Protein AF-0000000068181981 (afdb_homodimer)

Solvent-accessible surface area (backbone atoms only — not comparable to full-atom values): 47506 Å² total; per-residue (Å²): 127,70,74,22,50,35,37,34,35,20,56,26,60,13,22,48,30,15,47,58,40,34,58,75,77,47,86,47,50,38,40,30,24,60,78,82,82,25,28,56,45,23,65,38,34,56,49,32,52,45,30,46,34,36,30,14,51,63,57,45,51,44,78,51,27,61,74,39,19,32,43,44,54,87,59,47,46,72,41,55,47,47,34,34,48,44,29,45,53,52,24,50,53,26,20,52,36,46,37,55,73,53,63,75,46,54,85,33,47,41,83,35,62,56,28,39,65,35,60,40,30,36,32,39,84,88,40,78,44,40,23,59,17,35,37,43,14,56,24,52,44,76,41,69,64,72,80,56,58,78,49,52,89,36,47,29,35,58,82,45,52,68,73,42,68,64,75,61,65,28,34,36,31,39,24,36,38,46,66,22,46,31,51,45,52,23,42,26,45,66,69,28,48,38,38,37,32,16,52,47,80,60,43,56,81,46,61,39,66,70,39,34,50,50,43,51,57,58,49,46,75,67,34,50,67,47,62,54,37,60,70,46,78,46,71,40,80,87,74,71,41,38,36,41,38,33,83,92,44,73,48,76,32,66,31,36,37,49,31,63,51,66,43,52,55,56,80,74,32,39,70,66,44,60,74,56,71,54,50,99,83,67,47,61,55,59,41,89,41,43,21,27,35,69,91,50,50,31,24,50,18,24,32,41,63,70,76,51,91,43,63,53,55,12,31,50,31,6,35,45,31,16,46,34,58,73,40,90,69,75,60,70,49,82,77,57,54,51,72,48,73,24,81,36,91,50,16,32,29,41,20,48,48,49,59,70,78,50,64,67,90,53,42,44,68,8,50,34,67,30,62,62,30,40,47,28,49,42,62,74,48,31,42,45,32,39,38,40,34,20,36,49,88,73,34,32,38,50,23,30,44,30,21,17,65,63,25,72,54,54,41,50,43,49,34,48,38,38,69,68,61,30,30,48,55,61,59,47,41,49,64,57,58,70,76,38,64,63,32,49,55,48,47,11,42,50,49,27,49,72,76,36,78,85,72,70,84,78,34,70,38,65,64,72,78,74,81,13,44,60,73,62,129,71,76,22,50,33,38,33,36,19,57,27,58,14,23,47,30,14,47,58,41,33,58,76,75,47,85,46,47,38,41,31,24,59,77,83,82,25,28,57,44,22,64,39,34,55,50,31,52,45,31,47,37,35,31,11,50,63,57,45,52,44,81,51,28,62,74,39,18,31,43,44,54,86,58,47,45,73,40,55,48,48,34,34,49,44,30,43,52,55,24,50,53,27,19,52,36,46,37,55,73,51,65,76,46,55,85,34,46,39,83,34,62,57,28,39,66,34,60,42,31,36,32,40,86,88,41,76,45,40,23,59,16,34,37,42,13,54,25,54,44,75,42,71,65,75,81,55,58,78,50,51,89,36,47,29,35,60,80,44,52,68,72,42,69,63,76,62,66,30,33,35,30,39,24,35,36,45,67,22,46,32,49,44,51,24,42,27,45,64,69,28,48,37,38,36,33,16,49,47,80,60,43,54,81,46,61,39,66,70,41,34,51,51,44,51,56,60,49,46,74,66,32,50,68,47,63,55,37,61,70,45,78,46,71,40,81,89,74,71,41,38,36,42,37,34,83,92,44,73,48,76,31,67,30,36,35,48,29,64,52,65,41,52,55,58,79,75,31,39,70,66,44,59,74,56,71,56,49,96,83,65,46,60,58,59,40,89,41,42,21,28,34,70,91,49,50,32,24,51,17,23,34,40,62,69,77,50,90,43,62,53,55,11,30,49,32,6,37,44,32,17,45,35,58,72,40,90,71,74,58,70,47,81,78,57,54,52,71,48,74,25,84,37,93,50,17,32,30,41,20,47,48,49,60,70,78,49,63,70,89,53,40,42,68,8,50,34,66,29,61,62,30,41,47,28,48,44,62,74,48,32,43,42,32,38,39,40,34,20,35,48,90,73,33,34,38,49,23,31,44,30,20,17,63,64,24,71,54,52,41,50,45,49,34,48,39,38,70,68,61,31,30,48,55,62,58,45,42,49,64,56,58,71,76,39,63,62,31,49,54,48,46,11,43,51,48,27,49,72,74,36,80,85,72,71,81,77,34,70,37,66,65,73,77,75,81,14,43,60,73,62

pLDDT: mean 94.98, std 6.5, range [48.78, 98.94]

Structure (mmCIF, N/CA/C/O backbone):
data_AF-0000000068181981-model_v1
#
loop_
_entity.id
_entity.type
_entity.pdbx_description
1 polymer 'Pyridine nucleotide-disulfide oxidoreductase, class I'
#
loop_
_atom_site.group_PDB
_atom_site.id
_atom_site.type_symbol
_atom_site.label_atom_id
_atom_site.label_alt_id
_atom_site.label_comp_id
_atom_site.label_asym_id
_atom_site.label_entity_id
_atom_site.label_seq_id
_atom_site.pdbx_PDB_ins_code
_atom_site.Cartn_x
_atom_site.Cartn_y
_atom_site.Cartn_z
_atom_site.occupancy
_atom_site.B_iso_or_equiv
_atom_site.auth_seq_id
_atom_site.auth_comp_id
_atom_site.auth_asym_id
_atom_site.auth_atom_id
_atom_site.pdbx_PDB_model_num
ATOM 1 N N . MET A 1 1 ? 22.047 41 29.875 1 50.03 1 MET A N 1
ATOM 2 C CA . MET A 1 1 ? 22.328 39.625 30.312 1 50.03 1 MET A CA 1
ATOM 3 C C . MET A 1 1 ? 21.25 38.688 29.844 1 50.03 1 MET A C 1
ATOM 5 O O . MET A 1 1 ? 20.062 38.969 29.938 1 50.03 1 MET A O 1
ATOM 9 N N . HIS A 1 2 ? 21.469 37.656 29 1 65.5 2 HIS A N 1
ATOM 10 C CA . HIS A 1 2 ? 20.406 36.781 28.516 1 65.5 2 HIS A CA 1
ATOM 11 C C . HIS A 1 2 ? 19.875 35.906 29.641 1 65.5 2 HIS A C 1
ATOM 13 O O . HIS A 1 2 ? 20.641 35.469 30.5 1 65.5 2 HIS A O 1
ATOM 19 N N . LYS A 1 3 ? 18.453 35.906 29.75 1 89.62 3 LYS A N 1
ATOM 20 C CA . LYS A 1 3 ? 17.797 35.125 30.797 1 89.62 3 LYS A CA 1
ATOM 21 C C . LYS A 1 3 ? 17.484 33.719 30.328 1 89.62 3 LYS A C 1
ATOM 23 O O . LYS A 1 3 ? 17.594 32.75 31.094 1 89.62 3 LYS A O 1
ATOM 28 N N . PHE A 1 4 ? 17.375 33.562 29.016 1 97.38 4 PHE A N 1
ATOM 29 C CA . PHE A 1 4 ? 17.078 32.281 28.438 1 97.38 4 PHE A CA 1
ATOM 30 C C . PHE A 1 4 ? 18 31.969 27.25 1 97.38 4 PHE A C 1
ATOM 32 O O . PHE A 1 4 ? 18.453 32.906 26.578 1 97.38 4 PHE A O 1
ATOM 39 N N . ASP A 1 5 ? 18.312 30.766 27.094 1 98.06 5 ASP A N 1
ATOM 40 C CA . ASP A 1 5 ? 19.109 30.375 25.938 1 98.06 5 ASP A CA 1
ATOM 41 C C . ASP A 1 5 ? 18.266 30.391 24.656 1 98.06 5 ASP A C 1
ATOM 43 O O . ASP A 1 5 ? 18.734 30.859 23.609 1 98.06 5 ASP A O 1
ATOM 47 N N . VAL A 1 6 ? 17.078 29.906 24.734 1 98.69 6 VAL A N 1
ATOM 48 C CA . VAL A 1 6 ? 16.219 29.828 23.562 1 98.69 6 VAL A CA 1
ATOM 49 C C . VAL A 1 6 ? 14.773 30.125 23.953 1 98.69 6 VAL A C 1
ATOM 51 O O . VAL A 1 6 ? 14.289 29.641 24.969 1 98.69 6 VAL A O 1
ATOM 54 N N . VAL A 1 7 ? 14.117 30.938 23.203 1 98.69 7 VAL A N 1
ATOM 55 C CA . VAL A 1 7 ? 12.672 31.109 23.266 1 98.69 7 VAL A CA 1
ATOM 56 C C . VAL A 1 7 ? 12.031 30.516 22.016 1 98.69 7 VAL A C 1
ATOM 58 O O . VAL A 1 7 ? 12.391 30.875 20.891 1 98.69 7 VAL A O 1
ATOM 61 N N . ILE A 1 8 ? 11.133 29.578 22.203 1 98.81 8 ILE A N 1
ATOM 62 C CA . ILE A 1 8 ? 10.367 29 21.109 1 98.81 8 ILE A CA 1
ATOM 63 C C . ILE A 1 8 ? 8.945 29.562 21.109 1 98.81 8 ILE A C 1
ATOM 65 O O . ILE A 1 8 ? 8.242 29.484 22.109 1 98.81 8 ILE A O 1
ATOM 69 N N . ILE A 1 9 ? 8.555 30.125 19.969 1 98.69 9 ILE A N 1
ATOM 70 C CA . ILE A 1 9 ? 7.219 30.703 19.859 1 98.69 9 ILE A CA 1
ATOM 71 C C . ILE A 1 9 ? 6.352 29.828 18.953 1 98.69 9 ILE A C 1
ATOM 73 O O . ILE A 1 9 ? 6.5 29.844 17.734 1 98.69 9 ILE A O 1
ATOM 77 N N . GLY A 1 10 ? 5.359 29.156 19.547 1 97.81 10 GLY A N 1
ATOM 78 C CA . GLY A 1 10 ? 4.504 28.203 18.859 1 97.81 10 GLY A CA 1
ATOM 79 C C . GLY A 1 10 ? 4.754 26.766 19.297 1 97.81 10 GLY A C 1
ATOM 80 O O . GLY A 1 10 ? 5.895 26.297 19.266 1 97.81 10 GLY A O 1
ATOM 81 N N . ALA A 1 11 ? 3.703 26.078 19.641 1 96.75 11 ALA A N 1
ATOM 82 C CA . ALA A 1 11 ? 3.814 24.719 20.125 1 96.75 11 ALA A CA 1
ATOM 83 C C . ALA A 1 11 ? 3.145 23.734 19.172 1 96.75 11 ALA A C 1
ATOM 85 O O . ALA A 1 11 ? 2.553 22.734 19.609 1 96.75 11 ALA A O 1
ATOM 86 N N . GLY A 1 12 ? 3.125 24.078 17.875 1 95.5 12 GLY A N 1
ATOM 87 C CA . GLY A 1 12 ? 2.725 23.109 16.859 1 95.5 12 GLY A CA 1
ATOM 88 C C . GLY A 1 12 ? 3.795 22.078 16.578 1 95.5 12 GLY A C 1
ATOM 89 O O . GLY A 1 12 ? 4.734 21.906 17.359 1 95.5 12 GLY A O 1
ATOM 90 N N . SER A 1 13 ? 3.686 21.375 15.477 1 94.62 13 SER A N 1
ATOM 91 C CA . SER A 1 13 ? 4.602 20.297 15.133 1 94.62 13 SER A CA 1
ATOM 92 C C . SER A 1 13 ? 6.035 20.812 15.008 1 94.62 13 SER A C 1
ATOM 94 O O . SER A 1 13 ? 6.969 20.172 15.508 1 94.62 13 SER A O 1
ATOM 96 N N . ALA A 1 14 ? 6.188 21.906 14.328 1 96.5 14 ALA A N 1
ATOM 97 C CA . ALA A 1 14 ? 7.527 22.469 14.18 1 96.5 14 ALA A CA 1
ATOM 98 C C . ALA A 1 14 ? 8.094 22.891 15.523 1 96.5 14 ALA A C 1
ATOM 100 O O . ALA A 1 14 ? 9.266 22.641 15.82 1 96.5 14 ALA A O 1
ATOM 101 N N . GLY A 1 15 ? 7.281 23.547 16.328 1 97 15 GLY A N 1
ATOM 102 C CA . GLY A 1 15 ? 7.727 23.969 17.641 1 97 15 GLY A CA 1
ATOM 103 C C . GLY A 1 15 ? 8.109 22.812 18.547 1 97 15 GLY A C 1
ATOM 104 O O . GLY A 1 15 ? 9.117 22.875 19.25 1 97 15 GLY A O 1
ATOM 105 N N . LEU A 1 16 ? 7.301 21.781 18.5 1 95.31 16 LEU A N 1
ATOM 106 C CA . LEU A 1 16 ? 7.582 20.609 19.344 1 95.31 16 LEU A CA 1
ATOM 107 C C . LEU A 1 16 ? 8.836 19.891 18.859 1 95.31 16 LEU A C 1
ATOM 109 O O . LEU A 1 16 ? 9.586 19.328 19.656 1 95.31 16 LEU A O 1
ATOM 113 N N . SER A 1 17 ? 9.008 19.828 17.562 1 94.94 17 SER A N 1
ATOM 114 C CA . SER A 1 17 ? 10.234 19.266 17.031 1 94.94 17 SER A CA 1
ATOM 115 C C . SER A 1 17 ? 11.453 20.078 17.453 1 94.94 17 SER A C 1
ATOM 117 O O . SER A 1 17 ? 12.492 19.516 17.828 1 94.94 17 SER A O 1
ATOM 119 N N . ALA A 1 18 ? 11.352 21.406 17.406 1 96.75 18 ALA A N 1
ATOM 120 C CA . ALA A 1 18 ? 12.414 22.281 17.875 1 96.75 18 ALA A CA 1
ATOM 121 C C . ALA A 1 18 ? 12.695 22.062 19.359 1 96.75 18 ALA A C 1
ATOM 123 O O . ALA A 1 18 ? 13.852 21.984 19.781 1 96.75 18 ALA A O 1
ATOM 124 N N . LEU A 1 19 ? 11.617 21.984 20.109 1 96.06 19 LEU A N 1
ATOM 125 C CA . LEU A 1 19 ? 11.727 21.781 21.547 1 96.06 19 LEU A CA 1
ATOM 126 C C . LEU A 1 19 ? 12.523 20.516 21.859 1 96.06 19 LEU A C 1
ATOM 128 O O . LEU A 1 19 ? 13.383 20.516 22.734 1 96.06 19 LEU A O 1
ATOM 132 N N . ARG A 1 20 ? 12.203 19.484 21.125 1 92.62 20 ARG A N 1
ATOM 133 C CA . ARG A 1 20 ? 12.891 18.203 21.328 1 92.62 20 ARG A CA 1
ATOM 134 C C . ARG A 1 20 ? 14.398 18.359 21.156 1 92.62 20 ARG A C 1
ATOM 136 O O . ARG A 1 20 ? 15.18 17.812 21.922 1 92.62 20 ARG A O 1
ATOM 143 N N . GLU A 1 21 ? 14.797 19.094 20.156 1 92.81 21 GLU A N 1
ATOM 144 C CA . GLU A 1 21 ? 16.219 19.297 19.891 1 92.81 21 GLU A CA 1
ATOM 145 C C . GLU A 1 21 ? 16.844 20.219 20.938 1 92.81 21 GLU A C 1
ATOM 147 O O . GLU A 1 21 ? 17.938 19.969 21.422 1 92.81 21 GLU A O 1
ATOM 152 N N . VAL A 1 22 ? 16.172 21.281 21.281 1 96.38 22 VAL A N 1
ATOM 153 C CA . VAL A 1 22 ? 16.656 22.266 22.234 1 96.38 22 VAL A CA 1
ATOM 154 C C . VAL A 1 22 ? 16.891 21.609 23.594 1 96.38 22 VAL A C 1
ATOM 156 O O . VAL A 1 22 ? 17.922 21.844 24.234 1 96.38 22 VAL A O 1
ATOM 159 N N . LYS A 1 23 ? 16.016 20.703 23.969 1 94.62 23 LYS A N 1
ATOM 160 C CA . LYS A 1 23 ? 16.062 20.031 25.266 1 94.62 23 LYS A CA 1
ATOM 161 C C . LYS A 1 23 ? 17.328 19.203 25.406 1 94.62 23 LYS A C 1
ATOM 163 O O . LYS A 1 23 ? 17.797 18.953 26.516 1 94.62 23 LYS A O 1
ATOM 168 N N . LYS A 1 24 ? 17.859 18.844 24.344 1 92.12 24 LYS A N 1
ATOM 169 C CA . LYS A 1 24 ? 19.062 18.031 24.375 1 92.12 24 LYS A CA 1
ATOM 170 C C . LYS A 1 24 ? 20.281 18.859 24.75 1 92.12 24 LYS A C 1
ATOM 172 O O . LYS A 1 24 ? 21.312 18.328 25.172 1 92.12 24 LYS A O 1
ATOM 177 N N . HIS A 1 25 ? 20.141 20.188 24.656 1 94.5 25 HIS A N 1
ATOM 178 C CA . HIS A 1 25 ? 21.344 21 24.766 1 94.5 25 HIS A CA 1
ATOM 179 C C . HIS A 1 25 ? 21.234 22 25.922 1 94.5 25 HIS A C 1
ATOM 181 O O . HIS A 1 25 ? 22.25 22.484 26.422 1 94.5 25 HIS A O 1
ATOM 187 N N . THR A 1 26 ? 20.016 22.359 26.297 1 96.25 26 THR A N 1
ATOM 188 C CA . THR A 1 26 ? 19.859 23.328 27.375 1 96.25 26 THR A CA 1
ATOM 189 C C . THR A 1 26 ? 18.531 23.125 28.094 1 96.25 26 THR A C 1
ATOM 191 O O . THR A 1 26 ? 17.547 22.719 27.484 1 96.25 26 THR A O 1
ATOM 194 N N . ASP A 1 27 ? 18.5 23.453 29.359 1 95 27 ASP A N 1
ATOM 195 C CA . ASP A 1 27 ? 17.266 23.469 30.141 1 95 27 ASP A CA 1
ATOM 196 C C . ASP A 1 27 ? 16.75 24.891 30.312 1 95 27 ASP A C 1
ATOM 198 O O . ASP A 1 27 ? 15.664 25.094 30.875 1 95 27 ASP A O 1
ATOM 202 N N . ASN A 1 28 ? 17.5 25.797 29.797 1 97.38 28 ASN A N 1
ATOM 203 C CA . ASN A 1 28 ? 17.156 27.203 29.969 1 97.38 28 ASN A CA 1
ATOM 204 C C . ASN A 1 28 ? 16.422 27.75 28.75 1 97.38 28 ASN A C 1
ATOM 206 O O . ASN A 1 28 ? 16.953 28.594 28.016 1 97.38 28 ASN A O 1
ATOM 210 N N . PHE A 1 29 ? 15.203 27.312 28.562 1 98.06 29 PHE A N 1
ATOM 211 C CA . PHE A 1 29 ? 14.359 27.719 27.438 1 98.06 29 PHE A CA 1
ATOM 212 C C . PHE A 1 29 ? 12.93 27.969 27.906 1 98.06 29 PHE A C 1
ATOM 214 O O . PHE A 1 29 ? 12.562 27.609 29.016 1 98.06 29 PHE A O 1
ATOM 221 N N . ILE A 1 30 ? 12.133 28.641 27.078 1 97.88 30 ILE A N 1
ATOM 222 C CA . ILE A 1 30 ? 10.695 28.75 27.297 1 97.88 30 ILE A CA 1
ATOM 223 C C . ILE A 1 30 ? 9.961 28.469 25.984 1 97.88 30 ILE A C 1
ATOM 225 O O . ILE A 1 30 ? 10.5 28.703 24.891 1 97.88 30 ILE A O 1
ATOM 229 N N . LEU A 1 31 ? 8.812 27.828 26.094 1 98.19 31 LEU A N 1
ATOM 230 C CA . LEU A 1 31 ? 7.883 27.578 25 1 98.19 31 LEU A CA 1
ATOM 231 C C . LEU A 1 31 ? 6.617 28.406 25.141 1 98.19 31 LEU A C 1
ATOM 233 O O . LEU A 1 31 ? 5.918 28.312 26.156 1 98.19 31 LEU A O 1
ATOM 237 N N . ILE A 1 32 ? 6.371 29.266 24.172 1 98.19 32 ILE A N 1
ATOM 238 C CA . ILE A 1 32 ? 5.219 30.156 24.219 1 98.19 32 ILE A CA 1
ATOM 239 C C . ILE A 1 32 ? 4.195 29.734 23.172 1 98.19 32 ILE A C 1
ATOM 241 O O . ILE A 1 32 ? 4.555 29.406 22.031 1 98.19 32 ILE A O 1
ATOM 245 N N . ASN A 1 33 ? 2.965 29.625 23.516 1 97.81 33 ASN A N 1
ATOM 246 C CA . ASN A 1 33 ? 1.914 29.266 22.578 1 97.81 33 ASN A CA 1
ATOM 247 C C . ASN A 1 33 ? 0.66 30.109 22.766 1 97.81 33 ASN A C 1
ATOM 249 O O . ASN A 1 33 ? 0.225 30.328 23.906 1 97.81 33 ASN A O 1
ATOM 253 N N . GLU A 1 34 ? 0.245 30.625 21.594 1 95.81 34 GLU A N 1
ATOM 254 C CA . GLU A 1 34 ? -1.058 31.281 21.609 1 95.81 34 GLU A CA 1
ATOM 255 C C . GLU A 1 34 ? -2.166 30.328 21.188 1 95.81 34 GLU A C 1
ATOM 257 O O . GLU A 1 34 ? -2.027 29.609 20.203 1 95.81 34 GLU A O 1
ATOM 262 N N . GLY A 1 35 ? -3.287 30.328 21.891 1 93.19 35 GLY A N 1
ATOM 263 C CA . GLY A 1 35 ? -4.398 29.469 21.531 1 93.19 35 GLY A CA 1
ATOM 264 C C . GLY A 1 35 ? -4.273 28.062 22.094 1 93.19 35 GLY A C 1
ATOM 265 O O . GLY A 1 35 ? -3.568 27.844 23.078 1 93.19 35 GLY A O 1
ATOM 266 N N . PRO A 1 36 ? -5.008 27.109 21.484 1 93.5 36 PRO A N 1
ATOM 267 C CA . PRO A 1 36 ? -5.027 25.75 22.016 1 93.5 36 PRO A CA 1
ATOM 268 C C . PRO A 1 36 ? -3.701 25.016 21.828 1 93.5 36 PRO A C 1
ATOM 270 O O . PRO A 1 36 ? -3.062 25.156 20.781 1 93.5 36 PRO A O 1
ATOM 273 N N . TRP A 1 37 ? -3.355 24.25 22.828 1 94.69 37 TRP A N 1
ATOM 274 C CA . TRP A 1 37 ? -2.23 23.328 22.719 1 94.69 37 TRP A CA 1
ATOM 275 C C . TRP A 1 37 ? -2.656 22.031 22.062 1 94.69 37 TRP A C 1
ATOM 277 O O . TRP A 1 37 ? -3.852 21.75 21.922 1 94.69 37 TRP A O 1
ATOM 287 N N . GLY A 1 38 ? -1.75 21.203 21.531 1 91.88 38 GLY A N 1
ATOM 288 C CA . GLY A 1 38 ? -2.08 19.938 20.906 1 91.88 38 GLY A CA 1
ATOM 289 C C . GLY A 1 38 ? -1.875 19.938 19.391 1 91.88 38 GLY A C 1
ATOM 290 O O . GLY A 1 38 ? -2.396 19.062 18.688 1 91.88 38 GLY A O 1
ATOM 291 N N . THR A 1 39 ? -1.168 20.734 18.781 1 93.88 39 THR A N 1
ATOM 292 C CA . THR A 1 39 ? -0.729 20.906 17.406 1 93.88 39 THR A CA 1
ATOM 293 C C . THR A 1 39 ? -1.927 21.031 16.469 1 93.88 39 THR A C 1
ATOM 295 O O . THR A 1 39 ? -3.008 20.516 16.766 1 93.88 39 THR A O 1
ATOM 298 N N . THR A 1 40 ? -1.786 21.641 15.391 1 93.69 40 THR A N 1
ATOM 299 C CA . THR A 1 40 ? -2.799 21.734 14.344 1 93.69 40 THR A CA 1
ATOM 300 C C . THR A 1 40 ? -3.113 20.359 13.766 1 93.69 40 THR A C 1
ATOM 302 O O . THR A 1 40 ? -4.281 20 13.602 1 93.69 40 THR A O 1
ATOM 305 N N . CYS A 1 41 ? -2.156 19.562 13.5 1 94.38 41 CYS A N 1
ATOM 306 C CA . CYS A 1 41 ? -2.303 18.25 12.906 1 94.38 41 CYS A CA 1
ATOM 307 C C . CYS A 1 41 ? -3.236 17.375 13.734 1 94.38 41 CYS A C 1
ATOM 309 O O . CYS A 1 41 ? -4.156 16.75 13.195 1 94.38 41 CYS A O 1
ATOM 311 N N . ALA A 1 42 ? -3 17.344 14.992 1 95 42 ALA A N 1
ATOM 312 C CA . ALA A 1 42 ? -3.758 16.453 15.875 1 95 42 ALA A CA 1
ATOM 313 C C . ALA A 1 42 ? -5.168 17 16.109 1 95 42 ALA A C 1
ATOM 315 O O . ALA A 1 42 ? -6.129 16.219 16.172 1 95 42 ALA A O 1
ATOM 316 N N . ARG A 1 43 ? -5.34 18.25 16.156 1 95.88 43 ARG A N 1
ATOM 317 C CA . ARG A 1 43 ? -6.586 18.844 16.609 1 95.88 43 ARG A CA 1
ATOM 318 C C . ARG A 1 43 ? -7.574 19.016 15.461 1 95.88 43 ARG A C 1
ATOM 320 O O . ARG A 1 43 ? -8.75 18.688 15.594 1 95.88 43 ARG A O 1
ATOM 327 N N . VAL A 1 44 ? -6.996 19.578 14.312 1 96.56 44 VAL A N 1
ATOM 328 C CA . VAL A 1 44 ? -7.957 20.047 13.32 1 96.56 44 VAL A CA 1
ATOM 329 C C . VAL A 1 44 ? -7.434 19.75 11.914 1 96.56 44 VAL A C 1
ATOM 331 O O . VAL A 1 44 ? -8.016 20.188 10.922 1 96.56 44 VAL A O 1
ATOM 334 N N . GLY A 1 45 ? -6.379 19.016 11.812 1 95.44 45 GLY A N 1
ATOM 335 C CA . GLY A 1 45 ? -5.723 18.828 10.531 1 95.44 45 GLY A CA 1
ATOM 336 C C . GLY A 1 45 ? -5.703 17.375 10.078 1 95.44 45 GLY A C 1
ATOM 337 O O . GLY A 1 45 ? -6.754 16.766 9.875 1 95.44 45 GLY A O 1
ATOM 338 N N . CYS A 1 46 ? -4.516 16.844 10.055 1 95.81 46 CYS A N 1
ATOM 339 C CA . CYS A 1 46 ? -4.258 15.57 9.391 1 95.81 46 CYS A CA 1
ATOM 340 C C . CYS A 1 46 ? -5.004 14.438 10.086 1 95.81 46 CYS A C 1
ATOM 342 O O . CYS A 1 46 ? -5.574 13.57 9.422 1 95.81 46 CYS A O 1
ATOM 344 N N . MET A 1 47 ? -5.074 14.398 11.352 1 96.94 47 MET A N 1
ATOM 345 C CA . MET A 1 47 ? -5.586 13.227 12.055 1 96.94 47 MET A CA 1
ATOM 346 C C . MET A 1 47 ? -7.105 13.164 11.984 1 96.94 47 MET A C 1
ATOM 348 O O . MET A 1 47 ? -7.672 12.172 11.531 1 96.94 47 MET A O 1
ATOM 352 N N . PRO A 1 48 ? -7.789 14.273 12.352 1 98 48 PRO A N 1
ATOM 353 C CA . PRO A 1 48 ? -9.242 14.156 12.25 1 98 48 PRO A CA 1
ATOM 354 C C . PRO A 1 48 ? -9.719 13.977 10.805 1 98 48 PRO A C 1
ATOM 356 O O . PRO A 1 48 ? -10.727 13.305 10.562 1 98 48 PRO A O 1
ATOM 359 N N . SER A 1 49 ? -9.062 14.609 9.852 1 98.19 49 SER A N 1
ATOM 360 C CA . SER A 1 49 ? -9.461 14.422 8.461 1 98.19 49 SER A CA 1
ATOM 361 C C . SER A 1 49 ? -9.383 12.961 8.055 1 98.19 49 SER A C 1
ATOM 363 O O . SER A 1 49 ? -10.273 12.445 7.379 1 98.19 49 SER A O 1
ATOM 365 N N . LYS A 1 50 ? -8.328 12.25 8.484 1 98.38 50 LYS A N 1
ATOM 366 C CA . LYS A 1 50 ? -8.172 10.852 8.117 1 98.38 50 LYS A CA 1
ATOM 367 C C . LYS A 1 50 ? -9.219 9.984 8.82 1 98.38 50 LYS A C 1
ATOM 369 O O . LYS A 1 50 ? -9.656 8.961 8.281 1 98.38 50 LYS A O 1
ATOM 374 N N . LEU A 1 51 ? -9.562 10.375 10.055 1 98.5 51 LEU A N 1
ATOM 375 C CA . LEU A 1 51 ? -10.633 9.656 10.742 1 98.5 51 LEU A CA 1
ATOM 376 C C . LEU A 1 51 ? -11.938 9.75 9.969 1 98.5 51 LEU A C 1
ATOM 378 O O . LEU A 1 51 ? -12.641 8.742 9.789 1 98.5 51 LEU A O 1
ATOM 382 N N . LEU A 1 52 ? -12.242 10.922 9.453 1 98.75 52 LEU A N 1
ATOM 383 C CA . LEU A 1 52 ? -13.453 11.125 8.664 1 98.75 52 LEU A CA 1
ATOM 384 C C . LEU A 1 52 ? -13.375 10.367 7.34 1 98.75 52 LEU A C 1
ATOM 386 O O . LEU A 1 52 ? -14.344 9.719 6.934 1 98.75 52 LEU A O 1
ATOM 390 N N . ILE A 1 53 ? -12.273 10.414 6.699 1 98.81 53 ILE A N 1
ATOM 391 C CA . ILE A 1 53 ? -12.055 9.781 5.402 1 98.81 53 ILE A CA 1
ATOM 392 C C . ILE A 1 53 ? -12.242 8.273 5.531 1 98.81 53 ILE A C 1
ATOM 394 O O . ILE A 1 53 ? -12.891 7.648 4.691 1 98.81 53 ILE A O 1
ATOM 398 N N . GLU A 1 54 ? -11.688 7.684 6.617 1 98.62 54 GLU A N 1
ATOM 399 C CA . GLU A 1 54 ? -11.766 6.238 6.793 1 98.62 54 GLU A CA 1
ATOM 400 C C . GLU A 1 54 ? -13.211 5.785 7.023 1 98.62 54 GLU A C 1
ATOM 402 O O . GLU A 1 54 ? -13.625 4.738 6.527 1 98.62 54 GLU A O 1
ATOM 407 N N . ALA A 1 55 ? -13.922 6.543 7.758 1 98.62 55 ALA A N 1
ATOM 408 C CA . ALA A 1 55 ? -15.336 6.223 7.934 1 98.62 55 ALA A CA 1
ATOM 409 C C . ALA A 1 55 ? -16.094 6.32 6.613 1 98.62 55 ALA A C 1
ATOM 411 O O . ALA A 1 55 ? -16.891 5.445 6.285 1 98.62 55 ALA A O 1
ATOM 412 N N . ALA A 1 56 ? -15.805 7.387 5.863 1 98.81 56 ALA A N 1
ATOM 413 C CA . ALA A 1 56 ? -16.438 7.605 4.566 1 98.81 56 ALA A CA 1
ATOM 414 C C . ALA A 1 56 ? -16.125 6.469 3.6 1 98.81 56 ALA A C 1
ATOM 416 O O . ALA A 1 56 ? -17.016 5.945 2.928 1 98.81 56 ALA A O 1
ATOM 417 N N . ASN A 1 57 ? -14.914 6.078 3.551 1 98.56 57 ASN A N 1
ATOM 418 C CA . ASN A 1 57 ? -14.484 5 2.668 1 98.56 57 ASN A CA 1
ATOM 419 C C . ASN A 1 57 ? -15.109 3.666 3.064 1 98.56 57 ASN A C 1
ATOM 421 O O . ASN A 1 57 ? -15.484 2.869 2.201 1 98.56 57 ASN A O 1
ATOM 425 N N . ALA A 1 58 ? -15.133 3.426 4.387 1 98.25 58 ALA A N 1
ATOM 426 C CA . ALA A 1 58 ? -15.758 2.193 4.867 1 98.25 58 ALA A CA 1
ATOM 427 C C . ALA A 1 58 ? -17.203 2.096 4.406 1 98.25 58 ALA A C 1
ATOM 429 O O . ALA A 1 58 ? -17.656 1.036 3.955 1 98.25 58 ALA A O 1
ATOM 430 N N . PHE A 1 59 ? -17.953 3.195 4.445 1 98.62 59 PHE A N 1
ATOM 431 C CA . PHE A 1 59 ? -19.344 3.197 4.035 1 98.62 59 PHE A CA 1
ATOM 432 C C . PHE A 1 59 ? -19.469 3.064 2.521 1 98.62 59 PHE A C 1
ATOM 434 O O . PHE A 1 59 ? -20.312 2.316 2.025 1 98.62 59 PHE A O 1
ATOM 441 N N . TYR A 1 60 ? -18.594 3.76 1.806 1 98.19 60 TYR A N 1
ATOM 442 C CA . TYR A 1 60 ? -18.656 3.814 0.349 1 98.19 60 TYR A CA 1
ATOM 443 C C . TYR A 1 60 ? -18.375 2.443 -0.259 1 98.19 60 TYR A C 1
ATOM 445 O O . TYR A 1 60 ? -18.875 2.135 -1.349 1 98.19 60 TYR A O 1
ATOM 453 N N . ARG A 1 61 ? -17.703 1.58 0.414 1 96.62 61 ARG A N 1
ATOM 454 C CA . ARG A 1 61 ? -17.312 0.273 -0.11 1 96.62 61 ARG A CA 1
ATOM 455 C C . ARG A 1 61 ? -18.547 -0.571 -0.43 1 96.62 61 ARG A C 1
ATOM 457 O O . ARG A 1 61 ? -18.469 -1.529 -1.2 1 96.62 61 ARG A O 1
ATOM 464 N N . ARG A 1 62 ? -19.656 -0.206 0.067 1 97.31 62 ARG A N 1
ATOM 465 C CA . ARG A 1 62 ? -20.891 -0.967 -0.137 1 97.31 62 ARG A CA 1
ATOM 466 C C . ARG A 1 62 ? -21.266 -1.011 -1.613 1 97.31 62 ARG A C 1
ATOM 468 O O . ARG A 1 62 ? -21.984 -1.917 -2.051 1 97.31 62 ARG A O 1
ATOM 475 N N . VAL A 1 63 ? -20.75 -0.088 -2.352 1 96.5 63 VAL A N 1
ATOM 476 C CA . VAL A 1 63 ? -21.094 0.013 -3.768 1 96.5 63 VAL A CA 1
ATOM 477 C C . VAL A 1 63 ? -20.562 -1.213 -4.512 1 96.5 63 VAL A C 1
ATOM 479 O O . VAL A 1 63 ? -21.078 -1.563 -5.578 1 96.5 63 VAL A O 1
ATOM 482 N N . SER A 1 64 ? -19.562 -1.896 -3.955 1 96.81 64 SER A N 1
ATOM 483 C CA . SER A 1 64 ? -18.953 -3.049 -4.609 1 96.81 64 SER A CA 1
ATOM 484 C C . SER A 1 64 ? -19.516 -4.359 -4.051 1 96.81 64 SER A C 1
ATOM 486 O O . SER A 1 64 ? -19.156 -5.438 -4.523 1 96.81 64 SER A O 1
ATOM 488 N N . PHE A 1 65 ? -20.391 -4.328 -3.059 1 98.06 65 PHE A N 1
ATOM 489 C CA . PHE A 1 65 ? -20.781 -5.512 -2.309 1 98.06 65 PHE A CA 1
ATOM 490 C C . PHE A 1 65 ? -21.484 -6.52 -3.215 1 98.06 65 PHE A C 1
ATOM 492 O O . PHE A 1 65 ? -21.203 -7.719 -3.146 1 98.06 65 PHE A O 1
ATOM 499 N N . ASN A 1 66 ? -22.234 -5.988 -4.125 1 97.81 66 ASN A N 1
ATOM 500 C CA . ASN A 1 66 ? -22.938 -6.891 -5.031 1 97.81 66 ASN A CA 1
ATOM 501 C C . ASN A 1 66 ? -21.969 -7.695 -5.887 1 97.81 66 ASN A C 1
ATOM 503 O O . ASN A 1 66 ? -22.156 -8.898 -6.094 1 97.81 66 ASN A O 1
ATOM 507 N N . GLU A 1 67 ? -20.938 -7.043 -6.344 1 97.88 67 GLU A N 1
ATOM 508 C CA . GLU A 1 67 ? -19.922 -7.719 -7.164 1 97.88 67 GLU A CA 1
ATOM 509 C C . GLU A 1 67 ? -19.203 -8.805 -6.367 1 97.88 67 GLU A C 1
ATOM 511 O O . GLU A 1 67 ? -18.781 -9.82 -6.934 1 97.88 67 GLU A O 1
ATOM 516 N N . PHE A 1 68 ? -19.141 -8.695 -5.047 1 98.31 68 PHE A N 1
ATOM 517 C CA . PHE A 1 68 ? -18.422 -9.641 -4.191 1 98.31 68 PHE A CA 1
ATOM 518 C C . PHE A 1 68 ? -19.375 -10.719 -3.67 1 98.31 68 PHE A C 1
ATOM 520 O O . PHE A 1 68 ? -18.984 -11.523 -2.818 1 98.31 68 PHE A O 1
ATOM 527 N N . GLY A 1 69 ? -20.562 -10.719 -4.125 1 98.12 69 GLY A N 1
ATOM 528 C CA . GLY A 1 69 ? -21.516 -11.703 -3.666 1 98.12 69 GLY A CA 1
ATOM 529 C C . GLY A 1 69 ? -22.062 -11.406 -2.281 1 98.12 69 GLY A C 1
ATOM 530 O O . GLY A 1 69 ? -22.516 -12.312 -1.58 1 98.12 69 GLY A O 1
ATOM 531 N N . ILE A 1 70 ? -21.969 -10.156 -1.839 1 98.5 70 ILE A N 1
ATOM 532 C CA . ILE A 1 70 ? -22.469 -9.727 -0.537 1 98.5 70 ILE A CA 1
ATOM 533 C C . ILE A 1 70 ? -23.859 -9.109 -0.696 1 98.5 70 ILE A C 1
ATOM 535 O O . ILE A 1 70 ? -24.062 -8.227 -1.538 1 98.5 70 ILE A O 1
ATOM 539 N N . THR A 1 71 ? -24.781 -9.516 0.076 1 98.12 71 THR A N 1
ATOM 540 C CA . THR A 1 71 ? -26.156 -9.047 -0.012 1 98.12 71 THR A CA 1
ATOM 541 C C . THR A 1 71 ? -26.484 -8.094 1.136 1 98.12 71 THR A C 1
ATOM 543 O O . THR A 1 71 ? -25.766 -8.055 2.135 1 98.12 71 THR A O 1
ATOM 546 N N . GLY A 1 72 ? -27.469 -7.262 0.981 1 97.75 72 GLY A N 1
ATOM 547 C CA . GLY A 1 72 ? -27.953 -6.402 2.047 1 97.75 72 GLY A CA 1
ATOM 548 C C . GLY A 1 72 ? -27.312 -5.027 2.053 1 97.75 72 GLY A C 1
ATOM 549 O O . GLY A 1 72 ? -27.453 -4.277 3.02 1 97.75 72 GLY A O 1
ATOM 550 N N . ALA A 1 73 ? -26.656 -4.691 1.001 1 97 73 ALA A N 1
ATOM 551 C CA . ALA A 1 73 ? -25.938 -3.422 0.935 1 97 73 ALA A CA 1
ATOM 552 C C . ALA A 1 73 ? -26.891 -2.242 1.068 1 97 73 ALA A C 1
ATOM 554 O O . ALA A 1 73 ? -26.547 -1.215 1.654 1 97 73 ALA A O 1
ATOM 555 N N . ASP A 1 74 ? -28.062 -2.357 0.566 1 96.31 74 ASP A N 1
ATOM 556 C CA . ASP A 1 74 ? -29.062 -1.285 0.551 1 96.31 74 ASP A CA 1
ATOM 557 C C . ASP A 1 74 ? -29.625 -1.037 1.949 1 96.31 74 ASP A C 1
ATOM 559 O O . ASP A 1 74 ? -30.281 -0.023 2.188 1 96.31 74 ASP A O 1
ATOM 563 N N . GLN A 1 75 ? -29.328 -1.9 2.848 1 96.75 75 GLN A N 1
ATOM 564 C CA . GLN A 1 75 ? -29.828 -1.783 4.211 1 96.75 75 GLN A CA 1
ATOM 565 C C . GLN A 1 75 ? -28.828 -1.074 5.113 1 96.75 75 GLN A C 1
ATOM 567 O O . GLN A 1 75 ? -29.125 -0.805 6.281 1 96.75 75 GLN A O 1
ATOM 572 N N . LEU A 1 76 ? -27.734 -0.775 4.559 1 97.94 76 LEU A N 1
ATOM 573 C CA . LEU A 1 76 ? -26.734 -0.057 5.34 1 97.94 76 LEU A CA 1
ATOM 574 C C . LEU A 1 76 ? -27.062 1.429 5.414 1 97.94 76 LEU A C 1
ATOM 576 O O . LEU A 1 76 ? -27.562 2.006 4.449 1 97.94 76 LEU A O 1
ATOM 580 N N . GLY A 1 77 ? -26.844 1.994 6.531 1 97.75 77 GLY A N 1
ATOM 581 C CA . GLY A 1 77 ? -26.953 3.426 6.754 1 97.75 77 GLY A CA 1
ATOM 582 C C . GLY A 1 77 ? -25.75 4.012 7.461 1 97.75 77 GLY A C 1
ATOM 583 O O . GLY A 1 77 ? -24.875 3.275 7.926 1 97.75 77 GLY A O 1
ATOM 584 N N . VAL A 1 78 ? -25.703 5.32 7.492 1 97.44 78 VAL A N 1
ATOM 585 C CA . VAL A 1 78 ? -24.609 5.992 8.195 1 97.44 78 VAL A CA 1
ATOM 586 C C . VAL A 1 78 ? -25.188 7.035 9.148 1 97.44 78 VAL A C 1
ATOM 588 O O . VAL A 1 78 ? -26.031 7.84 8.766 1 97.44 78 VAL A O 1
ATOM 591 N N . ASP A 1 79 ? -24.766 6.914 10.383 1 97.5 79 ASP A N 1
ATOM 592 C CA . ASP A 1 79 ? -25.125 7.875 11.43 1 97.5 79 ASP A CA 1
ATOM 593 C C . ASP A 1 79 ? -24.047 8.953 11.57 1 97.5 79 ASP A C 1
ATOM 595 O O . ASP A 1 79 ? -23.047 8.758 12.266 1 97.5 79 ASP A O 1
ATOM 599 N N . HIS A 1 80 ? -24.391 10.109 11.055 1 97.25 80 HIS A N 1
ATOM 600 C CA . HIS A 1 80 ? -23.422 11.195 11.023 1 97.25 80 HIS A CA 1
ATOM 601 C C . HIS A 1 80 ? -22.969 11.57 12.43 1 97.25 80 HIS A C 1
ATOM 603 O O . HIS A 1 80 ? -21.797 11.891 12.648 1 97.25 80 HIS A O 1
ATOM 609 N N . LYS A 1 81 ? -23.859 11.547 13.336 1 97.19 81 LYS A N 1
ATOM 610 C CA . LYS A 1 81 ? -23.516 11.906 14.719 1 97.19 81 LYS A CA 1
ATOM 611 C C . LYS A 1 81 ? -22.5 10.938 15.305 1 97.19 81 LYS A C 1
ATOM 613 O O . LYS A 1 81 ? -21.531 11.359 15.953 1 97.19 81 LYS A O 1
ATOM 618 N N . ARG A 1 82 ? -22.703 9.68 15.047 1 97.5 82 ARG A N 1
ATOM 619 C CA . ARG A 1 82 ? -21.781 8.664 15.547 1 97.5 82 ARG A CA 1
ATOM 620 C C . ARG A 1 82 ? -20.422 8.758 14.852 1 97.5 82 ARG A C 1
ATOM 622 O O . ARG A 1 82 ? -19.391 8.555 15.477 1 97.5 82 ARG A O 1
ATOM 629 N N . VAL A 1 83 ? -20.484 9.039 13.547 1 98.38 83 VAL A N 1
ATOM 630 C CA . VAL A 1 83 ? -19.234 9.227 12.797 1 98.38 83 VAL A CA 1
ATOM 631 C C . VAL A 1 83 ? -18.422 10.352 13.438 1 98.38 83 VAL A C 1
ATOM 633 O O . VAL A 1 83 ? -17.234 10.164 13.75 1 98.38 83 VAL A O 1
ATOM 636 N N . LEU A 1 84 ? -19.047 11.477 13.672 1 98.25 84 LEU A N 1
ATOM 637 C CA . LEU A 1 84 ? -18.359 12.656 14.188 1 98.25 84 LEU A CA 1
ATOM 638 C C . LEU A 1 84 ? -17.953 12.453 15.648 1 98.25 84 LEU A C 1
ATOM 640 O O . LEU A 1 84 ? -16.906 12.945 16.078 1 98.25 84 LEU A O 1
ATOM 644 N N . GLN A 1 85 ? -18.703 11.711 16.375 1 98.06 85 GLN A N 1
ATOM 645 C CA . GLN A 1 85 ? -18.344 11.383 17.75 1 98.06 85 GLN A CA 1
ATOM 646 C C . GLN A 1 85 ? -17.062 10.555 17.797 1 98.06 85 GLN A C 1
ATOM 648 O O . GLN A 1 85 ? -16.188 10.789 18.641 1 98.06 85 GLN A O 1
ATOM 653 N N . ARG A 1 86 ? -16.969 9.578 16.922 1 98.12 86 ARG A N 1
ATOM 654 C CA . ARG A 1 86 ? -15.742 8.797 16.859 1 98.12 86 ARG A CA 1
ATOM 655 C C . ARG A 1 86 ? -14.555 9.672 16.469 1 98.12 86 ARG A C 1
ATOM 657 O O . ARG A 1 86 ? -13.469 9.539 17.047 1 98.12 86 ARG A O 1
ATOM 664 N N . VAL A 1 87 ? -14.797 10.539 15.477 1 98.31 87 VAL A N 1
ATOM 665 C CA . VAL A 1 87 ? -13.734 11.445 15.039 1 98.31 87 VAL A CA 1
ATOM 666 C C . VAL A 1 87 ? -13.219 12.25 16.234 1 98.31 87 VAL A C 1
ATOM 668 O O . VAL A 1 87 ? -12.016 12.281 16.484 1 98.31 87 VAL A O 1
ATOM 671 N N . ARG A 1 88 ? -14.086 12.789 17 1 98.12 88 ARG A N 1
ATOM 672 C CA . ARG A 1 88 ? -13.695 13.641 18.109 1 98.12 88 ARG A CA 1
ATOM 673 C C . ARG A 1 88 ? -13.047 12.82 19.219 1 98.12 88 ARG A C 1
ATOM 675 O O . ARG A 1 88 ? -12.07 13.25 19.844 1 98.12 88 ARG A O 1
ATOM 682 N N . ARG A 1 89 ? -13.547 11.641 19.469 1 97.88 89 ARG A N 1
ATOM 683 C CA . ARG A 1 89 ? -12.992 10.781 20.5 1 97.88 89 ARG A CA 1
ATOM 684 C C . ARG A 1 89 ? -11.539 10.414 20.203 1 97.88 89 ARG A C 1
ATOM 686 O O . ARG A 1 89 ? -10.664 10.586 21.047 1 97.88 89 ARG A O 1
ATOM 693 N N . LEU A 1 90 ? -11.312 9.945 19.016 1 97.12 90 LEU A N 1
ATOM 694 C CA . LEU A 1 90 ? -9.961 9.531 18.641 1 97.12 90 LEU A CA 1
ATOM 695 C C . LEU A 1 90 ? -9.047 10.742 18.5 1 97.12 90 LEU A C 1
ATOM 697 O O . LEU A 1 90 ? -7.871 10.688 18.859 1 97.12 90 LEU A O 1
ATOM 701 N N . ARG A 1 91 ? -9.609 11.789 17.891 1 96.5 91 ARG A N 1
ATOM 702 C CA . ARG A 1 91 ? -8.859 13.047 17.844 1 96.5 91 ARG A CA 1
ATOM 703 C C . ARG A 1 91 ? -8.406 13.469 19.234 1 96.5 91 ARG A C 1
ATOM 705 O O . ARG A 1 91 ? -7.238 13.82 19.422 1 96.5 91 ARG A O 1
ATOM 712 N N . ASP A 1 92 ? -9.273 13.406 20.172 1 96.69 92 ASP A N 1
ATOM 713 C CA . ASP A 1 92 ? -8.93 13.805 21.531 1 96.69 92 ASP A CA 1
ATOM 714 C C . ASP A 1 92 ? -7.84 12.914 22.109 1 96.69 92 ASP A C 1
ATOM 716 O O . ASP A 1 92 ? -6.973 13.383 22.859 1 96.69 92 ASP A O 1
ATOM 720 N N . ASP A 1 93 ? -7.867 11.688 21.766 1 94.81 93 ASP A N 1
ATOM 721 C CA . ASP A 1 93 ? -6.793 10.781 22.172 1 94.81 93 ASP A CA 1
ATOM 722 C C . ASP A 1 93 ? -5.461 11.219 21.562 1 94.81 93 ASP A C 1
ATOM 724 O O . ASP A 1 93 ? -4.438 11.227 22.25 1 94.81 93 ASP A O 1
ATOM 728 N N . PHE A 1 94 ? -5.492 11.578 20.312 1 93.88 94 PHE A N 1
ATOM 729 C CA . PHE A 1 94 ? -4.285 12.016 19.625 1 93.88 94 PHE A CA 1
ATOM 730 C C . PHE A 1 94 ? -3.76 13.312 20.219 1 93.88 94 PHE A C 1
ATOM 732 O O . PHE A 1 94 ? -2.551 13.477 20.391 1 93.88 94 PHE A O 1
ATOM 739 N N . VAL A 1 95 ? -4.691 14.188 20.531 1 94.44 95 VAL A N 1
ATOM 740 C CA . VAL A 1 95 ? -4.316 15.477 21.125 1 94.44 95 VAL A CA 1
ATOM 741 C C . VAL A 1 95 ? -3.672 15.258 22.484 1 94.44 95 VAL A C 1
ATOM 743 O O . VAL A 1 95 ? -2.645 15.859 22.797 1 94.44 95 VAL A O 1
ATOM 746 N N . THR A 1 96 ? -4.227 14.398 23.266 1 92.81 96 THR A N 1
ATOM 747 C CA . THR A 1 96 ? -3.709 14.102 24.594 1 92.81 96 THR A CA 1
ATOM 748 C C . THR A 1 96 ? -2.275 13.594 24.516 1 92.81 96 THR A C 1
ATOM 750 O O . THR A 1 96 ? -1.436 13.953 25.344 1 92.81 96 THR A O 1
ATOM 753 N N . SER A 1 97 ? -2.031 12.828 23.547 1 87.38 97 SER A N 1
ATOM 754 C CA . SER A 1 97 ? -0.689 12.281 23.375 1 87.38 97 SER A CA 1
ATOM 755 C C . SER A 1 97 ? 0.326 13.391 23.094 1 87.38 97 SER A C 1
ATOM 757 O O . SER A 1 97 ? 1.469 13.312 23.562 1 87.38 97 SER A O 1
ATOM 759 N N . THR A 1 98 ? -0.074 14.438 22.375 1 88.06 98 THR A N 1
ATOM 760 C CA . THR A 1 98 ? 0.825 15.539 22.047 1 88.06 98 THR A CA 1
ATOM 761 C C . THR A 1 98 ? 1.018 16.453 23.266 1 88.06 98 THR A C 1
ATOM 763 O O . THR A 1 98 ? 2.082 17.047 23.422 1 88.06 98 THR A O 1
ATOM 766 N N . LEU A 1 99 ? -0.01 16.5 24.078 1 90.75 99 LEU A N 1
ATOM 767 C CA . LEU A 1 99 ? 0.039 17.359 25.266 1 90.75 99 LEU A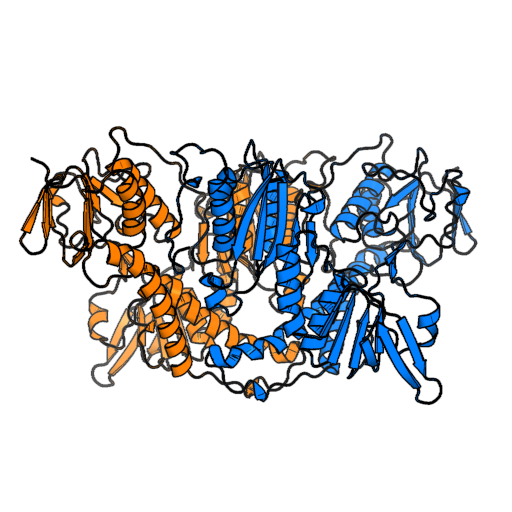 CA 1
ATOM 768 C C . LEU A 1 99 ? 1.026 16.812 26.281 1 90.75 99 LEU A C 1
ATOM 770 O O . LEU A 1 99 ? 1.519 17.562 27.141 1 90.75 99 LEU A O 1
ATOM 774 N N . GLY A 1 100 ? 1.298 15.547 26.172 1 84.56 100 GLY A N 1
ATOM 775 C CA . GLY A 1 100 ? 2.283 14.961 27.062 1 84.56 100 GLY A CA 1
ATOM 776 C C . GLY A 1 100 ? 3.635 15.648 27 1 84.56 100 GLY A C 1
ATOM 777 O O . GLY A 1 100 ? 4.281 15.859 28.031 1 84.56 100 GLY A O 1
ATOM 778 N N . ALA A 1 101 ? 3.992 16.109 25.875 1 81.69 101 ALA A N 1
ATOM 779 C CA . ALA A 1 101 ? 5.293 16.734 25.656 1 81.69 101 ALA A CA 1
ATOM 780 C C . ALA A 1 101 ? 5.359 18.109 26.312 1 81.69 101 ALA A C 1
ATOM 782 O O . ALA A 1 101 ? 6.434 18.547 26.734 1 81.69 101 ALA A O 1
ATOM 783 N N . THR A 1 102 ? 4.199 18.797 26.5 1 88.19 102 THR A N 1
ATOM 784 C CA . THR A 1 102 ? 4.211 20.172 27 1 88.19 102 THR A CA 1
ATOM 785 C C . THR A 1 102 ? 3.818 20.219 28.469 1 88.19 102 THR A C 1
ATOM 787 O O . THR A 1 102 ? 4.195 21.141 29.203 1 88.19 102 THR A O 1
ATOM 790 N N . ARG A 1 103 ? 3.084 19.234 28.859 1 87.31 103 ARG A N 1
ATOM 791 C CA . ARG A 1 103 ? 2.65 19.203 30.25 1 87.31 103 ARG A CA 1
ATOM 792 C C . ARG A 1 103 ? 3.844 19.062 31.188 1 87.31 103 ARG A C 1
ATOM 794 O O . ARG A 1 103 ? 3.846 19.609 32.281 1 87.31 103 ARG A O 1
ATOM 801 N N . GLU A 1 104 ? 4.836 18.5 30.719 1 85.81 104 GLU A N 1
ATOM 802 C CA . GLU A 1 104 ? 6 18.219 31.562 1 85.81 104 GLU A CA 1
ATOM 803 C C . GLU A 1 104 ? 6.902 19.438 31.688 1 85.81 104 GLU A C 1
ATOM 805 O O . GLU A 1 104 ? 7.797 19.469 32.531 1 85.81 104 GLU A O 1
ATOM 810 N N . LEU A 1 105 ? 6.562 20.562 31.047 1 92.88 105 LEU A N 1
ATOM 811 C CA . LEU A 1 105 ? 7.441 21.719 31 1 92.88 105 LEU A CA 1
ATOM 812 C C . LEU A 1 105 ? 7.188 22.641 32.188 1 92.88 105 LEU A C 1
ATOM 814 O O . LEU A 1 105 ? 8.031 23.469 32.531 1 92.88 105 LEU A O 1
ATOM 818 N N . GLY A 1 106 ? 6.035 22.547 32.781 1 91.44 106 GLY A N 1
ATOM 819 C CA . GLY A 1 106 ? 5.703 23.406 33.906 1 91.44 106 GLY A CA 1
ATOM 820 C C . GLY A 1 106 ? 5.691 24.875 33.562 1 91.44 106 GLY A C 1
ATOM 821 O O . GLY A 1 106 ? 5.039 25.281 32.594 1 91.44 106 GLY A O 1
ATOM 822 N N . GLU A 1 107 ? 6.543 25.609 34.281 1 92.31 107 GLU A N 1
ATOM 823 C CA . GLU A 1 107 ? 6.551 27.062 34.125 1 92.31 107 GLU A CA 1
ATOM 824 C C . GLU A 1 107 ? 7.211 27.469 32.812 1 92.31 107 GLU A C 1
ATOM 826 O O . GLU A 1 107 ? 7.078 28.625 32.375 1 92.31 107 GLU A O 1
ATOM 831 N N . ARG A 1 108 ? 7.863 26.562 32.188 1 95.88 108 ARG A N 1
ATOM 832 C CA . ARG A 1 108 ? 8.539 26.891 30.938 1 95.88 108 ARG A CA 1
ATOM 833 C C . ARG A 1 108 ? 7.551 26.969 29.781 1 95.88 108 ARG A C 1
ATOM 835 O O . ARG A 1 108 ? 7.883 27.484 28.703 1 95.88 108 ARG A O 1
ATOM 842 N N . ALA A 1 109 ? 6.387 26.438 29.969 1 96.75 109 ALA A N 1
ATOM 843 C CA . ALA A 1 109 ? 5.312 26.562 28.984 1 96.75 109 ALA A CA 1
ATOM 844 C C . ALA A 1 109 ? 4.41 27.75 29.312 1 96.75 109 ALA A C 1
ATOM 846 O O . ALA A 1 109 ? 3.785 27.797 30.375 1 96.75 109 ALA A O 1
ATOM 847 N N . ILE A 1 110 ? 4.32 28.656 28.438 1 97.38 110 ILE A N 1
ATOM 848 C CA . ILE A 1 110 ? 3.596 29.891 28.703 1 97.38 110 ILE A CA 1
ATOM 849 C C . ILE A 1 110 ? 2.494 30.078 27.656 1 97.38 110 ILE A C 1
ATOM 851 O O . ILE A 1 110 ? 2.766 30.094 26.453 1 97.38 110 ILE A O 1
ATOM 855 N N . SER A 1 111 ? 1.248 30.188 28.047 1 97.25 111 SER A N 1
ATOM 856 C CA . SER A 1 111 ? 0.137 30.531 27.172 1 97.25 111 SER A CA 1
ATOM 857 C C . SER A 1 111 ? 0.043 32.031 26.953 1 97.25 111 SER A C 1
ATOM 859 O O . SER A 1 111 ? -0.051 32.812 27.922 1 97.25 111 SER A O 1
ATOM 861 N N . GLY A 1 112 ? 0.189 32.438 25.766 1 96.62 112 GLY A N 1
ATOM 862 C CA . GLY A 1 112 ? 0.076 33.875 25.453 1 96.62 112 GLY A CA 1
ATOM 863 C C . GLY A 1 112 ? 0.592 34.188 24.062 1 96.62 112 GLY A C 1
ATOM 864 O O . GLY A 1 112 ? 1.199 33.344 23.391 1 96.62 112 GLY A O 1
ATOM 865 N N . ARG A 1 113 ? 0.276 35.344 23.641 1 96.81 113 ARG A N 1
ATOM 866 C CA . ARG A 1 113 ? 0.744 35.875 22.359 1 96.81 113 ARG A CA 1
ATOM 867 C C . ARG A 1 113 ? 2.102 36.531 22.5 1 96.81 113 ARG A C 1
ATOM 869 O O . ARG A 1 113 ? 2.258 37.469 23.281 1 96.81 113 ARG A O 1
ATOM 876 N N . ALA A 1 114 ? 3.039 36.094 21.781 1 97.31 114 ALA A N 1
ATOM 877 C CA . ALA A 1 114 ? 4.383 36.656 21.844 1 97.31 114 ALA A CA 1
ATOM 878 C C . ALA A 1 114 ? 4.516 37.844 20.875 1 97.31 114 ALA A C 1
ATOM 880 O O . ALA A 1 114 ? 3.945 37.812 19.781 1 97.31 114 ALA A O 1
ATOM 881 N N . HIS A 1 115 ? 5.238 38.844 21.344 1 97.69 115 HIS A N 1
ATOM 882 C CA . HIS A 1 115 ? 5.637 40 20.531 1 97.69 115 HIS A CA 1
ATOM 883 C C . HIS A 1 115 ? 7.148 40.188 20.547 1 97.69 115 HIS A C 1
ATOM 885 O O . HIS A 1 115 ? 7.75 40.312 21.609 1 97.69 115 HIS A O 1
ATOM 891 N N . ILE A 1 116 ? 7.707 40.188 19.328 1 98.38 116 ILE A N 1
ATOM 892 C CA . ILE A 1 116 ? 9.156 40.344 19.25 1 98.38 116 ILE A CA 1
ATOM 893 C C . ILE A 1 116 ? 9.508 41.812 19.422 1 98.38 116 ILE A C 1
ATOM 895 O O . ILE A 1 116 ? 8.969 42.688 18.719 1 98.38 116 ILE A O 1
ATOM 899 N N . LEU A 1 117 ? 10.414 42.094 20.328 1 97.81 117 LEU A N 1
ATOM 900 C CA . LEU A 1 117 ? 10.852 43.469 20.578 1 97.81 117 LEU A CA 1
ATOM 901 C C . LEU A 1 117 ? 12.188 43.75 19.906 1 97.81 117 LEU A C 1
ATOM 903 O O . LEU A 1 117 ? 12.484 44.875 19.516 1 97.81 117 LEU A O 1
ATOM 907 N N . SER A 1 118 ? 13.055 42.781 19.844 1 97.31 118 SER A N 1
ATOM 908 C CA . SER A 1 118 ? 14.352 42.75 19.172 1 97.31 118 SER A CA 1
ATOM 909 C C . SER A 1 118 ? 14.797 41.312 18.922 1 97.31 118 SER A C 1
ATOM 911 O O . SER A 1 118 ? 14.141 40.344 19.359 1 97.31 118 SER A O 1
ATOM 913 N N . PRO A 1 119 ? 15.844 41.125 18.25 1 97.69 119 PRO A N 1
ATOM 914 C CA . PRO A 1 119 ? 16.328 39.781 18.016 1 97.69 119 PRO A CA 1
ATOM 915 C C . PRO A 1 119 ? 16.672 39.031 19.297 1 97.69 119 PRO A C 1
ATOM 917 O O . PRO A 1 119 ? 16.938 37.812 19.281 1 97.69 119 PRO A O 1
ATOM 920 N N . HIS A 1 120 ? 16.625 39.781 20.469 1 97.81 120 HIS A N 1
ATOM 921 C CA . HIS A 1 120 ? 17.016 39.125 21.719 1 97.81 120 HIS A CA 1
ATOM 922 C C . HIS A 1 120 ? 15.953 39.344 22.797 1 97.81 120 HIS A C 1
ATOM 924 O O . HIS A 1 120 ? 16.219 39.125 23.984 1 97.81 120 HIS A O 1
ATOM 930 N N . GLN A 1 121 ? 14.844 39.844 22.375 1 97.88 121 GLN A N 1
ATOM 931 C CA . GLN A 1 121 ? 13.836 40.156 23.391 1 97.88 121 GLN A CA 1
ATOM 932 C C . GLN A 1 121 ? 12.43 39.906 22.859 1 97.88 121 GLN A C 1
ATOM 934 O O . GLN A 1 121 ? 12.109 40.281 21.734 1 97.88 121 GLN A O 1
ATOM 939 N N . VAL A 1 122 ? 11.625 39.188 23.703 1 97.94 122 VAL A N 1
ATOM 940 C CA . VAL A 1 122 ? 10.234 38.906 23.391 1 97.94 122 VAL A CA 1
ATOM 941 C C . VAL A 1 122 ? 9.336 39.312 24.547 1 97.94 122 VAL A C 1
ATOM 943 O O . VAL A 1 122 ? 9.727 39.219 25.703 1 97.94 122 VAL A O 1
ATOM 946 N N . MET A 1 123 ? 8.188 39.812 24.25 1 98 123 MET A N 1
ATOM 947 C CA . MET A 1 123 ? 7.188 40.156 25.266 1 98 123 MET A CA 1
ATOM 948 C C . MET A 1 123 ? 5.98 39.25 25.188 1 98 123 MET A C 1
ATOM 950 O O . MET A 1 123 ? 5.469 38.969 24.094 1 98 123 MET A O 1
ATOM 954 N N . VAL A 1 124 ? 5.574 38.688 26.281 1 97 124 VAL A N 1
ATOM 955 C CA . VAL A 1 124 ? 4.363 37.875 26.391 1 97 124 VAL A CA 1
ATOM 956 C C . VAL A 1 124 ? 3.631 38.219 27.688 1 97 124 VAL A C 1
ATOM 958 O O . VAL A 1 124 ? 4.246 38.281 28.75 1 97 124 VAL A O 1
ATOM 961 N N . ASN A 1 125 ? 2.385 38.438 27.578 1 96 125 ASN A N 1
ATOM 962 C CA . ASN A 1 125 ? 1.562 38.781 28.734 1 96 125 ASN A CA 1
ATOM 963 C C . ASN A 1 125 ? 2.139 39.938 29.516 1 96 125 ASN A C 1
ATOM 965 O O . ASN A 1 125 ? 2.193 39.906 30.75 1 96 125 ASN A O 1
ATOM 969 N N . GLY A 1 126 ? 2.678 40.781 28.875 1 95 126 GLY A N 1
ATOM 970 C CA . GLY A 1 126 ? 3.188 42 29.5 1 95 126 GLY A CA 1
ATOM 971 C C . GLY A 1 126 ? 4.574 41.812 30.078 1 95 126 GLY A C 1
ATOM 972 O O . GLY A 1 126 ? 5.16 42.781 30.594 1 95 126 GLY A O 1
ATOM 973 N N . GLU A 1 127 ? 5.105 40.688 30.031 1 96.06 127 GLU A N 1
ATOM 974 C CA . GLU A 1 127 ? 6.434 40.438 30.562 1 96.06 127 GLU A CA 1
ATOM 975 C C . GLU A 1 127 ? 7.465 40.312 29.453 1 96.06 127 GLU A C 1
ATOM 977 O O . GLU A 1 127 ? 7.199 39.719 28.406 1 96.06 127 GLU A O 1
ATOM 982 N N . LYS A 1 128 ? 8.633 40.906 29.703 1 97.19 128 LYS A N 1
ATOM 983 C CA . LYS A 1 128 ? 9.719 40.844 28.734 1 97.19 128 LYS A CA 1
ATOM 984 C C . LYS A 1 128 ? 10.703 39.719 29.062 1 97.19 128 LYS A C 1
ATOM 986 O O . LYS A 1 128 ? 11.109 39.562 30.219 1 97.19 128 LYS A O 1
ATOM 991 N N . PHE A 1 129 ? 11.055 39 28.078 1 97.19 129 PHE A N 1
ATOM 992 C CA . PHE A 1 129 ? 12.023 37.938 28.219 1 97.19 129 PHE A CA 1
ATOM 993 C C . PHE A 1 129 ? 13.234 38.156 27.328 1 97.19 129 PHE A C 1
ATOM 995 O O . PHE A 1 129 ? 13.102 38.375 26.125 1 97.19 129 PHE A O 1
ATOM 1002 N N . HIS A 1 130 ? 14.422 38.188 27.969 1 97.94 130 HIS A N 1
ATOM 1003 C CA . HIS A 1 130 ? 15.672 38.25 27.219 1 97.94 130 HIS A CA 1
ATOM 1004 C C . HIS A 1 130 ? 16.172 36.844 26.875 1 97.94 130 HIS A C 1
ATOM 1006 O O . HIS A 1 130 ? 16.047 35.906 27.672 1 97.94 130 HIS A O 1
ATOM 1012 N N . THR A 1 131 ? 16.688 36.719 25.625 1 98.06 131 THR A N 1
ATOM 1013 C CA . THR A 1 131 ? 17.094 35.406 25.172 1 98.06 131 THR A CA 1
ATOM 1014 C C . THR A 1 131 ? 18.281 35.5 24.203 1 98.06 131 THR A C 1
ATOM 1016 O O . THR A 1 131 ? 18.516 36.562 23.625 1 98.06 131 THR A O 1
ATOM 1019 N N . ARG A 1 132 ? 19.047 34.406 24.078 1 97.81 132 ARG A N 1
ATOM 1020 C CA . ARG A 1 132 ? 20.125 34.375 23.109 1 97.81 132 ARG A CA 1
ATOM 1021 C C . ARG A 1 132 ? 19.594 34.094 21.703 1 97.81 132 ARG A C 1
ATOM 1023 O O . ARG A 1 132 ? 20.109 34.625 20.719 1 97.81 132 ARG A O 1
ATOM 1030 N N . LYS A 1 133 ? 18.625 33.219 21.547 1 98.44 133 LYS A N 1
ATOM 1031 C CA . LYS A 1 133 ? 18.062 32.812 20.266 1 98.44 133 LYS A CA 1
ATOM 1032 C C . LYS A 1 133 ? 16.547 32.75 20.328 1 98.44 133 LYS A C 1
ATOM 1034 O O . LYS A 1 133 ? 15.969 32.5 21.375 1 98.44 133 LYS A O 1
ATOM 1039 N N . ILE A 1 134 ? 15.852 33 19.188 1 98.75 134 ILE A N 1
ATOM 1040 C CA . ILE A 1 134 ? 14.406 32.906 19.062 1 98.75 134 ILE A CA 1
ATOM 1041 C C . ILE A 1 134 ? 14.055 31.938 17.922 1 98.75 134 ILE A C 1
ATOM 1043 O O . ILE A 1 134 ? 14.648 32 16.844 1 98.75 134 ILE A O 1
ATOM 1047 N N . ILE A 1 135 ? 13.172 31.016 18.156 1 98.88 135 ILE A N 1
ATOM 1048 C CA . ILE A 1 135 ? 12.57 30.203 17.109 1 98.88 135 ILE A CA 1
ATOM 1049 C C . ILE A 1 135 ? 11.094 30.562 16.953 1 98.88 135 ILE A C 1
ATOM 1051 O O . ILE A 1 135 ? 10.32 30.453 17.906 1 98.88 135 ILE A O 1
ATOM 1055 N N . ILE A 1 136 ? 10.766 31.016 15.789 1 98.81 136 ILE A N 1
ATOM 1056 C CA . ILE A 1 136 ? 9.391 31.359 15.477 1 98.81 136 ILE A CA 1
ATOM 1057 C C . ILE A 1 136 ? 8.719 30.203 14.734 1 98.81 136 ILE A C 1
ATOM 1059 O O . ILE A 1 136 ? 9.102 29.875 13.609 1 98.81 136 ILE A O 1
ATOM 1063 N N . ALA A 1 137 ? 7.766 29.562 15.305 1 98.38 137 ALA A N 1
ATOM 1064 C CA . ALA A 1 137 ? 7.023 28.422 14.766 1 98.38 137 ALA A CA 1
ATOM 1065 C C . ALA A 1 137 ? 5.523 28.578 15 1 98.38 137 ALA A C 1
ATOM 1067 O O . ALA A 1 137 ? 4.859 27.672 15.5 1 98.38 137 ALA A O 1
ATOM 1068 N N . THR A 1 138 ? 4.98 29.672 14.562 1 97.94 138 THR A N 1
ATOM 1069 C CA . THR A 1 138 ? 3.633 30.094 14.938 1 97.94 138 THR A CA 1
ATOM 1070 C C . THR A 1 138 ? 2.594 29.469 14.008 1 97.94 138 THR A C 1
ATOM 1072 O O . THR A 1 138 ? 1.391 29.625 14.219 1 97.94 138 THR A O 1
ATOM 1075 N N . GLY A 1 139 ? 3.043 28.734 13.023 1 96.75 139 GLY A N 1
ATOM 1076 C CA . GLY A 1 139 ? 2.143 27.969 12.172 1 96.75 139 GLY A CA 1
ATOM 1077 C C . GLY A 1 139 ? 1.328 28.828 11.234 1 96.75 139 GLY A C 1
ATOM 1078 O O . GLY A 1 139 ? 1.812 29.859 10.75 1 96.75 139 GLY A O 1
ATOM 1079 N N . SER A 1 140 ? 0.26 28.297 10.781 1 96.62 140 SER A N 1
ATOM 1080 C CA . SER A 1 140 ? -0.615 28.953 9.812 1 96.62 140 SER A CA 1
ATOM 1081 C C . SER A 1 140 ? -2.084 28.75 10.164 1 96.62 140 SER A C 1
ATOM 1083 O O . SER A 1 140 ? -2.406 27.984 11.07 1 96.62 140 SER A O 1
ATOM 1085 N N . ARG A 1 141 ? -2.939 29.438 9.578 1 96.12 141 ARG A N 1
ATOM 1086 C CA . ARG A 1 141 ? -4.383 29.312 9.742 1 96.12 141 ARG A CA 1
ATOM 1087 C C . ARG A 1 141 ? -5.094 29.297 8.398 1 96.12 141 ARG A C 1
ATOM 1089 O O . ARG A 1 141 ? -4.547 29.781 7.398 1 96.12 141 ARG A O 1
ATOM 1096 N N . PRO A 1 142 ? -6.348 28.812 8.328 1 96.75 142 PRO A N 1
ATOM 1097 C CA . PRO A 1 142 ? -7.074 28.766 7.059 1 96.75 142 PRO A CA 1
ATOM 1098 C C . PRO A 1 142 ? -7.359 30.156 6.5 1 96.75 142 PRO A C 1
ATOM 1100 O O . PRO A 1 142 ? -7.672 31.078 7.258 1 96.75 142 PRO A O 1
ATOM 1103 N N . VAL A 1 143 ? -7.297 30.25 5.191 1 96.56 143 VAL A N 1
ATOM 1104 C CA . VAL A 1 143 ? -7.676 31.484 4.516 1 96.56 143 VAL A CA 1
ATOM 1105 C C . VAL A 1 143 ? -9.195 31.547 4.367 1 96.56 143 VAL A C 1
ATOM 1107 O O . VAL A 1 143 ? -9.812 30.609 3.871 1 96.56 143 VAL A O 1
ATOM 1110 N N . VAL A 1 144 ? -9.812 32.625 4.816 1 95.75 144 VAL A N 1
ATOM 1111 C CA . VAL A 1 144 ? -11.234 32.906 4.656 1 95.75 144 VAL A CA 1
ATOM 1112 C C . VAL A 1 144 ? -11.438 34.312 4.168 1 95.75 144 VAL A C 1
ATOM 1114 O O . VAL A 1 144 ? -11.055 35.281 4.852 1 95.75 144 VAL A O 1
ATOM 1117 N N . PRO A 1 145 ? -12.055 34.438 3.033 1 94.56 145 PRO A N 1
ATOM 1118 C CA . PRO A 1 145 ? -12.359 35.812 2.59 1 94.56 145 PRO A CA 1
ATOM 1119 C C . PRO A 1 145 ? -13.25 36.562 3.57 1 94.56 145 PRO A C 1
ATOM 1121 O O . PRO A 1 145 ? -14.18 35.969 4.141 1 94.56 145 PRO A O 1
ATOM 1124 N N . GLU A 1 146 ? -13.023 37.812 3.703 1 92.75 146 GLU A N 1
ATOM 1125 C CA . GLU A 1 146 ? -13.68 38.656 4.711 1 92.75 146 GLU A CA 1
ATOM 1126 C C . GLU A 1 146 ? -15.195 38.625 4.527 1 92.75 146 GLU A C 1
ATOM 1128 O O . GLU A 1 146 ? -15.945 38.5 5.496 1 92.75 146 GLU A O 1
ATOM 1133 N N . PRO A 1 147 ? -15.688 38.688 3.314 1 90.75 147 PRO A N 1
ATOM 1134 C CA . PRO A 1 147 ? -17.141 38.719 3.129 1 90.75 147 PRO A CA 1
ATOM 1135 C C . PRO A 1 147 ? -17.828 37.438 3.559 1 90.75 147 PRO A C 1
ATOM 1137 O O . PRO A 1 147 ? -19.016 37.438 3.842 1 90.75 147 PRO A O 1
ATOM 1140 N N . TRP A 1 148 ? -17.094 36.344 3.611 1 93.5 148 TRP A N 1
ATOM 1141 C CA . TRP A 1 148 ? -17.688 35.062 3.92 1 93.5 148 TRP A CA 1
ATOM 1142 C C . TRP A 1 148 ? -17.938 34.938 5.414 1 93.5 148 TRP A C 1
ATOM 1144 O O . TRP A 1 148 ? -18.688 34.031 5.844 1 93.5 148 TRP A O 1
ATOM 1154 N N . GLN A 1 149 ? -17.344 35.844 6.215 1 90.31 149 GLN A N 1
ATOM 1155 C CA . GLN A 1 149 ? -17.5 35.781 7.664 1 90.31 149 GLN A CA 1
ATOM 1156 C C . GLN A 1 149 ? -18.969 35.938 8.062 1 90.31 149 GLN A C 1
ATOM 1158 O O . GLN A 1 149 ? -19.391 35.469 9.125 1 90.31 149 GLN A O 1
ATOM 1163 N N . SER A 1 150 ? -19.703 36.531 7.219 1 87.5 150 SER A N 1
ATOM 1164 C CA . SER A 1 150 ? -21.109 36.781 7.504 1 87.5 150 SER A CA 1
ATOM 1165 C C . SER A 1 150 ? -21.891 35.5 7.543 1 87.5 150 SER A C 1
ATOM 1167 O O . SER A 1 150 ? -23.016 35.438 8.07 1 87.5 150 SER A O 1
ATOM 1169 N N . LEU A 1 151 ? -21.328 34.406 7.074 1 91.81 151 LEU A N 1
ATOM 1170 C CA . LEU A 1 151 ? -21.984 33.125 7.055 1 91.81 151 LEU A CA 1
ATOM 1171 C C . LEU A 1 151 ? -22.062 32.531 8.461 1 91.81 151 LEU A C 1
ATOM 1173 O O . LEU A 1 151 ? -22.828 31.594 8.703 1 91.81 151 LEU A O 1
ATOM 1177 N N . GLY A 1 152 ? -21.188 33.031 9.344 1 90.25 152 GLY A N 1
ATOM 1178 C CA . GLY A 1 152 ? -21.188 32.562 10.719 1 90.25 152 GLY A CA 1
ATOM 1179 C C . GLY A 1 152 ? -20.922 31.062 10.852 1 90.25 152 GLY A C 1
ATOM 1180 O O . GLY A 1 152 ? -19.953 30.547 10.297 1 90.25 152 GLY A O 1
ATOM 1181 N N . LYS A 1 153 ? -21.891 30.406 11.438 1 91.81 153 LYS A N 1
ATOM 1182 C CA . LYS A 1 153 ? -21.719 29 11.781 1 91.81 153 LYS A CA 1
ATOM 1183 C C . LYS A 1 153 ? -21.844 28.125 10.539 1 91.81 153 LYS A C 1
ATOM 1185 O O . LYS A 1 153 ? -21.5 26.938 10.57 1 91.81 153 LYS A O 1
ATOM 1190 N N . ARG A 1 154 ? -22.266 28.641 9.43 1 94.5 154 ARG A N 1
ATOM 1191 C CA . ARG A 1 154 ? -22.469 27.875 8.211 1 94.5 154 ARG A CA 1
ATOM 1192 C C . ARG A 1 154 ? -21.203 27.859 7.355 1 94.5 154 ARG A C 1
ATOM 1194 O O . ARG A 1 154 ? -21.141 27.156 6.34 1 94.5 154 ARG A O 1
ATOM 1201 N N . LEU A 1 155 ? -20.25 28.641 7.824 1 95.94 155 LEU A N 1
ATOM 1202 C CA . LEU A 1 155 ? -18.922 28.625 7.207 1 95.94 155 LEU A CA 1
ATOM 1203 C C . LEU A 1 155 ? -17.984 27.688 7.953 1 95.94 155 LEU A C 1
ATOM 1205 O O . LEU A 1 155 ? -17.719 27.875 9.141 1 95.94 155 LEU A O 1
ATOM 1209 N N . PHE A 1 156 ? -17.516 26.703 7.227 1 97.5 156 PHE A N 1
ATOM 1210 C CA . PHE A 1 156 ? -16.594 25.734 7.816 1 97.5 156 PHE A CA 1
ATOM 1211 C C . PHE A 1 156 ? -15.18 25.922 7.281 1 97.5 156 PHE A C 1
ATOM 1213 O O . PHE A 1 156 ? -15 26.391 6.152 1 97.5 156 PHE A O 1
ATOM 1220 N N . THR A 1 157 ? -14.227 25.688 8.086 1 97.31 157 THR A N 1
ATOM 1221 C CA . THR A 1 157 ? -12.836 25.359 7.777 1 97.31 157 THR A CA 1
ATOM 1222 C C . THR A 1 157 ? -12.43 24.047 8.43 1 97.31 157 THR A C 1
ATOM 1224 O O . THR A 1 157 ? -13.25 23.391 9.086 1 97.31 157 THR A O 1
ATOM 1227 N N . THR A 1 158 ? -11.18 23.641 8.211 1 94 158 THR A N 1
ATOM 1228 C CA . THR A 1 158 ? -10.734 22.438 8.914 1 94 158 THR A CA 1
ATOM 1229 C C . THR A 1 158 ? -10.797 22.641 10.422 1 94 158 THR A C 1
ATOM 1231 O O . THR A 1 158 ? -10.93 21.672 11.18 1 94 158 THR A O 1
ATOM 1234 N N . ASP A 1 159 ? -10.852 23.891 10.867 1 95.44 159 ASP A N 1
ATOM 1235 C CA . ASP A 1 159 ? -10.836 24.188 12.297 1 95.44 159 ASP A CA 1
ATOM 1236 C C . ASP A 1 159 ? -12.203 23.906 12.93 1 95.44 159 ASP A C 1
ATOM 1238 O O . ASP A 1 159 ? -12.305 23.719 14.141 1 95.44 159 ASP A O 1
ATOM 1242 N N . THR A 1 160 ? -13.219 23.922 12.078 1 96.5 160 THR A N 1
ATOM 1243 C CA . THR A 1 160 ? -14.547 23.875 12.688 1 96.5 160 THR A CA 1
ATOM 1244 C C . THR A 1 160 ? -15.328 22.672 12.18 1 96.5 160 THR A C 1
ATOM 1246 O O . THR A 1 160 ? -16.297 22.234 12.805 1 96.5 160 THR A O 1
ATOM 1249 N N . LEU A 1 161 ? -14.93 22.125 11.078 1 97.38 161 LEU A N 1
ATOM 1250 C CA . LEU A 1 161 ? -15.688 21.062 10.43 1 97.38 161 LEU A CA 1
ATOM 1251 C C . LEU A 1 161 ? -15.891 19.875 11.367 1 97.38 161 LEU A C 1
ATOM 1253 O O . LEU A 1 161 ? -17 19.359 11.508 1 97.38 161 LEU A O 1
ATOM 1257 N N . PHE A 1 162 ? -14.898 19.453 12.086 1 97.31 162 PHE A N 1
ATOM 1258 C CA . PHE A 1 162 ? -14.906 18.219 12.859 1 97.31 162 PHE A CA 1
ATOM 1259 C C . PHE A 1 162 ? -15.609 18.406 14.195 1 97.31 162 PHE A C 1
ATOM 1261 O O . PHE A 1 162 ? -15.867 17.453 14.914 1 97.31 162 PHE A O 1
ATOM 1268 N N . GLU A 1 163 ? -15.945 19.672 14.461 1 95.69 163 GLU A N 1
ATOM 1269 C CA . GLU A 1 163 ? -16.625 20 15.711 1 95.69 163 GLU A CA 1
ATOM 1270 C C . GLU A 1 163 ? -18.141 20 15.523 1 95.69 163 GLU A C 1
ATOM 1272 O O . GLU A 1 163 ? -18.891 20.125 16.484 1 95.69 163 GLU A O 1
ATOM 1277 N N . GLN A 1 164 ? -18.531 19.828 14.305 1 95.62 164 GLN A N 1
ATOM 1278 C CA . GLN A 1 164 ? -19.969 19.859 14.039 1 95.62 164 GLN A CA 1
ATOM 1279 C C . GLN A 1 164 ? -20.656 18.641 14.641 1 95.62 164 GLN A C 1
ATOM 1281 O O . GLN A 1 164 ? -20.078 17.547 14.711 1 95.62 164 GLN A O 1
ATOM 1286 N N . GLU A 1 165 ? -21.891 18.828 15.008 1 92.75 165 GLU A N 1
ATOM 1287 C CA . GLU A 1 165 ? -22.672 17.734 15.562 1 92.75 165 GLU A CA 1
ATOM 1288 C C . GLU A 1 165 ? -23.328 16.922 14.453 1 92.75 165 GLU A C 1
ATOM 1290 O O . GLU A 1 165 ? -23.594 15.727 14.617 1 92.75 165 GLU A O 1
ATOM 1295 N N . ALA A 1 166 ? -23.641 17.688 13.43 1 92.25 166 ALA A N 1
ATOM 1296 C CA . ALA A 1 166 ? -24.25 17.062 12.266 1 92.25 166 ALA A CA 1
ATOM 1297 C C . ALA A 1 166 ? -23.672 17.641 10.969 1 92.25 166 ALA A C 1
ATOM 1299 O O . ALA A 1 166 ? -23.125 18.75 10.961 1 92.25 166 ALA A O 1
ATOM 1300 N N . LEU A 1 167 ? -23.859 16.859 9.961 1 96.38 167 LEU A N 1
ATOM 1301 C CA . LEU A 1 167 ? -23.438 17.328 8.648 1 96.38 167 LEU A CA 1
ATOM 1302 C C . LEU A 1 167 ? -24.594 17.969 7.895 1 96.38 167 LEU A C 1
ATOM 1304 O O . LEU A 1 167 ? -25.75 17.594 8.086 1 96.38 167 LEU A O 1
ATOM 1308 N N . PRO A 1 168 ? -24.297 18.922 7.09 1 96.25 168 PRO A N 1
ATOM 1309 C CA . PRO A 1 168 ? -25.359 19.531 6.297 1 96.25 168 PRO A CA 1
ATOM 1310 C C . PRO A 1 168 ? -25.859 18.625 5.172 1 96.25 168 PRO A C 1
ATOM 1312 O O . PRO A 1 168 ? -25.203 17.641 4.832 1 96.25 168 PRO A O 1
ATOM 1315 N N . GLU A 1 169 ? -27.047 19.016 4.641 1 96.94 169 GLU A N 1
ATOM 1316 C CA . GLU A 1 169 ? -27.562 18.25 3.498 1 96.94 169 GLU A CA 1
ATOM 1317 C C . GLU A 1 169 ? -26.812 18.625 2.219 1 96.94 169 GLU A C 1
ATOM 1319 O O . GLU A 1 169 ? -26.484 17.75 1.415 1 96.94 169 GLU A O 1
ATOM 1324 N N . ARG A 1 170 ? -26.766 19.984 2.021 1 97.88 170 ARG A N 1
ATOM 1325 C CA . ARG A 1 170 ? -26.078 20.531 0.852 1 97.88 170 ARG A CA 1
ATOM 1326 C C . ARG A 1 170 ? -24.906 21.422 1.265 1 97.88 170 ARG A C 1
ATOM 1328 O O . ARG A 1 170 ? -25.062 22.312 2.102 1 97.88 170 ARG A O 1
ATOM 1335 N N . ILE A 1 171 ? -23.547 21.094 0.662 1 98.44 171 ILE A N 1
ATOM 1336 C CA . ILE A 1 171 ? -22.375 21.875 1.023 1 98.44 171 ILE A CA 1
ATOM 1337 C C . ILE A 1 171 ? -21.578 22.234 -0.234 1 98.44 171 ILE A C 1
ATOM 1339 O O . ILE A 1 171 ? -21.469 21.422 -1.151 1 98.44 171 ILE A O 1
ATOM 1343 N N . ALA A 1 172 ? -21.125 23.453 -0.33 1 98.69 172 ALA A N 1
ATOM 1344 C CA . ALA A 1 172 ? -20.125 23.844 -1.323 1 98.69 172 ALA A CA 1
ATOM 1345 C C . ALA A 1 172 ? -18.719 23.797 -0.736 1 98.69 172 ALA A C 1
ATOM 1347 O O . ALA A 1 172 ? -18.469 24.344 0.344 1 98.69 172 ALA A O 1
ATOM 1348 N N . VAL A 1 173 ? -17.859 23.078 -1.358 1 98.81 173 VAL A N 1
ATOM 1349 C CA . VAL A 1 173 ? -16.453 23.062 -0.994 1 98.81 173 VAL A CA 1
ATOM 1350 C C . VAL A 1 173 ? -15.664 23.953 -1.957 1 98.81 173 VAL A C 1
ATOM 1352 O O . VAL A 1 173 ? -15.555 23.641 -3.146 1 98.81 173 VAL A O 1
ATOM 1355 N N . ILE A 1 174 ? -15.125 25.016 -1.459 1 98.5 174 ILE A N 1
ATOM 1356 C CA . ILE A 1 174 ? -14.438 25.984 -2.307 1 98.5 174 ILE A CA 1
ATOM 1357 C C . ILE A 1 174 ? -12.93 25.859 -2.117 1 98.5 174 ILE A C 1
ATOM 1359 O O . ILE A 1 174 ? -12.406 26.156 -1.043 1 98.5 174 ILE A O 1
ATOM 1363 N N . GLY A 1 175 ? -12.195 25.547 -3.172 1 98.31 175 GLY A N 1
ATOM 1364 C CA . GLY A 1 175 ? -10.789 25.156 -3.18 1 98.31 175 GLY A CA 1
ATOM 1365 C C . GLY A 1 175 ? -10.578 23.672 -3.436 1 98.31 175 GLY A C 1
ATOM 1366 O O . GLY A 1 175 ? -11.117 22.828 -2.719 1 98.31 175 GLY A O 1
ATOM 1367 N N . MET A 1 176 ? -9.805 23.344 -4.465 1 98.56 176 MET A N 1
ATOM 1368 C CA . MET A 1 176 ? -9.617 21.953 -4.863 1 98.56 176 MET A CA 1
ATOM 1369 C C . MET A 1 176 ? -8.148 21.547 -4.781 1 98.56 176 MET A C 1
ATOM 1371 O O . MET A 1 176 ? -7.637 20.859 -5.668 1 98.56 176 MET A O 1
ATOM 1375 N N . GLY A 1 177 ? -7.504 22.062 -3.672 1 97.75 177 GLY A N 1
ATOM 1376 C CA . GLY A 1 177 ? -6.242 21.5 -3.227 1 97.75 177 GLY A CA 1
ATOM 1377 C C . GLY A 1 177 ? -6.414 20.203 -2.441 1 97.75 177 GLY A C 1
ATOM 1378 O O . GLY A 1 177 ? -7.473 19.578 -2.49 1 97.75 177 GLY A O 1
ATOM 1379 N N . PRO A 1 178 ? -5.457 19.797 -1.737 1 97.56 178 PRO A N 1
ATOM 1380 C CA . PRO A 1 178 ? -5.52 18.531 -1.012 1 97.56 178 PRO A CA 1
ATOM 1381 C C . PRO A 1 178 ? -6.691 18.453 -0.038 1 97.56 178 PRO A C 1
ATOM 1383 O O . PRO A 1 178 ? -7.488 17.516 -0.091 1 97.56 178 PRO A O 1
ATOM 1386 N N . VAL A 1 179 ? -6.844 19.484 0.789 1 97.5 179 VAL A N 1
ATOM 1387 C CA . VAL A 1 179 ? -7.871 19.5 1.824 1 97.5 179 VAL A CA 1
ATOM 1388 C C . VAL A 1 179 ? -9.258 19.484 1.179 1 97.5 179 VAL A C 1
ATOM 1390 O O . VAL A 1 179 ? -10.133 18.719 1.602 1 97.5 179 VAL A O 1
ATOM 1393 N N . GLY A 1 180 ? -9.43 20.312 0.193 1 98.56 180 GLY A N 1
ATOM 1394 C CA . GLY A 1 180 ? -10.719 20.391 -0.473 1 98.56 180 GLY A CA 1
ATOM 1395 C C . GLY A 1 180 ? -11.148 19.078 -1.099 1 98.56 180 GLY A C 1
ATOM 1396 O O . GLY A 1 180 ? -12.289 18.656 -0.931 1 98.56 180 GLY A O 1
ATOM 1397 N N . LEU A 1 181 ? -10.273 18.422 -1.765 1 98.81 181 LEU A N 1
ATOM 1398 C CA . LEU A 1 181 ? -10.586 17.156 -2.434 1 98.81 181 LEU A CA 1
ATOM 1399 C C . LEU A 1 181 ? -10.898 16.062 -1.417 1 98.81 181 LEU A C 1
ATOM 1401 O O . LEU A 1 181 ? -11.867 15.32 -1.581 1 98.81 181 LEU A O 1
ATOM 1405 N N . GLU A 1 182 ? -10.047 15.977 -0.401 1 98.75 182 GLU A N 1
ATOM 1406 C CA . GLU A 1 182 ? -10.234 14.953 0.625 1 98.75 182 GLU A CA 1
ATOM 1407 C C . GLU A 1 182 ? -11.586 15.102 1.311 1 98.75 182 GLU A C 1
ATOM 1409 O O . GLU A 1 182 ? -12.336 14.125 1.436 1 98.75 182 GLU A O 1
ATOM 1414 N N . MET A 1 183 ? -11.891 16.344 1.679 1 98.81 183 MET A N 1
ATOM 1415 C CA . MET A 1 183 ? -13.125 16.562 2.422 1 98.81 183 MET A CA 1
ATOM 1416 C C . MET A 1 183 ? -14.344 16.438 1.508 1 98.81 183 MET A C 1
ATOM 1418 O O . MET A 1 183 ? -15.375 15.898 1.913 1 98.81 183 MET A O 1
ATOM 1422 N N . ALA A 1 184 ? -14.195 16.906 0.25 1 98.88 184 ALA A N 1
ATOM 1423 C CA . ALA A 1 184 ? -15.305 16.797 -0.693 1 98.88 184 ALA A CA 1
ATOM 1424 C C . ALA A 1 184 ? -15.68 15.328 -0.902 1 98.88 184 ALA A C 1
ATOM 1426 O O . ALA A 1 184 ? -16.859 14.969 -0.812 1 98.88 184 ALA A O 1
ATOM 1427 N N . GLN A 1 185 ? -14.727 14.484 -1.106 1 98.88 185 GLN A N 1
ATOM 1428 C CA . GLN A 1 185 ? -15.008 13.078 -1.345 1 98.88 185 GLN A CA 1
ATOM 1429 C C . GLN A 1 185 ? -15.562 12.406 -0.089 1 98.88 185 GLN A C 1
ATOM 1431 O O . GLN A 1 185 ? -16.531 11.648 -0.156 1 98.88 185 GLN A O 1
ATOM 1436 N N . ALA 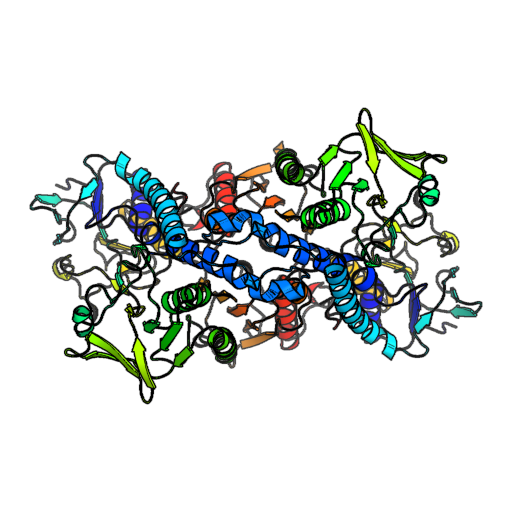A 1 186 ? -14.914 12.68 1.068 1 98.88 186 ALA A N 1
ATOM 1437 C CA . ALA A 1 186 ? -15.359 12.062 2.316 1 98.88 186 ALA A CA 1
ATOM 1438 C C . ALA A 1 186 ? -16.812 12.422 2.619 1 98.88 186 ALA A C 1
ATOM 1440 O O . ALA A 1 186 ? -17.625 11.539 2.922 1 98.88 186 ALA A O 1
ATOM 1441 N N . LEU A 1 187 ? -17.141 13.711 2.469 1 98.88 187 LEU A N 1
ATOM 1442 C CA . LEU A 1 187 ? -18.484 14.172 2.766 1 98.88 187 LEU A CA 1
ATOM 1443 C C . LEU A 1 187 ? -19.484 13.586 1.775 1 98.88 187 LEU A C 1
ATOM 1445 O O . LEU A 1 187 ? -20.578 13.156 2.166 1 98.88 187 LEU A O 1
ATOM 1449 N N . SER A 1 188 ? -19.109 13.531 0.523 1 98.88 188 SER A N 1
ATOM 1450 C CA . SER A 1 188 ? -19.984 12.93 -0.484 1 98.88 188 SER A CA 1
ATOM 1451 C C . SER A 1 188 ? -20.266 11.469 -0.17 1 98.88 188 SER A C 1
ATOM 1453 O O . SER A 1 188 ? -21.406 11.023 -0.253 1 98.88 188 SER A O 1
ATOM 1455 N N . ARG A 1 189 ? -19.297 10.75 0.249 1 98.69 189 ARG A N 1
ATOM 1456 C CA . ARG A 1 189 ? -19.406 9.328 0.541 1 98.69 189 ARG A CA 1
ATOM 1457 C C . ARG A 1 189 ? -20.25 9.086 1.795 1 98.69 189 ARG A C 1
ATOM 1459 O O . ARG A 1 189 ? -20.766 7.992 1.998 1 98.69 189 ARG A O 1
ATOM 1466 N N . LEU A 1 190 ? -20.359 10.086 2.6 1 98.56 190 LEU A N 1
ATOM 1467 C CA . LEU A 1 190 ? -21.172 9.992 3.801 1 98.56 190 LEU A CA 1
ATOM 1468 C C . LEU A 1 190 ? -22.609 10.43 3.514 1 98.56 190 LEU A C 1
ATOM 1470 O O . LEU A 1 190 ? -23.438 10.516 4.43 1 98.56 190 LEU A O 1
ATOM 1474 N N . GLY A 1 191 ? -22.922 10.836 2.256 1 97.88 191 GLY A N 1
ATOM 1475 C CA . GLY A 1 191 ? -24.297 11.102 1.865 1 97.88 191 GLY A CA 1
ATOM 1476 C C . GLY A 1 191 ? -24.609 12.578 1.731 1 97.88 191 GLY A C 1
ATOM 1477 O O . GLY A 1 191 ? -25.734 12.953 1.426 1 97.88 191 GLY A O 1
ATOM 1478 N N . VAL A 1 192 ? -23.625 13.445 1.95 1 98.5 192 VAL A N 1
ATOM 1479 C CA . VAL A 1 192 ? -23.812 14.883 1.778 1 98.5 192 VAL A CA 1
ATOM 1480 C C . VAL A 1 192 ? -23.797 15.227 0.292 1 98.5 192 VAL A C 1
ATOM 1482 O O . VAL A 1 192 ? -23 14.688 -0.474 1 98.5 192 VAL A O 1
ATOM 1485 N N . ARG A 1 193 ? -24.75 16.141 -0.119 1 98.38 193 ARG A N 1
ATOM 1486 C CA . ARG A 1 193 ? -24.719 16.641 -1.485 1 98.38 193 ARG A CA 1
ATOM 1487 C C . ARG A 1 193 ? -23.625 17.719 -1.637 1 98.38 193 ARG A C 1
ATOM 1489 O O . ARG A 1 193 ? -23.859 18.875 -1.327 1 98.38 193 ARG A O 1
ATOM 1496 N N . VAL A 1 194 ? -22.469 17.359 -2.273 1 98.88 194 VAL A N 1
ATOM 1497 C CA . VAL A 1 194 ? -21.281 18.203 -2.324 1 98.88 194 VAL A CA 1
ATOM 1498 C C . VAL A 1 194 ? -21.125 18.797 -3.727 1 98.88 194 VAL A C 1
ATOM 1500 O O . VAL A 1 194 ? -21.281 18.078 -4.723 1 98.88 194 VAL A O 1
ATOM 1503 N N . THR A 1 195 ? -20.875 20.031 -3.797 1 98.81 195 THR A N 1
ATOM 1504 C CA . THR A 1 195 ? -20.406 20.672 -5.016 1 98.81 195 THR A CA 1
ATOM 1505 C C . THR A 1 195 ? -19.047 21.344 -4.781 1 98.81 195 THR A C 1
ATOM 1507 O O . THR A 1 195 ? -18.906 22.203 -3.91 1 98.81 195 THR A O 1
ATOM 1510 N N . GLY A 1 196 ? -18.078 20.875 -5.543 1 98.75 196 GLY A N 1
ATOM 1511 C CA . GLY A 1 196 ? -16.719 21.406 -5.438 1 98.75 196 GLY A CA 1
ATOM 1512 C C . GLY A 1 196 ? -16.438 22.484 -6.465 1 98.75 196 GLY A C 1
ATOM 1513 O O . GLY A 1 196 ? -16.859 22.391 -7.617 1 98.75 196 GLY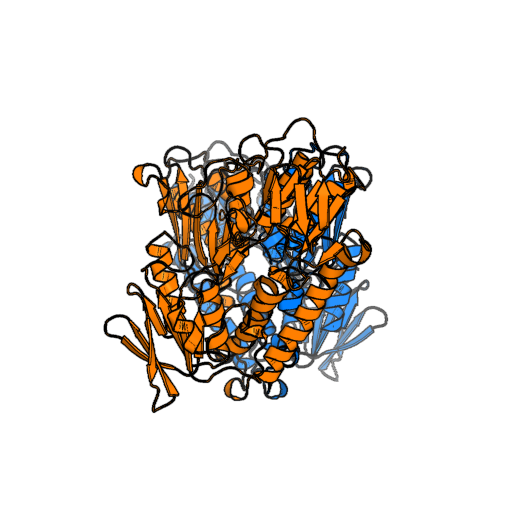 A O 1
ATOM 1514 N N . PHE A 1 197 ? -15.703 23.516 -6.008 1 98.69 197 PHE A N 1
ATOM 1515 C CA . PHE A 1 197 ? -15.32 24.609 -6.887 1 98.69 197 PHE A CA 1
ATOM 1516 C C . PHE A 1 197 ? -13.812 24.859 -6.812 1 98.69 197 PHE A C 1
ATOM 1518 O O . PHE A 1 197 ? -13.242 24.922 -5.723 1 98.69 197 PHE A O 1
ATOM 1525 N N . GLY A 1 198 ? -13.141 24.938 -7.918 1 98.06 198 GLY A N 1
ATOM 1526 C CA . GLY A 1 198 ? -11.742 25.328 -8.023 1 98.06 198 GLY A CA 1
ATOM 1527 C C . GLY A 1 198 ? -11.508 26.469 -8.992 1 98.06 198 GLY A C 1
ATOM 1528 O O . GLY A 1 198 ? -12.055 26.453 -10.102 1 98.06 198 GLY A O 1
ATOM 1529 N N . SER A 1 199 ? -10.695 27.406 -8.57 1 96.81 199 SER A N 1
ATOM 1530 C CA . SER A 1 199 ? -10.43 28.562 -9.43 1 96.81 199 SER A CA 1
ATOM 1531 C C . SER A 1 199 ? -9.57 28.172 -10.625 1 96.81 199 SER A C 1
ATOM 1533 O O . SER A 1 199 ? -9.648 28.797 -11.688 1 96.81 199 SER A O 1
ATOM 1535 N N . GLY A 1 200 ? -8.695 27.219 -10.422 1 95.81 200 GLY A N 1
ATOM 1536 C CA . GLY A 1 200 ? -7.871 26.703 -11.5 1 95.81 200 GLY A CA 1
ATOM 1537 C C . GLY A 1 200 ? -8.383 25.391 -12.07 1 95.81 200 GLY A C 1
ATOM 1538 O O . GLY A 1 200 ? -9.352 24.828 -11.555 1 95.81 200 GLY A O 1
ATOM 1539 N N . ARG A 1 201 ? -7.66 24.891 -13.117 1 96.06 201 ARG A N 1
ATOM 1540 C CA . ARG A 1 201 ? -8.086 23.656 -13.789 1 96.06 201 ARG A CA 1
ATOM 1541 C C . ARG A 1 201 ? -7.398 22.438 -13.18 1 96.06 201 ARG A C 1
ATOM 1543 O O . ARG A 1 201 ? -7.871 21.312 -13.344 1 96.06 201 ARG A O 1
ATOM 1550 N N . MET A 1 202 ? -6.273 22.641 -12.555 1 97.75 202 MET A N 1
ATOM 1551 C CA . MET A 1 202 ? -5.527 21.547 -11.93 1 97.75 202 MET A CA 1
ATOM 1552 C C . MET A 1 202 ? -5.977 21.344 -10.484 1 97.75 202 MET A C 1
ATOM 1554 O O . MET A 1 202 ? -6.273 22.312 -9.773 1 97.75 202 MET A O 1
ATOM 1558 N N . ILE A 1 203 ? -6.027 20.109 -10.102 1 98.5 203 ILE A N 1
ATOM 1559 C CA . ILE A 1 203 ? -6.504 19.828 -8.75 1 98.5 203 ILE A CA 1
ATOM 1560 C C . ILE A 1 203 ? -5.441 19.062 -7.973 1 98.5 203 ILE A C 1
ATOM 1562 O O . ILE A 1 203 ? -4.578 18.406 -8.57 1 98.5 203 ILE A O 1
ATOM 1566 N N . GLY A 1 204 ? -5.469 19.156 -6.668 1 97.75 204 GLY A N 1
ATOM 1567 C CA . GLY A 1 204 ? -4.727 18.297 -5.754 1 97.75 204 GLY A CA 1
ATOM 1568 C C . GLY A 1 204 ? -3.223 18.453 -5.875 1 97.75 204 GLY A C 1
ATOM 1569 O O . GLY A 1 204 ? -2.463 17.594 -5.422 1 97.75 204 GLY A O 1
ATOM 1570 N N . GLY A 1 205 ? -2.738 19.422 -6.562 1 96.81 205 GLY A N 1
ATOM 1571 C CA . GLY A 1 205 ? -1.312 19.656 -6.723 1 96.81 205 GLY A CA 1
ATOM 1572 C C . GLY A 1 205 ? -0.726 18.953 -7.934 1 96.81 205 GLY A C 1
ATOM 1573 O O . GLY A 1 205 ? 0.482 19.016 -8.172 1 96.81 205 GLY A O 1
ATOM 1574 N N . ILE A 1 206 ? -1.587 18.297 -8.727 1 98.56 206 ILE A N 1
ATOM 1575 C CA . ILE A 1 206 ? -1.15 17.625 -9.953 1 98.56 206 ILE A CA 1
ATOM 1576 C C . ILE A 1 206 ? -0.771 18.656 -11 1 98.56 206 ILE A C 1
ATOM 1578 O O . ILE A 1 206 ? -1.45 19.672 -11.148 1 98.56 206 ILE A O 1
ATOM 1582 N N . THR A 1 207 ? 0.294 18.406 -11.711 1 98.56 207 THR A N 1
ATOM 1583 C CA . THR A 1 207 ? 0.708 19.344 -12.758 1 98.56 207 THR A CA 1
ATOM 1584 C C . THR A 1 207 ? 0.73 18.656 -14.117 1 98.56 207 THR A C 1
ATOM 1586 O O . THR A 1 207 ? 0.82 19.312 -15.156 1 98.56 207 THR A O 1
ATOM 1589 N N . ASP A 1 208 ? 0.65 17.312 -14.164 1 98.69 208 ASP A N 1
ATOM 1590 C CA . ASP A 1 208 ? 0.553 16.531 -15.398 1 98.69 208 ASP A CA 1
ATOM 1591 C C . ASP A 1 208 ? -0.882 16.516 -15.922 1 98.69 208 ASP A C 1
ATOM 1593 O O . ASP A 1 208 ? -1.777 15.977 -15.266 1 98.69 208 ASP A O 1
ATOM 1597 N N . PRO A 1 209 ? -1.095 17.031 -17.109 1 98.38 209 PRO A N 1
ATOM 1598 C CA . PRO A 1 209 ? -2.465 17.141 -17.609 1 98.38 209 PRO A CA 1
ATOM 1599 C C . PRO A 1 209 ? -3.154 15.773 -17.719 1 98.38 209 PRO A C 1
ATOM 1601 O O . PRO A 1 209 ? -4.363 15.672 -17.516 1 98.38 209 PRO A O 1
ATOM 1604 N N . LEU A 1 210 ? -2.42 14.758 -18.078 1 98.38 210 LEU A N 1
ATOM 1605 C CA . LEU A 1 210 ? -3.004 13.43 -18.203 1 98.38 210 LEU A CA 1
ATOM 1606 C C . LEU A 1 210 ? -3.475 12.898 -16.859 1 98.38 210 LEU A C 1
ATOM 1608 O O . LEU A 1 210 ? -4.574 12.352 -16.75 1 98.38 210 LEU A O 1
ATOM 1612 N N . ILE A 1 211 ? -2.662 13.086 -15.859 1 98.81 211 ILE A N 1
ATOM 1613 C CA . ILE A 1 211 ? -3.006 12.625 -14.516 1 98.81 211 ILE A CA 1
ATOM 1614 C C . ILE A 1 211 ? -4.168 13.453 -13.969 1 98.81 211 ILE A C 1
ATOM 1616 O O . ILE A 1 211 ? -5.078 12.914 -13.336 1 98.81 211 ILE A O 1
ATOM 1620 N N . ASN A 1 212 ? -4.078 14.75 -14.211 1 98.81 212 ASN A N 1
ATOM 1621 C CA . ASN A 1 212 ? -5.145 15.641 -13.766 1 98.81 212 ASN A CA 1
ATOM 1622 C C . ASN A 1 212 ? -6.488 15.25 -14.375 1 98.81 212 ASN A C 1
ATOM 1624 O O . ASN A 1 212 ? -7.504 15.219 -13.672 1 98.81 212 ASN A O 1
ATOM 1628 N N . GLN A 1 213 ? -6.512 14.984 -15.617 1 98.62 213 GLN A N 1
ATOM 1629 C CA . GLN A 1 213 ? -7.746 14.594 -16.297 1 98.62 213 GLN A CA 1
ATOM 1630 C C . GLN A 1 213 ? -8.32 13.312 -15.695 1 98.62 213 GLN A C 1
ATOM 1632 O O . GLN A 1 213 ? -9.539 13.203 -15.508 1 98.62 213 GLN A O 1
ATOM 1637 N N . ALA A 1 214 ? -7.445 12.367 -15.445 1 98.69 214 ALA A N 1
ATOM 1638 C CA . ALA A 1 214 ? -7.895 11.117 -14.82 1 98.69 214 ALA A CA 1
ATOM 1639 C C . ALA A 1 214 ? -8.516 11.383 -13.453 1 98.69 214 ALA A C 1
ATOM 1641 O O . ALA A 1 214 ? -9.586 10.852 -13.141 1 98.69 214 ALA A O 1
ATOM 1642 N N . ALA A 1 215 ? -7.883 12.203 -12.648 1 98.81 215 ALA A N 1
ATOM 1643 C CA . ALA A 1 215 ? -8.375 12.523 -11.312 1 98.81 215 ALA A CA 1
ATOM 1644 C C . ALA A 1 215 ? -9.719 13.234 -11.375 1 98.81 215 ALA A C 1
ATOM 1646 O O . ALA A 1 215 ? -10.656 12.883 -10.656 1 98.81 215 ALA A O 1
ATOM 1647 N N . VAL A 1 216 ? -9.805 14.211 -12.258 1 98.81 216 VAL A N 1
ATOM 1648 C CA . VAL A 1 216 ? -11.031 14.984 -12.406 1 98.81 216 VAL A CA 1
ATOM 1649 C C . VAL A 1 216 ? -12.172 14.062 -12.836 1 98.81 216 VAL A C 1
ATOM 1651 O O . VAL A 1 216 ? -13.273 14.133 -12.281 1 98.81 216 VAL A O 1
ATOM 1654 N N . THR A 1 217 ? -11.914 13.195 -13.781 1 98.69 217 THR A N 1
ATOM 1655 C CA . THR A 1 217 ? -12.93 12.273 -14.289 1 98.69 217 THR A CA 1
ATOM 1656 C C . THR A 1 217 ? -13.43 11.352 -13.18 1 98.69 217 THR A C 1
ATOM 1658 O O . THR A 1 217 ? -14.633 11.172 -13.008 1 98.69 217 THR A O 1
ATOM 1661 N N . LEU A 1 218 ? -12.531 10.836 -12.453 1 98.62 218 LEU A N 1
ATOM 1662 C CA . LEU A 1 218 ? -12.883 9.867 -11.422 1 98.62 218 LEU A CA 1
ATOM 1663 C C . LEU A 1 218 ? -13.625 10.539 -10.273 1 98.62 218 LEU A C 1
ATOM 1665 O O . LEU A 1 218 ? -14.633 10.023 -9.789 1 98.62 218 LEU A O 1
ATOM 1669 N N . LEU A 1 219 ? -13.18 11.68 -9.812 1 98.75 219 LEU A N 1
ATOM 1670 C CA . LEU A 1 219 ? -13.789 12.359 -8.672 1 98.75 219 LEU A CA 1
ATOM 1671 C C . LEU A 1 219 ? -15.133 12.961 -9.055 1 98.75 219 LEU A C 1
ATOM 1673 O O . LEU A 1 219 ? -16.047 13.039 -8.227 1 98.75 219 LEU A O 1
ATOM 1677 N N . SER A 1 220 ? -15.297 13.359 -10.312 1 98.56 220 SER A N 1
ATOM 1678 C CA . SER A 1 220 ? -16.547 13.938 -10.789 1 98.56 220 SER A CA 1
ATOM 1679 C C . SER A 1 220 ? -17.672 12.906 -10.766 1 98.56 220 SER A C 1
ATOM 1681 O O . SER A 1 220 ? -18.859 13.266 -10.805 1 98.56 220 SER A O 1
ATOM 1683 N N . LYS A 1 221 ? -17.312 11.688 -10.758 1 98.06 221 LYS A N 1
ATOM 1684 C CA . LYS A 1 221 ? -18.312 10.633 -10.656 1 98.06 221 LYS A CA 1
ATOM 1685 C C . LYS A 1 221 ? -18.875 10.555 -9.234 1 98.06 221 LYS A C 1
ATOM 1687 O O . LYS A 1 221 ? -19.953 9.992 -9.023 1 98.06 221 LYS A O 1
ATOM 1692 N N . GLU A 1 222 ? -18.172 11.133 -8.234 1 97.88 222 GLU A N 1
ATOM 1693 C CA . GLU A 1 222 ? -18.578 11 -6.84 1 97.88 222 GLU A CA 1
ATOM 1694 C C . GLU A 1 222 ? -19.266 12.266 -6.336 1 97.88 222 GLU A C 1
ATOM 1696 O O . GLU A 1 222 ? -20.125 12.211 -5.449 1 97.88 222 GLU A O 1
ATOM 1701 N N . PHE A 1 223 ? -18.859 13.43 -6.859 1 98.62 223 PHE A N 1
ATOM 1702 C CA . PHE A 1 223 ? -19.5 14.695 -6.516 1 98.62 223 PHE A CA 1
ATOM 1703 C C . PHE A 1 223 ? -19.359 15.695 -7.656 1 98.62 223 PHE A C 1
ATOM 1705 O O . PHE A 1 223 ? -18.484 15.562 -8.508 1 98.62 223 PHE A O 1
ATOM 1712 N N . SER A 1 224 ? -20.203 16.734 -7.672 1 98.44 224 SER A N 1
ATOM 1713 C CA . SER A 1 224 ? -20.125 17.766 -8.703 1 98.44 224 SER A CA 1
ATOM 1714 C C . SER A 1 224 ? -18.844 18.594 -8.555 1 98.44 224 SER A C 1
ATOM 1716 O O . SER A 1 224 ? -18.516 19.031 -7.449 1 98.44 224 SER A O 1
ATOM 1718 N N . LEU A 1 225 ? -18.172 18.719 -9.648 1 98.5 225 LEU A N 1
ATOM 1719 C CA . LEU A 1 225 ? -16.891 19.406 -9.641 1 98.5 225 LEU A CA 1
ATOM 1720 C C . LEU A 1 225 ? -16.828 20.469 -10.734 1 98.5 225 LEU A C 1
ATOM 1722 O O . LEU A 1 225 ? -16.984 20.141 -11.922 1 98.5 225 LEU A O 1
ATOM 1726 N N . HIS A 1 226 ? -16.703 21.734 -10.336 1 98.25 226 HIS A N 1
ATOM 1727 C CA . HIS A 1 226 ? -16.609 22.859 -11.258 1 98.25 226 HIS A CA 1
ATOM 1728 C C . HIS A 1 226 ? -15.258 23.562 -11.133 1 98.25 226 HIS A C 1
ATOM 1730 O O . HIS A 1 226 ? -14.961 24.172 -10.102 1 98.25 226 HIS A O 1
ATOM 1736 N N . LEU A 1 227 ? -14.516 23.578 -12.25 1 98.12 227 LEU A N 1
ATOM 1737 C CA . LEU A 1 227 ? -13.141 24.078 -12.242 1 98.12 227 LEU A CA 1
ATOM 1738 C C . LEU A 1 227 ? -12.977 25.234 -13.227 1 98.12 227 LEU A C 1
ATOM 1740 O O . LEU A 1 227 ? -13.75 25.359 -14.172 1 98.12 227 LEU A O 1
ATOM 1744 N N . GLY A 1 228 ? -11.938 26.125 -12.93 1 97.31 228 GLY A N 1
ATOM 1745 C CA . GLY A 1 228 ? -11.516 27.125 -13.898 1 97.31 228 GLY A CA 1
ATOM 1746 C C . GLY A 1 228 ? -12.055 28.516 -13.602 1 97.31 228 GLY A C 1
ATOM 1747 O O . GLY A 1 228 ? -11.625 29.5 -14.211 1 97.31 228 GLY A O 1
ATOM 1748 N N . THR A 1 229 ? -13.031 28.594 -12.695 1 96.5 229 THR A N 1
ATOM 1749 C CA . THR A 1 229 ? -13.633 29.875 -12.375 1 96.5 229 THR A CA 1
ATOM 1750 C C . THR A 1 229 ? -13.75 30.062 -10.859 1 96.5 229 THR A C 1
ATOM 1752 O O . THR A 1 229 ? -14.219 29.156 -10.164 1 96.5 229 THR A O 1
ATOM 1755 N N . ARG A 1 230 ? -13.398 31.219 -10.422 1 95.94 230 ARG A N 1
ATOM 1756 C CA . ARG A 1 230 ? -13.5 31.531 -9 1 95.94 230 ARG A CA 1
ATOM 1757 C C . ARG A 1 230 ? -14.945 31.516 -8.531 1 95.94 230 ARG A C 1
ATOM 1759 O O . ARG A 1 230 ? -15.836 31.984 -9.25 1 95.94 230 ARG A O 1
ATOM 1766 N N . ALA A 1 231 ? -15.164 31 -7.41 1 95.62 231 ALA A N 1
ATOM 1767 C CA . ALA A 1 231 ? -16.5 31 -6.809 1 95.62 231 ALA A CA 1
ATOM 1768 C C . ALA A 1 231 ? -16.641 32.125 -5.805 1 95.62 231 ALA A C 1
ATOM 1770 O O . ALA A 1 231 ? -15.688 32.5 -5.117 1 95.62 231 ALA A O 1
ATOM 1771 N N . ASP A 1 232 ? -17.797 32.688 -5.75 1 92.56 232 ASP A N 1
ATOM 1772 C CA . ASP A 1 232 ? -18.172 33.688 -4.754 1 92.56 232 ASP A CA 1
ATOM 1773 C C . ASP A 1 232 ? -19.469 33.312 -4.043 1 92.56 232 ASP A C 1
ATOM 1775 O O . ASP A 1 232 ? -20.234 32.469 -4.535 1 92.56 232 ASP A O 1
ATOM 1779 N N . ILE A 1 233 ? -19.578 33.906 -2.883 1 94.62 233 ILE A N 1
ATOM 1780 C CA . ILE A 1 233 ? -20.703 33.531 -2.045 1 94.62 233 ILE A CA 1
ATOM 1781 C C . ILE A 1 233 ? -21.547 34.781 -1.746 1 94.62 233 ILE A C 1
ATOM 1783 O O . ILE A 1 233 ? -21.016 35.844 -1.49 1 94.62 233 ILE A O 1
ATOM 1787 N N . THR A 1 234 ? -22.844 34.625 -1.846 1 88.56 234 THR A N 1
ATOM 1788 C CA . THR A 1 234 ? -23.797 35.625 -1.401 1 88.56 234 THR A CA 1
ATOM 1789 C C . THR A 1 234 ? -24.844 35.031 -0.475 1 88.56 234 THR A C 1
ATOM 1791 O O . THR A 1 234 ? -25.188 33.875 -0.592 1 88.56 234 THR A O 1
ATOM 1794 N N . VAL A 1 235 ? -25.188 35.781 0.503 1 86.62 235 VAL A N 1
ATOM 1795 C CA . VAL A 1 235 ? -26.266 35.375 1.397 1 86.62 235 VAL A CA 1
ATOM 1796 C C . VAL A 1 235 ? -27.516 36.188 1.128 1 86.62 235 VAL A C 1
ATOM 1798 O O . VAL A 1 235 ? -27.469 37.438 1.133 1 86.62 235 VAL A O 1
ATOM 1801 N N . ASN A 1 236 ? -28.516 35.438 0.758 1 78.5 236 ASN A N 1
ATOM 1802 C CA . ASN A 1 236 ? -29.781 36.125 0.645 1 78.5 236 ASN A CA 1
ATOM 1803 C C . ASN A 1 236 ? -30.375 36.438 2.018 1 78.5 236 ASN A C 1
ATOM 1805 O O . ASN A 1 236 ? -30.766 35.531 2.752 1 78.5 236 ASN A O 1
ATOM 1809 N N . VAL A 1 237 ? -30.469 37.594 2.408 1 73.69 237 VAL A N 1
ATOM 1810 C CA . VAL A 1 237 ? -30.859 38.062 3.734 1 73.69 237 VAL A CA 1
ATOM 1811 C C . VAL A 1 237 ? -32.312 37.688 4.012 1 73.69 237 VAL A C 1
ATOM 1813 O O . VAL A 1 237 ? -32.656 37.312 5.141 1 73.69 237 VAL A O 1
ATOM 1816 N N . ASP A 1 238 ? -33.125 37.594 2.992 1 77.12 238 ASP A N 1
ATOM 1817 C CA . ASP A 1 238 ? -34.562 37.312 3.193 1 77.12 238 ASP A CA 1
ATOM 1818 C C . ASP A 1 238 ? -34.781 35.812 3.389 1 77.12 238 ASP A C 1
ATOM 1820 O O . ASP A 1 238 ? -35.531 35.406 4.281 1 77.12 238 ASP A O 1
ATOM 1824 N N . SER A 1 239 ? -34.156 34.969 2.623 1 75.38 239 SER A N 1
ATOM 1825 C CA . SER A 1 239 ? -34.375 33.531 2.652 1 75.38 239 SER A CA 1
ATOM 1826 C C . SER A 1 239 ? -33.312 32.812 3.477 1 75.38 239 SER A C 1
ATOM 1828 O O . SER A 1 239 ? -33.469 31.641 3.811 1 75.38 239 SER A O 1
ATOM 1830 N N . ASP A 1 240 ? -32.375 33.562 3.906 1 80.38 240 ASP A N 1
ATOM 1831 C CA . ASP A 1 240 ? -31.25 33 4.66 1 80.38 240 ASP A CA 1
ATOM 1832 C C . ASP A 1 240 ? -30.625 31.812 3.938 1 80.38 240 ASP A C 1
ATOM 1834 O O . ASP A 1 240 ? -30.344 30.781 4.555 1 80.38 240 ASP A O 1
ATOM 1838 N N . VAL A 1 241 ? -30.688 31.938 2.615 1 86.75 241 VAL A N 1
ATOM 1839 C CA . VAL A 1 241 ? -30.125 30.891 1.777 1 86.75 241 VAL A CA 1
ATOM 1840 C C . VAL A 1 241 ? -28.75 31.328 1.268 1 86.75 241 VAL A C 1
ATOM 1842 O O . VAL A 1 241 ? -28.562 32.5 0.902 1 86.75 241 VAL A O 1
ATOM 1845 N N . ILE A 1 242 ? -27.719 30.406 1.331 1 94.88 242 ILE A N 1
ATOM 1846 C CA . ILE A 1 242 ? -26.406 30.688 0.787 1 94.88 242 ILE A CA 1
ATOM 1847 C C . ILE A 1 242 ? -26.375 30.375 -0.708 1 94.88 242 ILE A C 1
ATOM 1849 O O . ILE A 1 242 ? -26.688 29.266 -1.122 1 94.88 242 ILE A O 1
ATOM 1853 N N . THR A 1 243 ? -26.062 31.328 -1.482 1 95 243 THR A N 1
ATOM 1854 C CA . THR A 1 243 ? -25.922 31.141 -2.922 1 95 243 THR A CA 1
ATOM 1855 C C . THR A 1 243 ? -24.453 31.203 -3.324 1 95 243 THR A C 1
ATOM 1857 O O . THR A 1 243 ? -23.75 32.156 -2.967 1 95 243 THR A O 1
ATOM 1860 N N . VAL A 1 244 ? -23.984 30.141 -4.047 1 96.31 244 VAL A N 1
ATOM 1861 C CA . VAL A 1 244 ? -22.625 30.109 -4.586 1 96.31 244 VAL A CA 1
ATOM 1862 C C . VAL A 1 244 ? -22.672 30.344 -6.098 1 96.31 244 VAL A C 1
ATOM 1864 O O . VAL A 1 244 ? -23.391 29.656 -6.82 1 96.31 244 VAL A O 1
ATOM 1867 N N . ASN A 1 245 ? -21.891 31.297 -6.469 1 95.44 245 ASN A N 1
ATOM 1868 C CA . ASN A 1 245 ? -21.797 31.641 -7.883 1 95.44 245 ASN A CA 1
ATOM 1869 C C . ASN A 1 245 ? -20.391 31.406 -8.43 1 95.44 245 ASN A C 1
ATOM 1871 O O . ASN A 1 245 ? -19.406 31.797 -7.801 1 95.44 245 ASN A O 1
ATOM 1875 N N . SER A 1 246 ? -20.297 30.75 -9.547 1 96 246 SER A N 1
ATOM 1876 C CA . SER A 1 246 ? -19.047 30.547 -10.273 1 96 246 SER A CA 1
ATOM 1877 C C . SER A 1 246 ? -19.297 30.5 -11.781 1 96 246 SER A C 1
ATOM 1879 O O . SER A 1 246 ? -19.672 29.469 -12.328 1 96 246 SER A O 1
ATOM 1881 N N . GLY A 1 247 ? -18.984 31.609 -12.43 1 93.81 247 GLY A N 1
ATOM 1882 C CA . GLY A 1 247 ? -19.344 31.688 -13.828 1 93.81 247 GLY A CA 1
ATOM 1883 C C . GLY A 1 247 ? -20.844 31.562 -14.07 1 93.81 247 GLY A C 1
ATOM 1884 O O . GLY A 1 247 ? -21.641 32.312 -13.508 1 93.81 247 GLY A O 1
ATOM 1885 N N . ASP A 1 248 ? -21.156 30.422 -14.836 1 93.69 248 ASP A N 1
ATOM 1886 C CA . ASP A 1 248 ? -22.562 30.219 -15.18 1 93.69 248 ASP A CA 1
ATOM 1887 C C . ASP A 1 248 ? -23.25 29.297 -14.172 1 93.69 248 ASP A C 1
ATOM 1889 O O . ASP A 1 248 ? -24.438 29.016 -14.297 1 93.69 248 ASP A O 1
ATOM 1893 N N . ILE A 1 249 ? -22.484 28.922 -13.211 1 95.56 249 ILE A N 1
ATOM 1894 C CA . ILE A 1 249 ? -23.031 28 -12.227 1 95.56 249 ILE A CA 1
ATOM 1895 C C . ILE A 1 249 ? -23.547 28.781 -11.023 1 95.56 249 ILE A C 1
ATOM 1897 O O . ILE A 1 249 ? -22.859 29.641 -10.484 1 95.56 249 ILE A O 1
ATOM 1901 N N . ARG A 1 250 ? -24.766 28.531 -10.68 1 95.94 250 ARG A N 1
ATOM 1902 C CA . ARG A 1 250 ? -25.406 29.094 -9.492 1 95.94 250 ARG A CA 1
ATOM 1903 C C . ARG A 1 250 ? -26.125 28 -8.703 1 95.94 250 ARG A C 1
ATOM 1905 O O . ARG A 1 250 ? -27.047 27.359 -9.219 1 95.94 250 ARG A O 1
ATOM 1912 N N . ILE A 1 251 ? -25.688 27.812 -7.465 1 96.81 251 ILE A N 1
ATOM 1913 C CA . ILE A 1 251 ? -26.344 26.781 -6.668 1 96.81 251 ILE A CA 1
ATOM 1914 C C . ILE A 1 251 ? -26.656 27.312 -5.277 1 96.81 251 ILE A C 1
ATOM 1916 O O . ILE A 1 251 ? -26.062 28.312 -4.836 1 96.81 251 ILE A O 1
ATOM 1920 N N . GLU A 1 252 ? -27.609 26.703 -4.602 1 96 252 GLU A N 1
ATOM 1921 C CA . GLU A 1 252 ? -27.938 26.969 -3.205 1 96 252 GLU A CA 1
ATOM 1922 C C . GLU A 1 252 ? -27.469 25.844 -2.299 1 96 252 GLU A C 1
ATOM 1924 O O . GLU A 1 252 ? -27.609 24.672 -2.645 1 96 252 GLU A O 1
ATOM 1929 N N . VAL A 1 253 ? -26.828 26.25 -1.172 1 96.81 253 VAL A N 1
ATOM 1930 C CA . VAL A 1 253 ? -26.328 25.25 -0.246 1 96.81 253 VAL A CA 1
ATOM 1931 C C . VAL A 1 253 ? -26.656 25.641 1.188 1 96.81 253 VAL A C 1
ATOM 1933 O O . VAL A 1 253 ? -27.125 26.766 1.435 1 96.81 253 VAL A O 1
ATOM 1936 N N . ASP A 1 254 ? -26.438 24.688 2.098 1 95.69 254 ASP A N 1
ATOM 1937 C CA . ASP A 1 254 ? -26.672 24.922 3.516 1 95.69 254 ASP A CA 1
ATOM 1938 C C . ASP A 1 254 ? -25.422 25.422 4.215 1 95.69 254 ASP A C 1
ATOM 1940 O O . ASP A 1 254 ? -25.5 26.141 5.215 1 95.69 254 ASP A O 1
ATOM 1944 N N . SER A 1 255 ? -24.266 25.047 3.748 1 96.69 255 SER A N 1
ATOM 1945 C CA . SER A 1 255 ? -23 25.406 4.348 1 96.69 255 SER A CA 1
ATOM 1946 C C . SER A 1 255 ? -21.891 25.484 3.295 1 96.69 255 SER A C 1
ATOM 1948 O O . SER A 1 255 ? -22.062 25.016 2.172 1 96.69 255 SER A O 1
ATOM 1950 N N . VAL A 1 256 ? -20.844 26.141 3.648 1 98.06 256 VAL A N 1
ATOM 1951 C CA . VAL A 1 256 ? -19.672 26.281 2.791 1 98.06 256 VAL A CA 1
ATOM 1952 C C . VAL A 1 256 ? -18.422 25.844 3.551 1 98.06 256 VAL A C 1
ATOM 1954 O O . VAL A 1 256 ? -18.25 26.203 4.715 1 98.06 256 VAL A O 1
ATOM 1957 N N . LEU A 1 257 ? -17.625 24.969 2.982 1 98.44 257 LEU A N 1
ATOM 1958 C CA . LEU A 1 257 ? -16.281 24.688 3.479 1 98.44 257 LEU A CA 1
ATOM 1959 C C . LEU A 1 257 ? -15.234 25.484 2.713 1 98.44 257 LEU A C 1
ATOM 1961 O O . LEU A 1 257 ? -15.07 25.312 1.504 1 98.44 257 LEU A O 1
ATOM 1965 N N . ALA A 1 258 ? -14.586 26.375 3.379 1 98.12 258 ALA A N 1
ATOM 1966 C CA . ALA A 1 258 ? -13.484 27.141 2.793 1 98.12 258 ALA A CA 1
ATOM 1967 C C . ALA A 1 258 ? -12.188 26.344 2.838 1 98.12 258 ALA A C 1
ATOM 1969 O O . ALA A 1 258 ? -11.586 26.172 3.904 1 98.12 258 ALA A O 1
ATOM 1970 N N . ALA A 1 259 ? -11.734 25.859 1.707 1 97.81 259 ALA A N 1
ATOM 1971 C CA . ALA A 1 259 ? -10.461 25.156 1.552 1 97.81 259 ALA A CA 1
ATOM 1972 C C . ALA A 1 259 ? -9.523 25.906 0.623 1 97.81 259 ALA A C 1
ATOM 1974 O O . ALA A 1 259 ? -9.016 25.344 -0.352 1 97.81 259 ALA A O 1
ATOM 1975 N N . LEU A 1 260 ? -9.195 27.094 0.976 1 97 260 LEU A N 1
ATOM 1976 C CA . LEU A 1 260 ? -8.516 28.031 0.093 1 97 260 LEU A CA 1
ATOM 1977 C C . LEU A 1 260 ? -7.043 28.172 0.48 1 97 260 LEU A C 1
ATOM 1979 O O . LEU A 1 260 ? -6.406 29.172 0.167 1 97 260 LEU A O 1
ATOM 1983 N N . GLY A 1 261 ? -6.559 27.203 1.191 1 94.88 261 GLY A N 1
ATOM 1984 C CA . GLY A 1 261 ? -5.184 27.266 1.649 1 94.88 261 GLY A CA 1
ATOM 1985 C C . GLY A 1 261 ? -5.043 27.859 3.037 1 94.88 261 GLY A C 1
ATOM 1986 O O . GLY A 1 261 ? -6.023 27.953 3.779 1 94.88 261 GLY A O 1
ATOM 1987 N N . ARG A 1 262 ? -3.789 28.094 3.432 1 95.81 262 ARG A N 1
ATOM 1988 C CA . ARG A 1 262 ? -3.48 28.625 4.762 1 95.81 262 ARG A CA 1
ATOM 1989 C C . ARG A 1 262 ? -2.559 29.828 4.676 1 95.81 262 ARG A C 1
ATOM 1991 O O . ARG A 1 262 ? -1.803 29.969 3.711 1 95.81 262 ARG A O 1
ATOM 1998 N N . ARG A 1 263 ? -2.627 30.672 5.559 1 95.25 263 ARG A N 1
ATOM 1999 C CA . ARG A 1 263 ? -1.74 31.828 5.648 1 95.25 263 ARG A CA 1
ATOM 2000 C C . ARG A 1 263 ? -0.917 31.797 6.93 1 95.25 263 ARG A C 1
ATOM 2002 O O . ARG A 1 263 ? -1.419 31.391 7.984 1 95.25 263 ARG A O 1
ATOM 2009 N N . PRO A 1 264 ? 0.329 32.25 6.895 1 96.56 264 PRO A N 1
ATOM 2010 C CA . PRO A 1 264 ? 1.189 32.25 8.078 1 96.56 264 PRO A CA 1
ATOM 2011 C C . PRO A 1 264 ? 0.632 33.094 9.211 1 96.56 264 PRO A C 1
ATOM 2013 O O . PRO A 1 264 ? 0.063 34.188 8.961 1 96.56 264 PRO A O 1
ATOM 2016 N N . ASN A 1 265 ? 0.796 32.656 10.438 1 96.75 265 ASN A N 1
ATOM 2017 C CA . ASN A 1 265 ? 0.425 33.438 11.617 1 96.75 265 ASN A CA 1
ATOM 2018 C C . ASN A 1 265 ? 1.533 34.406 12.023 1 96.75 265 ASN A C 1
ATOM 2020 O O . ASN A 1 265 ? 2.258 34.156 12.992 1 96.75 265 ASN A O 1
ATOM 2024 N N . ILE A 1 266 ? 1.562 35.5 11.336 1 96.06 266 ILE A N 1
ATOM 2025 C CA . ILE A 1 266 ? 2.633 36.469 11.609 1 96.06 266 ILE A CA 1
ATOM 2026 C C . ILE A 1 266 ? 2.035 37.812 12.055 1 96.06 266 ILE A C 1
ATOM 2028 O O . ILE A 1 266 ? 2.768 38.719 12.391 1 96.06 266 ILE A O 1
ATOM 2032 N N . ASP A 1 267 ? 0.661 37.688 12.18 1 89.69 267 ASP A N 1
ATOM 2033 C CA . ASP A 1 267 ? 0.003 38.906 12.602 1 89.69 267 ASP A CA 1
ATOM 2034 C C . ASP A 1 267 ? 0.385 39.281 14.031 1 89.69 267 ASP A C 1
ATOM 2036 O O . ASP A 1 267 ? 0.303 38.469 14.938 1 89.69 267 ASP A O 1
ATOM 2040 N N . ASP A 1 268 ? 0.92 40.406 14.242 1 88.06 268 ASP A N 1
ATOM 2041 C CA . ASP A 1 268 ? 1.125 41 15.555 1 88.06 268 ASP A CA 1
ATOM 2042 C C . ASP A 1 268 ? 2.375 40.438 16.234 1 88.06 268 ASP A C 1
ATOM 2044 O O . ASP A 1 268 ? 2.596 40.656 17.422 1 88.06 268 ASP A O 1
ATOM 2048 N N . ILE A 1 269 ? 3.057 39.469 15.555 1 95.69 269 ILE A N 1
ATOM 2049 C CA . ILE A 1 269 ? 4.285 38.969 16.156 1 95.69 269 ILE A CA 1
ATOM 2050 C C . ILE A 1 269 ? 5.383 40.031 16.062 1 95.69 269 ILE A C 1
ATOM 2052 O O . ILE A 1 269 ? 6.395 39.938 16.766 1 95.69 269 ILE A O 1
ATOM 2056 N N . ASN A 1 270 ? 5.258 41.062 15.289 1 96.69 270 ASN A N 1
ATOM 2057 C CA . ASN A 1 270 ? 6.137 42.219 15.148 1 96.69 270 ASN A CA 1
ATOM 2058 C C . ASN A 1 270 ? 7.488 41.844 14.555 1 96.69 270 ASN A C 1
ATOM 2060 O O . ASN A 1 270 ? 8.531 42.125 15.141 1 96.69 270 ASN A O 1
ATOM 2064 N N . LEU A 1 271 ? 7.391 41.188 13.344 1 97.69 271 LEU A N 1
ATOM 2065 C CA . LEU A 1 271 ? 8.602 40.812 12.633 1 97.69 271 LEU A CA 1
ATOM 2066 C C . LEU A 1 271 ? 9.406 42.031 12.227 1 97.69 271 LEU A C 1
ATOM 2068 O O . LEU A 1 271 ? 10.617 41.938 11.977 1 97.69 271 LEU A O 1
ATOM 2072 N N . GLU A 1 272 ? 8.805 43.219 12.195 1 96.38 272 GLU A N 1
ATOM 2073 C CA . GLU A 1 272 ? 9.469 44.469 11.828 1 96.38 272 GLU A CA 1
ATOM 2074 C C . GLU A 1 272 ? 10.57 44.812 12.82 1 96.38 272 GLU A C 1
ATOM 2076 O O . GLU A 1 272 ? 11.57 45.438 12.461 1 96.38 272 GLU A O 1
ATOM 2081 N N . ALA A 1 273 ? 10.367 44.375 14 1 97.25 273 ALA A N 1
ATOM 2082 C CA . ALA A 1 273 ? 11.305 44.688 15.07 1 97.25 273 ALA A CA 1
ATOM 2083 C C . ALA A 1 273 ? 12.648 44 14.844 1 97.25 273 ALA A C 1
ATOM 2085 O O . ALA A 1 273 ? 13.641 44.344 15.492 1 97.25 273 ALA A O 1
ATOM 2086 N N . LEU A 1 274 ? 12.703 43.094 13.961 1 97.5 274 LEU A N 1
ATOM 2087 C CA . LEU A 1 274 ? 13.945 42.375 13.68 1 97.5 274 LEU A CA 1
ATOM 2088 C C . LEU A 1 274 ? 14.891 43.25 12.852 1 97.5 274 LEU A C 1
ATOM 2090 O O . LEU A 1 274 ? 16.078 42.938 12.758 1 97.5 274 LEU A O 1
ATOM 2094 N N . GLY A 1 275 ? 14.344 44.281 12.172 1 96.81 275 GLY A N 1
ATOM 2095 C CA . GLY A 1 275 ? 15.18 45.219 11.461 1 96.81 275 GLY A CA 1
ATOM 2096 C C . GLY A 1 275 ? 15.625 44.75 10.102 1 96.81 275 GLY A C 1
ATOM 2097 O O . GLY A 1 275 ? 16.609 45.25 9.539 1 96.81 275 GLY A O 1
ATOM 2098 N N . VAL A 1 276 ? 15 43.656 9.625 1 97.06 276 VAL A N 1
ATOM 2099 C CA . VAL A 1 276 ? 15.328 43.156 8.297 1 97.06 276 VAL A CA 1
ATOM 2100 C C . VAL A 1 276 ? 14.156 43.375 7.348 1 97.06 276 VAL A C 1
ATOM 2102 O O . VAL A 1 276 ? 13.016 43.531 7.789 1 97.06 276 VAL A O 1
ATOM 2105 N N . PRO A 1 277 ? 14.453 43.438 6.086 1 96.56 277 PRO A N 1
ATOM 2106 C CA . PRO A 1 277 ? 13.367 43.656 5.125 1 96.56 277 PRO A CA 1
ATOM 2107 C C . PRO A 1 277 ? 12.359 42.531 5.105 1 96.56 277 PRO A C 1
ATOM 2109 O O . PRO A 1 277 ? 12.75 41.344 5.191 1 96.56 277 PRO A O 1
ATOM 2112 N N . LEU A 1 278 ? 11.133 42.875 5.012 1 96.75 278 LEU A N 1
ATOM 2113 C CA . LEU A 1 278 ? 10.055 41.938 4.82 1 96.75 278 LEU A CA 1
ATOM 2114 C C . LEU A 1 278 ? 9.555 41.969 3.383 1 96.75 278 LEU A C 1
ATOM 2116 O O . LEU A 1 278 ? 9.562 43 2.736 1 96.75 278 LEU A O 1
ATOM 2120 N N . ASP A 1 279 ? 9.148 40.844 2.877 1 95.56 279 ASP A N 1
ATOM 2121 C CA . ASP A 1 279 ? 8.641 40.812 1.511 1 95.56 279 ASP A CA 1
ATOM 2122 C C . ASP A 1 279 ? 7.176 41.25 1.454 1 95.56 279 ASP A C 1
ATOM 2124 O O . ASP A 1 279 ? 6.641 41.75 2.434 1 95.56 279 ASP A O 1
ATOM 2128 N N . GLU A 1 280 ? 6.551 41.094 0.305 1 93.25 280 GLU A N 1
ATOM 2129 C CA . GLU A 1 280 ? 5.188 41.531 0.082 1 93.25 280 GLU A CA 1
ATOM 2130 C C . GLU A 1 280 ? 4.191 40.781 0.949 1 93.25 280 GLU A C 1
ATOM 2132 O O . GLU A 1 280 ? 3.098 41.281 1.23 1 93.25 280 GLU A O 1
ATOM 2137 N N . ARG A 1 281 ? 4.664 39.688 1.391 1 90.5 281 ARG A N 1
ATOM 2138 C CA . ARG A 1 281 ? 3.785 38.875 2.219 1 90.5 281 ARG A CA 1
ATOM 2139 C C . ARG A 1 281 ? 4.078 39.062 3.701 1 90.5 281 ARG A C 1
ATOM 2141 O O . ARG A 1 281 ? 3.465 38.438 4.555 1 90.5 281 ARG A O 1
ATOM 2148 N N . GLY A 1 282 ? 4.996 39.812 3.965 1 94.81 282 GLY A N 1
ATOM 2149 C CA . GLY A 1 282 ? 5.34 40.156 5.34 1 94.81 282 GLY A CA 1
ATOM 2150 C C . GLY A 1 282 ? 6.336 39.156 5.945 1 94.81 282 GLY A C 1
ATOM 2151 O O . GLY A 1 282 ? 6.484 39.094 7.168 1 94.81 282 GLY A O 1
ATOM 2152 N N . LEU A 1 283 ? 6.988 38.406 5.145 1 96.81 283 LEU A N 1
ATOM 2153 C CA . LEU A 1 283 ? 7.926 37.406 5.645 1 96.81 283 LEU A CA 1
ATOM 2154 C C . LEU A 1 283 ? 9.367 37.875 5.488 1 96.81 283 LEU A C 1
ATOM 2156 O O . LEU A 1 283 ? 9.703 38.531 4.496 1 96.81 283 LEU A O 1
ATOM 2160 N N . PRO A 1 284 ? 10.18 37.656 6.43 1 97.38 284 PRO A N 1
ATOM 2161 C CA . PRO A 1 284 ? 11.602 38 6.348 1 97.38 284 PRO A CA 1
ATOM 2162 C C . PRO A 1 284 ? 12.383 37 5.477 1 97.38 284 PRO A C 1
ATOM 2164 O O . PRO A 1 284 ? 11.852 35.969 5.086 1 97.38 284 PRO A O 1
ATOM 2167 N N . PRO A 1 285 ? 13.562 37.406 5.066 1 96.94 285 PRO A N 1
ATOM 2168 C CA . PRO A 1 285 ? 14.398 36.438 4.363 1 96.94 285 PRO A CA 1
ATOM 2169 C C . PRO A 1 285 ? 14.828 35.281 5.258 1 96.94 285 PRO A C 1
ATOM 2171 O O . PRO A 1 285 ? 15.383 35.5 6.336 1 96.94 285 PRO A O 1
ATOM 2174 N N . VAL A 1 286 ? 14.5 34.062 4.871 1 97.31 286 VAL A N 1
ATOM 2175 C CA . VAL A 1 286 ? 14.82 32.875 5.641 1 97.31 286 VAL A CA 1
ATOM 2176 C C . VAL A 1 286 ? 15.695 31.953 4.809 1 97.31 286 VAL A C 1
ATOM 2178 O O . VAL A 1 286 ? 15.375 31.641 3.656 1 97.31 286 VAL A O 1
ATOM 2181 N N . ASN A 1 287 ? 16.891 31.516 5.34 1 95.69 287 ASN A N 1
ATOM 2182 C CA . ASN A 1 287 ? 17.703 30.5 4.695 1 95.69 287 ASN A CA 1
ATOM 2183 C C . ASN A 1 287 ? 17.047 29.125 4.773 1 95.69 287 ASN A C 1
ATOM 2185 O O . ASN A 1 287 ? 16.812 28.609 5.867 1 95.69 287 ASN A O 1
ATOM 2189 N N . PRO A 1 288 ? 16.75 28.5 3.684 1 92.19 288 PRO A N 1
ATOM 2190 C CA . PRO A 1 288 ? 16 27.25 3.707 1 92.19 288 PRO A CA 1
ATOM 2191 C C . PRO A 1 288 ? 16.797 26.094 4.312 1 92.19 288 PRO A C 1
ATOM 2193 O O . PRO A 1 288 ? 16.219 25.109 4.762 1 92.19 288 PRO A O 1
ATOM 2196 N N . ASP A 1 289 ? 18.109 26.25 4.402 1 91.56 289 ASP A N 1
ATOM 2197 C CA . ASP A 1 289 ? 18.938 25.125 4.844 1 91.56 289 ASP A CA 1
ATOM 2198 C C . ASP A 1 289 ? 19.281 25.25 6.328 1 91.56 289 ASP A C 1
ATOM 2200 O O . ASP A 1 289 ? 19.734 24.297 6.949 1 91.56 289 ASP A O 1
ATOM 2204 N N . THR A 1 290 ? 19.109 26.453 6.891 1 95.94 290 THR A N 1
ATOM 2205 C CA . THR A 1 290 ? 19.422 26.656 8.297 1 95.94 290 THR A CA 1
ATOM 2206 C C . THR A 1 290 ? 18.203 27.188 9.055 1 95.94 290 THR A C 1
ATOM 2208 O O . THR A 1 290 ? 18.188 27.172 10.289 1 95.94 290 THR A O 1
ATOM 2211 N N . LEU A 1 291 ? 17.266 27.75 8.383 1 97.62 291 LEU A N 1
ATOM 2212 C CA . LEU A 1 291 ? 16.016 28.328 8.867 1 97.62 291 LEU A CA 1
ATOM 2213 C C . LEU A 1 291 ? 16.266 29.656 9.57 1 97.62 291 LEU A C 1
ATOM 2215 O O . LEU A 1 291 ? 15.367 30.203 10.211 1 97.62 291 LEU A O 1
ATOM 2219 N N . GLN A 1 292 ? 17.5 30.172 9.422 1 98.19 292 GLN A N 1
ATOM 2220 C CA . GLN A 1 292 ? 17.875 31.438 10.047 1 98.19 292 GLN A CA 1
ATOM 2221 C C . GLN A 1 292 ? 17.297 32.625 9.281 1 98.19 292 GLN A C 1
ATOM 2223 O O . GLN A 1 292 ? 17.312 32.625 8.047 1 98.19 292 GLN A O 1
ATOM 2228 N N . ILE A 1 293 ? 16.766 33.625 10.023 1 98.38 293 ILE A N 1
ATOM 2229 C CA . ILE A 1 293 ? 16.344 34.875 9.43 1 98.38 293 ILE A CA 1
ATOM 2230 C C . ILE A 1 293 ? 17.547 35.781 9.234 1 98.38 293 ILE A C 1
ATOM 2232 O O . ILE A 1 293 ? 18.109 36.281 10.211 1 98.38 293 ILE A O 1
ATOM 2236 N N . ALA A 1 294 ? 17.875 35.938 7.992 1 97.06 294 ALA A N 1
ATOM 2237 C CA . ALA A 1 294 ? 19.047 36.75 7.691 1 97.06 294 ALA A CA 1
ATOM 2238 C C . ALA A 1 294 ? 20.266 36.25 8.469 1 97.06 294 ALA A C 1
ATOM 2240 O O . ALA A 1 294 ? 20.609 35.094 8.43 1 97.06 294 ALA A O 1
ATOM 2241 N N . ASP A 1 295 ? 20.953 37.188 9.219 1 96.19 295 ASP A N 1
ATOM 2242 C CA . ASP A 1 295 ? 22.094 36.812 10.055 1 96.19 295 ASP A CA 1
ATOM 2243 C C . ASP A 1 295 ? 21.766 37 11.539 1 96.19 295 ASP A C 1
ATOM 2245 O O . ASP A 1 295 ? 22.672 37.125 12.359 1 96.19 295 ASP A O 1
ATOM 2249 N N . LEU A 1 296 ? 20.516 37 11.797 1 98.19 296 LEU A N 1
ATOM 2250 C CA . LEU A 1 296 ? 20.062 37.219 13.164 1 98.19 296 LEU A CA 1
ATOM 2251 C C . LEU A 1 296 ? 20 35.938 13.945 1 98.19 296 LEU A C 1
ATOM 2253 O O . LEU A 1 296 ? 19.969 34.844 13.359 1 98.19 296 LEU A O 1
ATOM 2257 N N . PRO A 1 297 ? 20.047 36 15.234 1 98 297 PRO A N 1
ATOM 2258 C CA . PRO A 1 297 ? 19.859 34.812 16.047 1 98 297 PRO A CA 1
ATOM 2259 C C . PRO A 1 297 ? 18.391 34.406 16.172 1 98 297 PRO A C 1
ATOM 2261 O O . PRO A 1 297 ? 17.922 34.062 17.266 1 98 297 PRO A O 1
ATOM 2264 N N . VAL A 1 298 ? 17.641 34.469 15.055 1 98.75 298 VAL A N 1
ATOM 2265 C CA . VAL A 1 298 ? 16.219 34.188 14.969 1 98.75 298 VAL A CA 1
ATOM 2266 C C . VAL A 1 298 ? 15.961 33.188 13.828 1 98.75 298 VAL A C 1
ATOM 2268 O O . VAL A 1 298 ? 16.531 33.344 12.742 1 98.75 298 VAL A O 1
ATOM 2271 N N . PHE A 1 299 ? 15.148 32.188 14.078 1 98.75 299 PHE A N 1
ATOM 2272 C CA . PHE A 1 299 ? 14.82 31.125 13.125 1 98.75 299 PHE A CA 1
ATOM 2273 C C . PHE A 1 299 ? 13.32 31.078 12.867 1 98.75 299 PHE A C 1
ATOM 2275 O O . PHE A 1 299 ? 12.523 31.359 13.758 1 98.75 299 PHE A O 1
ATOM 2282 N N . LEU A 1 300 ? 12.953 30.734 11.656 1 98.62 300 LEU A N 1
ATOM 2283 C CA . LEU A 1 300 ? 11.562 30.609 11.234 1 98.62 300 LEU A CA 1
ATOM 2284 C C . LEU A 1 300 ? 11.273 29.188 10.742 1 98.62 300 LEU A C 1
ATOM 2286 O O . LEU A 1 300 ? 11.812 28.766 9.719 1 98.62 300 LEU A O 1
ATOM 2290 N N . ALA A 1 301 ? 10.375 28.484 11.461 1 97.94 301 ALA A N 1
ATOM 2291 C CA . ALA A 1 301 ? 10.219 27.047 11.203 1 97.94 301 ALA A CA 1
ATOM 2292 C C . ALA A 1 301 ? 8.742 26.672 11.055 1 97.94 301 ALA A C 1
ATOM 2294 O O . ALA A 1 301 ? 7.898 27.141 11.82 1 97.94 301 ALA A O 1
ATOM 2295 N N . GLY A 1 302 ? 8.453 25.797 10.062 1 97.25 302 GLY A N 1
ATOM 2296 C CA . GLY A 1 302 ? 7.117 25.25 9.883 1 97.25 302 GLY A CA 1
ATOM 2297 C C . GLY A 1 302 ? 6.266 26.047 8.914 1 97.25 302 GLY A C 1
ATOM 2298 O O . GLY A 1 302 ? 6.793 26.766 8.062 1 97.25 302 GLY A O 1
ATOM 2299 N N . ASP A 1 303 ? 5 25.922 9.086 1 96.94 303 ASP A N 1
ATOM 2300 C CA . ASP A 1 303 ? 4.059 26.484 8.125 1 96.94 303 ASP A CA 1
ATOM 2301 C C . ASP A 1 303 ? 4.215 28 8.047 1 96.94 303 ASP A C 1
ATOM 2303 O O . ASP A 1 303 ? 3.85 28.625 7.039 1 96.94 303 ASP A O 1
ATOM 2307 N N . VAL A 1 304 ? 4.75 28.578 9.07 1 97.5 304 VAL A N 1
ATOM 2308 C CA . VAL A 1 304 ? 4.848 30.047 9.117 1 97.5 304 VAL A CA 1
ATOM 2309 C C . VAL A 1 304 ? 5.781 30.531 8.016 1 97.5 304 VAL A C 1
ATOM 2311 O O . VAL A 1 304 ? 5.66 31.672 7.559 1 97.5 304 VAL A O 1
ATOM 2314 N N . ASN A 1 305 ? 6.699 29.672 7.582 1 95.69 305 ASN A N 1
ATOM 2315 C CA . ASN A 1 305 ? 7.641 30.125 6.562 1 95.69 305 ASN A CA 1
ATOM 2316 C C . ASN A 1 305 ? 7.055 30 5.16 1 95.69 305 ASN A C 1
ATOM 2318 O O . ASN A 1 305 ? 7.676 30.422 4.184 1 95.69 305 ASN A O 1
ATOM 2322 N N . GLN A 1 306 ? 5.871 29.344 5.02 1 91.62 306 GLN A N 1
ATOM 2323 C CA . GLN A 1 306 ? 5.055 29.281 3.812 1 91.62 306 GLN A CA 1
ATOM 2324 C C . GLN A 1 306 ? 5.754 28.469 2.723 1 91.62 306 GLN A C 1
ATOM 2326 O O . GLN A 1 306 ? 5.562 28.719 1.532 1 91.62 306 GLN A O 1
ATOM 2331 N N . ARG A 1 307 ? 6.602 27.547 3.123 1 89.25 307 ARG A N 1
ATOM 2332 C CA . ARG A 1 307 ? 7.309 26.75 2.127 1 89.25 307 ARG A CA 1
ATOM 2333 C C . ARG A 1 307 ? 6.543 25.469 1.808 1 89.25 307 ARG A C 1
ATOM 2335 O O . ARG A 1 307 ? 6.309 25.156 0.638 1 89.25 307 ARG A O 1
ATOM 2342 N N . SER A 1 308 ? 6.145 24.703 2.762 1 88.81 308 SER A N 1
ATOM 2343 C CA . SER A 1 308 ? 5.426 23.453 2.562 1 88.81 308 SER A CA 1
ATOM 2344 C C . SER A 1 308 ? 4.559 23.109 3.77 1 88.81 308 SER A C 1
ATOM 2346 O O . SER A 1 308 ? 5.074 22.828 4.852 1 88.81 308 SER A O 1
ATOM 2348 N N . PRO A 1 309 ? 3.367 23.172 3.545 1 90.56 309 PRO A N 1
ATOM 2349 C CA . PRO A 1 309 ? 2.492 22.859 4.684 1 90.56 309 PRO A CA 1
ATOM 2350 C C . PRO A 1 309 ? 2.266 21.359 4.871 1 90.56 309 PRO A C 1
ATOM 2352 O O . PRO A 1 309 ? 1.121 20.906 4.867 1 90.56 309 PRO A O 1
ATOM 2355 N N . VAL A 1 310 ? 3.344 20.578 5.09 1 93.81 310 VAL A N 1
ATOM 2356 C CA . VAL A 1 310 ? 3.357 19.141 5.324 1 93.81 310 VAL A CA 1
ATOM 2357 C C . VAL A 1 310 ? 4.023 18.844 6.664 1 93.81 310 VAL A C 1
ATOM 2359 O O . VAL A 1 310 ? 5.016 19.469 7.027 1 93.81 310 VAL A O 1
ATOM 2362 N N . LEU A 1 311 ? 3.512 17.891 7.371 1 94.25 311 LEU A N 1
ATOM 2363 C CA . LEU A 1 311 ? 3.934 17.688 8.75 1 94.25 311 LEU A CA 1
ATOM 2364 C C . LEU A 1 311 ? 5.41 17.297 8.812 1 94.25 311 LEU A C 1
ATOM 2366 O O . LEU A 1 311 ? 6.156 17.828 9.641 1 94.25 311 LEU A O 1
ATOM 2370 N N . HIS A 1 312 ? 5.844 16.359 7.93 1 93 312 HIS A N 1
ATOM 2371 C CA . HIS A 1 312 ? 7.23 15.93 8.062 1 93 312 HIS A CA 1
ATOM 2372 C C . HIS A 1 312 ? 8.195 17.062 7.699 1 93 312 HIS A C 1
ATOM 2374 O O . HIS A 1 312 ? 9.305 17.125 8.234 1 93 312 HIS A O 1
ATOM 2380 N N . GLU A 1 313 ? 7.777 18 6.848 1 94 313 GLU A N 1
ATOM 2381 C CA . GLU A 1 313 ? 8.578 19.188 6.566 1 94 313 GLU A CA 1
ATOM 2382 C C . GLU A 1 313 ? 8.641 20.109 7.777 1 94 313 GLU A C 1
ATOM 2384 O O . GLU A 1 313 ? 9.695 20.672 8.078 1 94 313 GLU A O 1
ATOM 2389 N N . ALA A 1 314 ? 7.492 20.25 8.383 1 95.19 314 ALA A N 1
ATOM 2390 C CA . ALA A 1 314 ? 7.453 21.062 9.602 1 95.19 314 ALA A CA 1
ATOM 2391 C C . ALA A 1 314 ? 8.344 20.469 10.688 1 95.19 314 ALA A C 1
ATOM 2393 O O . ALA A 1 314 ? 9.047 21.203 11.391 1 95.19 314 ALA A O 1
ATOM 2394 N N . ALA A 1 315 ? 8.273 19.188 10.812 1 94.25 315 ALA A N 1
ATOM 2395 C CA . ALA A 1 315 ? 9.117 18.5 11.789 1 94.25 315 ALA A CA 1
ATOM 2396 C C . ALA A 1 315 ? 10.594 18.688 11.469 1 94.25 315 ALA A C 1
ATOM 2398 O O . ALA A 1 315 ? 11.406 18.938 12.367 1 94.25 315 ALA A O 1
ATOM 2399 N N . ASP A 1 316 ? 10.969 18.547 10.211 1 94.44 316 ASP A N 1
ATOM 2400 C CA . ASP A 1 316 ? 12.344 18.781 9.781 1 94.44 316 ASP A CA 1
ATOM 2401 C C . ASP A 1 316 ? 12.773 20.219 10.078 1 94.44 316 ASP A C 1
ATOM 2403 O O . ASP A 1 316 ? 13.875 20.453 10.578 1 94.44 316 ASP A O 1
ATOM 2407 N N . ASP A 1 317 ? 11.891 21.172 9.766 1 96.25 317 ASP A N 1
ATOM 2408 C CA . ASP A 1 317 ? 12.18 22.562 10.055 1 96.25 317 ASP A CA 1
ATOM 2409 C C . ASP A 1 317 ? 12.461 22.766 11.547 1 96.25 317 ASP A C 1
ATOM 2411 O O . ASP A 1 317 ? 13.422 23.453 11.914 1 96.25 317 ASP A O 1
ATOM 2415 N N . GLY A 1 318 ? 11.578 22.188 12.336 1 96.69 318 GLY A N 1
ATOM 2416 C CA . GLY A 1 318 ? 11.766 22.297 13.773 1 96.69 318 GLY A CA 1
ATOM 2417 C C . GLY A 1 318 ? 13.086 21.719 14.242 1 96.69 318 GLY A C 1
ATOM 2418 O O . GLY A 1 318 ? 13.781 22.328 15.055 1 96.69 318 GLY A O 1
ATOM 2419 N N . HIS A 1 319 ? 13.398 20.578 13.742 1 94.69 319 HIS A N 1
ATOM 2420 C CA . HIS A 1 319 ? 14.664 19.938 14.078 1 94.69 319 HIS A CA 1
ATOM 2421 C C . HIS A 1 319 ? 15.852 20.812 13.703 1 94.69 319 HIS A C 1
ATOM 2423 O O . HIS A 1 319 ? 16.75 21.031 14.523 1 94.69 319 HIS A O 1
ATOM 2429 N N . ILE A 1 320 ? 15.852 21.312 12.5 1 95.69 320 ILE A N 1
ATOM 2430 C CA . ILE A 1 320 ? 16.938 22.141 11.984 1 95.69 320 ILE A CA 1
ATOM 2431 C C . ILE A 1 320 ? 17.062 23.406 12.812 1 95.69 320 ILE A C 1
ATOM 2433 O O . ILE A 1 320 ? 18.156 23.766 13.266 1 95.69 320 ILE A O 1
ATOM 2437 N N . ALA A 1 321 ? 15.93 24.078 13.078 1 97.69 321 ALA A N 1
ATOM 2438 C CA . ALA A 1 321 ? 15.922 25.328 13.852 1 97.69 321 ALA A CA 1
ATOM 2439 C C . ALA A 1 321 ? 16.406 25.078 15.281 1 97.69 321 ALA A C 1
ATOM 2441 O O . ALA A 1 321 ? 17.172 25.859 15.828 1 97.69 321 ALA A O 1
ATOM 2442 N N . GLY A 1 322 ? 15.922 24 15.875 1 97.12 322 GLY A N 1
ATOM 2443 C CA . GLY A 1 322 ? 16.344 23.656 17.234 1 97.12 322 GLY A CA 1
ATOM 2444 C C . GLY A 1 322 ? 17.828 23.406 17.344 1 97.12 322 GLY A C 1
ATOM 2445 O O . GLY A 1 322 ? 18.469 23.891 18.281 1 97.12 322 GLY A O 1
ATOM 2446 N N . LEU A 1 323 ? 18.312 22.641 16.422 1 94.75 323 LEU A N 1
ATOM 2447 C CA . LEU A 1 323 ? 19.734 22.344 16.406 1 94.75 323 LEU A CA 1
ATOM 2448 C C . LEU A 1 323 ? 20.562 23.609 16.203 1 94.75 323 LEU A C 1
ATOM 2450 O O . LEU A 1 323 ? 21.5 23.875 16.969 1 94.75 323 LEU A O 1
ATOM 2454 N N . ASN A 1 324 ? 20.219 24.391 15.25 1 96.88 324 ASN A N 1
ATOM 2455 C CA . ASN A 1 324 ? 20.984 25.578 14.914 1 96.88 324 ASN A CA 1
ATOM 2456 C C . ASN A 1 324 ? 20.859 26.656 15.992 1 96.88 324 ASN A C 1
ATOM 2458 O O . ASN A 1 324 ? 21.781 27.438 16.203 1 96.88 324 ASN A O 1
ATOM 2462 N N . ALA A 1 325 ? 19.734 26.688 16.703 1 97.81 325 ALA A N 1
ATOM 2463 C CA . ALA A 1 325 ? 19.531 27.641 17.797 1 97.81 325 ALA A CA 1
ATOM 2464 C C . ALA A 1 325 ? 20.422 27.312 18.984 1 97.81 325 ALA A C 1
ATOM 2466 O O . ALA A 1 325 ? 20.625 28.141 19.875 1 97.81 325 ALA A O 1
ATOM 2467 N N . THR A 1 326 ? 20.938 26.141 19.031 1 96.19 326 THR A N 1
ATOM 2468 C CA . THR A 1 326 ? 21.688 25.719 20.203 1 96.19 326 THR A CA 1
ATOM 2469 C C . THR A 1 326 ? 23.156 25.5 19.859 1 96.19 326 THR A C 1
ATOM 2471 O O . THR A 1 326 ? 23.938 25 20.672 1 96.19 326 THR A O 1
ATOM 2474 N N . ARG A 1 327 ? 23.5 25.891 18.656 1 92.38 327 ARG A N 1
ATOM 2475 C CA . ARG A 1 327 ? 24.875 25.719 18.203 1 92.38 327 ARG A CA 1
ATOM 2476 C C . ARG A 1 327 ? 25.531 27.047 17.891 1 92.38 327 ARG A C 1
ATOM 2478 O O . ARG A 1 327 ? 24.844 28.047 17.641 1 92.38 327 ARG A O 1
ATOM 2485 N N . GLU A 1 328 ? 26.812 27 17.984 1 91.44 328 GLU A N 1
ATOM 2486 C CA . GLU A 1 328 ? 27.562 28.188 17.625 1 91.44 328 GLU A CA 1
ATOM 2487 C C . GLU A 1 328 ? 27.703 28.312 16.109 1 91.44 328 GLU A C 1
ATOM 2489 O O . GLU A 1 328 ? 27.469 29.391 15.547 1 91.44 328 GLU A O 1
ATOM 2494 N N . LYS A 1 329 ? 28.078 27.219 15.523 1 92.62 329 LYS A N 1
ATOM 2495 C CA . LYS A 1 329 ? 28.188 27.172 14.07 1 92.62 329 LYS A CA 1
ATOM 2496 C C . LYS A 1 329 ? 26.969 26.516 13.453 1 92.62 329 LYS A C 1
ATOM 2498 O O . LYS A 1 329 ? 26.625 25.375 13.805 1 92.62 329 LYS A O 1
ATOM 2503 N N . LEU A 1 330 ? 26.359 27.234 12.539 1 94.31 330 LEU A N 1
ATOM 2504 C CA . LEU A 1 330 ? 25.141 26.719 11.906 1 94.31 330 LEU A CA 1
ATOM 2505 C C . LEU A 1 330 ? 25.438 25.516 11.023 1 94.31 330 LEU A C 1
ATOM 2507 O O . LEU A 1 330 ? 26.5 25.453 10.406 1 94.31 330 LEU A O 1
ATOM 2511 N N . VAL A 1 331 ? 24.531 24.625 10.984 1 91.81 331 VAL A N 1
ATOM 2512 C CA . VAL A 1 331 ? 24.609 23.438 10.125 1 91.81 331 VAL A CA 1
ATOM 2513 C C . VAL A 1 331 ? 23.562 23.531 9.016 1 91.81 331 VAL A C 1
ATOM 2515 O O . VAL A 1 331 ? 22.422 23.891 9.266 1 91.81 331 VAL A O 1
ATOM 2518 N N . CYS A 1 332 ? 23.984 23.203 7.797 1 91.81 332 CYS A N 1
ATOM 2519 C CA . CYS A 1 332 ? 23.094 23.156 6.645 1 91.81 332 CYS A CA 1
ATOM 2520 C C . CYS A 1 332 ? 22.578 21.75 6.398 1 91.81 332 CYS A C 1
ATOM 2522 O O . CYS A 1 332 ? 23.359 20.781 6.418 1 91.81 332 CYS A O 1
ATOM 2524 N N . PHE A 1 333 ? 21.281 21.625 6.215 1 90.38 333 PHE A N 1
ATOM 2525 C CA . PHE A 1 333 ? 20.688 20.312 5.973 1 90.38 333 PHE A CA 1
ATOM 2526 C C . PHE A 1 333 ? 20.141 20.219 4.555 1 90.38 333 PHE A C 1
ATOM 2528 O O . PHE A 1 333 ? 19.469 21.141 4.078 1 90.38 333 PHE A O 1
ATOM 2535 N N . LYS A 1 334 ? 20.438 19.062 3.951 1 87.69 334 LYS A N 1
ATOM 2536 C CA . LYS A 1 334 ? 19.781 18.734 2.686 1 87.69 334 LYS A CA 1
ATOM 2537 C C . LYS A 1 334 ? 18.344 18.297 2.91 1 87.69 334 LYS A C 1
ATOM 2539 O O . LYS A 1 334 ? 18.078 17.438 3.758 1 87.69 334 LYS A O 1
ATOM 2544 N N . ARG A 1 335 ? 17.484 18.875 2.162 1 91.75 335 ARG A N 1
ATOM 2545 C CA . ARG A 1 335 ? 16.078 18.531 2.318 1 91.75 335 ARG A CA 1
ATOM 2546 C C . ARG A 1 335 ? 15.758 17.188 1.681 1 91.75 335 ARG A C 1
ATOM 2548 O O . ARG A 1 335 ? 16.469 16.734 0.787 1 91.75 335 ARG A O 1
ATOM 2555 N N . ARG A 1 336 ? 14.742 16.578 2.16 1 94.38 336 ARG A N 1
ATOM 2556 C CA . ARG A 1 336 ? 14.281 15.297 1.631 1 94.38 336 ARG A CA 1
ATOM 2557 C C . ARG A 1 336 ? 13.656 15.469 0.251 1 94.38 336 ARG A C 1
ATOM 2559 O O . ARG A 1 336 ? 13.352 16.578 -0.167 1 94.38 336 ARG A O 1
ATOM 2566 N N . VAL A 1 337 ? 13.445 14.305 -0.464 1 96.5 337 VAL A N 1
ATOM 2567 C CA . VAL A 1 337 ? 12.742 14.32 -1.739 1 96.5 337 VAL A CA 1
ATOM 2568 C C . VAL A 1 337 ? 11.32 14.852 -1.539 1 96.5 337 VAL A C 1
ATOM 2570 O O . VAL A 1 337 ? 10.609 14.414 -0.636 1 96.5 337 VAL A O 1
ATOM 2573 N N . PRO A 1 338 ? 10.945 15.891 -2.348 1 96.75 338 PRO A N 1
ATOM 2574 C CA . PRO A 1 338 ? 9.586 16.406 -2.207 1 96.75 338 PRO A CA 1
ATOM 2575 C C . PRO A 1 338 ? 8.523 15.336 -2.436 1 96.75 338 PRO A C 1
ATOM 2577 O O . PRO A 1 338 ? 8.602 14.578 -3.404 1 96.75 338 PRO A O 1
ATOM 2580 N N . LEU A 1 339 ? 7.621 15.219 -1.561 1 97.56 339 LEU A N 1
ATOM 2581 C CA . LEU A 1 339 ? 6.555 14.227 -1.596 1 97.56 339 LEU A CA 1
ATOM 2582 C C . LEU A 1 339 ? 5.25 14.812 -1.07 1 97.56 339 LEU A C 1
ATOM 2584 O O . LEU A 1 339 ? 5.195 15.305 0.058 1 97.56 339 LEU A O 1
ATOM 2588 N N . THR A 1 340 ? 4.219 14.812 -1.89 1 97.5 340 THR A N 1
ATOM 2589 C CA . THR A 1 340 ? 2.887 15.242 -1.488 1 97.5 340 THR A CA 1
ATOM 2590 C C . THR A 1 340 ? 1.85 14.172 -1.805 1 97.5 340 THR A C 1
ATOM 2592 O O . THR A 1 340 ? 1.859 13.594 -2.895 1 97.5 340 THR A O 1
ATOM 2595 N N . ILE A 1 341 ? 1.004 13.93 -0.841 1 98.44 341 ILE A N 1
ATOM 2596 C CA . ILE A 1 341 ? -0.031 12.914 -1.012 1 98.44 341 ILE A CA 1
ATOM 2597 C C . ILE A 1 341 ? -1.395 13.508 -0.662 1 98.44 341 ILE A C 1
ATOM 2599 O O . ILE A 1 341 ? -1.539 14.195 0.353 1 98.44 341 ILE A O 1
ATOM 2603 N N . VAL A 1 342 ? -2.361 13.359 -1.549 1 98.69 342 VAL A N 1
ATOM 2604 C CA . VAL A 1 342 ? -3.771 13.625 -1.279 1 98.69 342 VAL A CA 1
ATOM 2605 C C . VAL A 1 342 ? -4.5 12.305 -1.026 1 98.69 342 VAL A C 1
ATOM 2607 O O . VAL A 1 342 ? -4.484 11.406 -1.869 1 98.69 342 VAL A O 1
ATOM 2610 N N . PHE A 1 343 ? -5.168 12.211 0.097 1 98.62 343 PHE A N 1
ATOM 2611 C CA . PHE A 1 343 ? -5.762 10.945 0.522 1 98.62 343 PHE A CA 1
ATOM 2612 C C . PHE A 1 343 ? -7.172 10.797 -0.035 1 98.62 343 PHE A C 1
ATOM 2614 O O . PHE A 1 343 ? -8.086 10.383 0.679 1 98.62 343 PHE A O 1
ATOM 2621 N N . SER A 1 344 ? -7.297 11.195 -1.277 1 98.56 344 SER A N 1
ATOM 2622 C CA . SER A 1 344 ? -8.469 10.789 -2.053 1 98.56 344 SER A CA 1
ATOM 2623 C C . SER A 1 344 ? -8.398 9.32 -2.43 1 98.56 344 SER A C 1
ATOM 2625 O O . SER A 1 344 ? -7.387 8.656 -2.188 1 98.56 344 SER A O 1
ATOM 2627 N N . ASP A 1 345 ? -9.477 8.805 -2.926 1 98.12 345 ASP A N 1
ATOM 2628 C CA . ASP A 1 345 ? -9.516 7.457 -3.484 1 98.12 345 ASP A CA 1
ATOM 2629 C C . ASP A 1 345 ? -9.969 7.48 -4.945 1 98.12 345 ASP A C 1
ATOM 2631 O O . ASP A 1 345 ? -11.141 7.703 -5.234 1 98.12 345 ASP A O 1
ATOM 2635 N N . PRO A 1 346 ? -9.008 7.234 -5.883 1 98.25 346 PRO A N 1
ATOM 2636 C CA . PRO A 1 346 ? -7.629 6.805 -5.648 1 98.25 346 PRO A CA 1
ATOM 2637 C C . PRO A 1 346 ? -6.742 7.93 -5.121 1 98.25 346 PRO A C 1
ATOM 2639 O O . PRO A 1 346 ? -7.098 9.109 -5.242 1 98.25 346 PRO A O 1
ATOM 2642 N N . ASN A 1 347 ? -5.586 7.539 -4.531 1 98.69 347 ASN A N 1
ATOM 2643 C CA . ASN A 1 347 ? -4.648 8.539 -4.023 1 98.69 347 ASN A CA 1
ATOM 2644 C C . ASN A 1 347 ? -4.094 9.406 -5.148 1 98.69 347 ASN A C 1
ATOM 2646 O O . ASN A 1 347 ? -3.867 8.922 -6.262 1 98.69 347 ASN A O 1
ATOM 2650 N N . ILE A 1 348 ? -3.959 10.602 -4.816 1 98.81 348 ILE A N 1
ATOM 2651 C CA . ILE A 1 348 ? -3.15 11.484 -5.656 1 98.81 348 ILE A CA 1
AT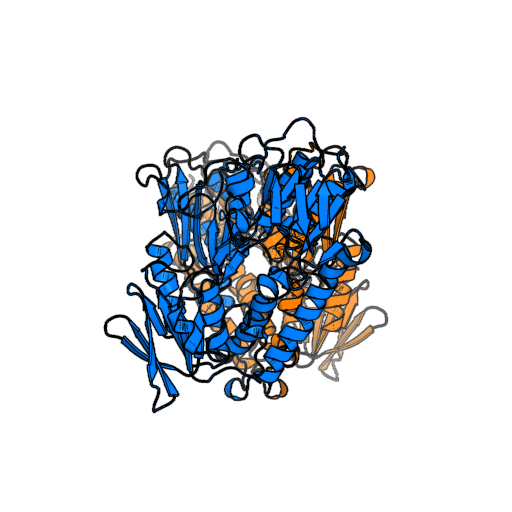OM 2652 C C . ILE A 1 348 ? -1.785 11.703 -5.004 1 98.81 348 ILE A C 1
ATOM 2654 O O . ILE A 1 348 ? -1.692 11.883 -3.789 1 98.81 348 ILE A O 1
ATOM 2658 N N . ALA A 1 349 ? -0.741 11.625 -5.809 1 98.81 349 ALA A N 1
ATOM 2659 C CA . ALA A 1 349 ? 0.582 11.867 -5.238 1 98.81 349 ALA A CA 1
ATOM 2660 C C . ALA A 1 349 ? 1.515 12.5 -6.266 1 98.81 349 ALA A C 1
ATOM 2662 O O . ALA A 1 349 ? 1.405 12.227 -7.465 1 98.81 349 ALA A O 1
ATOM 2663 N N . VAL A 1 350 ? 2.336 13.352 -5.832 1 98.56 350 VAL A N 1
ATOM 2664 C CA . VAL A 1 350 ? 3.434 13.945 -6.586 1 98.56 350 VAL A CA 1
ATOM 2665 C C . VAL A 1 350 ? 4.754 13.703 -5.855 1 98.56 350 VAL A C 1
ATOM 2667 O O . VAL A 1 350 ? 4.891 14.047 -4.68 1 98.56 350 VAL A O 1
ATOM 2670 N N . VAL A 1 351 ? 5.68 13.07 -6.523 1 98.56 351 VAL A N 1
ATOM 2671 C CA . VAL A 1 351 ? 6.953 12.734 -5.891 1 98.56 351 VAL A CA 1
ATOM 2672 C C . VAL A 1 351 ? 8.102 13.211 -6.773 1 98.56 351 VAL A C 1
ATOM 2674 O O . VAL A 1 351 ? 8.055 13.078 -7.996 1 98.56 351 VAL A O 1
ATOM 2677 N N . GLY A 1 352 ? 9.141 13.805 -6.168 1 98.38 352 GLY A N 1
ATOM 2678 C CA . GLY A 1 352 ? 10.258 14.336 -6.93 1 98.38 352 GLY A CA 1
ATOM 2679 C C . GLY A 1 352 ? 9.914 15.602 -7.691 1 98.38 352 GLY A C 1
ATOM 2680 O O . GLY A 1 352 ? 9.18 16.453 -7.188 1 98.38 352 GLY A O 1
ATOM 2681 N N . LYS A 1 353 ? 10.477 15.75 -8.852 1 98.19 353 LYS A N 1
ATOM 2682 C CA . LYS A 1 353 ? 10.18 16.922 -9.68 1 98.19 353 LYS A CA 1
ATOM 2683 C C . LYS A 1 353 ? 8.805 16.797 -10.328 1 98.19 353 LYS A C 1
ATOM 2685 O O . LYS A 1 353 ? 8.453 15.734 -10.852 1 98.19 353 LYS A O 1
ATOM 2690 N N . SER A 1 354 ? 8.047 17.828 -10.266 1 97.94 354 SER A N 1
ATOM 2691 C CA . SER A 1 354 ? 6.73 17.859 -10.898 1 97.94 354 SER A CA 1
ATOM 2692 C C . SER A 1 354 ? 6.852 17.938 -12.414 1 97.94 354 SER A C 1
ATOM 2694 O O . SER A 1 354 ? 7.875 18.391 -12.938 1 97.94 354 SER A O 1
ATOM 2696 N N . PHE A 1 355 ? 5.812 17.469 -13.016 1 98.38 355 PHE A N 1
ATOM 2697 C CA . PHE A 1 355 ? 5.773 17.5 -14.469 1 98.38 355 PHE A CA 1
ATOM 2698 C C . PHE A 1 355 ? 6.023 18.922 -14.984 1 98.38 355 PHE A C 1
ATOM 2700 O O . PH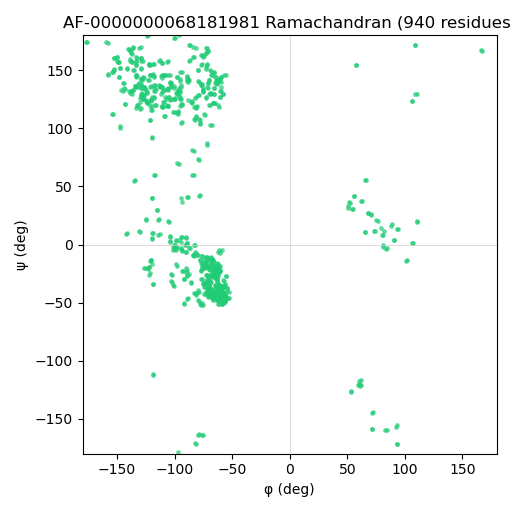E A 1 355 ? 6.797 19.109 -15.922 1 98.38 355 PHE A O 1
ATOM 2707 N N . ARG A 1 356 ? 5.504 19.891 -14.383 1 97.19 356 ARG A N 1
ATOM 2708 C CA . ARG A 1 356 ? 5.594 21.281 -14.828 1 97.19 356 ARG A CA 1
ATOM 2709 C C . ARG A 1 356 ? 7.016 21.797 -14.695 1 97.19 356 ARG A C 1
ATOM 2711 O O . ARG A 1 356 ? 7.449 22.641 -15.484 1 97.19 356 ARG A O 1
ATOM 2718 N N . SER A 1 357 ? 7.738 21.312 -13.711 1 97.12 357 SER A N 1
ATOM 2719 C CA . SER A 1 357 ? 9.07 21.844 -13.438 1 97.12 357 SER A CA 1
ATOM 2720 C C . SER A 1 357 ? 10.117 21.203 -14.344 1 97.12 357 SER A C 1
ATOM 2722 O O . SER A 1 357 ? 11.266 21.641 -14.375 1 97.12 357 SER A O 1
ATOM 2724 N N . LEU A 1 358 ? 9.727 20.172 -15.062 1 97.62 358 LEU A N 1
ATOM 2725 C CA . LEU A 1 358 ? 10.672 19.422 -15.875 1 97.62 358 LEU A CA 1
ATOM 2726 C C . LEU A 1 358 ? 10.789 20.016 -17.266 1 97.62 358 LEU A C 1
ATOM 2728 O O . LEU A 1 358 ? 9.812 20.547 -17.812 1 97.62 358 LEU A O 1
ATOM 2732 N N . GLU A 1 359 ? 12.008 19.969 -17.844 1 96.88 359 GLU A N 1
ATOM 2733 C CA . GLU A 1 359 ? 12.195 20.281 -19.266 1 96.88 359 GLU A CA 1
ATOM 2734 C C . GLU A 1 359 ? 11.789 19.094 -20.141 1 96.88 359 GLU A C 1
ATOM 2736 O O . GLU A 1 359 ? 12.57 18.172 -20.344 1 96.88 359 GLU A O 1
ATOM 2741 N N . HIS A 1 360 ? 10.742 19.172 -20.797 1 94.88 360 HIS A N 1
ATOM 2742 C CA . HIS A 1 360 ? 10.055 18.031 -21.406 1 94.88 360 HIS A CA 1
ATOM 2743 C C . HIS A 1 360 ? 10.867 17.438 -22.547 1 94.88 360 HIS A C 1
ATOM 2745 O O . HIS A 1 360 ? 10.742 16.25 -22.859 1 94.88 360 HIS A O 1
ATOM 2751 N N . GLU A 1 361 ? 11.688 18.234 -23.156 1 95.44 361 GLU A N 1
ATOM 2752 C CA . GLU A 1 361 ? 12.531 17.719 -24.234 1 95.44 361 GLU A CA 1
ATOM 2753 C C . GLU A 1 361 ? 13.633 16.812 -23.688 1 95.44 361 GLU A C 1
ATOM 2755 O O . GLU A 1 361 ? 14.172 15.977 -24.422 1 95.44 361 GLU A O 1
ATOM 2760 N N . ASP A 1 362 ? 13.883 16.938 -22.438 1 96.69 362 ASP A N 1
ATOM 2761 C CA . ASP A 1 362 ? 15.008 16.219 -21.844 1 96.69 362 ASP A CA 1
ATOM 2762 C C . ASP A 1 362 ? 14.539 15.023 -21.031 1 96.69 362 ASP A C 1
ATOM 2764 O O . ASP A 1 362 ? 15.328 14.406 -20.312 1 96.69 362 ASP A O 1
ATOM 2768 N N . ILE A 1 363 ? 13.258 14.727 -21.094 1 98.12 363 ILE A N 1
ATOM 2769 C CA . ILE A 1 363 ? 12.773 13.609 -20.281 1 98.12 363 ILE A CA 1
ATOM 2770 C C . ILE A 1 363 ? 11.961 12.656 -21.156 1 98.12 363 ILE A C 1
ATOM 2772 O O . ILE A 1 363 ? 11.562 13 -22.266 1 98.12 363 ILE A O 1
ATOM 2776 N N . ARG A 1 364 ? 11.812 11.438 -20.672 1 98.25 364 ARG A N 1
ATOM 2777 C CA . ARG A 1 364 ? 10.828 10.469 -21.141 1 98.25 364 ARG A CA 1
ATOM 2778 C C . ARG A 1 364 ? 9.867 10.07 -20.031 1 98.25 364 ARG A C 1
ATOM 2780 O O . ARG A 1 364 ? 10.258 10.031 -18.859 1 98.25 364 ARG A O 1
ATOM 2787 N N . ALA A 1 365 ? 8.672 9.812 -20.422 1 98.56 365 ALA A N 1
ATOM 2788 C CA . ALA A 1 365 ? 7.652 9.422 -19.438 1 98.56 365 ALA A CA 1
ATOM 2789 C C . ALA A 1 365 ? 7.145 8.016 -19.719 1 98.56 365 ALA A C 1
ATOM 2791 O O . ALA A 1 365 ? 7.016 7.605 -20.875 1 98.56 365 ALA A O 1
ATOM 2792 N N . GLY A 1 366 ? 6.988 7.223 -18.672 1 98.5 366 GLY A N 1
ATOM 2793 C CA . GLY A 1 366 ? 6.289 5.953 -18.719 1 98.5 366 GLY A CA 1
ATOM 2794 C C . GLY A 1 366 ? 4.969 5.965 -17.984 1 98.5 366 GLY A C 1
ATOM 2795 O O . GLY A 1 366 ? 4.852 6.598 -16.922 1 98.5 366 GLY A O 1
ATOM 2796 N N . GLU A 1 367 ? 4.004 5.238 -18.484 1 98.19 367 GLU A N 1
ATOM 2797 C CA . GLU A 1 367 ? 2.652 5.355 -17.938 1 98.19 367 GLU A CA 1
ATOM 2798 C C . GLU A 1 367 ? 2.004 3.984 -17.781 1 98.19 367 GLU A C 1
ATOM 2800 O O . GLU A 1 367 ? 2.426 3.014 -18.406 1 98.19 367 GLU A O 1
ATOM 2805 N N . VAL A 1 368 ? 1.022 3.924 -16.891 1 97.94 368 VAL A N 1
ATOM 2806 C CA . VAL A 1 368 ? 0.169 2.748 -16.75 1 97.94 368 VAL A CA 1
ATOM 2807 C C . VAL A 1 368 ? -1.254 3.18 -16.406 1 97.94 368 VAL A C 1
ATOM 2809 O O . VAL A 1 368 ? -1.456 4.18 -15.703 1 97.94 368 VAL A O 1
ATOM 2812 N N . ASP A 1 369 ? -2.182 2.566 -16.984 1 97.88 369 ASP A N 1
ATOM 2813 C CA . ASP A 1 369 ? -3.588 2.611 -16.609 1 97.88 369 ASP A CA 1
ATOM 2814 C C . ASP A 1 369 ? -3.969 1.395 -15.758 1 97.88 369 ASP A C 1
ATOM 2816 O O . ASP A 1 369 ? -3.689 0.257 -16.141 1 97.88 369 ASP A O 1
ATOM 2820 N N . PHE A 1 370 ? -4.598 1.595 -14.625 1 97.81 370 PHE A N 1
ATOM 2821 C CA . PHE A 1 370 ? -4.832 0.509 -13.68 1 97.81 370 PHE A CA 1
ATOM 2822 C C . PHE A 1 370 ? -6.145 -0.2 -13.984 1 97.81 370 PHE A C 1
ATOM 2824 O O . PHE A 1 370 ? -6.5 -1.175 -13.32 1 97.81 370 PHE A O 1
ATOM 2831 N N . SER A 1 371 ? -6.863 0.191 -15.016 1 96.5 371 SER A N 1
ATOM 2832 C CA . SER A 1 371 ? -8.188 -0.343 -15.297 1 96.5 371 SER A CA 1
ATOM 2833 C C . SER A 1 371 ? -8.141 -1.843 -15.57 1 96.5 371 SER A C 1
ATOM 2835 O O . SER A 1 371 ? -9.094 -2.564 -15.281 1 96.5 371 SER A O 1
ATOM 2837 N N . ARG A 1 372 ? -6.949 -2.338 -16.047 1 92.81 372 ARG A N 1
ATOM 2838 C CA . ARG A 1 372 ? -6.871 -3.75 -16.406 1 92.81 372 ARG A CA 1
ATOM 2839 C C . ARG A 1 372 ? -5.84 -4.477 -15.547 1 92.81 372 ARG A C 1
ATOM 2841 O O . ARG A 1 372 ? -5.461 -5.609 -15.844 1 92.81 372 ARG A O 1
ATOM 2848 N N . GLN A 1 373 ? -5.391 -3.82 -14.578 1 94.62 373 GLN A N 1
ATOM 2849 C CA . GLN A 1 373 ? -4.391 -4.43 -13.703 1 94.62 373 GLN A CA 1
ATOM 2850 C C . GLN A 1 373 ? -5.012 -5.5 -12.812 1 94.62 373 GLN A C 1
ATOM 2852 O O . GLN A 1 373 ? -5.996 -5.238 -12.117 1 94.62 373 GLN A O 1
ATOM 2857 N N . GLY A 1 374 ? -4.461 -6.711 -12.828 1 94.75 374 GLY A N 1
ATOM 2858 C CA . GLY A 1 374 ? -5.086 -7.902 -12.273 1 94.75 374 GLY A CA 1
ATOM 2859 C C . GLY A 1 374 ? -5.406 -7.781 -10.797 1 94.75 374 GLY A C 1
ATOM 2860 O O . GLY A 1 374 ? -6.535 -8.047 -10.383 1 94.75 374 GLY A O 1
ATOM 2861 N N . ARG A 1 375 ? -4.43 -7.375 -9.961 1 97.12 375 ARG A N 1
ATOM 2862 C CA . ARG A 1 375 ? -4.652 -7.258 -8.523 1 97.12 375 ARG A CA 1
ATOM 2863 C C . ARG A 1 375 ? -5.695 -6.188 -8.219 1 97.12 375 ARG A C 1
ATOM 2865 O O . ARG A 1 375 ? -6.516 -6.355 -7.316 1 97.12 375 ARG A O 1
ATOM 2872 N N . ALA A 1 376 ? -5.641 -5.059 -8.953 1 97.56 376 ALA A N 1
ATOM 2873 C CA . ALA A 1 376 ? -6.617 -3.986 -8.781 1 97.56 376 ALA A CA 1
ATOM 2874 C C . ALA A 1 376 ? -8.023 -4.465 -9.125 1 97.56 376 ALA A C 1
ATOM 2876 O O . ALA A 1 376 ? -8.984 -4.156 -8.414 1 97.56 376 ALA A O 1
ATOM 2877 N N . ARG A 1 377 ? -8.141 -5.23 -10.18 1 96.56 377 ARG A N 1
ATOM 2878 C CA . ARG A 1 377 ? -9.43 -5.773 -10.594 1 96.56 377 ARG A CA 1
ATOM 2879 C C . ARG A 1 377 ? -10 -6.703 -9.531 1 96.56 377 ARG A C 1
ATOM 2881 O O . ARG A 1 377 ? -11.203 -6.684 -9.266 1 96.56 377 ARG A O 1
ATOM 2888 N N . SER A 1 378 ? -9.078 -7.516 -8.969 1 97.31 378 SER A N 1
ATOM 2889 C CA . SER A 1 378 ? -9.523 -8.453 -7.945 1 97.31 378 SER A CA 1
ATOM 2890 C C . SER A 1 378 ? -10.18 -7.723 -6.777 1 97.31 378 SER A C 1
ATOM 2892 O O . SER A 1 378 ? -11.133 -8.234 -6.18 1 97.31 378 SER A O 1
ATOM 2894 N N . ALA A 1 379 ? -9.766 -6.523 -6.492 1 97.56 379 ALA A N 1
ATOM 2895 C CA . ALA A 1 379 ? -10.211 -5.785 -5.312 1 97.56 379 ALA A CA 1
ATOM 2896 C C . ALA A 1 379 ? -11.281 -4.762 -5.68 1 97.56 379 ALA A C 1
ATOM 2898 O O . ALA A 1 379 ? -11.766 -4.02 -4.816 1 97.56 379 ALA A O 1
ATOM 2899 N N . GLN A 1 380 ? -11.68 -4.629 -6.93 1 97.25 380 GLN A N 1
ATOM 2900 C CA . GLN A 1 380 ? -12.609 -3.615 -7.414 1 97.25 380 GLN A CA 1
ATOM 2901 C C . GLN A 1 380 ? -12.047 -2.211 -7.211 1 97.25 380 GLN A C 1
ATOM 2903 O O . GLN A 1 380 ? -12.773 -1.3 -6.805 1 97.25 380 GLN A O 1
ATOM 2908 N N . SER A 1 381 ? -10.742 -2.094 -7.398 1 97.38 381 SER A N 1
ATOM 2909 C CA . SER A 1 381 ? -10.078 -0.804 -7.258 1 97.38 381 SER A CA 1
ATOM 2910 C C . SER A 1 381 ? -9.297 -0.444 -8.516 1 97.38 381 SER A C 1
ATOM 2912 O O . SER A 1 381 ? -8.336 0.329 -8.453 1 97.38 381 SER A O 1
ATOM 2914 N N . ASN A 1 382 ? -9.656 -1.037 -9.625 1 96.94 382 ASN A N 1
ATOM 2915 C CA . ASN A 1 382 ? -8.93 -0.912 -10.883 1 96.94 382 ASN A CA 1
ATOM 2916 C C . ASN A 1 382 ? -9.266 0.394 -11.594 1 96.94 382 ASN A C 1
ATOM 2918 O O . ASN A 1 382 ? -9.891 0.383 -12.656 1 96.94 382 ASN A O 1
ATOM 2922 N N . ARG A 1 383 ? -8.742 1.472 -11.047 1 97.69 383 ARG A N 1
ATOM 2923 C CA . ARG A 1 383 ? -8.898 2.82 -11.578 1 97.69 383 ARG A CA 1
ATOM 2924 C C . ARG A 1 383 ? -7.668 3.672 -11.297 1 97.69 383 ARG A C 1
ATOM 2926 O O . ARG A 1 383 ? -6.992 3.477 -10.281 1 97.69 383 ARG A O 1
ATOM 2933 N N . GLY A 1 384 ? -7.465 4.633 -12.188 1 98.31 384 GLY A N 1
ATOM 2934 C CA . GLY A 1 384 ? -6.375 5.578 -12.008 1 98.31 384 GLY A CA 1
ATOM 2935 C C . GLY A 1 384 ? -5.238 5.371 -12.984 1 98.31 384 GLY A C 1
ATOM 2936 O O . GLY A 1 384 ? -5.258 4.434 -13.781 1 98.31 384 GLY A O 1
ATOM 2937 N N . VAL A 1 385 ? -4.32 6.305 -12.961 1 98.75 385 VAL A N 1
ATOM 2938 C CA . VAL A 1 385 ? -3.168 6.324 -13.859 1 98.75 385 VAL A CA 1
ATOM 2939 C C . VAL A 1 385 ? -1.935 6.805 -13.094 1 98.75 385 VAL A C 1
ATOM 2941 O O . VAL A 1 385 ? -2.053 7.5 -12.086 1 98.75 385 VAL A O 1
ATOM 2944 N N . LEU A 1 386 ? -0.838 6.352 -13.531 1 98.69 386 LEU A N 1
ATOM 2945 C CA . LEU A 1 386 ? 0.454 6.727 -12.969 1 98.69 386 LEU A CA 1
ATOM 2946 C C . LEU A 1 386 ? 1.467 7.012 -14.078 1 98.69 386 LEU A C 1
ATOM 2948 O O . LEU A 1 386 ? 1.536 6.277 -15.062 1 98.69 386 LEU A O 1
ATOM 2952 N N . ARG A 1 387 ? 2.18 8.094 -13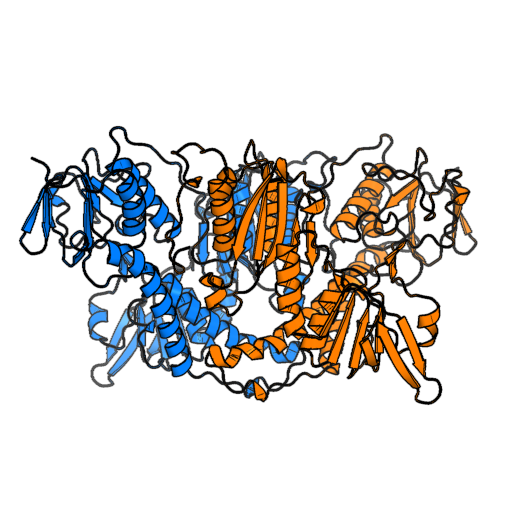.992 1 98.81 387 ARG A N 1
ATOM 2953 C CA . ARG A 1 387 ? 3.275 8.391 -14.906 1 98.81 387 ARG A CA 1
ATOM 2954 C C . ARG A 1 387 ? 4.57 8.656 -14.148 1 98.81 387 ARG A C 1
ATOM 2956 O O . ARG A 1 387 ? 4.578 9.383 -13.148 1 98.81 387 ARG A O 1
ATOM 2963 N N . VAL A 1 388 ? 5.617 8.055 -14.586 1 98.81 388 VAL A N 1
ATOM 2964 C CA . VAL A 1 388 ? 6.961 8.258 -14.062 1 98.81 388 VAL A CA 1
ATOM 2965 C C . VAL A 1 388 ? 7.82 8.977 -15.094 1 98.81 388 VAL A C 1
ATOM 2967 O O . VAL A 1 388 ? 7.68 8.75 -16.297 1 98.81 388 VAL A O 1
ATOM 2970 N N . TYR A 1 389 ? 8.703 9.875 -14.672 1 98.81 389 TYR A N 1
ATOM 2971 C CA . TYR A 1 389 ? 9.555 10.688 -15.531 1 98.81 389 TYR A CA 1
ATOM 2972 C C . TYR A 1 389 ? 11.023 10.359 -15.305 1 98.81 389 TYR A C 1
ATOM 2974 O O . TYR A 1 389 ? 11.469 10.234 -14.164 1 98.81 389 TYR A O 1
ATOM 2982 N N . ALA A 1 390 ? 11.797 10.18 -16.359 1 98.38 390 ALA A N 1
ATOM 2983 C CA . ALA A 1 390 ? 13.234 9.93 -16.25 1 98.38 390 ALA A CA 1
ATOM 2984 C C . ALA A 1 390 ? 14.008 10.805 -17.234 1 98.38 390 ALA A C 1
ATOM 2986 O O . ALA A 1 390 ? 13.461 11.25 -18.25 1 98.38 390 ALA A O 1
ATOM 2987 N N . ALA A 1 391 ? 15.289 11.086 -16.906 1 97.88 391 ALA A N 1
ATOM 2988 C CA . ALA A 1 391 ? 16.188 11.766 -17.844 1 97.88 391 ALA A CA 1
ATOM 2989 C C . ALA A 1 391 ? 16.359 10.961 -19.125 1 97.88 391 ALA A C 1
ATOM 2991 O O . ALA A 1 391 ? 16.688 9.773 -19.078 1 97.88 391 ALA A O 1
ATOM 2992 N N . ALA A 1 392 ? 16.234 11.594 -20.25 1 96.56 392 ALA A N 1
ATOM 2993 C CA . ALA A 1 392 ? 16.234 10.914 -21.547 1 96.56 392 ALA A CA 1
ATOM 2994 C C . ALA A 1 392 ? 17.609 10.297 -21.828 1 96.56 392 ALA A C 1
ATOM 2996 O O . ALA A 1 392 ? 17.688 9.258 -22.5 1 96.56 392 ALA A O 1
ATOM 2997 N N . ASN A 1 393 ? 18.625 10.836 -21.297 1 94.06 393 ASN A N 1
ATOM 2998 C CA . ASN A 1 393 ? 19.984 10.406 -21.656 1 94.06 393 ASN A CA 1
ATOM 2999 C C . ASN A 1 393 ? 20.453 9.266 -20.75 1 94.06 393 ASN A C 1
ATOM 3001 O O . ASN A 1 393 ? 21.281 8.461 -21.156 1 94.06 393 ASN A O 1
ATOM 3005 N N . SER A 1 394 ? 19.922 9.156 -19.5 1 94.38 394 SER A N 1
ATOM 3006 C CA . SER A 1 394 ? 20.516 8.227 -18.547 1 94.38 394 SER A CA 1
ATOM 3007 C C . SER A 1 394 ? 19.453 7.273 -17.984 1 94.38 394 SER A C 1
ATOM 3009 O O . SER A 1 394 ? 19.797 6.242 -17.391 1 94.38 394 SER A O 1
ATOM 3011 N N . GLY A 1 395 ? 18.219 7.625 -18.062 1 96.44 395 GLY A N 1
ATOM 3012 C CA . GLY A 1 395 ? 17.172 6.828 -17.453 1 96.44 395 GLY A CA 1
ATOM 3013 C C . GLY A 1 395 ? 17.016 7.074 -15.961 1 96.44 395 GLY A C 1
ATOM 3014 O O . GLY A 1 395 ? 16.234 6.398 -15.289 1 96.44 395 GLY A O 1
ATOM 3015 N N . ARG A 1 396 ? 17.734 8.094 -15.461 1 97.88 396 ARG A N 1
ATOM 3016 C CA . ARG A 1 396 ? 17.641 8.43 -14.047 1 97.88 396 ARG A CA 1
ATOM 3017 C C . ARG A 1 396 ? 16.234 8.93 -13.711 1 97.88 396 ARG A C 1
ATOM 3019 O O . ARG A 1 396 ? 15.719 9.836 -14.367 1 97.88 396 ARG A O 1
ATOM 3026 N N . LEU A 1 397 ? 15.641 8.367 -12.68 1 98.56 397 LEU A N 1
ATOM 3027 C CA . LEU A 1 397 ? 14.289 8.75 -12.281 1 98.56 397 LEU A CA 1
ATOM 3028 C C . LEU A 1 397 ? 14.281 10.148 -11.664 1 98.56 397 LEU A C 1
ATOM 3030 O O . LEU A 1 397 ? 15.102 10.453 -10.797 1 98.56 397 LEU A O 1
ATOM 3034 N N . LEU A 1 398 ? 13.289 11 -12.086 1 98.81 398 LEU A N 1
ATOM 3035 C CA . LEU A 1 398 ? 13.281 12.398 -11.664 1 98.81 398 LEU A CA 1
ATOM 3036 C C . LEU A 1 398 ? 12.023 12.719 -10.875 1 98.81 398 LEU A C 1
ATOM 3038 O O . LEU A 1 398 ? 12.031 13.602 -10.016 1 98.81 398 LEU A O 1
ATOM 3042 N N . GLY A 1 399 ? 10.906 12.109 -11.195 1 98.81 399 GLY A N 1
ATOM 3043 C CA . GLY A 1 399 ? 9.633 12.391 -10.547 1 98.81 399 GLY A CA 1
ATOM 3044 C C . GLY A 1 399 ? 8.508 11.5 -11.039 1 98.81 399 GLY A C 1
ATOM 3045 O O . GLY A 1 399 ? 8.719 10.625 -11.883 1 98.81 399 GLY A O 1
ATOM 3046 N N . ALA A 1 400 ? 7.426 11.641 -10.43 1 98.94 400 ALA A N 1
ATOM 3047 C CA . ALA A 1 400 ? 6.211 10.93 -10.828 1 98.94 400 ALA A CA 1
ATOM 3048 C C . ALA A 1 400 ? 4.969 11.648 -10.312 1 98.94 400 ALA A C 1
ATOM 3050 O O . ALA A 1 400 ? 5.008 12.305 -9.266 1 98.94 400 ALA A O 1
ATOM 3051 N N . GLU A 1 401 ? 3.918 11.617 -11.016 1 98.94 401 GLU A N 1
ATOM 3052 C CA . GLU A 1 401 ? 2.584 12.031 -10.586 1 98.94 401 GLU A CA 1
ATOM 3053 C C . GLU A 1 401 ? 1.558 10.93 -10.844 1 98.94 401 GLU A C 1
ATOM 3055 O O . GLU A 1 401 ? 1.674 10.18 -11.82 1 98.94 401 GLU A O 1
ATOM 3060 N N . MET A 1 402 ? 0.609 10.828 -9.93 1 98.94 402 MET A N 1
ATOM 3061 C CA . MET A 1 402 ? -0.3 9.695 -10.062 1 98.94 402 MET A CA 1
ATOM 3062 C C . MET A 1 402 ? -1.648 10 -9.422 1 98.94 402 MET A C 1
ATOM 3064 O O . MET A 1 402 ? -1.74 10.844 -8.531 1 98.94 402 MET A O 1
ATOM 3068 N N . CYS A 1 403 ? -2.623 9.516 -9.875 1 98.81 403 CYS A N 1
ATOM 3069 C CA . CYS A 1 403 ? -3.928 9.172 -9.32 1 98.81 403 CYS A CA 1
ATOM 3070 C C . CYS A 1 403 ? -4.199 7.68 -9.445 1 98.81 403 CYS A C 1
ATOM 3072 O O . CYS A 1 403 ? -4.672 7.215 -10.484 1 98.81 403 CYS A O 1
ATOM 3074 N N . ALA A 1 404 ? -3.826 6.934 -8.375 1 98.5 404 ALA A N 1
ATOM 3075 C CA . ALA A 1 404 ? -3.721 5.488 -8.531 1 98.5 404 ALA A CA 1
ATOM 3076 C C . ALA A 1 404 ? -4.031 4.77 -7.223 1 98.5 404 ALA A C 1
ATOM 3078 O O . ALA A 1 404 ? -3.91 5.352 -6.141 1 98.5 404 ALA A O 1
ATOM 3079 N N . PRO A 1 405 ? -4.422 3.484 -7.383 1 97.75 405 PRO A N 1
ATOM 3080 C CA . PRO A 1 405 ? -4.539 2.697 -6.156 1 97.75 405 PRO A CA 1
ATOM 3081 C C . PRO A 1 405 ? -3.197 2.475 -5.465 1 97.75 405 PRO A C 1
ATOM 3083 O O . PRO A 1 405 ? -2.18 2.271 -6.133 1 97.75 405 PRO A O 1
ATOM 3086 N N . ALA A 1 406 ? -3.061 2.629 -4.191 1 96.94 406 ALA A N 1
ATOM 3087 C CA . ALA A 1 406 ? -1.867 2.461 -3.365 1 96.94 406 ALA A CA 1
ATOM 3088 C C . ALA A 1 406 ? -0.854 3.568 -3.637 1 96.94 406 ALA A C 1
ATOM 3090 O O . ALA A 1 406 ? 0.352 3.371 -3.469 1 96.94 406 ALA A O 1
ATOM 3091 N N . GLY A 1 407 ? -1.381 4.746 -4.105 1 98.44 407 GLY A N 1
ATOM 3092 C CA . GLY A 1 407 ? -0.5 5.848 -4.465 1 98.44 407 GLY A CA 1
ATOM 3093 C C . GLY A 1 407 ? 0.443 6.246 -3.348 1 98.44 407 GLY A C 1
ATOM 3094 O O . GLY A 1 407 ? 1.604 6.578 -3.598 1 98.44 407 GLY A O 1
ATOM 3095 N N . GLU A 1 408 ? -0.022 6.215 -2.086 1 98.31 408 GLU A N 1
ATOM 3096 C CA . GLU A 1 408 ? 0.805 6.621 -0.953 1 98.31 408 GLU A CA 1
ATOM 3097 C C . GLU A 1 408 ? 2.014 5.703 -0.795 1 98.31 408 GLU A C 1
ATOM 3099 O O . GLU A 1 408 ? 3.098 6.156 -0.421 1 98.31 408 GLU A O 1
ATOM 3104 N N . HIS A 1 409 ? 1.911 4.406 -1.175 1 98.69 409 HIS A N 1
ATOM 3105 C CA . HIS A 1 409 ? 3.002 3.443 -1.064 1 98.69 409 HIS A CA 1
ATOM 3106 C C . HIS A 1 409 ? 3.957 3.555 -2.25 1 98.69 409 HIS A C 1
ATOM 3108 O O . HIS A 1 409 ? 5.176 3.529 -2.074 1 98.69 409 HIS A O 1
ATOM 3114 N N . PHE A 1 410 ? 3.336 3.727 -3.494 1 98.75 410 PHE A N 1
ATOM 3115 C CA . PHE A 1 410 ? 4.16 3.939 -4.676 1 98.75 410 PHE A CA 1
ATOM 3116 C C . PHE A 1 410 ? 5.043 5.168 -4.508 1 98.75 410 PHE A C 1
ATOM 3118 O O . PHE A 1 410 ? 6.223 5.148 -4.871 1 98.75 410 PHE A O 1
ATOM 3125 N N . ALA A 1 411 ? 4.434 6.188 -3.938 1 98.75 411 ALA A N 1
ATOM 3126 C CA . ALA A 1 411 ? 5.141 7.453 -3.77 1 98.75 411 ALA A CA 1
ATOM 3127 C C . ALA A 1 411 ? 6.375 7.281 -2.887 1 98.75 411 ALA A C 1
ATOM 3129 O O . ALA A 1 411 ? 7.43 7.852 -3.164 1 98.75 411 ALA A O 1
ATOM 3130 N N . HIS A 1 412 ? 6.289 6.473 -1.827 1 98.75 412 HIS A N 1
ATOM 3131 C CA . HIS A 1 412 ? 7.418 6.258 -0.928 1 98.75 412 HIS A CA 1
ATOM 3132 C C . HIS A 1 412 ? 8.516 5.438 -1.604 1 98.75 412 HIS A C 1
ATOM 3134 O O . HIS A 1 412 ? 9.703 5.73 -1.443 1 98.75 412 HIS A O 1
ATOM 3140 N N . LEU A 1 413 ? 8.086 4.398 -2.367 1 98.81 413 LEU A N 1
ATOM 3141 C CA . LEU A 1 413 ? 9.039 3.592 -3.115 1 98.81 413 LEU A CA 1
ATOM 3142 C C . LEU A 1 413 ? 9.797 4.449 -4.125 1 98.81 413 LEU A C 1
ATOM 3144 O O . LEU A 1 413 ? 11.023 4.363 -4.223 1 98.81 413 LEU A O 1
ATOM 3148 N N . LEU A 1 414 ? 9.086 5.312 -4.816 1 98.88 414 LEU A N 1
ATOM 3149 C CA . LEU A 1 414 ? 9.68 6.176 -5.832 1 98.88 414 LEU A CA 1
ATOM 3150 C C . LEU A 1 414 ? 10.531 7.258 -5.191 1 98.88 414 LEU A C 1
ATOM 3152 O O . LEU A 1 414 ? 11.562 7.656 -5.75 1 98.88 414 LEU A O 1
ATOM 3156 N N . ALA A 1 415 ? 10.086 7.773 -4.02 1 98.75 415 ALA A N 1
ATOM 3157 C CA . ALA A 1 415 ? 10.898 8.758 -3.307 1 98.75 415 ALA A CA 1
ATOM 3158 C C . ALA A 1 415 ? 12.273 8.195 -2.965 1 98.75 415 ALA A C 1
ATOM 3160 O O . ALA A 1 415 ? 13.289 8.883 -3.105 1 98.75 415 ALA A O 1
ATOM 3161 N N . LEU A 1 416 ? 12.297 6.93 -2.525 1 98.44 416 LEU A N 1
ATOM 3162 C CA . LEU A 1 416 ? 13.578 6.293 -2.221 1 98.44 416 LEU A CA 1
ATOM 3163 C C . LEU A 1 416 ? 14.438 6.172 -3.477 1 98.44 416 LEU A C 1
ATOM 3165 O O . LEU A 1 416 ? 15.633 6.473 -3.445 1 98.44 416 LEU A O 1
ATOM 3169 N N . ALA A 1 417 ? 13.82 5.715 -4.562 1 98.56 417 ALA A N 1
ATOM 3170 C CA . ALA A 1 417 ? 14.547 5.543 -5.816 1 98.56 417 ALA A CA 1
ATOM 3171 C C . ALA A 1 417 ? 15.156 6.863 -6.281 1 98.56 417 ALA A C 1
ATOM 3173 O O . ALA A 1 417 ? 16.312 6.906 -6.691 1 98.56 417 ALA A O 1
ATOM 3174 N N . ILE A 1 418 ? 14.391 7.922 -6.176 1 98.5 418 ILE A N 1
ATOM 3175 C CA . ILE A 1 418 ? 14.82 9.242 -6.621 1 98.5 418 ILE A CA 1
ATOM 3176 C C . ILE A 1 418 ? 15.93 9.758 -5.707 1 98.5 418 ILE A C 1
ATOM 3178 O O . ILE A 1 418 ? 16.922 10.312 -6.176 1 98.5 418 ILE A O 1
ATOM 3182 N N . ASP A 1 419 ? 15.711 9.57 -4.387 1 96.75 419 ASP A N 1
ATOM 3183 C CA . ASP A 1 419 ? 16.719 10.008 -3.42 1 96.75 419 ASP A CA 1
ATOM 3184 C C . ASP A 1 419 ? 18.062 9.344 -3.691 1 96.75 419 ASP A C 1
ATOM 3186 O O . ASP A 1 419 ? 19.109 9.984 -3.561 1 96.75 419 ASP A O 1
ATOM 3190 N N . GLN A 1 420 ? 18.047 8.062 -4.129 1 96.69 420 GLN A N 1
ATOM 3191 C CA . GLN A 1 420 ? 19.266 7.281 -4.371 1 96.69 420 GLN A CA 1
ATOM 3192 C C . GLN A 1 420 ? 19.734 7.445 -5.812 1 96.69 420 GLN A C 1
ATOM 3194 O O . GLN A 1 420 ? 20.641 6.734 -6.258 1 96.69 420 GLN A O 1
ATOM 3199 N N . SER A 1 421 ? 19.141 8.312 -6.613 1 97.5 421 SER A N 1
ATOM 3200 C CA . SER A 1 421 ? 19.484 8.602 -8 1 97.5 421 SER A CA 1
ATOM 3201 C C . SER A 1 421 ? 19.469 7.34 -8.852 1 97.5 421 SER A C 1
ATOM 3203 O O . SER A 1 421 ? 20.391 7.117 -9.656 1 97.5 421 SER A O 1
ATOM 3205 N N . LEU A 1 422 ? 18.484 6.492 -8.641 1 97.38 422 LEU A N 1
ATOM 3206 C CA . LEU A 1 422 ? 18.391 5.234 -9.375 1 97.38 422 LEU A CA 1
ATOM 3207 C C . LEU A 1 422 ? 17.812 5.461 -10.773 1 97.38 422 LEU A C 1
ATOM 3209 O O . LEU A 1 422 ? 17.031 6.391 -10.984 1 97.38 422 LEU A O 1
ATOM 3213 N N . SER A 1 423 ? 18.219 4.625 -11.719 1 95.94 423 SER A N 1
ATOM 3214 C CA . SER A 1 423 ? 17.641 4.621 -13.055 1 95.94 423 SER A CA 1
ATOM 3215 C C . SER A 1 423 ? 16.406 3.723 -13.117 1 95.94 423 SER A C 1
ATOM 3217 O O . SER A 1 423 ? 16.141 2.977 -12.18 1 95.94 423 SER A O 1
ATOM 3219 N N . VAL A 1 424 ? 15.727 3.805 -14.258 1 96.12 424 VAL A N 1
ATOM 3220 C CA . VAL A 1 424 ? 14.555 2.967 -14.5 1 96.12 424 VAL A CA 1
ATOM 3221 C C . VAL A 1 424 ? 14.945 1.494 -14.43 1 96.12 424 VAL A C 1
ATOM 3223 O O . VAL A 1 424 ? 14.211 0.675 -13.875 1 96.12 424 VAL A O 1
ATOM 3226 N N . TRP A 1 425 ? 16.109 1.09 -14.875 1 93.81 425 TRP A N 1
ATOM 3227 C CA . TRP A 1 425 ? 16.562 -0.298 -14.906 1 93.81 425 TRP A CA 1
ATOM 3228 C C . TRP A 1 425 ? 16.922 -0.785 -13.5 1 93.81 425 TRP A C 1
ATOM 3230 O O . TRP A 1 425 ? 16.703 -1.952 -13.172 1 93.81 425 TRP A O 1
ATOM 3240 N N . ASP A 1 426 ? 17.453 0.156 -12.648 1 93.94 426 ASP A N 1
ATOM 3241 C CA . ASP A 1 426 ? 17.688 -0.192 -11.25 1 93.94 426 ASP A CA 1
ATOM 3242 C C . ASP A 1 426 ? 16.406 -0.603 -10.555 1 93.94 426 ASP A C 1
ATOM 3244 O O . ASP A 1 426 ? 16.375 -1.585 -9.805 1 93.94 426 ASP A O 1
ATOM 3248 N N . LEU A 1 427 ? 15.367 0.124 -10.828 1 96.31 427 LEU A N 1
ATOM 3249 C CA . LEU A 1 427 ? 14.102 -0.157 -10.172 1 96.31 427 LEU A CA 1
ATOM 3250 C C . LEU A 1 427 ? 13.453 -1.413 -10.742 1 96.31 427 LEU A C 1
ATOM 3252 O O . LEU A 1 427 ? 12.766 -2.145 -10.023 1 96.31 427 LEU A O 1
ATOM 3256 N N . LEU A 1 428 ? 13.648 -1.662 -12.031 1 94.88 428 LEU A N 1
ATOM 3257 C CA . LEU A 1 428 ? 13.055 -2.828 -12.68 1 94.88 428 LEU A CA 1
ATOM 3258 C C . LEU A 1 428 ? 13.695 -4.113 -12.172 1 94.88 428 LEU A C 1
ATOM 3260 O O . LEU A 1 428 ? 13.164 -5.207 -12.391 1 94.88 428 LEU A O 1
ATOM 3264 N N . ARG A 1 429 ? 14.82 -4.023 -11.422 1 93.31 429 ARG A N 1
ATOM 3265 C CA . ARG A 1 429 ? 15.453 -5.191 -10.828 1 93.31 429 ARG A CA 1
ATOM 3266 C C . ARG A 1 429 ? 14.734 -5.613 -9.547 1 93.31 429 ARG A C 1
ATOM 3268 O O . ARG A 1 429 ? 14.992 -6.695 -9.016 1 93.31 429 ARG A O 1
ATOM 3275 N N . LEU A 1 430 ? 13.836 -4.785 -9.117 1 94.88 430 LEU A N 1
ATOM 3276 C CA . LEU A 1 430 ? 13.062 -5.102 -7.922 1 94.88 430 LEU A CA 1
ATOM 3277 C C . LEU A 1 430 ? 12.242 -6.367 -8.117 1 94.88 430 LEU A C 1
ATOM 3279 O O . LEU A 1 430 ? 11.711 -6.609 -9.203 1 94.88 430 LEU A O 1
ATOM 3283 N N . PRO A 1 431 ? 12.172 -7.199 -7.047 1 95.81 431 PRO A N 1
ATOM 3284 C CA . PRO A 1 431 ? 11.242 -8.328 -7.113 1 95.81 431 PRO A CA 1
ATOM 3285 C C . PRO A 1 431 ? 9.781 -7.898 -7.004 1 95.81 431 PRO A C 1
ATOM 3287 O O . PRO A 1 431 ? 9.211 -7.91 -5.91 1 95.81 431 PRO A O 1
ATOM 3290 N N . PHE A 1 432 ? 9.18 -7.527 -8.094 1 96.44 432 PHE A N 1
ATOM 3291 C CA . PHE A 1 432 ? 7.746 -7.258 -8.078 1 96.44 432 PHE A CA 1
ATOM 3292 C C . PHE A 1 432 ? 6.957 -8.539 -7.844 1 96.44 432 PHE A C 1
ATOM 3294 O O . PHE A 1 432 ? 6.754 -9.328 -8.766 1 96.44 432 PHE A O 1
ATOM 3301 N N . TYR A 1 433 ? 6.484 -8.688 -6.629 1 97 433 TYR A N 1
ATOM 3302 C CA . TYR A 1 433 ? 5.758 -9.891 -6.246 1 97 433 TYR A CA 1
ATOM 3303 C C . TYR A 1 433 ? 4.445 -10 -7.008 1 97 433 TYR A C 1
ATOM 3305 O O . TYR A 1 433 ? 3.871 -8.992 -7.422 1 97 433 TYR A O 1
ATOM 3313 N N . HIS A 1 434 ? 3.969 -11.258 -7.301 1 95.88 434 HIS A N 1
ATOM 3314 C CA . HIS A 1 434 ? 2.707 -11.453 -8 1 95.88 434 HIS A CA 1
ATOM 3315 C C . HIS A 1 434 ? 1.673 -12.125 -7.105 1 95.88 434 HIS A C 1
ATOM 3317 O O . HIS A 1 434 ? 1.983 -13.102 -6.414 1 95.88 434 HIS A O 1
ATOM 3323 N N . PRO A 1 435 ? 0.491 -11.648 -7.152 1 96.56 435 PRO A N 1
ATOM 3324 C CA . PRO A 1 435 ? 0.036 -10.422 -7.801 1 96.56 435 PRO A CA 1
ATOM 3325 C C . PRO A 1 435 ? -0.074 -9.242 -6.828 1 96.56 435 PRO A C 1
ATOM 3327 O O . PRO A 1 435 ? -0.625 -9.398 -5.734 1 96.56 435 PRO A O 1
ATOM 3330 N N . VAL A 1 436 ? 0.461 -8.125 -7.188 1 97.81 436 VAL A N 1
ATOM 3331 C CA . VAL A 1 436 ? 0.408 -6.934 -6.348 1 97.81 436 VAL A CA 1
ATOM 3332 C C . VAL A 1 436 ? 0.181 -5.695 -7.215 1 97.81 436 VAL A C 1
ATOM 3334 O O . VAL A 1 436 ? 0.308 -5.758 -8.438 1 97.81 436 VAL A O 1
ATOM 3337 N N . LEU A 1 437 ? -0.122 -4.59 -6.594 1 97.94 437 LEU A N 1
ATOM 3338 C CA . LEU A 1 437 ? -0.356 -3.336 -7.301 1 97.94 437 LEU A CA 1
ATOM 3339 C C . LEU A 1 437 ? 0.949 -2.768 -7.848 1 97.94 437 LEU A C 1
ATOM 3341 O O . LEU A 1 437 ? 0.95 -2.072 -8.867 1 97.94 437 LEU A O 1
ATOM 3345 N N . GLU A 1 438 ? 2.076 -3.092 -7.238 1 98 438 GLU A N 1
ATOM 3346 C CA . GLU A 1 438 ? 3.389 -2.625 -7.672 1 98 438 GLU A CA 1
ATOM 3347 C C . GLU A 1 438 ? 3.697 -3.09 -9.094 1 98 438 GLU A C 1
ATOM 3349 O O . GLU A 1 438 ? 4.547 -2.508 -9.773 1 98 438 GLU A O 1
ATOM 3354 N N . GLU A 1 439 ? 3.023 -4.172 -9.539 1 96.69 439 GLU A N 1
ATOM 3355 C CA . GLU A 1 439 ? 3.186 -4.613 -10.914 1 96.69 439 GLU A CA 1
ATOM 3356 C C . GLU A 1 439 ? 2.676 -3.559 -11.898 1 96.69 439 GLU A C 1
ATOM 3358 O O . GLU A 1 439 ? 3.17 -3.457 -13.023 1 96.69 439 GLU A O 1
ATOM 3363 N N . GLY A 1 440 ? 1.655 -2.705 -11.445 1 96.88 440 GLY A N 1
ATOM 3364 C CA . GLY A 1 440 ? 1.299 -1.54 -12.242 1 96.88 440 GLY A CA 1
ATOM 3365 C C . GLY A 1 440 ? 2.451 -0.569 -12.422 1 96.88 440 GLY A C 1
ATOM 3366 O O . GLY A 1 440 ? 2.693 -0.092 -13.531 1 96.88 440 GLY A O 1
ATOM 3367 N N . LEU A 1 441 ? 3.133 -0.292 -11.328 1 97.69 441 LEU A N 1
ATOM 3368 C CA . LEU A 1 441 ? 4.328 0.539 -11.414 1 97.69 441 LEU A CA 1
ATOM 3369 C C . LEU A 1 441 ? 5.359 -0.083 -12.352 1 97.69 441 LEU A C 1
ATOM 3371 O O . LEU A 1 441 ? 5.98 0.619 -13.148 1 97.69 441 LEU A O 1
ATOM 3375 N N . ARG A 1 442 ? 5.566 -1.404 -12.289 1 96.69 442 ARG A N 1
ATOM 3376 C CA . ARG A 1 442 ? 6.477 -2.104 -13.188 1 96.69 442 ARG A CA 1
ATOM 3377 C C . ARG A 1 442 ? 6.109 -1.849 -14.648 1 96.69 442 ARG A C 1
ATOM 3379 O O . ARG A 1 442 ? 6.984 -1.634 -15.484 1 96.69 442 ARG A O 1
ATOM 3386 N N . THR A 1 443 ? 4.793 -1.929 -14.922 1 96.38 443 THR A N 1
ATOM 3387 C CA . THR A 1 443 ? 4.316 -1.683 -16.281 1 96.38 443 THR A CA 1
ATOM 3388 C C . THR A 1 443 ? 4.707 -0.281 -16.734 1 96.38 443 THR A C 1
ATOM 3390 O O . THR A 1 443 ? 5.18 -0.104 -17.859 1 96.38 443 THR A O 1
ATOM 3393 N N . ALA A 1 444 ? 4.547 0.745 -15.883 1 97.75 444 ALA A N 1
ATOM 3394 C CA . ALA A 1 444 ? 4.941 2.113 -16.219 1 97.75 444 ALA A CA 1
ATOM 3395 C C . ALA A 1 444 ? 6.445 2.209 -16.453 1 97.75 444 ALA A C 1
ATOM 3397 O O . ALA A 1 444 ? 6.891 2.896 -17.375 1 97.75 444 ALA A O 1
ATOM 3398 N N . LEU A 1 445 ? 7.195 1.53 -15.641 1 97.31 445 LEU A N 1
ATOM 3399 C CA . LEU A 1 445 ? 8.648 1.547 -15.766 1 97.31 445 LEU A CA 1
ATOM 3400 C C . LEU A 1 445 ? 9.094 0.871 -17.062 1 97.31 445 LEU A C 1
ATOM 3402 O O . LEU A 1 445 ? 10.008 1.35 -17.734 1 97.31 445 LEU A O 1
ATOM 3406 N N . ARG A 1 446 ? 8.477 -0.279 -17.406 1 95.06 446 ARG A N 1
ATOM 3407 C CA . ARG A 1 446 ? 8.789 -0.945 -18.656 1 95.06 446 ARG A CA 1
ATOM 3408 C C . ARG A 1 446 ? 8.461 -0.047 -19.859 1 95.06 446 ARG A C 1
ATOM 3410 O O . ARG A 1 446 ? 9.227 0.014 -20.812 1 95.06 446 ARG A O 1
ATOM 3417 N N . ASN A 1 447 ? 7.262 0.592 -19.734 1 96.31 447 ASN A N 1
ATOM 3418 C CA . ASN A 1 447 ? 6.898 1.56 -20.766 1 96.31 447 ASN A CA 1
ATOM 3419 C C . ASN A 1 447 ? 7.953 2.65 -20.906 1 96.31 447 ASN A C 1
ATOM 3421 O O . ASN A 1 447 ? 8.344 2.998 -22.031 1 96.31 447 ASN A O 1
ATOM 3425 N N . LEU A 1 448 ? 8.469 3.123 -19.828 1 97 448 LEU A N 1
ATOM 3426 C CA . LEU A 1 448 ? 9.508 4.148 -19.812 1 97 448 LEU A CA 1
ATOM 3427 C C . LEU A 1 448 ? 10.812 3.617 -20.391 1 97 448 LEU A C 1
ATOM 3429 O O . LEU A 1 448 ? 11.43 4.27 -21.234 1 97 448 LEU A O 1
ATOM 3433 N N . ALA A 1 449 ? 11.195 2.455 -19.969 1 94.62 449 ALA A N 1
ATOM 3434 C CA . ALA A 1 449 ? 12.445 1.848 -20.422 1 94.62 449 ALA A CA 1
ATOM 3435 C C . ALA A 1 449 ? 12.453 1.655 -21.938 1 94.62 449 ALA A C 1
ATOM 3437 O O . ALA A 1 449 ? 13.5 1.792 -22.578 1 94.62 449 ALA A O 1
ATOM 3438 N N . SER A 1 450 ? 11.328 1.343 -22.516 1 93.56 450 SER A N 1
ATOM 3439 C CA . SER A 1 450 ? 11.219 1.092 -23.938 1 93.56 450 SER A CA 1
ATOM 3440 C C . SER A 1 450 ? 11.477 2.361 -24.75 1 93.56 450 SER A C 1
ATOM 3442 O O . SER A 1 450 ? 11.711 2.301 -25.953 1 93.56 450 SER A O 1
ATOM 3444 N N . LYS A 1 451 ? 11.477 3.5 -24.078 1 95.25 451 LYS A N 1
ATOM 3445 C CA . LYS A 1 451 ? 11.648 4.793 -24.734 1 95.25 451 LYS A CA 1
ATOM 3446 C C . LYS A 1 451 ? 13.062 5.336 -24.516 1 95.25 451 LYS A C 1
ATOM 3448 O O . LYS A 1 451 ? 13.352 6.48 -24.875 1 95.25 451 LYS A O 1
ATOM 3453 N N . LEU A 1 452 ? 13.844 4.488 -23.828 1 93 452 LEU A N 1
ATOM 3454 C CA . LEU A 1 452 ? 15.211 4.879 -23.5 1 93 452 LEU A CA 1
ATOM 3455 C C . LEU A 1 452 ? 16.219 3.998 -24.234 1 93 452 LEU A C 1
ATOM 3457 O O . LEU A 1 452 ? 15.859 2.926 -24.734 1 93 452 LEU A O 1
ATOM 3461 N N . PRO A 1 453 ? 17.469 4.523 -24.391 1 84.25 453 PRO A N 1
ATOM 3462 C CA . PRO A 1 453 ? 18.469 3.65 -24.984 1 84.25 453 PRO A CA 1
ATOM 3463 C C . PRO A 1 453 ? 18.641 2.332 -24.234 1 84.25 453 PRO A C 1
ATOM 3465 O O . PRO A 1 453 ? 18.484 2.289 -23.016 1 84.25 453 PRO A O 1
ATOM 3468 N N . ALA A 1 454 ? 18.922 1.285 -24.969 1 73.38 454 ALA A N 1
ATOM 3469 C CA . ALA A 1 454 ? 18.922 -0.074 -24.438 1 73.38 454 ALA A CA 1
ATOM 3470 C C . ALA A 1 454 ? 20 -0.239 -23.359 1 73.38 454 ALA A C 1
ATOM 3472 O O . ALA A 1 454 ? 21.047 0.408 -23.422 1 73.38 454 ALA A O 1
ATOM 3473 N N . CYS A 1 455 ? 19.578 -0.987 -22.312 1 70.5 455 CYS A N 1
ATOM 3474 C CA . CYS A 1 455 ? 20.516 -1.373 -21.266 1 70.5 455 CYS A CA 1
ATOM 3475 C C . CYS A 1 455 ? 21.078 -2.77 -21.516 1 70.5 455 CYS A C 1
ATOM 3477 O O . CYS A 1 455 ? 20.719 -3.412 -22.5 1 70.5 455 CYS A O 1
ATOM 3479 N N . SER A 1 456 ? 21.953 -3.195 -20.594 1 71 456 SER A N 1
ATOM 3480 C CA . SER A 1 456 ? 22.609 -4.5 -20.703 1 71 456 SER A CA 1
ATOM 3481 C C . SER A 1 456 ? 21.578 -5.625 -20.719 1 71 456 SER A C 1
ATOM 3483 O O . SER A 1 456 ? 20.609 -5.59 -19.953 1 71 456 SER A O 1
ATOM 3485 N N . GLU A 1 457 ? 21.812 -6.609 -21.547 1 69.06 457 GLU A N 1
ATOM 3486 C CA . GLU A 1 457 ? 20.922 -7.758 -21.688 1 69.06 457 GLU A CA 1
ATOM 3487 C C . GLU A 1 457 ? 21.031 -8.703 -20.5 1 69.06 457 GLU A C 1
ATOM 3489 O O . GLU A 1 457 ? 20.141 -9.516 -20.25 1 69.06 457 GLU A O 1
ATOM 3494 N N . SER A 1 458 ? 22.109 -8.586 -19.75 1 63.59 458 SER A N 1
ATOM 3495 C CA . SER A 1 458 ? 22.312 -9.5 -18.625 1 63.59 458 SER A CA 1
ATOM 3496 C C . SER A 1 458 ? 21.766 -8.914 -17.328 1 63.59 458 SER A C 1
ATOM 3498 O O . SER A 1 458 ? 22.344 -9.125 -16.266 1 63.59 458 SER A O 1
ATOM 3500 N N . ASP A 1 459 ? 20.703 -8.25 -17.547 1 73.75 459 ASP A N 1
ATOM 3501 C CA . ASP A 1 459 ? 20.047 -7.621 -16.406 1 73.75 459 ASP A CA 1
ATOM 3502 C C . ASP A 1 459 ? 18.578 -8.008 -16.344 1 73.75 459 ASP A C 1
ATOM 3504 O O . ASP A 1 459 ? 17.875 -8 -17.359 1 73.75 459 ASP A O 1
ATOM 3508 N N . LEU A 1 460 ? 18.172 -8.531 -15.203 1 82.12 460 LEU A N 1
ATOM 3509 C CA . LEU A 1 460 ? 16.781 -8.938 -15.031 1 82.12 460 LEU A CA 1
ATOM 3510 C C . LEU A 1 460 ? 15.844 -7.734 -15.164 1 82.12 460 LEU A C 1
ATOM 3512 O O . LEU A 1 460 ? 14.625 -7.895 -15.25 1 82.12 460 LEU A O 1
ATOM 3516 N N . ALA A 1 461 ? 16.391 -6.582 -15.266 1 80.69 461 ALA A N 1
ATOM 3517 C CA . ALA A 1 461 ? 15.602 -5.379 -15.539 1 80.69 461 ALA A CA 1
ATOM 3518 C C . ALA A 1 461 ? 14.984 -5.434 -16.922 1 80.69 461 ALA A C 1
ATOM 3520 O O . ALA A 1 461 ? 14.031 -4.707 -17.219 1 80.69 461 ALA A O 1
ATOM 3521 N N . VAL A 1 462 ? 15.492 -6.324 -17.734 1 77.62 462 VAL A N 1
ATOM 3522 C CA . VAL A 1 462 ? 15.078 -6.328 -19.141 1 77.62 462 VAL A CA 1
ATOM 3523 C C . VAL A 1 462 ? 14 -7.387 -19.359 1 77.62 462 VAL A C 1
ATOM 3525 O O . VAL A 1 462 ? 13.5 -7.555 -20.469 1 77.62 462 VAL A O 1
ATOM 3528 N N . CYS A 1 463 ? 13.641 -8.008 -18.234 1 77.12 463 CYS A N 1
ATOM 3529 C CA . CYS A 1 463 ? 12.547 -8.961 -18.344 1 77.12 463 CYS A CA 1
ATOM 3530 C C . CYS A 1 463 ? 11.266 -8.266 -18.797 1 77.12 463 CYS A C 1
ATOM 3532 O O . CYS A 1 463 ? 10.773 -7.363 -18.109 1 77.12 463 CYS A O 1
ATOM 3534 N N . GLY A 1 464 ? 10.719 -8.672 -19.938 1 70.88 464 GLY A N 1
ATOM 3535 C CA . GLY A 1 464 ? 9.562 -8.031 -20.531 1 70.88 464 GLY A CA 1
ATOM 3536 C C . GLY A 1 464 ? 8.242 -8.523 -19.953 1 70.88 464 GLY A C 1
ATOM 3537 O O . GLY A 1 464 ? 8.227 -9.469 -19.172 1 70.88 464 GLY A O 1
ATOM 3538 N N . PRO A 1 465 ? 7.199 -7.812 -20.328 1 72.94 465 PRO A N 1
ATOM 3539 C CA . PRO A 1 465 ? 5.871 -8.234 -19.875 1 72.94 465 PRO A CA 1
ATOM 3540 C C . PRO A 1 465 ? 5.379 -9.5 -20.578 1 72.94 465 PRO A C 1
ATOM 3542 O O . PRO A 1 465 ? 5.805 -9.797 -21.688 1 72.94 465 PRO A O 1
ATOM 3545 N N . PHE A 1 466 ? 4.484 -10.258 -19.812 1 70.25 466 PHE A N 1
ATOM 3546 C CA . PHE A 1 466 ? 3.816 -11.398 -20.438 1 70.25 466 PHE A CA 1
ATOM 3547 C C . PHE A 1 466 ? 2.77 -10.922 -21.438 1 70.25 466 PHE A C 1
ATOM 3549 O O . PHE A 1 466 ? 2.326 -11.703 -22.281 1 70.25 466 PHE A O 1
ATOM 3556 N N . ASN A 1 467 ? 2.453 -9.617 -21.375 1 68.69 467 ASN A N 1
ATOM 3557 C CA . ASN A 1 467 ? 1.329 -9.047 -22.109 1 68.69 467 ASN A CA 1
ATOM 3558 C C . ASN A 1 467 ? 0.026 -9.773 -21.797 1 68.69 467 ASN A C 1
ATOM 3560 O O . ASN A 1 467 ? -0.756 -10.078 -22.703 1 68.69 467 ASN A O 1
ATOM 3564 N N . ALA A 1 468 ? -0.079 -10.297 -20.562 1 77.88 468 ALA A N 1
ATOM 3565 C CA . ALA A 1 468 ? -1.258 -10.953 -20 1 77.88 468 ALA A CA 1
ATOM 3566 C C . ALA A 1 468 ? -1.635 -10.344 -18.656 1 77.88 468 ALA A C 1
ATOM 3568 O O . ALA A 1 468 ? -0.822 -10.328 -17.719 1 77.88 468 ALA A O 1
ATOM 3569 N N . GLU A 1 469 ? -2.855 -9.922 -18.562 1 71 469 GLU A N 1
ATOM 3570 C CA . GLU A 1 469 ? -3.34 -9.227 -17.375 1 71 469 GLU A CA 1
ATOM 3571 C C . GLU A 1 469 ? -3.113 -10.055 -16.109 1 71 469 GLU A C 1
ATOM 3573 O O . GLU A 1 469 ? -2.854 -9.508 -15.039 1 71 469 GLU A O 1
ATOM 3578 N N . ALA A 1 470 ? -3.09 -11.344 -16.344 1 73.56 470 ALA A N 1
ATOM 3579 C CA . ALA A 1 470 ? -2.955 -12.25 -15.203 1 73.56 470 ALA A CA 1
ATOM 3580 C C . ALA A 1 470 ? -1.521 -12.266 -14.68 1 73.56 470 ALA A C 1
ATOM 3582 O O . ALA A 1 470 ? -1.274 -12.648 -13.531 1 73.56 470 ALA A O 1
ATOM 3583 N N . LEU A 1 471 ? -0.669 -11.828 -15.578 1 78 471 LEU A N 1
ATOM 3584 C CA . LEU A 1 471 ? 0.734 -12.07 -15.258 1 78 471 LEU A CA 1
ATOM 3585 C C . LEU A 1 471 ? 1.511 -10.766 -15.195 1 78 471 LEU A C 1
ATOM 3587 O O . LEU A 1 471 ? 2.678 -10.742 -14.805 1 78 471 LEU A O 1
ATOM 3591 N N . ASP A 1 472 ? 0.875 -9.688 -15.734 1 72 472 ASP A N 1
ATOM 3592 C CA . ASP A 1 472 ? 1.543 -8.391 -15.75 1 72 472 ASP A CA 1
ATOM 3593 C C . ASP A 1 472 ? 0.879 -7.418 -14.773 1 72 472 ASP A C 1
ATOM 3595 O O . ASP A 1 472 ? -0.337 -7.465 -14.578 1 72 472 ASP A O 1
ATOM 3599 N N . MET B 1 1 ? 20.625 -34.469 -37.656 1 48.78 1 MET B N 1
ATOM 3600 C CA . MET B 1 1 ? 20.297 -33.125 -38.125 1 48.78 1 MET B CA 1
ATOM 3601 C C . MET B 1 1 ? 19.234 -32.5 -37.219 1 48.78 1 MET B C 1
ATOM 3603 O O . MET B 1 1 ? 18.234 -33.125 -36.875 1 48.78 1 MET B O 1
ATOM 3607 N N . HIS B 1 2 ? 19.438 -31.422 -36.469 1 64.31 2 HIS B N 1
ATOM 3608 C CA . HIS B 1 2 ? 18.438 -30.875 -35.562 1 64.31 2 HIS B CA 1
ATOM 3609 C C . HIS B 1 2 ? 17.281 -30.234 -36.344 1 64.31 2 HIS B C 1
ATOM 3611 O O . HIS B 1 2 ? 17.5 -29.625 -37.406 1 64.31 2 HIS B O 1
ATOM 3617 N N . LYS B 1 3 ? 15.992 -30.688 -35.906 1 88.94 3 LYS B N 1
ATOM 3618 C CA . LYS B 1 3 ? 14.797 -30.188 -36.562 1 88.94 3 LYS B CA 1
ATOM 3619 C C . LYS B 1 3 ? 14.297 -28.891 -35.938 1 88.94 3 LYS B C 1
ATOM 3621 O O . LYS B 1 3 ? 13.828 -27.984 -36.625 1 88.94 3 LYS B O 1
ATOM 3626 N N . PHE B 1 4 ? 14.656 -28.734 -34.656 1 97.25 4 PHE B N 1
ATOM 3627 C CA . PHE B 1 4 ? 14.219 -27.531 -33.938 1 97.25 4 PHE B CA 1
ATOM 3628 C C . PHE B 1 4 ? 15.375 -26.906 -33.156 1 97.25 4 PHE B C 1
ATOM 3630 O O . PHE B 1 4 ? 16.297 -27.609 -32.75 1 97.25 4 PHE B O 1
ATOM 3637 N N . ASP B 1 5 ? 15.383 -25.641 -33.062 1 98.06 5 ASP B N 1
ATOM 3638 C CA . ASP B 1 5 ? 16.391 -24.969 -32.25 1 98.06 5 ASP B CA 1
ATOM 3639 C C . ASP B 1 5 ? 16.125 -25.156 -30.766 1 98.06 5 ASP B C 1
ATOM 3641 O O . ASP B 1 5 ? 17.062 -25.406 -29.984 1 98.06 5 ASP B O 1
ATOM 3645 N N . VAL B 1 6 ? 14.914 -25.078 -30.375 1 98.69 6 VAL B N 1
ATOM 3646 C CA . VAL B 1 6 ? 14.562 -25.172 -28.953 1 98.69 6 VAL B CA 1
ATOM 3647 C C . VAL B 1 6 ? 13.242 -25.922 -28.812 1 98.69 6 VAL B C 1
ATOM 3649 O O . VAL B 1 6 ? 12.289 -25.672 -29.547 1 98.69 6 VAL B O 1
ATOM 3652 N N . VAL B 1 7 ? 13.172 -26.828 -27.906 1 98.69 7 VAL B N 1
ATOM 3653 C CA . VAL B 1 7 ? 11.93 -27.422 -27.438 1 98.69 7 VAL B CA 1
ATOM 3654 C C . VAL B 1 7 ? 11.648 -26.969 -26.016 1 98.69 7 VAL B C 1
ATOM 3656 O O . VAL B 1 7 ? 12.484 -27.141 -25.125 1 98.69 7 VAL B O 1
ATOM 3659 N N . ILE B 1 8 ? 10.516 -26.359 -25.812 1 98.75 8 ILE B N 1
ATOM 3660 C CA . ILE B 1 8 ? 10.07 -25.969 -24.469 1 98.75 8 ILE B CA 1
ATOM 3661 C C . ILE B 1 8 ? 8.992 -26.922 -23.984 1 98.75 8 ILE B C 1
ATOM 3663 O O . ILE B 1 8 ? 7.98 -27.125 -24.656 1 98.75 8 ILE B O 1
ATOM 3667 N N . ILE B 1 9 ? 9.227 -27.5 -22.828 1 98.69 9 ILE B N 1
ATOM 3668 C CA . ILE B 1 9 ? 8.273 -28.453 -22.25 1 98.69 9 ILE B CA 1
ATOM 3669 C C . ILE B 1 9 ? 7.578 -27.812 -21.047 1 98.69 9 ILE B C 1
ATOM 3671 O O . ILE B 1 9 ? 8.172 -27.703 -19.969 1 98.69 9 ILE B O 1
ATOM 3675 N N . GLY B 1 10 ? 6.281 -27.516 -21.188 1 97.81 10 GLY B N 1
ATOM 3676 C CA . GLY B 1 10 ? 5.492 -26.812 -20.188 1 97.81 10 GLY B CA 1
ATOM 3677 C C . GLY B 1 10 ? 5.129 -25.406 -20.594 1 97.81 10 GLY B C 1
ATOM 3678 O O . GLY B 1 10 ? 6 -24.609 -20.953 1 97.81 10 GLY B O 1
ATOM 3679 N N . ALA B 1 11 ? 3.871 -25.094 -20.484 1 96.69 11 ALA B N 1
ATOM 3680 C CA . ALA B 1 11 ? 3.379 -23.781 -20.906 1 96.69 11 ALA B CA 1
ATOM 3681 C C . ALA B 1 11 ? 2.846 -22.984 -19.719 1 96.69 11 ALA B C 1
ATOM 3683 O O . ALA B 1 11 ? 1.863 -22.25 -19.844 1 96.69 11 ALA B O 1
ATOM 3684 N N . GLY B 1 12 ? 3.418 -23.234 -18.531 1 95.5 12 GLY B N 1
ATOM 3685 C CA . GLY B 1 12 ? 3.152 -22.375 -17.391 1 95.5 12 GLY B CA 1
ATOM 3686 C C . GLY B 1 12 ? 3.889 -21.047 -17.453 1 95.5 12 GLY B C 1
ATOM 3687 O O . GLY B 1 12 ? 4.383 -20.672 -18.516 1 95.5 12 GLY B O 1
ATOM 3688 N N . SER B 1 13 ? 3.988 -20.344 -16.375 1 94.56 13 SER B N 1
ATOM 3689 C CA . SER B 1 13 ? 4.602 -19.016 -16.328 1 94.56 13 SER B CA 1
ATOM 3690 C C . SER B 1 13 ? 6.059 -19.078 -16.766 1 94.56 13 SER B C 1
ATOM 3692 O O . SER B 1 13 ? 6.512 -18.234 -17.547 1 94.56 13 SER B O 1
ATOM 3694 N N . ALA B 1 14 ? 6.77 -20.031 -16.25 1 96.5 14 ALA B N 1
ATOM 3695 C CA . ALA B 1 14 ? 8.172 -20.156 -16.641 1 96.5 14 ALA B CA 1
ATOM 3696 C C . ALA B 1 14 ? 8.305 -20.469 -18.125 1 96.5 14 ALA B C 1
ATOM 3698 O O . ALA B 1 14 ? 9.148 -19.906 -18.828 1 96.5 14 ALA B O 1
ATOM 3699 N N . GLY B 1 15 ? 7.488 -21.391 -18.594 1 97 15 GLY B N 1
ATOM 3700 C CA . GLY B 1 15 ? 7.52 -21.75 -20 1 97 15 GLY B CA 1
ATOM 3701 C C . GLY B 1 15 ? 7.176 -20.594 -20.922 1 97 15 GLY B C 1
ATOM 3702 O O . GLY B 1 15 ? 7.828 -20.391 -21.953 1 97 15 GLY B O 1
ATOM 3703 N N . LEU B 1 16 ? 6.172 -19.828 -20.516 1 95.19 16 LEU B N 1
ATOM 3704 C CA . LEU B 1 16 ? 5.766 -18.703 -21.328 1 95.19 16 LEU B CA 1
ATOM 3705 C C . LEU B 1 16 ? 6.832 -17.609 -21.312 1 95.19 16 LEU B C 1
ATOM 3707 O O . LEU B 1 16 ? 7.031 -16.906 -22.312 1 95.19 16 LEU B O 1
ATOM 3711 N N . SER B 1 17 ? 7.441 -17.422 -20.188 1 94.81 17 SER B N 1
ATOM 3712 C CA . SER B 1 17 ? 8.555 -16.484 -20.109 1 94.81 17 SER B CA 1
ATOM 3713 C C . SER B 1 17 ? 9.711 -16.922 -21 1 94.81 17 SER B C 1
ATOM 3715 O O . SER B 1 17 ? 10.312 -16.109 -21.703 1 94.81 17 SER B O 1
ATOM 3717 N N . ALA B 1 18 ? 10.031 -18.219 -21 1 96.75 18 ALA B N 1
ATOM 3718 C CA . ALA B 1 18 ? 11.062 -18.75 -21.875 1 96.75 18 ALA B CA 1
ATOM 3719 C C . ALA B 1 18 ? 10.695 -18.562 -23.344 1 96.75 18 ALA B C 1
ATOM 3721 O O . ALA B 1 18 ? 11.531 -18.156 -24.156 1 96.75 18 ALA B O 1
ATOM 3722 N N . LEU B 1 19 ? 9.445 -18.859 -23.625 1 96 19 LEU B N 1
ATOM 3723 C CA . LEU B 1 19 ? 8.953 -18.703 -24.984 1 96 19 LEU B CA 1
ATOM 3724 C C . LEU B 1 19 ? 9.164 -17.281 -25.5 1 96 19 LEU B C 1
ATOM 3726 O O . LEU B 1 19 ? 9.594 -17.078 -26.625 1 96 19 LEU B O 1
ATOM 3730 N N . ARG B 1 20 ? 8.852 -16.344 -24.641 1 92.5 20 ARG B N 1
ATOM 3731 C CA . ARG B 1 20 ? 9 -14.945 -25.016 1 92.5 20 ARG B CA 1
ATOM 3732 C C . ARG B 1 20 ? 10.438 -14.633 -25.406 1 92.5 20 ARG B C 1
ATOM 3734 O O . ARG B 1 20 ? 10.672 -13.914 -26.391 1 92.5 20 ARG B O 1
ATOM 3741 N N . GLU B 1 21 ? 11.359 -15.156 -24.688 1 92.69 21 GLU B N 1
ATOM 37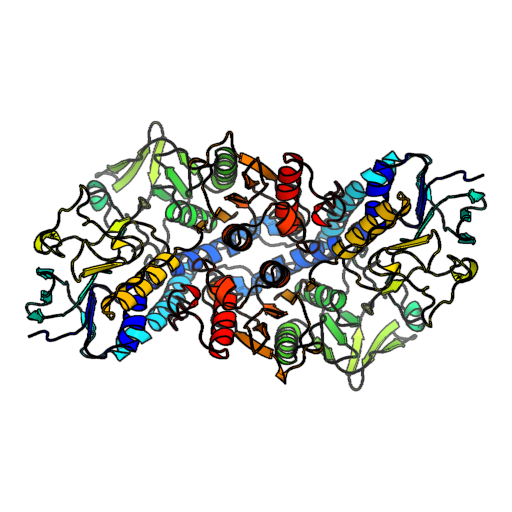42 C CA . GLU B 1 21 ? 12.773 -14.914 -24.984 1 92.69 21 GLU B CA 1
ATOM 3743 C C . GLU B 1 21 ? 13.211 -15.68 -26.219 1 92.69 21 GLU B C 1
ATOM 3745 O O . GLU B 1 21 ? 13.914 -15.125 -27.078 1 92.69 21 GLU B O 1
ATOM 3750 N N . VAL B 1 22 ? 12.812 -16.891 -26.344 1 96.38 22 VAL B N 1
ATOM 3751 C CA . VAL B 1 22 ? 13.188 -17.75 -27.469 1 96.38 22 VAL B CA 1
ATOM 3752 C C . VAL B 1 22 ? 12.703 -17.125 -28.766 1 96.38 22 VAL B C 1
ATOM 3754 O O . VAL B 1 22 ? 13.438 -17.078 -29.766 1 96.38 22 VAL B O 1
ATOM 3757 N N . LYS B 1 23 ? 11.516 -16.562 -28.75 1 94.44 23 LYS B N 1
ATOM 3758 C CA . LYS B 1 23 ? 10.883 -15.992 -29.938 1 94.44 23 LYS B CA 1
ATOM 3759 C C . LYS B 1 23 ? 11.688 -14.828 -30.484 1 94.44 23 LYS B C 1
ATOM 3761 O O . LYS B 1 23 ? 11.625 -14.523 -31.672 1 94.44 23 LYS B O 1
ATOM 3766 N N . LYS B 1 24 ? 12.438 -14.25 -29.656 1 91.81 24 LYS B N 1
ATOM 3767 C CA . LYS B 1 24 ? 13.258 -13.117 -30.094 1 91.81 24 LYS B CA 1
ATOM 3768 C C . LYS B 1 24 ? 14.43 -13.578 -30.938 1 91.81 24 LYS B C 1
ATOM 3770 O O . LYS B 1 24 ? 15.016 -12.789 -31.688 1 91.81 24 LYS B O 1
ATOM 3775 N N . HIS B 1 25 ? 14.734 -14.867 -30.891 1 94.38 25 HIS B N 1
ATOM 3776 C CA . HIS B 1 25 ? 15.992 -15.297 -31.469 1 94.38 25 HIS B CA 1
ATOM 3777 C C . HIS B 1 25 ? 15.773 -16.344 -32.562 1 94.38 25 HIS B C 1
ATOM 3779 O O . HIS B 1 25 ? 16.625 -16.531 -33.438 1 94.38 25 HIS B O 1
ATOM 3785 N N . THR B 1 26 ? 14.672 -17.078 -32.469 1 96.19 26 THR B N 1
ATOM 3786 C CA . THR B 1 26 ? 14.422 -18.109 -33.469 1 96.19 26 THR B CA 1
ATOM 3787 C C . THR B 1 26 ? 12.922 -18.359 -33.625 1 96.19 26 THR B C 1
ATOM 3789 O O . THR B 1 26 ? 12.164 -18.234 -32.656 1 96.19 26 THR B O 1
ATOM 3792 N N . ASP B 1 27 ? 12.539 -18.766 -34.812 1 94.94 27 ASP B N 1
ATOM 3793 C CA . ASP B 1 27 ? 11.164 -19.203 -35.094 1 94.94 27 ASP B CA 1
ATOM 3794 C C . ASP B 1 27 ? 11.07 -20.719 -35.125 1 94.94 27 ASP B C 1
ATOM 3796 O O . ASP B 1 27 ? 9.977 -21.281 -35.281 1 94.94 27 ASP B O 1
ATOM 3800 N N . ASN B 1 28 ? 12.195 -21.328 -35 1 97.31 28 ASN B N 1
ATOM 3801 C CA . ASN B 1 28 ? 12.25 -22.781 -35.094 1 97.31 28 ASN B CA 1
ATOM 3802 C C . ASN B 1 28 ? 12.219 -23.453 -33.719 1 97.31 28 ASN B C 1
ATOM 3804 O O . ASN B 1 28 ? 13.211 -24.047 -33.281 1 97.31 28 ASN B O 1
ATOM 3808 N N . PHE B 1 29 ? 11.078 -23.375 -33.062 1 98.06 29 PHE B N 1
ATOM 3809 C CA . PHE B 1 29 ? 10.867 -23.938 -31.75 1 98.06 29 PHE B CA 1
ATOM 3810 C C . PHE B 1 29 ? 9.516 -24.641 -31.672 1 98.06 29 PHE B C 1
ATOM 3812 O O . PHE B 1 29 ? 8.664 -24.469 -32.531 1 98.06 29 PHE B O 1
ATOM 3819 N N . ILE B 1 30 ? 9.312 -25.469 -30.656 1 97.81 30 ILE B N 1
ATOM 3820 C CA . ILE B 1 30 ? 8 -26.016 -30.312 1 97.81 30 ILE B CA 1
ATOM 3821 C C . ILE B 1 30 ? 7.758 -25.875 -28.812 1 97.81 30 ILE B C 1
ATOM 3823 O O . ILE B 1 30 ? 8.703 -25.875 -28.016 1 97.81 30 ILE B O 1
ATOM 3827 N N . LEU B 1 31 ? 6.527 -25.625 -28.453 1 98.12 31 LEU B N 1
ATOM 3828 C CA . LEU B 1 31 ? 6.035 -25.594 -27.078 1 98.12 31 LEU B CA 1
ATOM 3829 C C . LEU B 1 31 ? 5.109 -26.766 -26.812 1 98.12 31 LEU B C 1
ATOM 3831 O O . LEU B 1 31 ? 4.09 -26.938 -27.484 1 98.12 31 LEU B O 1
ATOM 3835 N N . ILE B 1 32 ? 5.508 -27.594 -25.875 1 98.19 32 ILE B N 1
ATOM 3836 C CA . ILE B 1 32 ? 4.742 -28.797 -25.531 1 98.19 32 ILE B CA 1
ATOM 3837 C C . ILE B 1 32 ? 4.102 -28.625 -24.156 1 98.19 32 ILE B C 1
ATOM 3839 O O . ILE B 1 32 ? 4.742 -28.141 -23.219 1 98.19 32 ILE B O 1
ATOM 3843 N N . ASN B 1 33 ? 2.863 -28.922 -24 1 97.75 33 ASN B N 1
ATOM 3844 C CA . ASN B 1 33 ? 2.178 -28.828 -22.719 1 97.75 33 ASN B CA 1
ATOM 3845 C C . ASN B 1 33 ? 1.247 -30.016 -22.5 1 97.75 33 ASN B C 1
ATOM 3847 O O . ASN B 1 33 ? 0.507 -30.422 -23.391 1 97.75 33 ASN B O 1
ATOM 3851 N N . GLU B 1 34 ? 1.455 -30.547 -21.297 1 95.88 34 GLU B N 1
ATOM 3852 C CA . GLU B 1 34 ? 0.499 -31.562 -20.859 1 95.88 34 GLU B CA 1
ATOM 3853 C C . GLU B 1 34 ? -0.605 -30.953 -20.016 1 95.88 34 GLU B C 1
ATOM 3855 O O . GLU B 1 34 ? -0.33 -30.156 -19.109 1 95.88 34 GLU B O 1
ATOM 3860 N N . GLY B 1 35 ? -1.837 -31.344 -20.234 1 93.12 35 GLY B N 1
ATOM 3861 C CA . GLY B 1 35 ? -2.938 -30.828 -19.438 1 93.12 35 GLY B CA 1
ATOM 3862 C C . GLY B 1 35 ? -3.449 -29.484 -19.922 1 93.12 35 GLY B C 1
ATOM 3863 O O . GLY B 1 35 ? -3.268 -29.125 -21.078 1 93.12 35 GLY B O 1
ATOM 3864 N N . PRO B 1 36 ? -4.148 -28.75 -19.016 1 93.44 36 PRO B N 1
ATOM 3865 C CA . PRO B 1 36 ? -4.762 -27.484 -19.422 1 93.44 36 PRO B CA 1
ATOM 3866 C C . PRO B 1 36 ? -3.734 -26.391 -19.703 1 93.44 36 PRO B C 1
ATOM 3868 O O . PRO B 1 36 ? -2.734 -26.281 -18.984 1 93.44 36 PRO B O 1
ATOM 3871 N N . TRP B 1 37 ? -4.039 -25.625 -20.719 1 94.56 37 TRP B N 1
ATOM 3872 C CA . TRP B 1 37 ? -3.283 -24.406 -20.984 1 94.56 37 TRP B CA 1
ATOM 3873 C C . TRP B 1 37 ? -3.801 -23.25 -20.141 1 94.56 37 TRP B C 1
ATOM 3875 O O . TRP B 1 37 ? -4.895 -23.328 -19.578 1 94.56 37 TRP B O 1
ATOM 3885 N N . GLY B 1 38 ? -3.045 -22.156 -19.938 1 91.88 38 GLY B N 1
ATOM 3886 C CA . GLY B 1 38 ? -3.482 -21.016 -19.172 1 91.88 38 GLY B CA 1
ATOM 3887 C C . GLY B 1 38 ? -2.752 -20.859 -17.844 1 91.88 38 GLY B C 1
ATOM 3888 O O . GLY B 1 38 ? -3.207 -20.125 -16.953 1 91.88 38 GLY B O 1
ATOM 3889 N N . THR B 1 39 ? -1.678 -21.375 -17.594 1 93.81 39 THR B N 1
ATOM 3890 C CA . THR B 1 39 ? -0.729 -21.328 -16.484 1 93.81 39 THR B CA 1
ATOM 3891 C C . THR B 1 39 ? -1.399 -21.75 -15.18 1 93.81 39 THR B C 1
ATOM 3893 O O . THR B 1 39 ? -2.613 -21.594 -15.016 1 93.81 39 THR B O 1
ATOM 3896 N N . THR B 1 40 ? -0.697 -22.219 -14.266 1 93.75 40 THR B N 1
ATOM 3897 C CA . THR B 1 40 ? -1.173 -22.547 -12.93 1 93.75 40 THR B CA 1
ATOM 3898 C C . THR B 1 40 ? -1.647 -21.281 -12.203 1 93.75 40 THR B C 1
ATOM 3900 O O . THR B 1 40 ? -2.725 -21.281 -11.602 1 93.75 40 THR B O 1
ATOM 3903 N N . CYS B 1 41 ? -0.94 -20.234 -12.266 1 94.38 41 CYS B N 1
ATOM 3904 C CA . CYS B 1 41 ? -1.243 -18.984 -11.586 1 94.38 41 CYS B CA 1
ATOM 3905 C C . CYS B 1 41 ? -2.633 -18.484 -11.961 1 94.38 41 CYS B C 1
ATOM 3907 O O . CYS B 1 41 ? -3.428 -18.125 -11.086 1 94.38 41 CYS B O 1
ATOM 3909 N N . ALA B 1 42 ? -2.904 -18.438 -13.219 1 94.94 42 ALA B N 1
ATOM 3910 C CA . ALA B 1 42 ? -4.16 -17.875 -13.703 1 94.94 42 ALA B CA 1
ATOM 3911 C C . ALA B 1 42 ? -5.328 -18.812 -13.438 1 94.94 42 ALA B C 1
ATOM 3913 O O . ALA B 1 42 ? -6.426 -18.375 -13.086 1 94.94 42 ALA B O 1
ATOM 3914 N N . ARG B 1 43 ? -5.113 -20.062 -13.477 1 95.81 43 ARG B N 1
ATOM 3915 C CA . ARG B 1 43 ? -6.207 -21.031 -13.477 1 95.81 43 ARG B CA 1
ATOM 3916 C C . ARG B 1 43 ? -6.598 -21.422 -12.062 1 95.81 43 ARG B C 1
ATOM 3918 O O . ARG B 1 43 ? -7.785 -21.469 -11.727 1 95.81 43 ARG B O 1
ATOM 3925 N N . VAL B 1 44 ? -5.496 -21.734 -11.242 1 96.5 44 VAL B N 1
ATOM 3926 C CA . VAL B 1 44 ? -5.84 -22.406 -10 1 96.5 44 VAL B CA 1
ATOM 3927 C C . VAL B 1 44 ? -4.949 -21.891 -8.867 1 96.5 44 VAL B C 1
ATOM 3929 O O . VAL B 1 44 ? -4.961 -22.422 -7.762 1 96.5 44 VAL B O 1
ATOM 3932 N N . GLY B 1 45 ? -4.203 -20.859 -9.109 1 95.38 45 GLY B N 1
ATOM 3933 C CA . GLY B 1 45 ? -3.213 -20.406 -8.141 1 95.38 45 GLY B CA 1
ATOM 3934 C C . GLY B 1 45 ? -3.457 -19 -7.645 1 95.38 45 GLY B C 1
ATOM 3935 O O . GLY B 1 45 ? -4.492 -18.719 -7.035 1 95.38 45 GLY B O 1
ATOM 3936 N N . CYS B 1 46 ? -2.57 -18.141 -8.047 1 95.69 46 CYS B N 1
ATOM 3937 C CA . CYS B 1 46 ? -2.479 -16.812 -7.449 1 95.69 46 CYS B CA 1
ATOM 3938 C C . CYS B 1 46 ? -3.725 -15.992 -7.754 1 95.69 46 CYS B C 1
ATOM 3940 O O . CYS B 1 46 ? -4.242 -15.297 -6.883 1 95.69 46 CYS B O 1
ATOM 3942 N N . MET B 1 47 ? -4.254 -16.062 -8.906 1 96.75 47 MET B N 1
ATOM 3943 C CA . MET B 1 47 ? -5.305 -15.125 -9.305 1 96.75 47 MET B CA 1
ATOM 3944 C C . MET B 1 47 ? -6.641 -15.516 -8.68 1 96.75 47 MET B C 1
ATOM 3946 O O . MET B 1 47 ? -7.266 -14.703 -7.992 1 96.75 47 MET B O 1
ATOM 3950 N N . PRO B 1 48 ? -7.059 -16.781 -8.828 1 98 48 PRO B N 1
ATOM 3951 C CA . PRO B 1 48 ? -8.336 -17.094 -8.188 1 98 48 PRO B CA 1
ATOM 3952 C C . PRO B 1 48 ? -8.281 -16.984 -6.664 1 98 48 PRO B C 1
ATOM 3954 O O . PRO B 1 48 ? -9.273 -16.625 -6.031 1 98 48 PRO B O 1
ATOM 3957 N N . SER B 1 49 ? -7.16 -17.328 -6.055 1 98.12 49 SER B N 1
ATOM 3958 C CA . SER B 1 49 ? -7.051 -17.188 -4.609 1 98.12 49 SER B CA 1
ATOM 3959 C C . SER B 1 49 ? -7.266 -15.734 -4.18 1 98.12 49 SER B C 1
ATOM 3961 O O . SER B 1 49 ? -7.961 -15.469 -3.197 1 98.12 49 SER B O 1
ATOM 3963 N N . LYS B 1 50 ? -6.699 -14.789 -4.93 1 98.31 50 LYS B N 1
ATOM 3964 C CA . LYS B 1 50 ? -6.848 -13.383 -4.566 1 98.31 50 LYS B CA 1
ATOM 3965 C C . LYS B 1 50 ? -8.281 -12.906 -4.785 1 98.31 50 LYS B C 1
ATOM 3967 O O . LYS B 1 50 ? -8.773 -12.047 -4.055 1 98.31 50 LYS B O 1
ATOM 3972 N N . LEU B 1 51 ? -8.938 -13.445 -5.828 1 98.5 51 LEU B N 1
ATOM 3973 C CA . LEU B 1 51 ? -10.344 -13.125 -6.035 1 98.5 51 LEU B CA 1
ATOM 3974 C C . LEU B 1 51 ? -11.18 -13.547 -4.832 1 98.5 51 LEU B C 1
ATOM 3976 O O . LEU B 1 51 ? -12.031 -12.789 -4.363 1 98.5 51 LEU B O 1
ATOM 3980 N N . LEU B 1 52 ? -10.898 -14.734 -4.305 1 98.75 52 LEU B N 1
ATOM 3981 C CA . LEU B 1 52 ? -11.625 -15.234 -3.141 1 98.75 52 LEU B CA 1
ATOM 3982 C C . LEU B 1 52 ? -11.289 -14.414 -1.9 1 98.75 52 LEU B C 1
ATOM 3984 O O . LEU B 1 52 ? -12.18 -14.047 -1.137 1 98.75 52 LEU B O 1
ATOM 3988 N N . ILE B 1 53 ? -10.062 -14.094 -1.712 1 98.88 53 ILE B N 1
ATOM 3989 C CA . ILE B 1 53 ? -9.578 -13.352 -0.554 1 98.88 53 ILE B CA 1
ATOM 3990 C C . ILE B 1 53 ? -10.234 -11.969 -0.519 1 98.88 53 ILE B C 1
ATOM 3992 O O . ILE B 1 53 ? -10.688 -11.516 0.536 1 98.88 53 ILE B O 1
ATOM 3996 N N . GLU B 1 54 ? -10.328 -11.312 -1.7 1 98.62 54 GLU B N 1
ATOM 3997 C CA . GLU B 1 54 ? -10.891 -9.961 -1.751 1 98.62 54 GLU B CA 1
ATOM 3998 C C . GLU B 1 54 ? -12.375 -9.969 -1.408 1 98.62 54 GLU B C 1
ATOM 4000 O O . GLU B 1 54 ? -12.867 -9.062 -0.732 1 98.62 54 GLU B O 1
ATOM 4005 N N . ALA B 1 55 ? -13.055 -10.945 -1.867 1 98.62 55 ALA B N 1
ATOM 4006 C CA . ALA B 1 55 ? -14.461 -11.07 -1.491 1 98.62 55 ALA B CA 1
ATOM 4007 C C . ALA B 1 55 ? -14.609 -11.305 0.01 1 98.62 55 ALA B C 1
ATOM 4009 O O . ALA B 1 55 ? -15.453 -10.688 0.662 1 98.62 55 ALA B O 1
ATOM 4010 N N . ALA B 1 56 ? -13.766 -12.195 0.542 1 98.81 56 ALA B N 1
ATOM 4011 C CA . ALA B 1 56 ? -13.781 -12.516 1.967 1 98.81 56 ALA B CA 1
ATOM 4012 C C . ALA B 1 56 ? -13.477 -11.281 2.809 1 98.81 56 ALA B C 1
ATOM 4014 O O . ALA B 1 56 ? -14.172 -11.008 3.793 1 98.81 56 ALA B O 1
ATOM 4015 N N . ASN B 1 57 ? -12.516 -10.555 2.418 1 98.56 57 ASN B N 1
ATOM 4016 C CA . ASN B 1 57 ? -12.125 -9.344 3.137 1 98.56 57 ASN B CA 1
ATOM 4017 C C . ASN B 1 57 ? -13.219 -8.281 3.084 1 98.56 57 ASN B C 1
ATOM 4019 O O . ASN B 1 57 ? -13.469 -7.59 4.07 1 98.56 57 ASN B O 1
ATOM 4023 N N . ALA B 1 58 ? -13.797 -8.133 1.89 1 98.19 58 ALA B N 1
ATOM 4024 C CA . ALA B 1 58 ? -14.891 -7.168 1.748 1 98.19 58 ALA B CA 1
ATOM 4025 C C . ALA B 1 58 ? -16.031 -7.477 2.721 1 98.19 58 ALA B C 1
ATOM 4027 O O . ALA B 1 58 ? -16.562 -6.574 3.361 1 98.19 58 ALA B O 1
ATOM 4028 N N . PHE B 1 59 ? -16.375 -8.75 2.885 1 98.62 59 PHE B N 1
ATOM 4029 C CA . PHE B 1 59 ? -17.453 -9.141 3.781 1 98.62 59 PHE B CA 1
ATOM 4030 C C . PHE B 1 59 ? -17.031 -8.969 5.238 1 98.62 59 PHE B C 1
ATOM 4032 O O . PHE B 1 59 ? -17.812 -8.469 6.055 1 98.62 59 PHE B O 1
ATOM 4039 N N . TYR B 1 60 ? -15.797 -9.32 5.551 1 98.19 60 TYR B N 1
ATOM 4040 C CA . TYR B 1 60 ? -15.297 -9.305 6.918 1 98.19 60 TYR B CA 1
ATOM 4041 C C . TYR B 1 60 ? -15.242 -7.887 7.465 1 98.19 60 TYR B C 1
ATOM 4043 O O . TYR B 1 60 ? -15.352 -7.672 8.672 1 98.19 60 TYR B O 1
ATOM 4051 N N . ARG B 1 61 ? -15.141 -6.918 6.625 1 96.69 61 ARG B N 1
ATOM 4052 C CA . ARG B 1 61 ? -15 -5.527 7.043 1 96.69 61 ARG B CA 1
ATOM 4053 C C . ARG B 1 61 ? -16.219 -5.066 7.84 1 96.69 61 ARG B C 1
ATOM 4055 O O . ARG B 1 61 ? -16.141 -4.082 8.578 1 96.69 61 ARG B O 1
ATOM 4062 N N . ARG B 1 62 ? -17.281 -5.742 7.77 1 97.31 62 ARG B N 1
ATOM 4063 C CA . ARG B 1 62 ? -18.516 -5.375 8.453 1 97.31 62 ARG B CA 1
ATOM 4064 C C . ARG B 1 62 ? -18.312 -5.359 9.969 1 97.31 62 ARG B C 1
ATOM 4066 O O . ARG B 1 62 ? -19.047 -4.68 10.688 1 97.31 62 ARG B O 1
ATOM 4073 N N . VAL B 1 63 ? -17.297 -6.059 10.414 1 96.5 63 VAL B N 1
ATOM 4074 C CA . VAL B 1 63 ? -17.047 -6.172 11.844 1 96.5 63 VAL B CA 1
ATOM 4075 C C . VAL B 1 63 ? -16.672 -4.801 12.406 1 96.5 63 VAL B C 1
ATOM 4077 O O . VAL B 1 63 ? -16.828 -4.555 13.609 1 96.5 63 VAL B O 1
ATOM 4080 N N . SER B 1 64 ? -16.203 -3.885 11.562 1 96.88 64 SER B N 1
ATOM 4081 C CA . SER B 1 64 ? -15.766 -2.566 12.008 1 96.88 64 SER B CA 1
ATOM 4082 C C . SER B 1 64 ? -16.844 -1.516 11.766 1 96.88 64 SER B C 1
ATOM 4084 O O . SER B 1 64 ? -16.672 -0.351 12.133 1 96.88 64 SER B O 1
ATOM 4086 N N . PHE B 1 65 ? -17.969 -1.867 11.172 1 98.06 65 PHE B N 1
ATOM 4087 C CA . PHE B 1 65 ? -18.953 -0.902 10.688 1 98.06 65 PHE B CA 1
ATOM 4088 C C . PHE B 1 65 ? -19.531 -0.097 11.844 1 98.06 65 PHE B C 1
ATOM 4090 O O . PHE B 1 65 ? -19.688 1.124 11.75 1 98.06 65 PHE B O 1
ATOM 4097 N N . ASN B 1 66 ? -19.703 -0.769 12.938 1 97.81 66 ASN B N 1
ATOM 4098 C CA . ASN B 1 66 ? -20.266 -0.064 14.086 1 97.81 66 ASN B CA 1
ATOM 4099 C C . ASN B 1 66 ? -19.328 1.042 14.57 1 97.81 66 ASN B C 1
ATOM 4101 O O . ASN B 1 66 ? -19.781 2.141 14.906 1 97.81 66 ASN B O 1
ATOM 4105 N N . GLU B 1 67 ? -18.062 0.755 14.586 1 97.88 67 GLU B N 1
ATOM 4106 C CA . GLU B 1 67 ? -17.078 1.743 15.016 1 97.88 67 GLU B CA 1
ATOM 4107 C C . GLU B 1 67 ? -17.047 2.945 14.07 1 97.88 67 GLU B C 1
ATOM 4109 O O . GLU B 1 67 ? -16.781 4.066 14.5 1 97.88 67 GLU B O 1
ATOM 4114 N N . PHE B 1 68 ? -17.453 2.768 12.812 1 98.31 68 PHE B N 1
ATOM 4115 C CA . PHE B 1 68 ? -17.422 3.822 11.812 1 98.31 68 PHE B CA 1
ATOM 4116 C C . PHE B 1 68 ? -18.75 4.547 11.734 1 98.31 68 PHE B C 1
ATOM 4118 O O . PHE B 1 68 ? -18.969 5.379 10.852 1 98.31 68 PHE B O 1
ATOM 4125 N N . GLY B 1 69 ? -19.625 4.238 12.602 1 98.19 69 GLY B N 1
ATOM 4126 C CA . GLY B 1 69 ? -20.938 4.867 12.594 1 98.19 69 GLY B CA 1
ATOM 4127 C C . GLY B 1 69 ? -21.844 4.34 11.492 1 98.19 69 GLY B C 1
ATOM 4128 O O . GLY B 1 69 ? -22.781 5.027 11.07 1 98.19 69 GLY B O 1
ATOM 4129 N N . ILE B 1 70 ? -21.547 3.148 10.977 1 98.5 70 ILE B N 1
ATOM 4130 C CA . ILE B 1 70 ? -22.344 2.518 9.93 1 98.5 70 ILE B CA 1
ATOM 4131 C C . ILE B 1 70 ? -23.328 1.524 10.555 1 98.5 70 ILE B C 1
ATOM 4133 O O . ILE B 1 70 ? -22.922 0.683 11.367 1 98.5 70 ILE B O 1
ATOM 4137 N N . THR B 1 71 ? -24.547 1.583 10.203 1 98.12 71 THR B N 1
ATOM 4138 C CA . THR B 1 71 ? -25.578 0.731 10.766 1 98.12 71 THR B CA 1
ATOM 4139 C C . THR B 1 71 ? -26.016 -0.339 9.766 1 98.12 71 THR B C 1
ATOM 4141 O O . THR B 1 71 ? -25.734 -0.222 8.57 1 98.12 71 THR B O 1
ATOM 4144 N N . GLY B 1 72 ? -26.562 -1.414 10.219 1 97.75 72 GLY B N 1
ATOM 4145 C CA . GLY B 1 72 ? -27.125 -2.441 9.359 1 97.75 72 GLY B CA 1
ATOM 4146 C C . GLY B 1 72 ? -26.156 -3.557 9.039 1 97.75 72 GLY B C 1
ATOM 4147 O O . GLY B 1 72 ? -26.406 -4.375 8.148 1 97.75 72 GLY B O 1
ATOM 4148 N N . ALA B 1 73 ? -25.078 -3.619 9.75 1 97 73 ALA B N 1
ATOM 4149 C CA . ALA B 1 73 ? -24.047 -4.613 9.469 1 97 73 ALA B CA 1
ATOM 4150 C C . ALA B 1 73 ? -24.594 -6.031 9.633 1 97 73 ALA B C 1
ATOM 4152 O O . ALA B 1 73 ? -24.188 -6.941 8.906 1 97 73 ALA B O 1
ATOM 4153 N N . ASP B 1 74 ? -25.484 -6.234 10.547 1 96.31 74 ASP B N 1
ATOM 4154 C CA . ASP B 1 74 ? -26.031 -7.551 10.859 1 96.31 74 ASP B CA 1
ATOM 4155 C C . ASP B 1 74 ? -26.969 -8.031 9.758 1 96.31 74 ASP B C 1
ATOM 4157 O O . ASP B 1 74 ? -27.344 -9.211 9.727 1 96.31 74 ASP B O 1
ATOM 4161 N N . GLN B 1 75 ? -27.297 -7.176 8.875 1 96.81 75 GLN B N 1
ATOM 4162 C CA . GLN B 1 75 ? -28.219 -7.516 7.797 1 96.81 75 GLN B CA 1
ATOM 4163 C C . GLN B 1 75 ? -27.453 -7.945 6.543 1 96.81 75 GLN B C 1
ATOM 4165 O O . GLN B 1 75 ? -28.062 -8.352 5.551 1 96.81 75 GLN B O 1
ATOM 4170 N N . LEU B 1 76 ? -26.188 -7.863 6.621 1 97.94 76 LEU B N 1
ATOM 4171 C CA . LEU B 1 76 ? -25.391 -8.297 5.484 1 97.94 76 LEU B CA 1
ATOM 4172 C C . LEU B 1 76 ? -25.266 -9.812 5.449 1 97.94 76 LEU B C 1
ATOM 4174 O O . LEU B 1 76 ? -25.172 -10.461 6.5 1 97.94 76 LEU B O 1
ATOM 4178 N N . GLY B 1 77 ? -25.344 -10.359 4.312 1 97.75 77 GLY B N 1
ATOM 4179 C CA . GLY B 1 77 ? -25.094 -11.766 4.059 1 97.75 77 GLY B CA 1
ATOM 4180 C C . GLY B 1 77 ? -24.109 -12.008 2.924 1 97.75 77 GLY B C 1
ATOM 4181 O O . GLY B 1 77 ? -23.734 -11.078 2.213 1 97.75 77 GLY B O 1
ATOM 4182 N N . VAL B 1 78 ? -23.703 -13.258 2.801 1 97.44 78 VAL B N 1
ATOM 4183 C CA . VAL B 1 78 ? -22.797 -13.617 1.709 1 97.44 78 VAL B CA 1
ATOM 4184 C C . VAL B 1 78 ? -23.344 -14.836 0.974 1 97.44 78 VAL B C 1
ATOM 4186 O O . VAL B 1 78 ? -23.703 -15.836 1.6 1 97.44 78 VAL B O 1
ATOM 4189 N N . ASP B 1 79 ? -23.469 -14.656 -0.317 1 97.5 79 ASP B N 1
ATOM 4190 C CA . ASP B 1 79 ? -23.891 -15.742 -1.201 1 97.5 79 ASP B CA 1
ATOM 4191 C C . ASP B 1 79 ? -22.672 -16.469 -1.794 1 97.5 79 ASP B C 1
ATOM 4193 O O . ASP B 1 79 ? -22.109 -16.016 -2.791 1 97.5 79 ASP B O 1
ATOM 4197 N N . HIS B 1 80 ? -22.453 -17.641 -1.25 1 97.19 80 HIS B N 1
ATOM 4198 C CA . HIS B 1 80 ? -21.25 -18.391 -1.645 1 97.19 80 HIS B CA 1
ATOM 4199 C C . HIS B 1 80 ? -21.266 -18.688 -3.139 1 97.19 80 HIS B C 1
ATOM 4201 O O . HIS B 1 80 ? -20.219 -18.656 -3.793 1 97.19 80 HIS B O 1
ATOM 4207 N N . LYS B 1 81 ? -22.391 -19 -3.643 1 97.19 81 LYS B N 1
ATOM 4208 C CA . LYS B 1 81 ? -22.5 -19.312 -5.062 1 97.19 81 LYS B CA 1
ATOM 4209 C C . LYS B 1 81 ? -22.094 -18.125 -5.93 1 97.19 81 LYS B C 1
ATOM 4211 O O . LYS B 1 81 ? -21.359 -18.281 -6.91 1 97.19 81 LYS B O 1
ATOM 4216 N N . ARG B 1 82 ? -22.562 -16.969 -5.551 1 97.5 82 ARG B N 1
ATOM 4217 C CA . ARG B 1 82 ? -22.234 -15.766 -6.301 1 97.5 82 ARG B CA 1
ATOM 4218 C C . ARG B 1 82 ? -20.75 -15.414 -6.164 1 97.5 82 ARG B C 1
ATOM 4220 O O . ARG B 1 82 ? -20.125 -14.953 -7.121 1 97.5 82 ARG B O 1
ATOM 4227 N N . VAL B 1 83 ? -20.234 -15.617 -4.957 1 98.38 83 VAL B N 1
ATOM 4228 C CA . VAL B 1 83 ? -18.812 -15.383 -4.734 1 98.38 83 VAL B CA 1
ATOM 4229 C C . VAL B 1 83 ? -17.984 -16.25 -5.688 1 98.38 83 VAL B C 1
ATOM 4231 O O . VAL B 1 83 ? -17.125 -15.742 -6.406 1 98.38 83 VAL B O 1
ATOM 4234 N N . LEU B 1 84 ? -18.297 -17.531 -5.734 1 98.25 84 LEU B N 1
ATOM 4235 C CA . LEU B 1 84 ? -17.531 -18.469 -6.531 1 98.25 84 LEU B CA 1
ATOM 4236 C C . LEU B 1 84 ? -17.766 -18.25 -8.023 1 98.25 84 LEU B C 1
ATOM 4238 O O . LEU B 1 84 ? -16.859 -18.438 -8.836 1 98.25 84 LEU B O 1
ATOM 4242 N N . GLN B 1 85 ? -18.922 -17.828 -8.383 1 98.06 85 GLN B N 1
ATOM 4243 C CA . GLN B 1 85 ? -19.203 -17.484 -9.773 1 98.06 85 GLN B CA 1
ATOM 4244 C C . GLN B 1 85 ? -18.344 -16.312 -10.242 1 98.06 85 GLN B C 1
ATOM 4246 O O . GLN B 1 85 ? -17.812 -16.344 -11.359 1 98.06 85 GLN B O 1
ATOM 4251 N N . ARG B 1 86 ? -18.234 -15.305 -9.422 1 98.12 86 ARG B N 1
ATOM 4252 C CA . ARG B 1 86 ? -17.359 -14.188 -9.766 1 98.12 86 ARG B CA 1
ATOM 4253 C C . ARG B 1 86 ? -15.914 -14.641 -9.891 1 98.12 86 ARG B C 1
ATOM 4255 O O . ARG B 1 86 ? -15.211 -14.234 -10.812 1 98.12 86 ARG B O 1
ATOM 4262 N N . VAL B 1 87 ? -15.5 -15.484 -8.938 1 98.25 87 VAL B N 1
ATOM 4263 C CA . VAL B 1 87 ? -14.133 -16 -8.969 1 98.25 87 VAL B CA 1
ATOM 4264 C C . VAL B 1 87 ? -13.875 -16.688 -10.312 1 98.25 87 VAL B C 1
ATOM 4266 O O . VAL B 1 87 ? -12.898 -16.391 -11 1 98.25 87 VAL B O 1
ATOM 4269 N N . ARG B 1 88 ? -14.758 -17.516 -10.711 1 98.12 88 ARG B N 1
ATOM 4270 C CA . ARG B 1 88 ? -14.57 -18.281 -11.945 1 98.12 88 ARG B CA 1
ATOM 4271 C C . ARG B 1 88 ? -14.656 -17.375 -13.164 1 98.12 88 ARG B C 1
ATOM 4273 O O . ARG B 1 88 ? -13.891 -17.531 -14.117 1 98.12 88 ARG B O 1
ATOM 4280 N N . ARG B 1 89 ? -15.531 -16.406 -13.148 1 97.88 89 ARG B N 1
ATOM 4281 C CA . ARG B 1 89 ? -15.688 -15.492 -14.273 1 97.88 89 ARG B CA 1
ATOM 4282 C C . ARG B 1 89 ? -14.406 -14.695 -14.508 1 97.88 89 ARG B C 1
ATOM 4284 O O . ARG B 1 89 ? -13.891 -14.656 -15.625 1 97.88 89 ARG B O 1
ATOM 4291 N N . LEU B 1 90 ? -13.914 -14.102 -13.461 1 97.12 90 LEU B N 1
ATOM 4292 C CA . LEU B 1 90 ? -12.711 -13.289 -13.594 1 97.12 90 LEU B CA 1
ATOM 4293 C C . LEU B 1 90 ? -11.492 -14.164 -13.867 1 97.12 90 LEU B C 1
ATOM 4295 O O . LEU B 1 90 ? -10.609 -13.781 -14.641 1 97.12 90 LEU B O 1
ATOM 4299 N N . ARG B 1 91 ? -11.453 -15.289 -13.156 1 96.5 91 ARG B N 1
ATOM 4300 C CA . ARG B 1 91 ? -10.398 -16.25 -13.445 1 96.5 91 ARG B CA 1
ATOM 4301 C C . ARG B 1 91 ? -10.383 -16.609 -14.93 1 96.5 91 ARG B C 1
ATOM 4303 O O . ARG B 1 91 ? -9.32 -16.609 -15.562 1 96.5 91 ARG B O 1
ATOM 4310 N N . ASP B 1 92 ? -11.508 -16.875 -15.477 1 96.75 92 ASP B N 1
ATOM 4311 C CA . ASP B 1 92 ? -11.594 -17.25 -16.891 1 96.75 92 ASP B CA 1
ATOM 4312 C C . ASP B 1 92 ? -11.109 -16.109 -17.781 1 96.75 92 ASP B C 1
ATOM 4314 O O . ASP B 1 92 ? -10.469 -16.344 -18.812 1 96.75 92 ASP B O 1
ATOM 4318 N N . ASP B 1 93 ? -11.383 -14.922 -17.391 1 94.81 93 ASP B N 1
ATOM 4319 C CA . ASP B 1 93 ? -10.852 -13.766 -18.109 1 94.81 93 ASP B CA 1
ATOM 4320 C C . ASP B 1 93 ? -9.328 -13.742 -18.062 1 94.81 93 ASP B C 1
ATOM 4322 O O . ASP B 1 93 ? -8.68 -13.5 -19.094 1 94.81 93 ASP B O 1
ATOM 4326 N N . PHE B 1 94 ? -8.781 -14.023 -16.906 1 93.75 94 PHE B N 1
ATOM 4327 C CA . PHE B 1 94 ? -7.332 -14.031 -16.734 1 93.75 94 PHE B CA 1
ATOM 4328 C C . PHE B 1 94 ? -6.699 -15.156 -17.547 1 93.75 94 PHE B C 1
ATOM 4330 O O . PHE B 1 94 ? -5.66 -14.961 -18.188 1 93.75 94 PHE B O 1
ATOM 4337 N N . VAL B 1 95 ? -7.375 -16.281 -17.547 1 94.38 95 VAL B N 1
ATOM 4338 C CA . VAL B 1 95 ? -6.875 -17.438 -18.297 1 94.38 95 VAL B CA 1
ATOM 4339 C C . VAL B 1 95 ? -6.879 -17.109 -19.797 1 94.38 95 VAL B C 1
ATOM 4341 O O . VAL B 1 95 ? -5.906 -17.391 -20.5 1 94.38 95 VAL B O 1
ATOM 4344 N N . THR B 1 96 ? -7.918 -16.531 -20.25 1 92.88 96 THR B N 1
ATOM 4345 C CA . THR B 1 96 ? -8.047 -16.188 -21.672 1 92.88 96 THR B CA 1
ATOM 4346 C C . THR B 1 96 ? -6.91 -15.258 -22.094 1 92.88 96 THR B C 1
ATOM 4348 O O . THR B 1 96 ? -6.367 -15.398 -23.188 1 92.88 96 THR B O 1
ATOM 4351 N N . SER B 1 97 ? -6.555 -14.398 -21.25 1 87.56 97 SER B N 1
ATOM 4352 C CA . SER B 1 97 ? -5.473 -13.461 -21.547 1 87.56 97 SER B CA 1
ATOM 4353 C C . SER B 1 97 ? -4.148 -14.195 -21.734 1 87.56 97 SER B C 1
ATOM 4355 O O . SER B 1 97 ? -3.336 -13.805 -22.578 1 87.56 97 SER B O 1
ATOM 4357 N N . THR B 1 98 ? -3.922 -15.258 -20.984 1 88.25 98 THR B N 1
ATOM 4358 C CA . THR B 1 98 ? -2.678 -16.016 -21.078 1 88.25 98 THR B CA 1
ATOM 4359 C C . THR B 1 98 ? -2.676 -16.891 -22.328 1 88.25 98 THR B C 1
ATOM 4361 O O . THR B 1 98 ? -1.62 -17.141 -22.906 1 88.25 98 THR B O 1
ATOM 4364 N N . LEU B 1 99 ? -3.865 -17.297 -22.719 1 90.75 99 LEU B N 1
ATOM 4365 C CA . LEU B 1 99 ? -3.994 -18.172 -23.875 1 90.75 99 LEU B CA 1
ATOM 4366 C C . LEU B 1 99 ? -3.664 -17.422 -25.156 1 90.75 99 LEU B C 1
ATOM 4368 O O . LEU B 1 99 ? -3.326 -18.047 -26.172 1 90.75 99 LEU B O 1
ATOM 4372 N N . GLY B 1 100 ? -3.75 -16.141 -25.094 1 84.25 100 GLY B N 1
ATOM 4373 C CA . GLY B 1 100 ? -3.383 -15.336 -26.25 1 84.25 100 GLY B CA 1
ATOM 4374 C C . GLY B 1 100 ? -1.968 -15.594 -26.719 1 84.25 100 GLY B C 1
ATOM 4375 O O . GLY B 1 100 ? -1.72 -15.672 -27.938 1 84.25 100 GLY B O 1
ATOM 4376 N N . ALA B 1 101 ? -1.099 -15.852 -25.844 1 81.62 101 ALA B N 1
ATOM 4377 C CA . ALA B 1 101 ? 0.312 -16.062 -26.156 1 81.62 101 ALA B CA 1
ATOM 4378 C C . ALA B 1 101 ? 0.526 -17.391 -26.875 1 81.62 101 ALA B C 1
ATOM 4380 O O . ALA B 1 101 ? 1.442 -17.531 -27.688 1 81.62 101 ALA B O 1
ATOM 4381 N N . THR B 1 102 ? -0.354 -18.406 -26.641 1 87.94 102 THR B N 1
ATOM 4382 C CA . THR B 1 102 ? -0.125 -19.734 -27.188 1 87.94 102 THR B CA 1
ATOM 4383 C C . THR B 1 102 ? -1.009 -19.984 -28.406 1 87.94 102 THR B C 1
ATOM 4385 O O . THR B 1 102 ? -0.672 -20.797 -29.266 1 87.94 102 THR B O 1
ATOM 4388 N N . ARG B 1 103 ? -2.094 -19.297 -28.422 1 87.25 103 ARG B N 1
ATOM 4389 C CA . ARG B 1 103 ? -3.004 -19.469 -29.547 1 87.25 103 ARG B CA 1
ATOM 4390 C C . ARG B 1 103 ? -2.346 -19.047 -30.859 1 87.25 103 ARG B C 1
ATOM 4392 O O . ARG B 1 103 ? -2.582 -19.641 -31.906 1 87.25 103 ARG B O 1
ATOM 4399 N N . GLU B 1 104 ? -1.45 -18.188 -30.766 1 85.62 104 GLU B N 1
ATOM 4400 C CA . GLU B 1 104 ? -0.824 -17.625 -31.953 1 85.62 104 GLU B CA 1
ATOM 4401 C C . GLU B 1 104 ? 0.288 -18.531 -32.469 1 85.62 104 GLU B C 1
ATOM 4403 O O . GLU B 1 104 ? 0.775 -18.344 -33.594 1 85.62 104 GLU B O 1
ATOM 4408 N N . LEU B 1 105 ? 0.557 -19.656 -31.828 1 92.69 105 LEU B N 1
ATOM 4409 C CA . LEU B 1 105 ? 1.694 -20.5 -32.188 1 92.69 105 LEU B CA 1
ATOM 4410 C C . LEU B 1 105 ? 1.304 -21.531 -33.219 1 92.69 105 LEU B C 1
ATOM 4412 O O . LEU B 1 105 ? 2.17 -22.094 -33.906 1 92.69 105 LEU B O 1
ATOM 4416 N N . GLY B 1 106 ? 0.04 -21.812 -33.344 1 91.25 106 GLY B N 1
ATOM 4417 C CA . GLY B 1 106 ? -0.407 -22.797 -34.312 1 91.25 106 GLY B CA 1
ATOM 4418 C C . GLY B 1 106 ? 0.154 -24.188 -34.062 1 91.25 106 GLY B C 1
ATOM 4419 O O . GLY B 1 106 ? 0.052 -24.703 -32.938 1 91.25 106 GLY B O 1
ATOM 4420 N N . GLU B 1 107 ? 0.844 -24.672 -35.062 1 92.12 107 GLU B N 1
ATOM 4421 C CA . GLU B 1 107 ? 1.334 -26.047 -35.031 1 92.12 107 GLU B CA 1
ATOM 4422 C C . GLU B 1 107 ? 2.523 -26.172 -34.062 1 92.12 107 GLU B C 1
ATOM 4424 O O . GLU B 1 107 ? 2.904 -27.281 -33.688 1 92.12 107 GLU B O 1
ATOM 4429 N N . ARG B 1 108 ? 3.059 -25.078 -33.688 1 95.81 108 ARG B N 1
ATOM 4430 C CA . ARG B 1 108 ? 4.215 -25.109 -32.781 1 95.81 108 ARG B CA 1
ATOM 4431 C C . ARG B 1 108 ? 3.791 -25.406 -31.344 1 95.81 108 ARG B C 1
ATOM 4433 O O . ARG B 1 108 ? 4.629 -25.719 -30.5 1 95.81 108 ARG B O 1
ATOM 4440 N N . ALA B 1 109 ? 2.541 -25.25 -31.078 1 96.69 109 ALA B N 1
ATOM 4441 C CA . ALA B 1 109 ? 1.999 -25.625 -29.781 1 96.69 109 ALA B CA 1
ATOM 4442 C C . ALA B 1 109 ? 1.436 -27.047 -29.812 1 96.69 109 ALA B C 1
ATOM 4444 O O . ALA B 1 109 ? 0.503 -27.328 -30.578 1 96.69 109 ALA B O 1
ATOM 4445 N N . ILE B 1 110 ? 1.946 -27.875 -29 1 97.31 110 ILE B N 1
ATOM 4446 C CA . ILE B 1 110 ? 1.579 -29.281 -29.047 1 97.31 110 ILE B CA 1
ATOM 4447 C C . ILE B 1 110 ? 1.05 -29.719 -27.688 1 97.31 110 ILE B C 1
ATOM 4449 O O . ILE B 1 110 ? 1.737 -29.594 -26.672 1 97.31 110 ILE B O 1
ATOM 4453 N N . SER B 1 111 ? -0.158 -30.234 -27.609 1 97.19 111 SER B N 1
ATOM 4454 C CA . SER B 1 111 ? -0.709 -30.828 -26.406 1 97.19 111 SER B CA 1
ATOM 4455 C C . SER B 1 111 ? -0.264 -32.281 -26.25 1 97.19 111 SER B C 1
ATOM 4457 O O . SER B 1 111 ? -0.469 -33.094 -27.156 1 97.19 111 SER B O 1
ATOM 4459 N N . GLY B 1 112 ? 0.423 -32.562 -25.219 1 96.62 112 GLY B N 1
ATOM 4460 C CA . GLY B 1 112 ? 0.867 -33.906 -24.953 1 96.62 112 GLY B CA 1
ATOM 4461 C C . GLY B 1 112 ? 1.932 -34 -23.875 1 96.62 112 GLY B C 1
ATOM 4462 O O . GLY B 1 112 ? 2.461 -32.969 -23.438 1 96.62 112 GLY B O 1
ATOM 4463 N N . ARG B 1 113 ? 2.148 -35.188 -23.453 1 96.75 113 ARG B N 1
ATOM 4464 C CA . ARG B 1 113 ? 3.188 -35.438 -22.453 1 96.75 113 ARG B CA 1
ATOM 4465 C C . ARG B 1 113 ? 4.535 -35.688 -23.125 1 96.75 113 ARG B C 1
ATOM 4467 O O . ARG B 1 113 ? 4.652 -36.562 -23.969 1 96.75 113 ARG B O 1
ATOM 4474 N N . ALA B 1 114 ? 5.484 -34.969 -22.781 1 97.31 114 ALA B N 1
ATOM 4475 C CA . ALA B 1 114 ? 6.82 -35.094 -23.359 1 97.31 114 ALA B CA 1
ATOM 4476 C C . ALA B 1 114 ? 7.645 -36.125 -22.578 1 97.31 114 ALA B C 1
ATOM 4478 O O . ALA B 1 114 ? 7.535 -36.219 -21.344 1 97.31 114 ALA B O 1
ATOM 4479 N N . HIS B 1 115 ? 8.414 -36.875 -23.328 1 97.69 115 HIS B N 1
ATOM 4480 C CA . HIS B 1 115 ? 9.406 -37.812 -22.797 1 97.69 115 HIS B CA 1
ATOM 4481 C C . HIS B 1 115 ? 10.789 -37.531 -23.375 1 97.69 115 HIS B C 1
ATOM 4483 O O . HIS B 1 115 ? 10.969 -37.562 -24.594 1 97.69 115 HIS B O 1
ATOM 4489 N N . ILE B 1 116 ? 11.727 -37.312 -22.438 1 98.44 116 ILE B N 1
ATOM 4490 C CA . ILE B 1 116 ? 13.078 -37.031 -22.906 1 98.44 116 ILE B CA 1
ATOM 4491 C C . ILE B 1 116 ? 13.766 -38.344 -23.281 1 98.44 116 ILE B C 1
ATOM 4493 O O . ILE B 1 116 ? 13.812 -39.281 -22.484 1 98.44 116 ILE B O 1
ATOM 4497 N N . LEU B 1 117 ? 14.312 -38.375 -24.484 1 97.88 117 LEU B N 1
ATOM 4498 C CA . LEU B 1 117 ? 15.016 -39.562 -24.953 1 97.88 117 LEU B CA 1
ATOM 4499 C C . LEU B 1 117 ? 16.531 -39.375 -24.828 1 97.88 117 LEU B C 1
ATOM 4501 O O . LEU B 1 117 ? 17.266 -40.375 -24.656 1 97.88 117 LEU B O 1
ATOM 4505 N N . SER B 1 118 ? 17.016 -38.219 -25.047 1 97.31 118 SER B N 1
ATOM 4506 C CA . SER B 1 118 ? 18.391 -37.75 -24.906 1 97.31 118 SER B CA 1
ATOM 4507 C C . SER B 1 118 ? 18.453 -36.219 -24.75 1 97.31 118 SER B C 1
ATOM 4509 O O . SER B 1 118 ? 17.422 -35.562 -24.859 1 97.31 118 SER B O 1
ATOM 4511 N N . PRO B 1 119 ? 19.578 -35.719 -24.5 1 97.75 119 PRO B N 1
ATOM 4512 C CA . PRO B 1 119 ? 19.672 -34.25 -24.391 1 97.75 119 PRO B CA 1
ATOM 4513 C C . PRO B 1 119 ? 19.297 -33.531 -25.672 1 97.75 119 PRO B C 1
ATOM 4515 O O . PRO B 1 119 ? 19.172 -32.312 -25.688 1 97.75 119 PRO B O 1
ATOM 4518 N N . HIS B 1 120 ? 19.031 -34.312 -26.766 1 97.81 120 HIS B N 1
ATOM 4519 C CA . HIS B 1 120 ? 18.719 -33.688 -28.031 1 97.81 120 HIS B CA 1
ATOM 4520 C C . HIS B 1 120 ? 17.469 -34.281 -28.656 1 97.81 120 HIS B C 1
ATOM 4522 O O . HIS B 1 120 ? 17.188 -34.062 -29.844 1 97.81 120 HIS B O 1
ATOM 4528 N N . GLN B 1 121 ? 16.781 -35.031 -27.891 1 97.81 121 GLN B N 1
ATOM 4529 C CA . GLN B 1 121 ? 15.617 -35.688 -28.469 1 97.81 121 GLN B CA 1
ATOM 4530 C C . GLN B 1 121 ? 14.5 -35.844 -27.453 1 97.81 121 GLN B C 1
ATOM 4532 O O . GLN B 1 121 ? 14.742 -36.25 -26.312 1 97.81 121 GLN B O 1
ATOM 4537 N N . VAL B 1 122 ? 13.266 -35.469 -27.906 1 97.94 122 VAL B N 1
ATOM 4538 C CA . VAL B 1 122 ? 12.07 -35.594 -27.078 1 97.94 122 VAL B CA 1
ATOM 4539 C C . VAL B 1 122 ? 10.977 -36.312 -27.844 1 97.94 122 VAL B C 1
ATOM 4541 O O . VAL B 1 122 ? 10.859 -36.188 -29.062 1 97.94 122 VAL B O 1
ATOM 4544 N N . MET B 1 123 ? 10.227 -37.125 -27.172 1 97.94 123 MET B N 1
ATOM 4545 C CA . MET B 1 123 ? 9.078 -37.812 -27.766 1 97.94 123 MET B CA 1
ATOM 4546 C C . MET B 1 123 ? 7.77 -37.281 -27.188 1 97.94 123 MET B C 1
ATOM 4548 O O . MET B 1 123 ? 7.641 -37.125 -25.984 1 97.94 123 MET B O 1
ATOM 4552 N N . VAL B 1 124 ? 6.848 -36.969 -28.031 1 96.94 124 VAL B N 1
ATOM 4553 C CA . VAL B 1 124 ? 5.504 -36.562 -27.641 1 96.94 124 VAL B CA 1
ATOM 4554 C C . VAL B 1 124 ? 4.48 -37.188 -28.594 1 96.94 124 VAL B C 1
ATOM 4556 O O . VAL B 1 124 ? 4.645 -37.125 -29.812 1 96.94 124 VAL B O 1
ATOM 4559 N N . ASN B 1 125 ? 3.484 -37.75 -28.031 1 95.88 125 ASN B N 1
ATOM 4560 C CA . ASN B 1 125 ? 2.424 -38.375 -28.812 1 95.88 125 ASN B CA 1
ATOM 4561 C C . ASN B 1 125 ? 2.988 -39.344 -29.828 1 95.88 125 ASN B C 1
ATOM 4563 O O . ASN B 1 125 ? 2.57 -39.375 -30.984 1 95.88 125 ASN B O 1
ATOM 4567 N N . GLY B 1 126 ? 3.963 -39.969 -29.453 1 94.81 126 GLY B N 1
ATOM 4568 C CA . GLY B 1 126 ? 4.539 -41 -30.297 1 94.81 126 GLY B CA 1
ATOM 4569 C C . GLY B 1 126 ? 5.496 -40.469 -31.344 1 94.81 126 GLY B C 1
ATOM 4570 O O . GLY B 1 126 ? 6.102 -41.25 -32.094 1 94.81 126 GLY B O 1
ATOM 4571 N N . GLU B 1 127 ? 5.637 -39.219 -31.438 1 96 127 GLU B N 1
ATOM 4572 C CA . GLU B 1 127 ? 6.531 -38.625 -32.406 1 96 127 GLU B CA 1
ATOM 4573 C C . GLU B 1 127 ? 7.816 -38.125 -31.75 1 96 127 GLU B C 1
ATOM 4575 O O . GLU B 1 127 ? 7.785 -37.562 -30.656 1 96 127 GLU B O 1
ATOM 4580 N N . LYS B 1 128 ? 8.922 -38.344 -32.438 1 97.19 128 LYS B N 1
ATOM 4581 C CA . LYS B 1 128 ? 10.227 -37.938 -31.953 1 97.19 128 LYS B CA 1
ATOM 4582 C C . LYS B 1 128 ? 10.633 -36.594 -32.562 1 97.19 128 LYS B C 1
ATOM 4584 O O . LYS B 1 128 ? 10.508 -36.406 -33.781 1 97.19 128 LYS B O 1
ATOM 4589 N N . PHE B 1 129 ? 11.086 -35.75 -31.75 1 97.12 129 PHE B N 1
ATOM 4590 C CA . PHE B 1 129 ? 11.562 -34.438 -32.188 1 97.12 129 PHE B CA 1
ATOM 4591 C C . PHE B 1 129 ? 13.031 -34.25 -31.812 1 97.12 129 PHE B C 1
ATOM 4593 O O . PHE B 1 129 ? 13.414 -34.406 -30.656 1 97.12 129 PHE B O 1
ATOM 4600 N N . HIS B 1 130 ? 13.852 -33.938 -32.844 1 97.88 130 HIS B N 1
ATOM 4601 C CA . HIS B 1 130 ? 15.242 -33.562 -32.594 1 97.88 130 HIS B CA 1
ATOM 4602 C C . HIS B 1 130 ? 15.391 -32.062 -32.375 1 97.88 130 HIS B C 1
ATOM 4604 O O . HIS B 1 130 ? 14.703 -31.281 -33.031 1 97.88 130 HIS B O 1
ATOM 4610 N N . THR B 1 131 ? 16.266 -31.734 -31.422 1 98 131 THR B N 1
ATOM 4611 C CA . THR B 1 131 ? 16.406 -30.312 -31.078 1 98 131 THR B CA 1
ATOM 4612 C C . THR B 1 131 ? 17.828 -30 -30.625 1 98 131 THR B C 1
ATOM 4614 O O . THR B 1 131 ? 18.578 -30.906 -30.234 1 98 131 THR B O 1
ATOM 4617 N N . ARG B 1 132 ? 18.219 -28.734 -30.734 1 97.75 132 ARG B N 1
ATOM 4618 C CA . ARG B 1 132 ? 19.531 -28.297 -30.219 1 97.75 132 ARG B CA 1
ATOM 4619 C C . ARG B 1 132 ? 19.484 -28.109 -28.719 1 97.75 132 ARG B C 1
ATOM 4621 O O . ARG B 1 132 ? 20.469 -28.406 -28.016 1 97.75 132 ARG B O 1
ATOM 4628 N N . LYS B 1 133 ? 18.438 -27.547 -28.172 1 98.44 133 LYS B N 1
ATOM 4629 C CA . LYS B 1 133 ? 18.297 -27.25 -26.75 1 98.44 133 LYS B CA 1
ATOM 4630 C C . LYS B 1 133 ? 16.922 -27.656 -26.234 1 98.44 133 LYS B C 1
ATOM 4632 O O . LYS B 1 133 ? 15.938 -27.625 -26.984 1 98.44 133 LYS B O 1
ATOM 4637 N N . ILE B 1 134 ? 16.797 -28.031 -24.953 1 98.75 134 ILE B N 1
ATOM 4638 C CA . ILE B 1 134 ? 15.539 -28.359 -24.281 1 98.75 134 ILE B CA 1
ATOM 4639 C C . ILE B 1 134 ? 15.359 -27.484 -23.047 1 98.75 134 ILE B C 1
ATOM 4641 O O . ILE B 1 134 ? 16.312 -27.281 -22.281 1 98.75 134 ILE B O 1
ATOM 4645 N N . ILE B 1 135 ? 14.227 -26.875 -22.891 1 98.88 135 ILE B N 1
ATOM 4646 C CA . ILE B 1 135 ? 13.836 -26.203 -21.641 1 98.88 135 ILE B CA 1
ATOM 4647 C C . ILE B 1 135 ? 12.703 -26.984 -20.984 1 98.88 135 ILE B C 1
ATOM 4649 O O . ILE B 1 135 ? 11.641 -27.172 -21.562 1 98.88 135 ILE B O 1
ATOM 4653 N N . ILE B 1 136 ? 12.984 -27.438 -19.812 1 98.81 136 ILE B N 1
ATOM 4654 C CA . ILE B 1 136 ? 11.992 -28.156 -19.016 1 98.81 136 ILE B CA 1
ATOM 4655 C C . ILE B 1 136 ? 11.328 -27.203 -18.031 1 98.81 136 ILE B C 1
ATOM 4657 O O . ILE B 1 136 ? 11.984 -26.703 -17.109 1 98.81 136 ILE B O 1
ATOM 4661 N N . ALA B 1 137 ? 10.086 -26.906 -18.172 1 98.31 137 ALA B N 1
ATOM 4662 C CA . ALA B 1 137 ? 9.289 -26.016 -17.328 1 98.31 137 ALA B CA 1
ATOM 4663 C C . ALA B 1 137 ? 7.93 -26.641 -17 1 98.31 137 ALA B C 1
ATOM 4665 O O . ALA B 1 137 ? 6.891 -26 -17.172 1 98.31 137 ALA B O 1
ATOM 4666 N N . THR B 1 138 ? 7.945 -27.797 -16.453 1 97.94 138 THR B N 1
ATOM 4667 C CA . THR B 1 138 ? 6.746 -28.625 -16.328 1 97.94 138 THR B CA 1
ATOM 4668 C C . THR B 1 138 ? 5.988 -28.281 -15.047 1 97.94 138 THR B C 1
ATOM 4670 O O . THR B 1 138 ? 4.902 -28.812 -14.797 1 97.94 138 THR B O 1
ATOM 4673 N N . GLY B 1 139 ? 6.535 -27.391 -14.258 1 96.75 139 GLY B N 1
ATOM 4674 C CA . GLY B 1 139 ? 5.832 -26.875 -13.094 1 96.75 139 GLY B CA 1
ATOM 4675 C C . GLY B 1 139 ? 5.715 -27.891 -11.969 1 96.75 139 GLY B C 1
ATOM 4676 O O . GLY B 1 139 ? 6.617 -28.703 -11.758 1 96.75 139 GLY B O 1
ATOM 4677 N N . SER B 1 140 ? 4.781 -27.672 -11.125 1 96.69 140 SER B N 1
ATOM 4678 C CA . SER B 1 140 ? 4.562 -28.5 -9.938 1 96.69 140 SER B CA 1
ATOM 4679 C C . SER B 1 140 ? 3.076 -28.75 -9.719 1 96.69 140 SER B C 1
ATOM 4681 O O . SER B 1 140 ? 2.23 -28.172 -10.398 1 96.69 140 SER B O 1
ATOM 4683 N N . ARG B 1 141 ? 2.748 -29.641 -8.906 1 96.12 141 ARG B N 1
ATOM 4684 C CA . ARG B 1 141 ? 1.376 -29.953 -8.523 1 96.12 141 ARG B CA 1
ATOM 4685 C C . ARG B 1 141 ? 1.241 -30.078 -7.008 1 96.12 141 ARG B C 1
ATOM 4687 O O . ARG B 1 141 ? 2.229 -30.297 -6.309 1 96.12 141 ARG B O 1
ATOM 4694 N N . PRO B 1 142 ? 0.024 -29.969 -6.449 1 96.75 142 PRO B N 1
ATOM 4695 C CA . PRO B 1 142 ? -0.161 -30.062 -5 1 96.75 142 PRO B CA 1
ATOM 4696 C C . PRO B 1 142 ? 0.206 -31.438 -4.453 1 96.75 142 PRO B C 1
ATOM 4698 O O . PRO B 1 142 ? -0.06 -32.469 -5.098 1 96.75 142 PRO B O 1
ATOM 4701 N N . VAL B 1 143 ? 0.758 -31.422 -3.271 1 96.56 143 VAL B N 1
ATOM 4702 C CA . VAL B 1 143 ? 1.046 -32.688 -2.574 1 96.56 143 VAL B CA 1
ATOM 4703 C C . VAL B 1 143 ? -0.215 -33.188 -1.875 1 96.56 143 VAL B C 1
ATOM 4705 O O . VAL B 1 143 ? -0.859 -32.438 -1.131 1 96.56 143 VAL B O 1
ATOM 4708 N N . VAL B 1 144 ? -0.602 -34.406 -2.131 1 95.75 144 VAL B N 1
ATOM 4709 C CA . VAL B 1 144 ? -1.715 -35.094 -1.467 1 95.75 144 VAL B CA 1
ATOM 4710 C C . VAL B 1 144 ? -1.287 -36.469 -1.026 1 95.75 144 VAL B C 1
ATOM 4712 O O . VAL B 1 144 ? -0.921 -37.312 -1.858 1 95.75 144 VAL B O 1
ATOM 4715 N N . PRO B 1 145 ? -1.36 -36.719 0.257 1 94.5 145 PRO B N 1
ATOM 4716 C CA . PRO B 1 145 ? -1.06 -38.094 0.699 1 94.5 145 PRO B CA 1
ATOM 4717 C C . PRO B 1 145 ? -1.99 -39.125 0.078 1 94.5 145 PRO B C 1
ATOM 4719 O O . PRO B 1 145 ? -3.188 -38.875 -0.073 1 94.5 145 PRO B O 1
ATOM 4722 N N . GLU B 1 146 ? -1.472 -40.25 -0.212 1 92.69 146 GLU B N 1
ATOM 4723 C CA . GLU B 1 146 ? -2.178 -41.281 -0.951 1 92.69 146 GLU B CA 1
ATOM 4724 C C . GLU B 1 146 ? -3.445 -41.719 -0.219 1 92.69 146 GLU B C 1
ATOM 4726 O O . GLU B 1 146 ? -4.508 -41.875 -0.832 1 92.69 146 GLU B O 1
ATOM 4731 N N . PRO B 1 147 ? -3.406 -41.844 1.081 1 90.62 147 PRO B N 1
ATOM 4732 C CA . PRO B 1 147 ? -4.605 -42.312 1.789 1 90.62 147 PRO B CA 1
ATOM 4733 C C . PRO B 1 147 ? -5.75 -41.312 1.717 1 90.62 147 PRO B C 1
ATOM 4735 O O . PRO B 1 147 ? -6.914 -41.688 1.898 1 90.62 147 PRO B O 1
ATOM 4738 N N . TRP B 1 148 ? -5.449 -40.062 1.462 1 93.38 148 TRP B N 1
ATOM 4739 C CA . TRP B 1 148 ? -6.469 -39.031 1.467 1 93.38 148 TRP B CA 1
ATOM 4740 C C . TRP B 1 148 ? -7.293 -39.062 0.186 1 93.38 148 TRP B C 1
ATOM 4742 O O . TRP B 1 148 ? -8.367 -38.469 0.115 1 93.38 148 TRP B O 1
ATOM 4752 N N . GLN B 1 149 ? -6.793 -39.812 -0.834 1 90.31 149 GLN B N 1
ATOM 4753 C CA . GLN B 1 149 ? -7.488 -39.875 -2.115 1 90.31 149 GLN B CA 1
ATOM 4754 C C . GLN B 1 149 ? -8.875 -40.5 -1.951 1 90.31 149 GLN B C 1
ATOM 4756 O O . GLN B 1 149 ? -9.773 -40.25 -2.76 1 90.31 149 GLN B O 1
ATOM 4761 N N . SER B 1 150 ? -9.023 -41.219 -0.922 1 87.5 150 SER B N 1
ATOM 4762 C CA . SER B 1 150 ? -10.297 -41.906 -0.676 1 87.5 150 SER B CA 1
ATOM 4763 C C . SER B 1 150 ? -11.398 -40.875 -0.347 1 87.5 150 SER B C 1
ATOM 4765 O O . SER B 1 150 ? -12.586 -41.219 -0.406 1 87.5 150 SER B O 1
ATOM 4767 N N . LEU B 1 151 ? -11.031 -39.656 -0.073 1 91.75 151 LEU B N 1
ATOM 4768 C CA . LEU B 1 151 ? -11.992 -38.625 0.262 1 91.75 151 LEU B CA 1
ATOM 4769 C C . LEU B 1 151 ? -12.75 -38.156 -0.979 1 91.75 151 LEU B C 1
ATOM 4771 O O . LEU B 1 151 ? -13.797 -37.531 -0.869 1 91.75 151 LEU B O 1
ATOM 4775 N N . GLY B 1 152 ? -12.164 -38.438 -2.154 1 90.38 152 GLY B N 1
ATOM 4776 C CA . GLY B 1 152 ? -12.812 -38.062 -3.404 1 90.38 152 GLY B CA 1
ATOM 4777 C C . GLY B 1 152 ? -13.07 -36.562 -3.537 1 90.38 152 GLY B C 1
ATOM 4778 O O . GLY B 1 152 ? -12.156 -35.75 -3.357 1 90.38 152 GLY B O 1
ATOM 4779 N N . LYS B 1 153 ? -14.32 -36.281 -3.697 1 91.81 153 LYS B N 1
ATOM 4780 C CA . LYS B 1 153 ? -14.711 -34.906 -3.996 1 91.81 153 LYS B CA 1
ATOM 4781 C C . LYS B 1 153 ? -14.641 -34.031 -2.746 1 91.81 153 LYS B C 1
ATOM 4783 O O . LYS B 1 153 ? -14.719 -32.812 -2.838 1 91.81 153 LYS B O 1
ATOM 4788 N N . ARG B 1 154 ? -14.453 -34.594 -1.593 1 94.44 154 ARG B N 1
ATOM 4789 C CA . ARG B 1 154 ? -14.414 -33.844 -0.343 1 94.44 154 ARG B CA 1
ATOM 4790 C C . ARG B 1 154 ? -12.992 -33.406 -0.018 1 94.44 154 ARG B C 1
ATOM 4792 O O . ARG B 1 154 ? -12.766 -32.656 0.95 1 94.44 154 ARG B O 1
ATOM 4799 N N . LEU B 1 155 ? -12.086 -33.906 -0.841 1 95.94 155 LEU B N 1
ATOM 4800 C CA . LEU B 1 155 ? -10.703 -33.438 -0.752 1 95.94 155 LEU B CA 1
ATOM 4801 C C . LEU B 1 155 ? -10.43 -32.312 -1.738 1 95.94 155 LEU B C 1
ATOM 4803 O O . LEU B 1 155 ? -10.578 -32.5 -2.949 1 95.94 155 LEU B O 1
ATOM 4807 N N . PHE B 1 156 ? -10.039 -31.203 -1.188 1 97.5 156 PHE B N 1
ATOM 4808 C CA . PHE B 1 156 ? -9.734 -30.047 -2.021 1 97.5 156 PHE B CA 1
ATOM 4809 C C . PHE B 1 156 ? -8.234 -29.781 -2.053 1 97.5 156 PHE B C 1
ATOM 4811 O O . PHE B 1 156 ? -7.523 -30.094 -1.096 1 97.5 156 PHE B O 1
ATOM 4818 N N . THR B 1 157 ? -7.758 -29.328 -3.139 1 97.31 157 THR B N 1
ATOM 4819 C CA . THR B 1 157 ? -6.52 -28.578 -3.346 1 97.31 157 THR B CA 1
ATOM 4820 C C . THR B 1 157 ? -6.801 -27.234 -4.027 1 97.31 157 THR B C 1
ATOM 4822 O O . THR B 1 157 ? -7.953 -26.906 -4.305 1 97.31 157 THR B O 1
ATOM 4825 N N . THR B 1 158 ? -5.742 -26.469 -4.262 1 94.12 158 THR B N 1
ATOM 4826 C CA . THR B 1 158 ? -5.965 -25.234 -5.004 1 94.12 158 THR B CA 1
ATOM 4827 C C . THR B 1 158 ? -6.516 -25.531 -6.395 1 94.12 158 THR B C 1
ATOM 4829 O O . THR B 1 158 ? -7.199 -24.703 -6.992 1 94.12 158 THR B O 1
ATOM 4832 N N . ASP B 1 159 ? -6.355 -26.75 -6.863 1 95.5 159 ASP B N 1
ATOM 4833 C CA . ASP B 1 159 ? -6.777 -27.109 -8.219 1 95.5 159 ASP B CA 1
ATOM 4834 C C . ASP B 1 159 ? -8.289 -27.297 -8.281 1 95.5 159 ASP B C 1
ATOM 4836 O O . ASP B 1 159 ? -8.883 -27.219 -9.367 1 95.5 159 ASP B O 1
ATOM 4840 N N . THR B 1 160 ? -8.875 -27.562 -7.121 1 96.5 160 THR B N 1
ATOM 4841 C CA . THR B 1 160 ? -10.281 -27.953 -7.199 1 96.5 160 THR B CA 1
ATOM 4842 C C . THR B 1 160 ? -11.141 -27 -6.363 1 96.5 160 THR B C 1
ATOM 4844 O O . THR B 1 160 ? -12.359 -26.922 -6.562 1 96.5 160 THR B O 1
ATOM 4847 N N . LEU B 1 161 ? -10.547 -26.297 -5.457 1 97.38 161 LEU B N 1
ATOM 4848 C CA . LEU B 1 161 ? -11.289 -25.484 -4.512 1 97.38 161 LEU B CA 1
ATOM 4849 C C . LEU B 1 161 ? -12.156 -24.469 -5.242 1 97.38 161 LEU B C 1
ATOM 4851 O O . LEU B 1 161 ? -13.344 -24.328 -4.938 1 97.38 161 LEU B O 1
ATOM 4855 N N . PHE B 1 162 ? -11.68 -23.812 -6.25 1 97.31 162 PHE B N 1
ATOM 4856 C CA . PHE B 1 162 ? -12.336 -22.672 -6.887 1 97.31 162 PHE B CA 1
ATOM 4857 C C . PHE B 1 162 ? -13.391 -23.156 -7.879 1 97.31 162 PHE B C 1
ATOM 4859 O O . PHE B 1 162 ? -14.164 -22.344 -8.406 1 97.31 162 PHE B O 1
ATOM 4866 N N . GLU B 1 163 ? -13.414 -24.484 -8.07 1 95.75 163 GLU B N 1
ATOM 4867 C CA . GLU B 1 163 ? -14.383 -25.062 -8.992 1 95.75 163 GLU B CA 1
ATOM 4868 C C . GLU B 1 163 ? -15.648 -25.5 -8.258 1 95.75 163 GLU B C 1
ATOM 4870 O O . GLU B 1 163 ? -16.625 -25.906 -8.891 1 95.75 163 GLU B O 1
ATOM 4875 N N . GLN B 1 164 ? -15.586 -25.375 -6.988 1 95.62 164 GLN B N 1
ATOM 4876 C CA . GLN B 1 164 ? -16.734 -25.797 -6.207 1 95.62 164 GLN B CA 1
ATOM 4877 C C . GLN B 1 164 ? -17.938 -24.875 -6.445 1 95.62 164 GLN B C 1
ATOM 4879 O O . GLN B 1 164 ? -17.766 -23.672 -6.664 1 95.62 164 GLN B O 1
ATOM 4884 N N . GLU B 1 165 ? -19.109 -25.438 -6.348 1 92.81 165 GLU B N 1
ATOM 4885 C CA . GLU B 1 165 ? -20.328 -24.641 -6.504 1 92.81 165 GLU B CA 1
ATOM 4886 C C . GLU B 1 165 ? -20.734 -24 -5.184 1 92.81 165 GLU B C 1
ATOM 4888 O O . GLU B 1 165 ? -21.375 -22.953 -5.176 1 92.81 165 GLU B O 1
ATOM 4893 N N . ALA B 1 166 ? -20.391 -24.781 -4.172 1 92.31 166 ALA B N 1
ATOM 4894 C CA . ALA B 1 166 ? -20.688 -24.312 -2.824 1 92.31 166 ALA B CA 1
ATOM 4895 C C . ALA B 1 166 ? -19.547 -24.609 -1.868 1 92.31 166 ALA B C 1
ATOM 4897 O O . ALA B 1 166 ? -18.734 -25.5 -2.125 1 92.31 166 ALA B O 1
ATOM 4898 N N . LEU B 1 167 ? -19.547 -23.859 -0.822 1 96.38 167 LEU B N 1
ATOM 4899 C CA . LEU B 1 167 ? -18.562 -24.094 0.214 1 96.38 167 LEU B CA 1
ATOM 4900 C C . LEU B 1 167 ? -19.109 -25.016 1.302 1 96.38 167 LEU B C 1
ATOM 4902 O O . LEU B 1 167 ? -20.312 -25 1.57 1 96.38 167 LEU B O 1
ATOM 4906 N N . PRO B 1 168 ? -18.266 -25.781 1.88 1 96.19 168 PRO B N 1
ATOM 4907 C CA . PRO B 1 168 ? -18.734 -26.641 2.973 1 96.19 168 PRO B CA 1
ATOM 4908 C C . PRO B 1 168 ? -19.031 -25.859 4.25 1 96.19 168 PRO B C 1
ATOM 4910 O O . PRO B 1 168 ? -18.625 -24.703 4.379 1 96.19 168 PRO B O 1
ATOM 4913 N N . GLU B 1 169 ? -19.766 -26.547 5.164 1 96.88 169 GLU B N 1
ATOM 4914 C CA . GLU B 1 169 ? -20.016 -25.922 6.457 1 96.88 169 GLU B CA 1
ATOM 4915 C C . GLU B 1 169 ? -18.781 -25.969 7.344 1 96.88 169 GLU B C 1
ATOM 4917 O O . GLU B 1 169 ? -18.453 -24.984 8.008 1 96.88 169 GLU B O 1
ATOM 4922 N N . ARG B 1 170 ? -18.266 -27.25 7.438 1 97.88 170 ARG B N 1
ATOM 4923 C CA . ARG B 1 170 ? -17.078 -27.484 8.234 1 97.88 170 ARG B CA 1
ATOM 4924 C C . ARG B 1 170 ? -15.93 -28 7.367 1 97.88 170 ARG B C 1
ATOM 4926 O O . ARG B 1 170 ? -16.109 -28.953 6.594 1 97.88 170 ARG B O 1
ATOM 4933 N N . ILE B 1 171 ? -14.602 -27.25 7.445 1 98.38 171 ILE B N 1
ATOM 4934 C CA . ILE B 1 171 ? -13.461 -27.672 6.633 1 98.38 171 ILE B CA 1
ATOM 4935 C C . ILE B 1 171 ? -12.195 -27.703 7.484 1 98.38 171 ILE B C 1
ATOM 4937 O O . ILE B 1 171 ? -12 -26.828 8.336 1 98.38 171 ILE B O 1
ATOM 4941 N N . ALA B 1 172 ? -11.398 -28.734 7.332 1 98.69 172 ALA B N 1
ATOM 4942 C CA . ALA B 1 172 ? -10.039 -28.75 7.859 1 98.69 172 ALA B CA 1
ATOM 4943 C C . ALA B 1 172 ? -9.031 -28.312 6.793 1 98.69 172 ALA B C 1
ATOM 4945 O O . ALA B 1 172 ? -9.055 -28.812 5.668 1 98.69 172 ALA B O 1
ATOM 4946 N N . VAL B 1 173 ? -8.258 -27.344 7.105 1 98.81 173 VAL B N 1
ATOM 4947 C CA . VAL B 1 173 ? -7.152 -26.922 6.246 1 98.81 173 VAL B CA 1
ATOM 4948 C C . VAL B 1 173 ? -5.84 -27.484 6.797 1 98.81 173 VAL B C 1
ATOM 4950 O O . VAL B 1 173 ? -5.398 -27.078 7.879 1 98.81 173 VAL B O 1
ATOM 4953 N N . ILE B 1 174 ? -5.234 -28.359 6.078 1 98.5 174 ILE B N 1
ATOM 4954 C CA . ILE B 1 174 ? -4.031 -29.031 6.559 1 98.5 174 ILE B CA 1
ATOM 4955 C C . ILE B 1 174 ? -2.809 -28.484 5.832 1 98.5 174 ILE B C 1
ATOM 4957 O O . ILE B 1 174 ? -2.654 -28.688 4.625 1 98.5 174 ILE B O 1
ATOM 4961 N N . GLY B 1 175 ? -1.86 -27.906 6.559 1 98.31 175 GLY B N 1
ATOM 4962 C CA . GLY B 1 175 ? -0.734 -27.125 6.07 1 98.31 175 GLY B CA 1
ATOM 4963 C C . GLY B 1 175 ? -0.89 -25.625 6.312 1 98.31 175 GLY B C 1
ATOM 4964 O O . GLY B 1 175 ? -1.877 -25.031 5.887 1 98.31 175 GLY B O 1
ATOM 4965 N N . MET B 1 176 ? 0.068 -25.031 7.004 1 98.56 176 MET B N 1
ATOM 4966 C CA . MET B 1 176 ? -0.038 -23.625 7.387 1 98.56 176 MET B CA 1
ATOM 4967 C C . MET B 1 176 ? 1.109 -22.812 6.793 1 98.56 176 MET B C 1
ATOM 4969 O O . MET B 1 176 ? 1.682 -21.953 7.469 1 98.56 176 MET B O 1
ATOM 4973 N N . GLY B 1 177 ? 1.421 -23.172 5.496 1 97.75 177 GLY B N 1
ATOM 4974 C CA . GLY B 1 177 ? 2.197 -22.281 4.652 1 97.75 177 GLY B CA 1
ATOM 4975 C C . GLY B 1 177 ? 1.374 -21.156 4.055 1 97.75 177 GLY B C 1
ATOM 4976 O O . GLY B 1 177 ? 0.264 -20.875 4.516 1 97.75 177 GLY B O 1
ATOM 4977 N N . PRO B 1 178 ? 1.843 -20.516 3.084 1 97.56 178 PRO B N 1
ATOM 4978 C CA . PRO B 1 178 ? 1.144 -19.359 2.504 1 97.56 178 PRO B CA 1
ATOM 4979 C C . PRO B 1 178 ? -0.269 -19.703 2.037 1 97.56 178 PRO B C 1
ATOM 4981 O O . PRO B 1 178 ? -1.232 -19.047 2.436 1 97.56 178 PRO B O 1
ATOM 4984 N N . VAL B 1 179 ? -0.409 -20.781 1.261 1 97.5 179 VAL B N 1
ATOM 4985 C CA . VAL B 1 179 ? -1.693 -21.156 0.678 1 97.5 179 VAL B CA 1
ATOM 4986 C C . VAL B 1 179 ? -2.68 -21.516 1.787 1 97.5 179 VAL B C 1
ATOM 4988 O O . VAL B 1 179 ? -3.834 -21.078 1.764 1 97.5 179 VAL B O 1
ATOM 4991 N N . GLY B 1 180 ? -2.221 -22.297 2.721 1 98.56 180 GLY B N 1
ATOM 4992 C CA . GLY B 1 180 ? -3.09 -22.719 3.809 1 98.56 180 GLY B CA 1
ATOM 4993 C C . GLY B 1 180 ? -3.627 -21.562 4.621 1 98.56 180 GLY B C 1
ATOM 4994 O O . GLY B 1 180 ? -4.824 -21.5 4.914 1 98.56 180 GLY B O 1
ATOM 4995 N N . LEU B 1 181 ? -2.809 -20.625 4.949 1 98.81 181 LEU B N 1
ATOM 4996 C CA . LEU B 1 181 ? -3.207 -19.469 5.754 1 98.81 181 LEU B CA 1
ATOM 4997 C C . LEU B 1 181 ? -4.184 -18.594 4.988 1 98.81 181 LEU B C 1
ATOM 4999 O O . LEU B 1 181 ? -5.203 -18.156 5.539 1 98.81 181 LEU B O 1
ATOM 5003 N N . GLU B 1 182 ? -3.832 -18.312 3.736 1 98.75 182 GLU B N 1
ATOM 5004 C CA . GLU B 1 182 ? -4.676 -17.453 2.912 1 98.75 182 GLU B CA 1
ATOM 5005 C C . GLU B 1 182 ? -6.082 -18.031 2.77 1 98.75 182 GLU B C 1
ATOM 5007 O O . GLU B 1 182 ? -7.074 -17.344 2.986 1 98.75 182 GLU B O 1
ATOM 5012 N N . MET B 1 183 ? -6.125 -19.328 2.479 1 98.81 183 MET B N 1
ATOM 5013 C CA . MET B 1 183 ? -7.418 -19.953 2.234 1 98.81 183 MET B CA 1
ATOM 5014 C C . MET B 1 183 ? -8.188 -20.141 3.535 1 98.81 183 MET B C 1
ATOM 5016 O O . MET B 1 183 ? -9.406 -19.953 3.572 1 98.81 183 MET B O 1
ATOM 5020 N N . ALA B 1 184 ? -7.449 -20.469 4.613 1 98.88 184 ALA B N 1
ATOM 5021 C CA . ALA B 1 184 ? -8.117 -20.625 5.902 1 98.88 184 ALA B CA 1
ATOM 5022 C C . ALA B 1 184 ? -8.805 -19.328 6.32 1 98.88 184 ALA B C 1
ATOM 5024 O O . ALA B 1 184 ? -9.984 -19.344 6.688 1 98.88 184 ALA B O 1
ATOM 5025 N N . GLN B 1 185 ? -8.141 -18.234 6.207 1 98.88 185 GLN B N 1
ATOM 5026 C CA . GLN B 1 185 ? -8.719 -16.969 6.613 1 98.88 185 GLN B CA 1
ATOM 5027 C C . GLN B 1 185 ? -9.867 -16.562 5.688 1 98.88 185 GLN B C 1
ATOM 5029 O O . GLN B 1 185 ? -10.922 -16.125 6.152 1 98.88 185 GLN B O 1
ATOM 5034 N N . ALA B 1 186 ? -9.648 -16.703 4.355 1 98.88 186 ALA B N 1
ATOM 5035 C CA . ALA B 1 186 ? -10.68 -16.328 3.393 1 98.88 186 ALA B CA 1
ATOM 5036 C C . ALA B 1 186 ? -11.969 -17.109 3.627 1 98.88 186 ALA B C 1
ATOM 5038 O O . ALA B 1 186 ? -13.055 -16.531 3.693 1 98.88 186 ALA B O 1
ATOM 5039 N N . LEU B 1 187 ? -11.812 -18.422 3.822 1 98.88 187 LEU B N 1
ATOM 5040 C CA . LEU B 1 187 ? -12.977 -19.281 4.02 1 98.88 187 LEU B CA 1
ATOM 5041 C C . LEU B 1 187 ? -13.664 -18.953 5.34 1 98.88 187 LEU B C 1
ATOM 5043 O O . LEU B 1 187 ? -14.898 -18.891 5.402 1 98.88 187 LEU B O 1
ATOM 5047 N N . SER B 1 188 ? -12.883 -18.719 6.359 1 98.88 188 SER B N 1
ATOM 5048 C CA . SER B 1 188 ? -13.453 -18.344 7.648 1 98.88 188 SER B CA 1
ATOM 5049 C C . SER B 1 188 ? -14.258 -17.062 7.543 1 98.88 188 SER B C 1
ATOM 5051 O O . SER B 1 188 ? -15.367 -16.969 8.062 1 98.88 188 SER B O 1
ATOM 5053 N N . ARG B 1 189 ? -13.773 -16.109 6.844 1 98.69 189 ARG B N 1
ATOM 5054 C CA . ARG B 1 189 ? -14.406 -14.797 6.695 1 98.69 189 ARG B CA 1
ATOM 5055 C C . ARG B 1 189 ? -15.672 -14.891 5.852 1 98.69 189 ARG B C 1
ATOM 5057 O O . ARG B 1 189 ? -16.531 -14.008 5.914 1 98.69 189 ARG B O 1
ATOM 5064 N N . LEU B 1 190 ? -15.773 -15.938 5.086 1 98.56 190 LEU B N 1
ATOM 5065 C CA . LEU B 1 190 ? -16.969 -16.156 4.281 1 98.56 190 LEU B CA 1
ATOM 5066 C C . LEU B 1 190 ? -18 -16.984 5.051 1 98.56 190 LEU B C 1
ATOM 5068 O O . LEU B 1 190 ? -19.031 -17.359 4.5 1 98.56 190 LEU B O 1
ATOM 5072 N N . GLY B 1 191 ? -17.672 -17.391 6.305 1 97.88 191 GLY B N 1
ATOM 5073 C CA . GLY B 1 191 ? -18.672 -18.016 7.16 1 97.88 191 GLY B CA 1
ATOM 5074 C C . GLY B 1 191 ? -18.453 -19.516 7.312 1 97.88 191 GLY B C 1
ATOM 5075 O O . GLY B 1 191 ? -19.234 -20.188 7.988 1 97.88 191 GLY B O 1
ATOM 5076 N N . VAL B 1 192 ? -17.422 -20.062 6.707 1 98.44 192 VAL B N 1
ATOM 5077 C CA . VAL B 1 192 ? -17.094 -21.484 6.852 1 98.44 192 VAL B CA 1
ATOM 5078 C C . VAL B 1 192 ? -16.438 -21.719 8.211 1 98.44 192 VAL B C 1
ATOM 5080 O O . VAL B 1 192 ? -15.594 -20.922 8.656 1 98.44 192 VAL B O 1
ATOM 5083 N N . ARG B 1 193 ? -16.844 -22.844 8.898 1 98.31 193 ARG B N 1
ATOM 5084 C CA . ARG B 1 193 ? -16.156 -23.234 10.117 1 98.31 193 ARG B CA 1
ATOM 5085 C C . ARG B 1 193 ? -14.828 -23.922 9.797 1 98.31 193 ARG B C 1
ATOM 5087 O O . ARG B 1 193 ? -14.797 -25.125 9.508 1 98.31 193 ARG B O 1
ATOM 5094 N N . VAL B 1 194 ? -13.672 -23.188 9.977 1 98.88 194 VAL B N 1
ATOM 5095 C CA . VAL B 1 194 ? -12.359 -23.641 9.539 1 98.88 194 VAL B CA 1
ATOM 5096 C C . VAL B 1 194 ? -11.531 -24.078 10.75 1 98.88 194 VAL B C 1
ATOM 5098 O O . VAL B 1 194 ? -11.508 -23.391 11.773 1 98.88 194 VAL B O 1
ATOM 5101 N N . THR B 1 195 ? -10.922 -25.188 10.648 1 98.81 195 THR B N 1
ATOM 5102 C CA . THR B 1 195 ? -9.859 -25.594 11.562 1 98.81 195 THR B CA 1
ATOM 5103 C C . THR B 1 195 ? -8.555 -25.828 10.812 1 98.81 195 THR B C 1
ATOM 5105 O O . THR B 1 195 ? -8.508 -26.656 9.898 1 98.81 195 THR B O 1
ATOM 5108 N N . GLY B 1 196 ? -7.555 -25.047 11.18 1 98.75 196 GLY B N 1
ATOM 5109 C CA . GLY B 1 196 ? -6.246 -25.188 10.555 1 98.75 196 GLY B CA 1
ATOM 5110 C C . GLY B 1 196 ? -5.297 -26.062 11.344 1 98.75 196 GLY B C 1
ATOM 5111 O O . GLY B 1 196 ? -5.273 -26.016 12.578 1 98.75 196 GLY B O 1
ATOM 5112 N N . PHE B 1 197 ? -4.516 -26.828 10.586 1 98.62 197 PHE B N 1
ATOM 5113 C CA . PHE B 1 197 ? -3.529 -27.719 11.203 1 98.62 197 PHE B CA 1
ATOM 5114 C C . PHE B 1 197 ? -2.156 -27.516 10.57 1 98.62 197 PHE B C 1
ATOM 5116 O O . PHE B 1 197 ? -2.033 -27.484 9.344 1 98.62 197 PHE B O 1
ATOM 5123 N N . GLY B 1 198 ? -1.126 -27.328 11.344 1 98.06 198 GLY B N 1
ATOM 5124 C CA . GLY B 1 198 ? 0.26 -27.281 10.906 1 98.06 198 GLY B CA 1
ATOM 5125 C C . GLY B 1 198 ? 1.157 -28.234 11.656 1 98.06 198 GLY B C 1
ATOM 5126 O O . GLY B 1 198 ? 1.089 -28.328 12.883 1 98.06 198 GLY B O 1
ATOM 5127 N N . SER B 1 199 ? 1.99 -28.922 10.914 1 96.75 199 SER B N 1
ATOM 5128 C CA . SER B 1 199 ? 2.879 -29.875 11.555 1 96.75 199 SER B CA 1
ATOM 5129 C C . SER B 1 199 ? 3.967 -29.188 12.359 1 96.75 199 SER B C 1
ATOM 5131 O O . SER B 1 199 ? 4.477 -29.734 13.336 1 96.75 199 SER B O 1
ATOM 5133 N N . GLY B 1 200 ? 4.387 -28.031 11.891 1 95.81 200 GLY B N 1
ATOM 5134 C CA . GLY B 1 200 ? 5.359 -27.234 12.617 1 95.81 200 GLY B CA 1
ATOM 5135 C C . GLY B 1 200 ? 4.73 -26.109 13.406 1 95.81 200 GLY B C 1
ATOM 5136 O O . GLY B 1 200 ? 3.521 -25.875 13.328 1 95.81 200 GLY B O 1
ATOM 5137 N N . ARG B 1 201 ? 5.602 -25.344 14.148 1 96 201 ARG B N 1
ATOM 5138 C CA . ARG B 1 201 ? 5.109 -24.266 14.992 1 96 201 ARG B CA 1
ATOM 5139 C C . ARG B 1 201 ? 5.129 -22.938 14.242 1 96 201 ARG B C 1
ATOM 5141 O O . ARG B 1 201 ? 4.434 -21.984 14.633 1 96 201 ARG B O 1
ATOM 5148 N N . MET B 1 202 ? 5.953 -22.828 13.234 1 97.75 202 MET B N 1
ATOM 5149 C CA . MET B 1 202 ? 6.055 -21.609 12.445 1 97.75 202 MET B CA 1
ATOM 5150 C C . MET B 1 202 ? 5.062 -21.625 11.289 1 97.75 202 MET B C 1
ATOM 5152 O O . MET B 1 202 ? 4.828 -22.672 10.68 1 97.75 202 MET B O 1
ATOM 5156 N N . ILE B 1 203 ? 4.504 -20.5 11.008 1 98.5 203 ILE B N 1
ATOM 5157 C CA . ILE B 1 203 ? 3.5 -20.453 9.945 1 98.5 203 ILE B CA 1
ATOM 5158 C C . ILE B 1 203 ? 3.924 -19.453 8.875 1 98.5 203 ILE B C 1
ATOM 5160 O O . ILE B 1 203 ? 4.711 -18.531 9.148 1 98.5 203 ILE B O 1
ATOM 5164 N N . GLY B 1 204 ? 3.449 -19.625 7.668 1 97.75 204 GLY B N 1
ATOM 5165 C CA . GLY B 1 204 ? 3.512 -18.641 6.594 1 97.75 204 GLY B CA 1
ATOM 5166 C C . GLY B 1 204 ? 4.93 -18.344 6.141 1 97.75 204 GLY B C 1
ATOM 5167 O O . GLY B 1 204 ? 5.176 -17.328 5.48 1 97.75 204 GLY B O 1
ATOM 5168 N N . GLY B 1 205 ? 5.891 -19.078 6.547 1 96.81 205 GLY B N 1
ATOM 5169 C CA . GLY B 1 205 ? 7.273 -18.875 6.156 1 96.81 205 GLY B CA 1
ATOM 5170 C C . GLY B 1 205 ? 8.031 -17.953 7.102 1 96.81 205 GLY B C 1
ATOM 5171 O O . GLY B 1 205 ? 9.195 -17.641 6.867 1 96.81 205 GLY B O 1
ATOM 5172 N N . ILE B 1 206 ? 7.371 -17.531 8.195 1 98.56 206 ILE B N 1
ATOM 5173 C CA . ILE B 1 206 ? 8.008 -16.688 9.203 1 98.56 206 ILE B CA 1
ATOM 5174 C C . ILE B 1 206 ? 9.039 -17.5 9.977 1 98.56 206 ILE B C 1
ATOM 5176 O O . ILE B 1 206 ? 8.805 -18.672 10.305 1 98.56 206 ILE B O 1
ATOM 5180 N N . THR B 1 207 ? 10.164 -16.906 10.258 1 98.56 207 THR B N 1
ATOM 5181 C CA . THR B 1 207 ? 11.195 -17.609 11.016 1 98.56 207 THR B CA 1
ATOM 5182 C C . THR B 1 207 ? 11.516 -16.859 12.312 1 98.56 207 THR B C 1
ATOM 5184 O O . THR B 1 207 ? 12.172 -17.406 13.195 1 98.56 207 THR B O 1
ATOM 5187 N N . ASP B 1 208 ? 11.062 -15.602 12.453 1 98.69 208 ASP B N 1
ATOM 5188 C CA . ASP B 1 208 ? 11.203 -14.82 13.68 1 98.69 208 ASP B CA 1
ATOM 5189 C C . ASP B 1 208 ? 10.125 -15.195 14.695 1 98.69 208 ASP B C 1
ATOM 5191 O O . ASP B 1 208 ? 8.938 -15 14.445 1 98.69 208 ASP B O 1
ATOM 5195 N N . PRO B 1 209 ? 10.531 -15.688 15.836 1 98.38 209 PRO B N 1
ATOM 5196 C CA . PRO B 1 209 ? 9.539 -16.156 16.812 1 98.38 209 PRO B CA 1
ATOM 5197 C C . PRO B 1 209 ? 8.578 -15.062 17.25 1 98.38 209 PRO B C 1
ATOM 5199 O O . PRO B 1 209 ? 7.398 -15.336 17.5 1 98.38 209 PRO B O 1
ATOM 5202 N N . LEU B 1 210 ? 9.047 -13.852 17.359 1 98.38 210 LEU B N 1
ATOM 5203 C CA . LEU B 1 210 ? 8.188 -12.75 17.781 1 98.38 210 LEU B CA 1
ATOM 5204 C C . LEU B 1 210 ? 7.117 -12.469 16.719 1 98.38 210 LEU B C 1
ATOM 5206 O O . LEU B 1 210 ? 5.949 -12.281 17.062 1 98.38 210 LEU B O 1
ATOM 5210 N N . ILE B 1 211 ? 7.523 -12.461 15.492 1 98.81 211 ILE B N 1
ATOM 5211 C CA . ILE B 1 211 ? 6.59 -12.203 14.398 1 98.81 211 ILE B CA 1
ATOM 5212 C C . ILE B 1 211 ? 5.609 -13.367 14.281 1 98.81 211 ILE B C 1
ATOM 5214 O O . ILE B 1 211 ? 4.414 -13.156 14.062 1 98.81 211 ILE B O 1
ATOM 5218 N N . ASN B 1 212 ? 6.16 -14.57 14.398 1 98.81 212 ASN B N 1
ATOM 5219 C CA . ASN B 1 212 ? 5.32 -15.758 14.336 1 98.81 212 ASN B CA 1
ATOM 5220 C C . ASN B 1 212 ? 4.242 -15.75 15.414 1 98.81 212 ASN B C 1
ATOM 5222 O O . ASN B 1 212 ? 3.082 -16.062 15.148 1 98.81 212 ASN B O 1
ATOM 5226 N N . GLN B 1 213 ? 4.613 -15.43 16.594 1 98.62 213 GLN B N 1
ATOM 5227 C CA . GLN B 1 213 ? 3.664 -15.383 17.703 1 98.62 213 GLN B CA 1
ATOM 5228 C C . GLN B 1 213 ? 2.555 -14.367 17.438 1 98.62 213 GLN B C 1
ATOM 5230 O O . GLN B 1 213 ? 1.383 -14.633 17.719 1 98.62 213 GLN B O 1
ATOM 5235 N N . ALA B 1 214 ? 2.941 -13.219 16.922 1 98.69 214 ALA B N 1
ATOM 5236 C CA . ALA B 1 214 ? 1.947 -12.203 16.594 1 98.69 214 ALA B CA 1
ATOM 5237 C C . ALA B 1 214 ? 0.969 -12.719 15.539 1 98.69 214 ALA B C 1
ATOM 5239 O O . ALA B 1 214 ? -0.245 -12.547 15.68 1 98.69 214 ALA B O 1
ATOM 5240 N N . ALA B 1 215 ? 1.479 -13.359 14.508 1 98.81 215 ALA B N 1
ATOM 5241 C CA . ALA B 1 215 ? 0.643 -13.883 13.43 1 98.81 215 ALA B CA 1
ATOM 5242 C C . ALA B 1 215 ? -0.305 -14.961 13.945 1 98.81 215 ALA B C 1
ATOM 5244 O O . ALA B 1 215 ? -1.501 -14.938 13.648 1 98.81 215 ALA B O 1
ATOM 5245 N N . VAL B 1 216 ? 0.228 -15.859 14.734 1 98.81 216 VAL B N 1
ATOM 5246 C CA . VAL B 1 216 ? -0.565 -16.953 15.281 1 98.81 216 VAL B CA 1
ATOM 5247 C C . VAL B 1 216 ? -1.684 -16.391 16.156 1 98.81 216 VAL B C 1
ATOM 5249 O O . VAL B 1 216 ? -2.836 -16.812 16.047 1 98.81 216 VAL B O 1
ATOM 5252 N N . THR B 1 217 ? -1.351 -15.43 17 1 98.69 217 THR B N 1
ATOM 5253 C CA . THR B 1 217 ? -2.326 -14.82 17.891 1 98.69 217 THR B CA 1
ATOM 5254 C C . THR B 1 217 ? -3.449 -14.156 17.109 1 98.69 217 THR B C 1
ATOM 5256 O O . THR B 1 217 ? -4.629 -14.352 17.406 1 98.69 217 THR B O 1
ATOM 5259 N N . LEU B 1 218 ? -3.092 -13.445 16.125 1 98.62 218 LEU B N 1
ATOM 5260 C CA . LEU B 1 218 ? -4.074 -12.688 15.359 1 98.62 218 LEU B CA 1
ATOM 5261 C C . LEU B 1 218 ? -4.953 -13.625 14.531 1 98.62 218 LEU B C 1
ATOM 5263 O O . LEU B 1 218 ? -6.176 -13.453 14.484 1 98.62 218 LEU B O 1
ATOM 5267 N N . LEU B 1 219 ? -4.391 -14.594 13.867 1 98.75 219 LEU B N 1
ATOM 5268 C CA . LEU B 1 219 ? -5.141 -15.492 13 1 98.75 219 LEU B CA 1
ATOM 5269 C C . LEU B 1 219 ? -6.012 -16.438 13.82 1 98.75 219 LEU B C 1
ATOM 5271 O O . LEU B 1 219 ? -7.098 -16.828 13.383 1 98.75 219 LEU B O 1
ATOM 5275 N N . SER B 1 220 ? -5.57 -16.797 15.016 1 98.56 220 SER B N 1
ATOM 5276 C CA . SER B 1 220 ? -6.328 -17.703 15.883 1 98.56 220 SER B CA 1
ATOM 5277 C C . SER B 1 220 ? -7.633 -17.047 16.344 1 98.56 220 SER B C 1
ATOM 5279 O O . SER B 1 220 ? -8.547 -17.734 16.797 1 98.56 220 SER B O 1
ATOM 5281 N N . LYS B 1 221 ? -7.676 -15.773 16.281 1 98.06 221 LYS B N 1
ATOM 5282 C CA . LYS B 1 221 ? -8.914 -15.078 16.609 1 98.06 221 LYS B CA 1
ATOM 5283 C C . LYS B 1 221 ? -9.961 -15.25 15.516 1 98.06 221 LYS B C 1
ATOM 5285 O O . LYS B 1 221 ? -11.148 -15.047 15.75 1 98.06 221 LYS B O 1
ATOM 5290 N N . GLU B 1 222 ? -9.539 -15.656 14.281 1 97.88 222 GLU B N 1
ATOM 5291 C CA . GLU B 1 222 ? -10.453 -15.727 13.148 1 97.88 222 GLU B CA 1
ATOM 5292 C C . GLU B 1 222 ? -10.867 -17.172 12.859 1 97.88 222 GLU B C 1
ATOM 5294 O O . GLU B 1 222 ? -11.969 -17.422 12.367 1 97.88 222 GLU B O 1
ATOM 5299 N N . PHE B 1 223 ? -9.977 -18.109 13.133 1 98.62 223 PHE B N 1
ATOM 5300 C CA . PHE B 1 223 ? -10.289 -19.531 12.977 1 98.62 223 PHE B CA 1
ATOM 5301 C C . PHE B 1 223 ? -9.445 -20.375 13.922 1 98.62 223 PHE B C 1
ATOM 5303 O O . PHE B 1 223 ? -8.406 -19.938 14.406 1 98.62 223 PHE B O 1
ATOM 5310 N N . SER B 1 224 ? -9.883 -21.625 14.18 1 98.44 224 SER B N 1
ATOM 5311 C CA . SER B 1 224 ? -9.125 -22.531 15.047 1 98.44 224 SER B CA 1
ATOM 5312 C C . SER B 1 224 ? -7.812 -22.953 14.391 1 98.44 224 SER B C 1
ATOM 5314 O O . SER B 1 224 ? -7.789 -23.312 13.211 1 98.44 224 SER B O 1
ATOM 5316 N N . LEU B 1 225 ? -6.777 -22.797 15.156 1 98.5 225 LEU B N 1
ATOM 5317 C CA . LEU B 1 225 ? -5.441 -23.078 14.633 1 98.5 225 LEU B CA 1
ATOM 5318 C C . LEU B 1 225 ? -4.676 -24 15.57 1 98.5 225 LEU B C 1
ATOM 5320 O O . LEU B 1 225 ? -4.465 -23.672 16.75 1 98.5 225 LEU B O 1
ATOM 5324 N N . HIS B 1 226 ? -4.332 -25.188 15.078 1 98.25 226 HIS B N 1
ATOM 5325 C CA . HIS B 1 226 ? -3.574 -26.172 15.836 1 98.25 226 HIS B CA 1
ATOM 5326 C C . HIS B 1 226 ? -2.225 -26.453 15.188 1 98.25 226 HIS B C 1
ATOM 5328 O O . HIS B 1 226 ? -2.166 -27 14.078 1 98.25 226 HIS B O 1
ATOM 5334 N N . LEU B 1 227 ? -1.14 -26.188 15.938 1 98.12 227 LEU B N 1
ATOM 5335 C CA . LEU B 1 227 ? 0.21 -26.25 15.391 1 98.12 227 LEU B CA 1
ATOM 5336 C C . LEU B 1 227 ? 1.062 -27.25 16.172 1 98.12 227 LEU B C 1
ATOM 5338 O O . LEU B 1 227 ? 0.766 -27.547 17.344 1 98.12 227 LEU B O 1
ATOM 5342 N N . GLY B 1 228 ? 2.133 -27.812 15.477 1 97.31 228 GLY B N 1
ATOM 5343 C CA . GLY B 1 228 ? 3.158 -28.578 16.156 1 97.31 228 GLY B CA 1
ATOM 5344 C C . GLY B 1 228 ? 2.98 -30.078 16 1 97.31 228 GLY B C 1
ATOM 5345 O O . GLY B 1 228 ? 3.875 -30.844 16.359 1 97.31 228 GLY B O 1
ATOM 5346 N N . THR B 1 229 ? 1.799 -30.5 15.531 1 96.38 229 THR B N 1
ATOM 5347 C CA . THR B 1 229 ? 1.533 -31.922 15.383 1 96.38 229 THR B CA 1
ATOM 5348 C C . THR B 1 229 ? 0.926 -32.219 14.008 1 96.38 229 THR B C 1
ATOM 5350 O O . THR B 1 229 ? -0.013 -31.547 13.586 1 96.38 229 THR B O 1
ATOM 5353 N N . ARG B 1 230 ? 1.434 -33.25 13.406 1 95.81 230 ARG B N 1
ATOM 5354 C CA . ARG B 1 230 ? 0.917 -33.656 12.102 1 95.81 230 ARG B CA 1
ATOM 5355 C C . ARG B 1 230 ? -0.534 -34.094 12.203 1 95.81 230 ARG B C 1
ATOM 5357 O O . ARG B 1 230 ? -0.913 -34.781 13.172 1 95.81 230 ARG B O 1
ATOM 5364 N N . ALA B 1 231 ? -1.309 -33.75 11.266 1 95.5 231 ALA B N 1
ATOM 5365 C CA . ALA B 1 231 ? -2.703 -34.156 11.195 1 95.5 231 ALA B CA 1
ATOM 5366 C C . ALA B 1 231 ? -2.867 -35.375 10.258 1 95.5 231 ALA B C 1
ATOM 5368 O O . ALA B 1 231 ? -2.166 -35.469 9.25 1 95.5 231 ALA B O 1
ATOM 5369 N N . ASP B 1 232 ? -3.744 -36.219 10.602 1 92.44 232 ASP B N 1
ATOM 5370 C CA . ASP B 1 232 ? -4.133 -37.344 9.758 1 92.44 232 ASP B CA 1
ATOM 5371 C C . ASP B 1 232 ? -5.648 -37.406 9.602 1 92.44 232 ASP B C 1
ATOM 5373 O O . ASP B 1 232 ? -6.387 -36.812 10.383 1 92.44 232 ASP B O 1
ATOM 5377 N N . ILE B 1 233 ? -5.992 -38.062 8.531 1 94.56 233 ILE B N 1
ATOM 5378 C CA . ILE B 1 233 ? -7.41 -38.094 8.195 1 94.56 233 ILE B CA 1
ATOM 5379 C C . ILE B 1 233 ? -7.898 -39.562 8.156 1 94.56 233 ILE B C 1
ATOM 5381 O O . ILE B 1 233 ? -7.199 -40.438 7.66 1 94.56 233 ILE B O 1
ATOM 5385 N N . THR B 1 234 ? -9.062 -39.781 8.742 1 88.44 234 THR B N 1
ATOM 5386 C CA . THR B 1 234 ? -9.75 -41.062 8.617 1 88.44 234 THR B CA 1
ATOM 5387 C C . THR B 1 234 ? -11.195 -40.844 8.18 1 88.44 234 THR B C 1
ATOM 5389 O O . THR B 1 234 ? -11.805 -39.812 8.477 1 88.44 234 THR B O 1
ATOM 5392 N N . VAL B 1 235 ? -11.648 -41.719 7.348 1 86.56 235 VAL B N 1
ATOM 5393 C CA . VAL B 1 235 ? -13.047 -41.656 6.941 1 86.56 235 VAL B CA 1
ATOM 5394 C C . VAL B 1 235 ? -13.812 -42.812 7.621 1 86.56 235 VAL B C 1
ATOM 5396 O O . VAL B 1 235 ? -13.414 -43.969 7.551 1 86.56 235 VAL B O 1
ATOM 5399 N N . ASN B 1 236 ? -14.773 -42.312 8.383 1 78.25 236 ASN B N 1
ATOM 5400 C CA . ASN B 1 236 ? -15.656 -43.344 8.938 1 78.25 236 ASN B CA 1
ATOM 5401 C C . ASN B 1 236 ? -16.594 -43.906 7.871 1 78.25 236 ASN B C 1
ATOM 5403 O O . ASN B 1 236 ? -17.469 -43.188 7.367 1 78.25 236 ASN B O 1
ATOM 5407 N N . VAL B 1 237 ? -16.469 -45.062 7.484 1 73.5 237 VAL B N 1
ATOM 5408 C CA . VAL B 1 237 ? -17.172 -45.719 6.383 1 73.5 237 VAL B CA 1
ATOM 5409 C C . VAL B 1 237 ? -18.672 -45.781 6.688 1 73.5 237 VAL B C 1
ATOM 5411 O O . VAL B 1 237 ? -19.5 -45.625 5.785 1 73.5 237 VAL B O 1
ATOM 5414 N N . ASP B 1 238 ? -19.047 -45.875 7.957 1 76.69 238 ASP B N 1
ATOM 5415 C CA . ASP B 1 238 ? -20.469 -46 8.312 1 76.69 238 ASP B CA 1
ATOM 5416 C C . ASP B 1 238 ? -21.172 -44.656 8.289 1 76.69 238 ASP B C 1
ATOM 5418 O O . ASP B 1 238 ? -22.281 -44.562 7.75 1 76.69 238 ASP B O 1
ATOM 5422 N N . SER B 1 239 ? -20.562 -43.625 8.781 1 74.75 239 SER B N 1
ATOM 5423 C CA . SER B 1 239 ? -21.203 -42.312 8.906 1 74.75 239 SER B CA 1
ATOM 5424 C C . SER B 1 239 ? -20.781 -41.375 7.781 1 74.75 239 SER B C 1
ATOM 5426 O O . SER B 1 239 ? -21.391 -40.312 7.582 1 74.75 239 SER B O 1
ATOM 5428 N N . ASP B 1 240 ? -19.906 -41.844 6.988 1 79.94 240 ASP B N 1
ATOM 5429 C CA . ASP B 1 240 ? -19.359 -41.031 5.891 1 79.94 240 ASP B CA 1
ATOM 5430 C C . ASP B 1 240 ? -18.875 -39.688 6.387 1 79.94 240 ASP B C 1
ATOM 5432 O O . ASP B 1 240 ? -19.141 -38.656 5.75 1 79.94 240 ASP B O 1
ATOM 5436 N N . VAL B 1 241 ? -18.422 -39.719 7.629 1 86.5 241 VAL B N 1
ATOM 5437 C CA . VAL B 1 241 ? -17.906 -38.5 8.234 1 86.5 241 VAL B CA 1
ATOM 5438 C C . VAL B 1 241 ? -16.375 -38.5 8.188 1 86.5 241 VAL B C 1
ATOM 5440 O O . VAL B 1 241 ? -15.75 -39.531 8.406 1 86.5 241 VAL B O 1
ATOM 5443 N N . ILE B 1 242 ? -15.758 -37.344 7.816 1 94.81 242 ILE B N 1
ATOM 5444 C CA . ILE B 1 242 ? -14.305 -37.219 7.82 1 94.81 242 ILE B CA 1
ATOM 5445 C C . ILE B 1 242 ? -13.828 -36.844 9.219 1 94.81 242 ILE B C 1
ATOM 5447 O O . ILE B 1 242 ? -14.273 -35.812 9.781 1 94.81 242 ILE B O 1
ATOM 5451 N N . THR B 1 243 ? -13 -37.594 9.766 1 94.94 243 THR B N 1
ATOM 5452 C CA . THR B 1 243 ? -12.391 -37.312 11.062 1 94.94 243 THR B CA 1
ATOM 5453 C C . THR B 1 243 ? -10.93 -36.906 10.891 1 94.94 243 THR B C 1
ATOM 5455 O O . THR B 1 243 ? -10.164 -37.625 10.234 1 94.94 243 THR B O 1
ATOM 5458 N N . VAL B 1 244 ? -10.562 -35.719 11.438 1 96.25 244 VAL B N 1
ATOM 5459 C CA . VAL B 1 244 ? -9.18 -35.25 11.445 1 96.25 244 VAL B CA 1
ATOM 5460 C C . VAL B 1 244 ? -8.586 -35.406 12.844 1 96.25 244 VAL B C 1
ATOM 5462 O O . VAL B 1 244 ? -9.164 -34.938 13.82 1 96.25 244 VAL B O 1
ATOM 5465 N N . ASN B 1 245 ? -7.48 -36.062 12.852 1 95.31 245 ASN B N 1
ATOM 5466 C CA . ASN B 1 245 ? -6.781 -36.281 14.117 1 95.31 245 ASN B CA 1
ATOM 5467 C C . ASN B 1 245 ? -5.41 -35.625 14.117 1 95.31 245 ASN B C 1
ATOM 5469 O O . ASN B 1 245 ? -4.66 -35.719 13.141 1 95.31 245 ASN B O 1
ATOM 5473 N N . SER B 1 246 ? -5.098 -34.906 15.164 1 95.94 246 SER B N 1
ATOM 5474 C CA . SER B 1 246 ? -3.791 -34.281 15.391 1 95.94 246 SER B CA 1
ATOM 5475 C C . SER B 1 246 ? -3.459 -34.219 16.875 1 95.94 246 SER B C 1
ATOM 5477 O O . SER B 1 246 ? -3.904 -33.312 17.578 1 95.94 246 SER B O 1
ATOM 5479 N N . GLY B 1 247 ? -2.635 -35.156 17.312 1 93.81 247 GLY B N 1
ATOM 5480 C CA . GLY B 1 247 ? -2.412 -35.25 18.75 1 93.81 247 GLY B CA 1
ATOM 5481 C C . GLY B 1 247 ? -3.678 -35.562 19.531 1 93.81 247 GLY B C 1
ATOM 5482 O O . GLY B 1 247 ? -4.355 -36.562 19.25 1 93.81 247 GLY B O 1
ATOM 5483 N N . ASP B 1 248 ? -4.016 -34.5 20.406 1 93.62 248 ASP B N 1
ATOM 5484 C CA . ASP B 1 248 ? -5.184 -34.719 21.266 1 93.62 248 ASP B CA 1
ATOM 5485 C C . ASP B 1 248 ? -6.434 -34.094 20.625 1 93.62 248 ASP B C 1
ATOM 5487 O O . ASP B 1 248 ? -7.523 -34.156 21.203 1 93.62 248 ASP B O 1
ATOM 5491 N N . ILE B 1 249 ? -6.219 -33.594 19.469 1 95.5 249 ILE B N 1
ATOM 5492 C CA . ILE B 1 249 ? -7.34 -32.938 18.812 1 95.5 249 ILE B CA 1
ATOM 5493 C C . ILE B 1 249 ? -8.016 -33.906 17.844 1 95.5 249 ILE B C 1
ATOM 5495 O O . ILE B 1 249 ? -7.344 -34.562 17.047 1 95.5 249 ILE B O 1
ATOM 5499 N N . ARG B 1 250 ? -9.289 -34.031 17.984 1 95.75 250 ARG B N 1
ATOM 5500 C CA . ARG B 1 250 ? -10.117 -34.844 17.094 1 95.75 250 ARG B CA 1
ATOM 5501 C C . ARG B 1 250 ? -11.375 -34.062 16.688 1 95.75 250 ARG B C 1
ATOM 5503 O O . ARG B 1 250 ? -12.18 -33.688 17.547 1 95.75 250 ARG B O 1
ATOM 5510 N N . ILE B 1 251 ? -11.5 -33.812 15.391 1 96.62 251 ILE B N 1
ATOM 5511 C CA . ILE B 1 251 ? -12.672 -33.062 14.953 1 96.62 251 ILE B CA 1
ATOM 5512 C C . ILE B 1 251 ? -13.305 -33.75 13.742 1 96.62 251 ILE B C 1
ATOM 5514 O O . ILE B 1 251 ? -12.648 -34.531 13.055 1 96.62 251 ILE B O 1
ATOM 5518 N N . GLU B 1 252 ? -14.57 -33.5 13.508 1 95.88 252 GLU B N 1
ATOM 5519 C CA . GLU B 1 252 ? -15.297 -33.938 12.32 1 95.88 252 GLU B CA 1
ATOM 5520 C C . GLU B 1 252 ? -15.547 -32.75 11.367 1 95.88 252 GLU B C 1
ATOM 5522 O O . GLU B 1 252 ? -15.891 -31.656 11.805 1 95.88 252 GLU B O 1
ATOM 5527 N N . VAL B 1 253 ? -15.273 -33.031 10.07 1 96.81 253 VAL B N 1
ATOM 5528 C CA . VAL B 1 253 ? -15.469 -31.984 9.078 1 96.81 253 VAL B CA 1
ATOM 5529 C C . VAL B 1 253 ? -16.172 -32.562 7.848 1 96.81 253 VAL B C 1
ATOM 5531 O O . VAL B 1 253 ? -16.359 -33.75 7.734 1 96.81 253 VAL B O 1
ATOM 5534 N N . ASP B 1 254 ? -16.594 -31.609 6.965 1 95.62 254 ASP B N 1
ATOM 5535 C CA . ASP B 1 254 ? -17.266 -32 5.727 1 95.62 254 ASP B CA 1
ATOM 5536 C C . ASP B 1 254 ? -16.266 -32.156 4.586 1 95.62 254 ASP B C 1
ATOM 5538 O O . ASP B 1 254 ? -16.5 -32.906 3.648 1 95.62 254 ASP B O 1
ATOM 5542 N N . SER B 1 255 ? -15.203 -31.422 4.617 1 96.62 255 SER B N 1
ATOM 5543 C CA . SER B 1 255 ? -14.188 -31.422 3.568 1 96.62 255 SER B CA 1
ATOM 5544 C C . SER B 1 255 ? -12.805 -31.094 4.133 1 96.62 255 SER B C 1
ATOM 5546 O O . SER B 1 255 ? -12.688 -30.625 5.266 1 96.62 255 SER B O 1
ATOM 5548 N N . VAL B 1 256 ? -11.828 -31.438 3.385 1 98 256 VAL B N 1
ATOM 5549 C CA . VAL B 1 256 ? -10.438 -31.172 3.74 1 98 256 VAL B CA 1
ATOM 5550 C C . VAL B 1 256 ? -9.75 -30.438 2.6 1 98 256 VAL B C 1
ATOM 5552 O O . VAL B 1 256 ? -9.898 -30.797 1.432 1 98 256 VAL B O 1
ATOM 5555 N N . LEU B 1 257 ? -9.094 -29.328 2.887 1 98.44 257 LEU B N 1
ATOM 5556 C CA . LEU B 1 257 ? -8.18 -28.688 1.948 1 98.44 257 LEU B CA 1
ATOM 5557 C C . LEU B 1 257 ? -6.738 -29.094 2.229 1 98.44 257 LEU B C 1
ATOM 5559 O O . LEU B 1 257 ? -6.203 -28.797 3.299 1 98.44 257 LEU B O 1
ATOM 5563 N N . ALA B 1 258 ? -6.148 -29.781 1.324 1 98.12 258 ALA B N 1
ATOM 5564 C CA . ALA B 1 258 ? -4.738 -30.156 1.418 1 98.12 258 ALA B CA 1
ATOM 5565 C C . ALA B 1 258 ? -3.844 -29.016 0.94 1 98.12 258 ALA B C 1
ATOM 5567 O O . ALA B 1 258 ? -3.764 -28.734 -0.26 1 98.12 258 ALA B O 1
ATOM 5568 N N . ALA B 1 259 ? -3.16 -28.359 1.848 1 97.81 259 ALA B N 1
ATOM 5569 C CA . ALA B 1 259 ? -2.197 -27.297 1.562 1 97.81 259 ALA B CA 1
ATOM 5570 C C . ALA B 1 259 ? -0.798 -27.688 2.033 1 97.81 259 ALA B C 1
ATOM 5572 O O . ALA B 1 259 ? -0.159 -26.938 2.781 1 97.81 259 ALA B O 1
ATOM 5573 N N . LEU B 1 260 ? -0.297 -28.734 1.515 1 97 260 LEU B N 1
ATOM 5574 C CA . LEU B 1 260 ? 0.914 -29.375 2.023 1 97 260 LEU B CA 1
ATOM 5575 C C . LEU B 1 260 ? 2.104 -29.078 1.114 1 97 260 LEU B C 1
ATOM 5577 O O . LEU B 1 260 ? 3.08 -29.844 1.106 1 97 260 LEU B O 1
ATOM 5581 N N . GLY B 1 261 ? 1.98 -28.062 0.341 1 94.88 261 GLY B N 1
ATOM 5582 C CA . GLY B 1 261 ? 3.043 -27.734 -0.598 1 94.88 261 GLY B CA 1
ATOM 5583 C C . GLY B 1 261 ? 2.834 -28.359 -1.97 1 94.88 261 GLY B C 1
ATOM 5584 O O . GLY B 1 261 ? 1.725 -28.781 -2.303 1 94.88 261 GLY B O 1
ATOM 5585 N N . ARG B 1 262 ? 3.852 -28.234 -2.812 1 95.75 262 ARG B N 1
ATOM 5586 C CA . ARG B 1 262 ? 3.791 -28.719 -4.188 1 95.75 262 ARG B CA 1
ATOM 5587 C C . ARG B 1 262 ? 4.996 -29.594 -4.516 1 95.75 262 ARG B C 1
ATOM 5589 O O . ARG B 1 262 ? 6.059 -29.438 -3.908 1 95.75 262 ARG B O 1
ATOM 5596 N N . ARG B 1 263 ? 4.875 -30.469 -5.352 1 95.25 263 ARG B N 1
ATOM 5597 C CA . ARG B 1 263 ? 5.969 -31.312 -5.824 1 95.25 263 ARG B CA 1
ATOM 5598 C C . ARG B 1 263 ? 6.215 -31.109 -7.316 1 95.25 263 ARG B C 1
ATOM 5600 O O . ARG B 1 263 ? 5.266 -30.938 -8.086 1 95.25 263 ARG B O 1
ATOM 5607 N N . PRO B 1 264 ? 7.465 -31.172 -7.754 1 96.56 264 PRO B N 1
ATOM 5608 C CA . PRO B 1 264 ? 7.789 -30.984 -9.172 1 96.56 264 PRO B CA 1
ATOM 5609 C C . PRO B 1 264 ? 7.137 -32.031 -10.062 1 96.56 264 PRO B C 1
ATOM 5611 O O . PRO B 1 264 ? 7.043 -33.219 -9.68 1 96.56 264 PRO B O 1
ATOM 5614 N N . ASN B 1 265 ? 6.68 -31.641 -11.242 1 96.69 265 ASN B N 1
ATOM 5615 C CA . ASN B 1 265 ? 6.148 -32.562 -12.242 1 96.69 265 ASN B CA 1
ATOM 5616 C C . ASN B 1 265 ? 7.266 -33.188 -13.078 1 96.69 265 ASN B C 1
ATOM 5618 O O . ASN B 1 265 ? 7.484 -32.781 -14.227 1 96.69 265 ASN B O 1
ATOM 5622 N N . ILE B 1 266 ? 7.879 -34.188 -12.5 1 96.06 266 ILE B N 1
ATOM 5623 C CA . ILE B 1 266 ? 9.008 -34.812 -13.203 1 96.06 266 ILE B CA 1
ATOM 5624 C C . ILE B 1 266 ? 8.711 -36.281 -13.469 1 96.06 266 ILE B C 1
ATOM 5626 O O . ILE B 1 266 ? 9.508 -36.969 -14.102 1 96.06 266 ILE B O 1
ATOM 5630 N N . ASP B 1 267 ? 7.418 -36.594 -13.086 1 89.88 267 ASP B N 1
ATOM 5631 C CA . ASP B 1 267 ? 7.047 -37.969 -13.305 1 89.88 267 ASP B CA 1
ATOM 5632 C C . ASP B 1 267 ? 6.973 -38.312 -14.789 1 89.88 267 ASP B C 1
ATOM 5634 O O . ASP B 1 267 ? 6.32 -37.594 -15.555 1 89.88 267 ASP B O 1
ATOM 5638 N N . ASP B 1 268 ? 7.684 -39.219 -15.25 1 88.25 268 ASP B N 1
ATOM 5639 C CA . ASP B 1 268 ? 7.566 -39.812 -16.578 1 88.25 268 ASP B CA 1
ATOM 5640 C C . ASP B 1 268 ? 8.25 -38.938 -17.625 1 88.25 268 ASP B C 1
ATOM 5642 O O . ASP B 1 268 ? 8.062 -39.156 -18.828 1 88.25 268 ASP B O 1
ATOM 5646 N N . ILE B 1 269 ? 8.82 -37.812 -17.203 1 95.62 269 ILE B N 1
ATOM 5647 C CA . ILE B 1 269 ? 9.531 -36.969 -18.172 1 95.62 269 ILE B CA 1
ATOM 5648 C C . ILE B 1 269 ? 10.852 -37.656 -18.547 1 95.62 269 ILE B C 1
ATOM 5650 O O . ILE B 1 269 ? 11.461 -37.312 -19.562 1 95.62 269 ILE B O 1
ATOM 5654 N N . ASN B 1 270 ? 11.328 -38.625 -17.859 1 96.75 270 ASN B N 1
ATOM 5655 C CA . ASN B 1 270 ? 12.5 -39.438 -18.109 1 96.75 270 ASN B CA 1
ATOM 5656 C C . ASN B 1 270 ? 13.789 -38.656 -18.031 1 96.75 270 ASN B C 1
ATOM 5658 O O . ASN B 1 270 ? 14.586 -38.656 -18.969 1 96.75 270 ASN B O 1
ATOM 5662 N N . LEU B 1 271 ? 13.969 -38 -16.844 1 97.69 271 LEU B N 1
ATOM 5663 C CA . LEU B 1 271 ? 15.18 -37.219 -16.609 1 97.69 271 LEU B CA 1
ATOM 5664 C C . LEU B 1 271 ? 16.406 -38.125 -16.594 1 97.69 271 LEU B C 1
ATOM 5666 O O . LEU B 1 271 ? 17.531 -37.656 -16.797 1 97.69 271 LEU B O 1
ATOM 5670 N N . GLU B 1 272 ? 16.234 -39.438 -16.406 1 96.38 272 GLU B N 1
ATOM 5671 C CA . GLU B 1 272 ? 17.328 -40.406 -16.375 1 96.38 272 GLU B CA 1
ATOM 5672 C C . GLU B 1 272 ? 18.031 -40.469 -17.719 1 96.38 272 GLU B C 1
ATOM 5674 O O . GLU B 1 272 ? 19.234 -40.75 -17.781 1 96.38 272 GLU B O 1
ATOM 5679 N N . ALA B 1 273 ? 17.297 -40.188 -18.703 1 97.25 273 ALA B N 1
ATOM 5680 C CA . ALA B 1 273 ? 17.812 -40.25 -20.062 1 97.25 273 ALA B CA 1
ATOM 5681 C C . ALA B 1 273 ? 18.875 -39.188 -20.312 1 97.25 273 ALA B C 1
ATOM 5683 O O . ALA B 1 273 ? 19.609 -39.25 -21.297 1 97.25 273 ALA B O 1
ATOM 5684 N N . LEU B 1 274 ? 18.969 -38.25 -19.469 1 97.5 274 LEU B N 1
ATOM 5685 C CA . LEU B 1 274 ? 19.953 -37.188 -19.625 1 97.5 274 LEU B CA 1
ATOM 5686 C C . LEU B 1 274 ? 21.359 -37.656 -19.25 1 97.5 274 LEU B C 1
ATOM 5688 O O . LEU B 1 274 ? 22.344 -37.031 -19.594 1 97.5 274 LEU B O 1
ATOM 5692 N N . GLY B 1 275 ? 21.438 -38.781 -18.484 1 96.81 275 GLY B N 1
ATOM 5693 C CA . GLY B 1 275 ? 22.719 -39.406 -18.188 1 96.81 275 GLY B CA 1
ATOM 5694 C C . GLY B 1 275 ? 23.469 -38.688 -17.062 1 96.81 275 GLY B C 1
ATOM 5695 O O . GLY B 1 275 ? 24.688 -38.844 -16.953 1 96.81 275 GLY B O 1
ATOM 5696 N N . VAL B 1 276 ? 22.781 -37.844 -16.344 1 97.19 276 VAL B N 1
ATOM 5697 C CA . VAL B 1 276 ? 23.406 -37.156 -15.203 1 97.19 276 VAL B CA 1
ATOM 5698 C C . VAL B 1 276 ? 22.797 -37.688 -13.898 1 97.19 276 VAL B C 1
ATOM 5700 O O . VAL B 1 276 ? 21.672 -38.188 -13.891 1 97.19 276 VAL B O 1
ATOM 5703 N N . PRO B 1 277 ? 23.531 -37.562 -12.844 1 96.62 277 PRO B N 1
ATOM 5704 C CA . PRO B 1 277 ? 23 -38.031 -11.562 1 96.62 277 PRO B CA 1
ATOM 5705 C C . PRO B 1 277 ? 21.781 -37.25 -11.109 1 96.62 277 PRO B C 1
ATOM 5707 O O . PRO B 1 277 ? 21.734 -36.031 -11.281 1 96.62 277 PRO B O 1
ATOM 5710 N N . LEU B 1 278 ? 20.844 -37.969 -10.586 1 96.75 278 LEU B N 1
ATOM 5711 C CA . LEU B 1 278 ? 19.672 -37.344 -9.961 1 96.75 278 LEU B CA 1
ATOM 5712 C C . LEU B 1 278 ? 19.766 -37.438 -8.438 1 96.75 278 LEU B C 1
ATOM 5714 O O . LEU B 1 278 ? 20.328 -38.406 -7.902 1 96.75 278 LEU B O 1
ATOM 5718 N N . ASP B 1 279 ? 19.281 -36.469 -7.762 1 95.62 279 ASP B N 1
ATOM 5719 C CA . ASP B 1 279 ? 19.328 -36.5 -6.301 1 95.62 279 ASP B CA 1
ATOM 5720 C C . ASP B 1 279 ? 18.188 -37.344 -5.73 1 95.62 279 ASP B C 1
ATOM 5722 O O . ASP B 1 279 ? 17.516 -38.062 -6.465 1 95.62 279 ASP B O 1
ATOM 5726 N N . GLU B 1 280 ? 18.016 -37.312 -4.43 1 93.19 280 GLU B N 1
ATOM 5727 C CA . GLU B 1 280 ? 17.031 -38.125 -3.738 1 93.19 280 GLU B CA 1
ATOM 5728 C C . GLU B 1 280 ? 15.617 -37.75 -4.133 1 93.19 280 GLU B C 1
ATOM 5730 O O . GLU B 1 280 ? 14.695 -38.562 -4.008 1 93.19 280 GLU B O 1
ATOM 5735 N N . ARG B 1 281 ? 15.531 -36.594 -4.656 1 90.31 281 ARG B N 1
ATOM 5736 C CA . ARG B 1 281 ? 14.203 -36.125 -5.055 1 90.31 281 ARG B CA 1
ATOM 5737 C C . ARG B 1 281 ? 13.977 -36.344 -6.547 1 90.31 281 ARG B C 1
ATOM 5739 O O . ARG B 1 281 ? 12.93 -35.969 -7.078 1 90.31 281 ARG B O 1
ATOM 5746 N N . GLY B 1 282 ? 14.914 -36.812 -7.168 1 94.81 282 GLY B N 1
ATOM 5747 C CA . GLY B 1 282 ? 14.805 -37.094 -8.594 1 94.81 282 GLY B CA 1
ATOM 5748 C C . GLY B 1 282 ? 15.164 -35.906 -9.469 1 94.81 282 GLY B C 1
ATOM 5749 O O . GLY B 1 282 ? 14.82 -35.875 -10.656 1 94.81 282 GLY B O 1
ATOM 5750 N N . LEU B 1 283 ? 15.805 -34.938 -8.938 1 96.81 283 LEU B N 1
ATOM 5751 C CA . LEU B 1 283 ? 16.141 -33.75 -9.688 1 96.81 283 LEU B CA 1
ATOM 5752 C C . LEU B 1 283 ? 17.609 -33.75 -10.109 1 96.81 283 LEU B C 1
ATOM 5754 O O . LEU B 1 283 ? 18.469 -34.219 -9.344 1 96.81 283 LEU B O 1
ATOM 5758 N N . PRO B 1 284 ? 17.906 -33.344 -11.266 1 97.44 284 PRO B N 1
ATOM 5759 C CA . PRO B 1 284 ? 19.297 -33.25 -11.734 1 97.44 284 PRO B CA 1
ATOM 5760 C C . PRO B 1 284 ? 20 -32.031 -11.172 1 97.44 284 PRO B C 1
ATOM 5762 O O . PRO B 1 284 ? 19.375 -31.156 -10.562 1 97.44 284 PRO B O 1
ATOM 5765 N N . PRO B 1 285 ? 21.312 -32.031 -11.242 1 96.94 285 PRO B N 1
ATOM 5766 C CA . PRO B 1 285 ? 22.016 -30.797 -10.852 1 96.94 285 PRO B CA 1
ATOM 5767 C C . PRO B 1 285 ? 21.719 -29.625 -11.773 1 96.94 285 PRO B C 1
ATOM 5769 O O . PRO B 1 285 ? 21.891 -29.734 -12.992 1 96.94 285 PRO B O 1
ATOM 5772 N N . VAL B 1 286 ? 21.219 -28.562 -11.234 1 97.38 286 VAL B N 1
ATOM 5773 C CA . VAL B 1 286 ? 20.844 -27.375 -11.992 1 97.38 286 VAL B CA 1
ATOM 5774 C C . VAL B 1 286 ? 21.641 -26.172 -11.492 1 97.38 286 VAL B C 1
ATOM 5776 O O . VAL B 1 286 ? 21.703 -25.906 -10.289 1 97.38 286 VAL B O 1
ATOM 5779 N N . ASN B 1 287 ? 22.375 -25.438 -12.406 1 95.81 287 ASN B N 1
ATOM 5780 C CA . ASN B 1 287 ? 23.016 -24.172 -12.055 1 95.81 287 ASN B CA 1
ATOM 5781 C C . ASN B 1 287 ? 22 -23.078 -11.812 1 95.81 287 ASN B C 1
ATOM 5783 O O . ASN B 1 287 ? 21.234 -22.719 -12.719 1 95.81 287 ASN B O 1
ATOM 5787 N N . PRO B 1 288 ? 21.953 -22.5 -10.656 1 92.31 288 PRO B N 1
ATOM 5788 C CA . PRO B 1 288 ? 20.906 -21.531 -10.336 1 92.31 288 PRO B CA 1
ATOM 5789 C C . PRO B 1 288 ? 21.047 -20.234 -11.133 1 92.31 288 PRO B C 1
ATOM 5791 O O . PRO B 1 288 ? 20.078 -19.484 -11.273 1 92.31 288 PRO B O 1
ATOM 5794 N N . ASP B 1 289 ? 22.203 -19.984 -11.703 1 91.88 289 ASP B N 1
ATOM 5795 C CA . ASP B 1 289 ? 22.453 -18.703 -12.359 1 91.88 289 ASP B CA 1
ATOM 5796 C C . ASP B 1 289 ? 22.234 -18.812 -13.867 1 91.88 289 ASP B C 1
ATOM 5798 O O . ASP B 1 289 ? 22.141 -17.797 -14.562 1 91.88 289 ASP B O 1
ATOM 5802 N N . THR B 1 290 ? 22.234 -20.047 -14.391 1 96.25 290 THR B N 1
ATOM 5803 C CA . THR B 1 290 ? 22.062 -20.234 -15.828 1 96.25 290 THR B CA 1
ATOM 5804 C C . THR B 1 290 ? 20.859 -21.141 -16.109 1 96.25 290 THR B C 1
ATOM 5806 O O . THR B 1 290 ? 20.391 -21.203 -17.25 1 96.25 290 THR B O 1
ATOM 5809 N N . LEU B 1 291 ? 20.453 -21.922 -15.172 1 97.62 291 LEU B N 1
ATOM 5810 C CA . LEU B 1 291 ? 19.359 -22.891 -15.188 1 97.62 291 LEU B CA 1
ATOM 5811 C C . LEU B 1 291 ? 19.703 -24.125 -16 1 97.62 291 LEU B C 1
ATOM 5813 O O . LEU B 1 291 ? 18.844 -24.953 -16.297 1 97.62 291 LEU B O 1
ATOM 5817 N N . GLN B 1 292 ? 21 -24.219 -16.344 1 98.31 292 GLN B N 1
ATOM 5818 C CA . GLN B 1 292 ? 21.484 -25.344 -17.125 1 98.31 292 GLN B CA 1
ATOM 5819 C C . GLN B 1 292 ? 21.609 -26.609 -16.266 1 98.31 292 GLN B C 1
ATOM 5821 O O . GLN B 1 292 ? 22.078 -26.531 -15.133 1 98.31 292 GLN B O 1
ATOM 5826 N N . ILE B 1 293 ? 21.156 -27.766 -16.828 1 98.38 293 ILE B N 1
ATOM 5827 C CA . ILE B 1 293 ? 21.391 -29.062 -16.172 1 98.38 293 ILE B CA 1
ATOM 5828 C C . ILE B 1 293 ? 22.797 -29.547 -16.5 1 98.38 293 ILE B C 1
ATOM 5830 O O . ILE B 1 293 ? 23.078 -29.922 -17.641 1 98.38 293 ILE B O 1
ATOM 5834 N N . ALA B 1 294 ? 23.594 -29.516 -15.461 1 97.12 294 ALA B N 1
ATOM 5835 C CA . ALA B 1 294 ? 24.984 -29.922 -15.656 1 97.12 294 ALA B CA 1
ATOM 5836 C C . ALA B 1 294 ? 25.625 -29.141 -16.797 1 97.12 294 ALA B C 1
ATOM 5838 O O . ALA B 1 294 ? 25.578 -27.922 -16.828 1 97.12 294 ALA B O 1
ATOM 5839 N N . ASP B 1 295 ? 26.219 -29.859 -17.812 1 96.31 295 ASP B N 1
ATOM 5840 C CA . ASP B 1 295 ? 26.797 -29.219 -18.984 1 96.31 295 ASP B CA 1
ATOM 5841 C C . ASP B 1 295 ? 26.031 -29.578 -20.25 1 96.31 295 ASP B C 1
ATOM 5843 O O . ASP B 1 295 ? 26.562 -29.484 -21.359 1 96.31 295 ASP B O 1
ATOM 5847 N N . LEU B 1 296 ? 24.828 -29.984 -20.031 1 98.19 296 LEU B N 1
ATOM 5848 C CA . LEU B 1 296 ? 24 -30.422 -21.141 1 98.19 296 LEU B CA 1
ATOM 5849 C C . LEU B 1 296 ? 23.266 -29.25 -21.781 1 98.19 296 LEU B C 1
ATOM 5851 O O . LEU B 1 296 ? 23.125 -28.188 -21.156 1 98.19 296 LEU B O 1
ATOM 5855 N N . PRO B 1 297 ? 22.844 -29.391 -22.984 1 98 297 PRO B N 1
ATOM 5856 C CA . PRO B 1 297 ? 22.016 -28.359 -23.609 1 98 297 PRO B CA 1
ATOM 5857 C C . PRO B 1 297 ? 20.562 -28.422 -23.156 1 98 297 PRO B C 1
ATOM 5859 O O . PRO B 1 297 ? 19.656 -28.312 -23.984 1 98 297 PRO B O 1
ATOM 5862 N N . VAL B 1 298 ? 20.344 -28.641 -21.859 1 98.75 298 VAL B N 1
ATOM 5863 C CA . VAL B 1 298 ? 19.031 -28.797 -21.234 1 98.75 298 VAL B CA 1
ATOM 5864 C C . VAL B 1 298 ? 18.938 -27.859 -20.031 1 98.75 298 VAL B C 1
ATOM 5866 O O . VAL B 1 298 ? 19.875 -27.734 -19.234 1 98.75 298 VAL B O 1
ATOM 5869 N N . PHE B 1 299 ? 17.812 -27.141 -19.906 1 98.75 299 PHE B N 1
ATOM 5870 C CA . PHE B 1 299 ? 17.562 -26.172 -18.844 1 98.75 299 PHE B CA 1
ATOM 5871 C C . PHE B 1 299 ? 16.328 -26.547 -18.047 1 98.75 299 PHE B C 1
ATOM 5873 O O . PHE B 1 299 ? 15.383 -27.125 -18.594 1 98.75 299 PHE B O 1
ATOM 5880 N N . LEU B 1 300 ? 16.359 -26.266 -16.766 1 98.62 300 LEU B N 1
ATOM 5881 C CA . LEU B 1 300 ? 15.25 -26.531 -15.852 1 98.62 300 LEU B CA 1
ATOM 5882 C C . LEU B 1 300 ? 14.75 -25.25 -15.203 1 98.62 300 LEU B C 1
ATOM 5884 O O . LEU B 1 300 ? 15.484 -24.609 -14.438 1 98.62 300 LEU B O 1
ATOM 5888 N N . ALA B 1 301 ? 13.477 -24.875 -15.508 1 97.94 301 ALA B N 1
ATOM 5889 C CA . ALA B 1 301 ? 13.008 -23.547 -15.133 1 97.94 301 ALA B CA 1
ATOM 5890 C C . ALA B 1 301 ? 11.656 -23.625 -14.43 1 97.94 301 ALA B C 1
ATOM 5892 O O . ALA B 1 301 ? 10.766 -24.359 -14.852 1 97.94 301 ALA B O 1
ATOM 5893 N N . GLY B 1 302 ? 11.508 -22.797 -13.352 1 97.25 302 GLY B N 1
ATOM 5894 C CA . GLY B 1 302 ? 10.234 -22.672 -12.664 1 97.25 302 GLY B CA 1
ATOM 5895 C C . GLY B 1 302 ? 10.078 -23.625 -11.492 1 97.25 302 GLY B C 1
ATOM 5896 O O . GLY B 1 302 ? 11.078 -24.094 -10.938 1 97.25 302 GLY B O 1
ATOM 5897 N N . ASP B 1 303 ? 8.867 -23.875 -11.18 1 96.94 303 ASP B N 1
ATOM 5898 C CA . ASP B 1 303 ? 8.562 -24.641 -9.977 1 96.94 303 ASP B CA 1
ATOM 5899 C C . ASP B 1 303 ? 9.18 -26.047 -10.047 1 96.94 303 ASP B C 1
ATOM 5901 O O . ASP B 1 303 ? 9.406 -26.672 -9.008 1 96.94 303 ASP B O 1
ATOM 5905 N N . VAL B 1 304 ? 9.445 -26.5 -11.211 1 97.5 304 VAL B N 1
ATOM 5906 C CA . VAL B 1 304 ? 9.945 -27.859 -11.375 1 97.5 304 VAL B CA 1
ATOM 5907 C C . VAL B 1 304 ? 11.32 -27.984 -10.727 1 97.5 304 VAL B C 1
ATOM 5909 O O . VAL B 1 304 ? 11.719 -29.078 -10.328 1 97.5 304 VAL B O 1
ATOM 5912 N N . ASN B 1 305 ? 12.031 -26.875 -10.617 1 95.62 305 ASN B N 1
ATOM 5913 C CA . ASN B 1 305 ? 13.375 -26.969 -10.047 1 95.62 305 ASN B CA 1
ATOM 5914 C C . ASN B 1 305 ? 13.336 -26.938 -8.523 1 95.62 305 ASN B C 1
ATOM 5916 O O . ASN B 1 305 ? 14.375 -27.078 -7.871 1 95.62 305 ASN B O 1
ATOM 5920 N N . GLN B 1 306 ? 12.156 -26.641 -7.914 1 91.5 306 GLN B N 1
ATOM 5921 C CA . GLN B 1 306 ? 11.867 -26.734 -6.488 1 91.5 306 GLN B CA 1
ATOM 5922 C C . GLN B 1 306 ? 12.641 -25.703 -5.691 1 91.5 306 GLN B C 1
ATOM 5924 O O . GLN B 1 306 ? 12.984 -25.922 -4.527 1 91.5 306 GLN B O 1
ATOM 5929 N N . ARG B 1 307 ? 12.969 -24.594 -6.324 1 89.06 307 ARG B N 1
ATOM 5930 C CA . ARG B 1 307 ? 13.727 -23.562 -5.621 1 89.06 307 ARG B CA 1
ATOM 5931 C C . ARG B 1 307 ? 12.789 -22.547 -4.969 1 89.06 307 ARG B C 1
ATOM 5933 O O . ARG B 1 307 ? 12.922 -22.25 -3.781 1 89.06 307 ARG B O 1
ATOM 5940 N N . SER B 1 308 ? 11.867 -22.016 -5.66 1 88.56 308 SER B N 1
ATOM 5941 C CA . SER B 1 308 ? 10.938 -21.016 -5.141 1 88.56 308 SER B CA 1
ATOM 5942 C C . SER B 1 308 ? 9.617 -21.031 -5.914 1 88.56 308 SER B C 1
ATOM 5944 O O . SER B 1 308 ? 9.578 -20.656 -7.09 1 88.56 308 SER B O 1
ATOM 5946 N N . PRO B 1 309 ? 8.672 -21.406 -5.266 1 90.5 309 PRO B N 1
ATOM 5947 C CA . PRO B 1 309 ? 7.395 -21.453 -5.973 1 90.5 309 PRO B CA 1
ATOM 5948 C C . PRO B 1 309 ? 6.672 -20.109 -5.977 1 90.5 309 PRO B C 1
ATOM 5950 O O . PRO B 1 309 ? 5.531 -20.016 -5.516 1 90.5 309 PRO B O 1
ATOM 5953 N N . VAL B 1 310 ? 7.301 -19.062 -6.543 1 93.69 310 VAL B N 1
ATOM 5954 C CA . VAL B 1 310 ? 6.789 -17.703 -6.688 1 93.69 310 VAL B CA 1
ATOM 5955 C C . VAL B 1 310 ? 6.793 -17.297 -8.164 1 93.69 310 VAL B C 1
ATOM 5957 O O . VAL B 1 310 ? 7.727 -17.625 -8.898 1 93.69 310 VAL B O 1
ATOM 5960 N N . LEU B 1 311 ? 5.793 -16.594 -8.586 1 94.19 311 LEU B N 1
ATOM 5961 C CA . LEU B 1 311 ? 5.594 -16.359 -10.008 1 94.19 311 LEU B CA 1
ATOM 5962 C C . LEU B 1 311 ? 6.746 -15.555 -10.594 1 94.19 311 LEU B C 1
ATOM 5964 O O . LEU B 1 311 ? 7.254 -15.883 -11.672 1 94.19 311 LEU B O 1
ATOM 5968 N N . HIS B 1 312 ? 7.18 -14.469 -9.875 1 92.94 312 HIS B N 1
ATOM 5969 C CA . HIS B 1 312 ? 8.219 -13.648 -10.492 1 92.94 312 HIS B CA 1
ATOM 5970 C C . HIS B 1 312 ? 9.539 -14.414 -10.578 1 92.94 312 HIS B C 1
ATOM 5972 O O . HIS B 1 312 ? 10.344 -14.172 -11.484 1 92.94 312 HIS B O 1
ATOM 5978 N N . GLU B 1 313 ? 9.773 -15.383 -9.688 1 94 313 GLU B N 1
ATOM 5979 C CA . GLU B 1 313 ? 10.938 -16.266 -9.789 1 94 313 GLU B CA 1
ATOM 5980 C C . GLU B 1 313 ? 10.82 -17.188 -10.992 1 94 313 GLU B C 1
ATOM 5982 O O . GLU B 1 313 ? 11.805 -17.422 -11.695 1 94 313 GLU B O 1
ATOM 5987 N N . ALA B 1 314 ? 9.633 -17.719 -11.133 1 95.12 314 ALA B N 1
ATOM 5988 C CA . ALA B 1 314 ? 9.391 -18.578 -12.289 1 95.12 314 ALA B CA 1
ATOM 5989 C C . ALA B 1 314 ? 9.594 -17.812 -13.594 1 95.12 314 ALA B C 1
ATOM 5991 O O . ALA B 1 314 ? 10.172 -18.328 -14.547 1 95.12 314 ALA B O 1
ATOM 5992 N N . ALA B 1 315 ? 9.102 -16.609 -13.609 1 94.19 315 ALA B N 1
ATOM 5993 C CA . ALA B 1 315 ? 9.266 -15.766 -14.789 1 94.19 315 ALA B CA 1
ATOM 5994 C C . ALA B 1 315 ? 10.742 -15.484 -15.055 1 94.19 315 ALA B C 1
ATOM 5996 O O . ALA B 1 315 ? 11.195 -15.539 -16.203 1 94.19 315 ALA B O 1
ATOM 5997 N N . ASP B 1 316 ? 11.5 -15.156 -14.016 1 94.44 316 ASP B N 1
ATOM 5998 C CA . ASP B 1 316 ? 12.938 -14.938 -14.148 1 94.44 316 ASP B CA 1
ATOM 5999 C C . ASP B 1 316 ? 13.641 -16.203 -14.664 1 94.44 316 ASP B C 1
ATOM 6001 O O . ASP B 1 316 ? 14.484 -16.125 -15.555 1 94.44 316 ASP B O 1
ATOM 6005 N N . ASP B 1 317 ? 13.258 -17.344 -14.086 1 96.25 317 ASP B N 1
ATOM 6006 C CA . ASP B 1 317 ? 13.82 -18.609 -14.547 1 96.25 317 ASP B CA 1
ATOM 6007 C C . ASP B 1 317 ? 13.586 -18.812 -16.031 1 96.25 317 ASP B C 1
ATOM 6009 O O . ASP B 1 317 ? 14.5 -19.188 -16.781 1 96.25 317 ASP B O 1
ATOM 6013 N N . GLY B 1 318 ? 12.328 -18.578 -16.422 1 96.62 318 GLY B N 1
ATOM 6014 C CA . GLY B 1 318 ? 12 -18.703 -17.828 1 96.62 318 GLY B CA 1
ATOM 6015 C C . GLY B 1 318 ? 12.812 -17.797 -18.719 1 96.62 318 GLY B C 1
ATOM 6016 O O . GLY B 1 318 ? 13.312 -18.219 -19.766 1 96.62 318 GLY B O 1
ATOM 6017 N N . HIS B 1 319 ? 12.945 -16.578 -18.312 1 94.75 319 HIS B N 1
ATOM 6018 C CA . HIS B 1 319 ? 13.734 -15.609 -19.047 1 94.75 319 HIS B CA 1
ATOM 6019 C C . HIS B 1 319 ? 15.188 -16.062 -19.188 1 94.75 319 HIS B C 1
ATOM 6021 O O . HIS B 1 319 ? 15.734 -16.062 -20.281 1 94.75 319 HIS B O 1
ATOM 6027 N N . ILE B 1 320 ? 15.766 -16.469 -18.109 1 95.88 320 ILE B N 1
ATOM 6028 C CA . ILE B 1 320 ? 17.156 -16.906 -18.078 1 95.88 320 ILE B CA 1
ATOM 6029 C C . ILE B 1 320 ? 17.344 -18.141 -18.953 1 95.88 320 ILE B C 1
ATOM 6031 O O . ILE B 1 320 ? 18.234 -18.172 -19.797 1 95.88 320 ILE B O 1
ATOM 6035 N N . ALA B 1 321 ? 16.453 -19.125 -18.812 1 97.69 321 ALA B N 1
ATOM 6036 C CA . ALA B 1 321 ? 16.531 -20.344 -19.594 1 97.69 321 ALA B CA 1
ATOM 6037 C C . ALA B 1 321 ? 16.359 -20.062 -21.078 1 97.69 321 ALA B C 1
ATOM 6039 O O . ALA B 1 321 ? 17.078 -20.609 -21.922 1 97.69 321 ALA B O 1
ATOM 6040 N N . GLY B 1 322 ? 15.391 -19.219 -21.406 1 97.12 322 GLY B N 1
ATOM 6041 C CA . GLY B 1 322 ? 15.148 -18.859 -22.797 1 97.12 322 GLY B CA 1
ATOM 6042 C C . GLY B 1 322 ? 16.328 -18.172 -23.438 1 97.12 322 GLY B C 1
ATOM 6043 O O . GLY B 1 322 ? 16.703 -18.516 -24.562 1 97.12 322 GLY B O 1
ATOM 6044 N N . LEU B 1 323 ? 16.891 -17.234 -22.719 1 95 323 LEU B N 1
ATOM 6045 C CA . LEU B 1 323 ? 18.047 -16.531 -23.234 1 95 323 LEU B CA 1
ATOM 6046 C C . LEU B 1 323 ? 19.234 -17.484 -23.406 1 95 323 LEU B C 1
ATOM 6048 O O . LEU B 1 323 ? 19.844 -17.5 -24.484 1 95 323 LEU B O 1
ATOM 6052 N N . ASN B 1 324 ? 19.516 -18.266 -22.438 1 97 324 ASN B N 1
ATOM 6053 C CA . ASN B 1 324 ? 20.672 -19.156 -22.469 1 97 324 ASN B CA 1
ATOM 6054 C C . ASN B 1 324 ? 20.484 -20.281 -23.484 1 97 324 ASN B C 1
ATOM 6056 O O . ASN B 1 324 ? 21.453 -20.781 -24.062 1 97 324 ASN B O 1
ATOM 6060 N N . ALA B 1 325 ? 19.25 -20.703 -23.719 1 97.81 325 ALA B N 1
ATOM 6061 C CA . ALA B 1 325 ? 18.953 -21.734 -24.703 1 97.81 325 ALA B CA 1
ATOM 6062 C C . ALA B 1 325 ? 19.203 -21.234 -26.125 1 97.81 325 ALA B C 1
ATOM 6064 O O . ALA B 1 325 ? 19.312 -22.031 -27.062 1 97.81 325 ALA B O 1
ATOM 6065 N N . THR B 1 326 ? 19.266 -19.969 -26.297 1 96.19 326 THR B N 1
ATOM 6066 C CA . THR B 1 326 ? 19.375 -19.422 -27.641 1 96.19 326 THR B CA 1
ATOM 6067 C C . THR B 1 326 ? 20.734 -18.766 -27.844 1 96.19 326 THR B C 1
ATOM 6069 O O . THR B 1 326 ? 20.969 -18.094 -28.859 1 96.19 326 THR B O 1
ATOM 6072 N N . ARG B 1 327 ? 21.594 -18.969 -26.875 1 92.62 327 ARG B N 1
ATOM 6073 C CA . ARG B 1 327 ? 22.922 -18.359 -26.969 1 92.62 327 ARG B CA 1
ATOM 6074 C C . ARG B 1 327 ? 24.016 -19.422 -26.984 1 92.62 327 ARG B C 1
ATOM 6076 O O . ARG B 1 327 ? 23.797 -20.547 -26.547 1 92.62 327 ARG B O 1
ATOM 6083 N N . GLU B 1 328 ? 25.078 -19 -27.547 1 91.5 328 GLU B N 1
ATOM 6084 C CA . GLU B 1 328 ? 26.234 -19.891 -27.547 1 91.5 328 GLU B CA 1
ATOM 6085 C C . GLU B 1 328 ? 26.953 -19.875 -26.203 1 91.5 328 GLU B C 1
ATOM 6087 O O . GLU B 1 328 ? 27.281 -20.922 -25.641 1 91.5 328 GLU B O 1
ATOM 6092 N N . LYS B 1 329 ? 27.188 -18.688 -25.75 1 92.81 329 LYS B N 1
ATOM 6093 C CA . LYS B 1 329 ? 27.797 -18.531 -24.438 1 92.81 329 LYS B CA 1
ATOM 6094 C C . LYS B 1 329 ? 26.75 -18.203 -23.375 1 92.81 329 LYS B C 1
ATOM 6096 O O . LYS B 1 329 ? 25.984 -17.25 -23.516 1 92.81 329 LYS B O 1
ATOM 6101 N N . LEU B 1 330 ? 26.766 -19.016 -22.344 1 94.62 330 LEU B N 1
ATOM 6102 C CA . LEU B 1 330 ? 25.781 -18.844 -21.281 1 94.62 330 LEU B CA 1
ATOM 6103 C C . LEU B 1 330 ? 26.016 -17.547 -20.516 1 94.62 330 LEU B C 1
ATOM 6105 O O . LEU B 1 330 ? 27.156 -17.141 -20.328 1 94.62 330 LEU B O 1
ATOM 6109 N N . VAL B 1 331 ? 24.953 -16.953 -20.094 1 92.19 331 VAL B N 1
ATOM 6110 C CA . VAL B 1 331 ? 25 -15.75 -19.266 1 92.19 331 VAL B CA 1
ATOM 6111 C C . VAL B 1 331 ? 24.516 -16.062 -17.859 1 92.19 331 VAL B C 1
ATOM 6113 O O . VAL B 1 331 ? 23.5 -16.75 -17.688 1 92.19 331 VAL B O 1
ATOM 6116 N N . CYS B 1 332 ? 25.25 -15.555 -16.875 1 92.44 332 CYS B N 1
ATOM 6117 C CA . CYS B 1 332 ? 24.875 -15.711 -15.477 1 92.44 332 CYS B CA 1
ATOM 6118 C C . CYS B 1 332 ? 24.094 -14.5 -14.984 1 92.44 332 CYS B C 1
ATOM 6120 O O . CYS B 1 332 ? 24.469 -13.359 -15.242 1 92.44 332 CYS B O 1
ATOM 6122 N N . PHE B 1 333 ? 22.969 -14.758 -14.305 1 91.12 333 PHE B N 1
ATOM 6123 C CA . PHE B 1 333 ? 22.141 -13.68 -13.789 1 91.12 333 PHE B CA 1
ATOM 6124 C C . PHE B 1 333 ? 22.172 -13.656 -12.266 1 91.12 333 PHE B C 1
ATOM 6126 O O . PHE B 1 333 ? 22.031 -14.703 -11.625 1 91.12 333 PHE B O 1
ATOM 6133 N N . LYS B 1 334 ? 22.312 -12.43 -11.75 1 88.44 334 LYS B N 1
ATOM 6134 C CA . LYS B 1 334 ? 22.109 -12.242 -10.32 1 88.44 334 LYS B CA 1
ATOM 6135 C C . LYS B 1 334 ? 20.625 -12.266 -9.969 1 88.44 334 LYS B C 1
ATOM 6137 O O . LYS B 1 334 ? 19.828 -11.586 -10.609 1 88.44 334 LYS B O 1
ATOM 6142 N N . ARG B 1 335 ? 20.328 -13.023 -8.977 1 91.94 335 ARG B N 1
ATOM 6143 C CA . ARG B 1 335 ? 18.938 -13.141 -8.586 1 91.94 335 ARG B CA 1
ATOM 6144 C C . ARG B 1 335 ? 18.484 -11.914 -7.797 1 91.94 335 ARG B C 1
ATOM 6146 O O . ARG B 1 335 ? 19.312 -11.219 -7.199 1 91.94 335 ARG B O 1
ATOM 6153 N N . ARG B 1 336 ? 17.234 -11.672 -7.84 1 94.62 336 ARG B N 1
ATOM 6154 C CA . ARG B 1 336 ? 16.641 -10.555 -7.109 1 94.62 336 ARG B CA 1
ATOM 6155 C C . ARG B 1 336 ? 16.641 -10.828 -5.605 1 94.62 336 ARG B C 1
ATOM 6157 O O . ARG B 1 336 ? 16.875 -11.953 -5.172 1 94.62 336 ARG B O 1
ATOM 6164 N N . VAL B 1 337 ? 16.375 -9.742 -4.797 1 96.75 337 VAL B N 1
ATOM 6165 C CA . VAL B 1 337 ? 16.234 -9.891 -3.355 1 96.75 337 VAL B CA 1
ATOM 6166 C C . VAL B 1 337 ? 15.07 -10.836 -3.053 1 96.75 337 VAL B C 1
ATOM 6168 O O . VAL B 1 337 ? 13.977 -10.68 -3.6 1 96.75 337 VAL B O 1
ATOM 6171 N N . PRO B 1 338 ? 15.344 -11.883 -2.227 1 96.88 338 PRO B N 1
ATOM 6172 C CA . PRO B 1 338 ? 14.25 -12.797 -1.887 1 96.88 338 PRO B CA 1
ATOM 6173 C C . PRO B 1 338 ? 13.078 -12.078 -1.216 1 96.88 338 PRO B C 1
ATOM 6175 O O . PRO B 1 338 ? 13.281 -11.273 -0.304 1 96.88 338 PRO B O 1
ATOM 6178 N N . LEU B 1 339 ? 11.93 -12.289 -1.692 1 97.69 339 LEU B N 1
ATOM 6179 C CA . LEU B 1 339 ? 10.703 -11.656 -1.205 1 97.69 339 LEU B CA 1
ATOM 6180 C C . LEU B 1 339 ? 9.539 -12.633 -1.245 1 97.69 339 LEU B C 1
ATOM 6182 O O . LEU B 1 339 ? 9.219 -13.188 -2.303 1 97.69 339 LEU B O 1
ATOM 6186 N N . THR B 1 340 ? 8.93 -12.891 -0.106 1 97.5 340 THR B N 1
ATOM 6187 C CA . THR B 1 340 ? 7.734 -13.719 -0.011 1 97.5 340 THR B CA 1
ATOM 6188 C C . THR B 1 340 ? 6.621 -12.992 0.734 1 97.5 340 THR B C 1
ATOM 6190 O O . THR B 1 340 ? 6.863 -12.375 1.775 1 97.5 340 THR B O 1
ATOM 6193 N N . ILE B 1 341 ? 5.453 -13.07 0.177 1 98.44 341 ILE B N 1
ATOM 6194 C CA . ILE B 1 341 ? 4.305 -12.398 0.778 1 98.44 341 ILE B CA 1
ATOM 6195 C C . ILE B 1 341 ? 3.146 -13.383 0.923 1 98.44 341 ILE B C 1
ATOM 6197 O O . ILE B 1 341 ? 2.848 -14.141 -0.004 1 98.44 341 ILE B O 1
ATOM 6201 N N . VAL B 1 342 ? 2.574 -13.469 2.102 1 98.69 342 VAL B N 1
ATOM 6202 C CA . VAL B 1 342 ? 1.31 -14.148 2.361 1 98.69 342 VAL B CA 1
ATOM 6203 C C . VAL B 1 342 ? 0.184 -13.125 2.473 1 98.69 342 VAL B C 1
ATOM 6205 O O . VAL B 1 342 ? 0.248 -12.211 3.297 1 98.69 342 VAL B O 1
ATOM 6208 N N . PHE B 1 343 ? -0.851 -13.297 1.688 1 98.62 343 PHE B N 1
ATOM 6209 C CA . PHE B 1 343 ? -1.905 -12.297 1.586 1 98.62 343 PHE B CA 1
ATOM 6210 C C . PHE B 1 343 ? -2.986 -12.547 2.631 1 98.62 343 PHE B C 1
ATOM 6212 O O . PHE B 1 343 ? -4.18 -12.453 2.33 1 98.62 343 PHE B O 1
ATOM 6219 N N . SER B 1 344 ? -2.516 -12.898 3.801 1 98.56 344 SER B N 1
ATOM 6220 C CA . SER B 1 344 ? -3.377 -12.812 4.977 1 98.56 344 SER B CA 1
ATOM 6221 C C . SER B 1 344 ? -3.611 -11.359 5.383 1 98.56 344 SER B C 1
ATOM 6223 O O . SER B 1 344 ? -3.006 -10.445 4.82 1 98.56 344 SER B O 1
ATOM 6225 N N . ASP B 1 345 ? -4.535 -11.156 6.285 1 98.12 345 ASP B N 1
ATOM 6226 C CA . ASP B 1 345 ? -4.762 -9.844 6.895 1 98.12 345 ASP B CA 1
ATOM 6227 C C . ASP B 1 345 ? -4.605 -9.906 8.414 1 98.12 345 ASP B C 1
ATOM 6229 O O . ASP B 1 345 ? -5.473 -10.445 9.102 1 98.12 345 ASP B O 1
ATOM 6233 N N . PRO B 1 346 ? -3.486 -9.344 8.93 1 98.31 346 PRO B N 1
ATOM 6234 C CA . PRO B 1 346 ? -2.482 -8.539 8.227 1 98.31 346 PRO B CA 1
ATOM 6235 C C . PRO B 1 346 ? -1.562 -9.391 7.352 1 98.31 346 PRO B C 1
ATOM 6237 O O . PRO B 1 346 ? -1.476 -10.602 7.531 1 98.31 346 PRO B O 1
ATOM 6240 N N . ASN B 1 347 ? -0.884 -8.703 6.387 1 98.69 347 ASN B N 1
ATOM 6241 C CA . ASN B 1 347 ? 0.051 -9.406 5.512 1 98.69 347 ASN B CA 1
ATOM 6242 C C . ASN B 1 347 ? 1.212 -10.008 6.301 1 98.69 347 ASN B C 1
ATOM 6244 O O . ASN B 1 347 ? 1.679 -9.414 7.273 1 98.69 347 ASN B O 1
ATOM 6248 N N . ILE B 1 348 ? 1.567 -11.125 5.875 1 98.81 348 ILE B N 1
ATOM 6249 C CA . ILE B 1 348 ? 2.85 -11.672 6.305 1 98.81 348 ILE B CA 1
ATOM 6250 C C . ILE B 1 348 ? 3.877 -11.516 5.188 1 98.81 348 ILE B C 1
ATOM 6252 O O . ILE B 1 348 ? 3.564 -11.734 4.012 1 98.81 348 ILE B O 1
ATOM 6256 N N . ALA B 1 349 ? 5.07 -11.102 5.543 1 98.81 349 ALA B N 1
ATOM 6257 C CA . ALA B 1 349 ? 6.098 -10.969 4.512 1 98.81 349 ALA B CA 1
ATOM 6258 C C . ALA B 1 349 ? 7.484 -11.242 5.082 1 98.81 349 ALA B C 1
ATOM 6260 O O . ALA B 1 349 ? 7.75 -10.953 6.25 1 98.81 349 ALA B O 1
ATOM 6261 N N . VAL B 1 350 ? 8.297 -11.82 4.34 1 98.62 350 VAL B N 1
ATOM 6262 C CA . VAL B 1 350 ? 9.719 -12.023 4.594 1 98.62 350 VAL B CA 1
ATOM 6263 C C . VAL B 1 350 ? 10.539 -11.445 3.443 1 98.62 350 VAL B C 1
ATOM 6265 O O . VAL B 1 350 ? 10.328 -11.805 2.281 1 98.62 350 VAL B O 1
ATOM 6268 N N . VAL B 1 351 ? 11.406 -10.539 3.75 1 98.62 351 VAL B N 1
ATOM 6269 C CA . VAL B 1 351 ? 12.195 -9.883 2.713 1 98.62 351 VAL B CA 1
ATOM 6270 C C . VAL B 1 351 ? 13.68 -9.938 3.074 1 98.62 351 VAL B C 1
ATOM 6272 O O . VAL B 1 351 ? 14.047 -9.742 4.234 1 98.62 351 VAL B O 1
ATOM 6275 N N . GLY B 1 352 ? 14.547 -10.219 2.1 1 98.44 352 GLY B N 1
ATOM 6276 C CA . GLY B 1 352 ? 15.969 -10.352 2.359 1 98.44 352 GLY B CA 1
ATOM 6277 C C . GLY B 1 352 ? 16.312 -11.609 3.125 1 98.44 352 GLY B C 1
ATOM 6278 O O . GLY B 1 352 ? 15.742 -12.672 2.885 1 98.44 352 GLY B O 1
ATOM 6279 N N . LYS B 1 353 ? 17.297 -11.516 3.984 1 98.25 353 LYS B N 1
ATOM 6280 C CA . LYS B 1 353 ? 17.688 -12.664 4.793 1 98.25 353 LYS B CA 1
ATOM 6281 C C . LYS B 1 353 ? 16.688 -12.914 5.914 1 98.25 353 LYS B C 1
ATOM 6283 O O . LYS B 1 353 ? 16.25 -11.977 6.594 1 98.25 353 LYS B O 1
ATOM 6288 N N . SER B 1 354 ? 16.297 -14.125 6.066 1 98 354 SER B N 1
ATOM 6289 C CA . SER B 1 354 ? 15.375 -14.508 7.137 1 98 354 SER B CA 1
ATOM 6290 C C . SER B 1 354 ? 16.062 -14.469 8.492 1 98 354 SER B C 1
ATOM 6292 O O . SER B 1 354 ? 17.297 -14.562 8.578 1 98 354 SER B O 1
ATOM 6294 N N . PHE B 1 355 ? 15.219 -14.281 9.484 1 98.5 355 PHE B N 1
ATOM 6295 C CA . PHE B 1 355 ? 15.727 -14.25 10.852 1 98.5 355 PHE B CA 1
ATOM 6296 C C . PHE B 1 355 ? 16.562 -15.492 11.148 1 98.5 355 PHE B C 1
ATOM 6298 O O . PHE B 1 355 ? 17.641 -15.391 11.734 1 98.5 355 PHE B O 1
ATOM 6305 N N . ARG B 1 356 ? 16.172 -16.594 10.719 1 97.31 356 ARG B N 1
ATOM 6306 C CA . ARG B 1 356 ? 16.812 -17.875 11.016 1 97.31 356 ARG B CA 1
ATOM 6307 C C . ARG B 1 356 ? 18.172 -17.953 10.336 1 97.31 356 ARG B C 1
ATOM 6309 O O . ARG B 1 356 ? 19.094 -18.578 10.859 1 97.31 356 ARG B O 1
ATOM 6316 N N . SER B 1 357 ? 18.328 -17.359 9.18 1 97.25 357 SER B N 1
ATOM 6317 C CA . SER B 1 357 ? 19.547 -17.484 8.406 1 97.25 357 SER B CA 1
ATOM 6318 C C . SER B 1 357 ? 20.609 -16.5 8.891 1 97.25 357 SER B C 1
ATOM 6320 O O . SER B 1 357 ? 21.766 -16.578 8.461 1 97.25 357 SER B O 1
ATOM 6322 N N . LEU B 1 358 ? 20.234 -15.586 9.773 1 97.75 358 LEU B N 1
ATOM 6323 C CA . LEU B 1 358 ? 21.141 -14.539 10.219 1 97.75 358 LEU B CA 1
ATOM 6324 C C . LEU B 1 358 ? 21.938 -14.992 11.43 1 97.75 358 LEU B C 1
ATOM 6326 O O . LEU B 1 358 ? 21.438 -15.758 12.266 1 97.75 358 LEU B O 1
ATOM 6330 N N . GLU B 1 359 ? 23.203 -14.562 11.508 1 96.94 359 GLU B N 1
ATOM 6331 C CA . GLU B 1 359 ? 23.984 -14.719 12.727 1 96.94 359 GLU B CA 1
ATOM 6332 C C . GLU B 1 359 ? 23.609 -13.672 13.766 1 96.94 359 GLU B C 1
ATOM 6334 O O . GLU B 1 359 ? 24.094 -12.531 13.703 1 96.94 359 GLU B O 1
ATOM 6339 N N . HIS B 1 360 ? 22.953 -14.008 14.758 1 95 360 HIS B N 1
ATOM 6340 C CA . HIS B 1 360 ? 22.234 -13.086 15.641 1 95 360 HIS B CA 1
ATOM 6341 C C . HIS B 1 360 ? 23.203 -12.219 16.438 1 95 360 HIS B C 1
ATOM 6343 O O . HIS B 1 360 ? 22.859 -11.109 16.828 1 95 360 HIS B O 1
ATOM 6349 N N . GLU B 1 361 ? 24.391 -12.68 16.656 1 95.56 361 GLU B N 1
ATOM 6350 C CA . GLU B 1 361 ? 25.375 -11.883 17.375 1 95.56 361 GLU B CA 1
ATOM 6351 C C . GLU B 1 361 ? 25.875 -10.719 16.516 1 95.56 361 GLU B C 1
ATOM 6353 O O . GLU B 1 361 ? 26.375 -9.727 17.031 1 95.56 361 GLU B O 1
ATOM 6358 N N . ASP B 1 362 ? 25.672 -10.844 15.25 1 96.81 362 ASP B N 1
ATOM 6359 C CA . ASP B 1 362 ? 26.234 -9.875 14.328 1 96.81 362 ASP B CA 1
ATOM 6360 C C . ASP B 1 362 ? 25.172 -8.914 13.812 1 96.81 362 ASP B C 1
ATOM 6362 O O . ASP B 1 362 ? 25.422 -8.133 12.891 1 96.81 362 ASP B O 1
ATOM 6366 N N . ILE B 1 363 ? 23.953 -9.008 14.375 1 98.19 363 ILE B N 1
ATOM 6367 C CA . ILE B 1 363 ? 22.906 -8.133 13.867 1 98.19 363 ILE B CA 1
ATOM 6368 C C . ILE B 1 363 ? 22.234 -7.414 15.031 1 98.19 363 ILE B C 1
ATOM 6370 O O . ILE B 1 363 ? 22.391 -7.797 16.188 1 98.19 363 ILE B O 1
ATOM 6374 N N . ARG B 1 364 ? 21.562 -6.328 14.711 1 98.25 364 ARG B N 1
ATOM 6375 C CA . ARG B 1 364 ? 20.578 -5.668 15.57 1 98.25 364 ARG B CA 1
ATOM 6376 C C . ARG B 1 364 ? 19.203 -5.633 14.906 1 98.25 364 ARG B C 1
ATOM 6378 O O . ARG B 1 364 ? 19.109 -5.547 13.68 1 98.25 364 ARG B O 1
ATOM 6385 N N . ALA B 1 365 ? 18.219 -5.734 15.727 1 98.56 365 ALA B N 1
ATOM 6386 C CA . ALA B 1 365 ? 16.859 -5.719 15.219 1 98.56 365 ALA B CA 1
ATOM 6387 C C . ALA B 1 365 ? 16.094 -4.508 15.75 1 98.56 365 ALA B C 1
ATOM 6389 O O . ALA B 1 365 ? 16.297 -4.09 16.891 1 98.56 365 ALA B O 1
ATOM 6390 N N . GLY B 1 366 ? 15.328 -3.857 14.891 1 98.5 366 GLY B N 1
ATOM 6391 C CA . GLY B 1 366 ? 14.352 -2.85 15.273 1 98.5 366 GLY B CA 1
ATOM 6392 C C . GLY B 1 366 ? 12.914 -3.297 15.062 1 98.5 366 GLY B C 1
ATOM 6393 O O . GLY B 1 366 ? 12.617 -3.992 14.094 1 98.5 366 GLY B O 1
ATOM 6394 N N . GLU B 1 367 ? 12.031 -2.865 15.922 1 98.25 367 GLU B N 1
ATOM 6395 C CA . GLU B 1 367 ? 10.672 -3.408 15.906 1 98.25 367 GLU B CA 1
ATOM 6396 C C . GLU B 1 367 ? 9.641 -2.303 16.078 1 98.25 367 GLU B C 1
ATOM 6398 O O . GLU B 1 367 ? 9.953 -1.215 16.562 1 98.25 367 GLU B O 1
ATOM 6403 N N . VAL B 1 368 ? 8.422 -2.576 15.617 1 98 368 VAL B N 1
ATOM 6404 C CA . VAL B 1 368 ? 7.266 -1.717 15.875 1 98 368 VAL B CA 1
ATOM 6405 C C . VAL B 1 368 ? 6.016 -2.572 16.062 1 98 368 VAL B C 1
ATOM 6407 O O . VAL B 1 368 ? 5.879 -3.627 15.43 1 98 368 VAL B O 1
ATOM 6410 N N . ASP B 1 369 ? 5.234 -2.236 16.969 1 98 369 ASP B N 1
ATOM 6411 C CA . ASP B 1 369 ? 3.869 -2.721 17.125 1 98 369 ASP B CA 1
ATOM 6412 C C . ASP B 1 369 ? 2.861 -1.723 16.562 1 98 369 ASP B C 1
ATOM 6414 O O . ASP B 1 369 ? 2.916 -0.532 16.875 1 98 369 ASP B O 1
ATOM 6418 N N . PHE B 1 370 ? 1.946 -2.17 15.742 1 97.88 370 PHE B N 1
ATOM 6419 C CA . PHE B 1 370 ? 1.068 -1.259 15.016 1 97.88 370 PHE B CA 1
ATOM 6420 C C . PHE B 1 370 ? -0.186 -0.955 15.828 1 97.88 370 PHE B C 1
ATOM 6422 O O . PHE B 1 370 ? -1.034 -0.171 15.398 1 97.88 370 PHE B O 1
ATOM 6429 N N . SER B 1 371 ? -0.324 -1.482 17.016 1 96.69 371 SER B N 1
ATOM 6430 C CA . SER B 1 371 ? -1.548 -1.354 17.797 1 96.69 371 SER B CA 1
ATOM 6431 C C . SER B 1 371 ? -1.852 0.105 18.125 1 96.69 371 SER B C 1
ATOM 6433 O O . SER B 1 371 ? -3.016 0.489 18.25 1 96.69 371 SER B O 1
ATOM 6435 N N . ARG B 1 372 ? -0.782 0.959 18.141 1 93.25 372 ARG B N 1
ATOM 6436 C CA . ARG B 1 372 ? -1.007 2.35 18.531 1 93.25 372 ARG B CA 1
ATOM 6437 C C . ARG B 1 372 ? -0.627 3.299 17.406 1 93.25 372 ARG B C 1
ATOM 6439 O O . ARG B 1 372 ? -0.526 4.512 17.609 1 93.25 372 ARG B O 1
ATOM 6446 N N . GLN B 1 373 ? -0.385 2.75 16.297 1 94.94 373 GLN B N 1
ATOM 6447 C CA . GLN B 1 373 ? 0.002 3.574 15.164 1 94.94 373 GLN B CA 1
ATOM 6448 C C . GLN B 1 373 ? -1.189 4.363 14.625 1 94.94 373 GLN B C 1
ATOM 6450 O O . GLN B 1 373 ? -2.238 3.785 14.328 1 94.94 373 GLN B O 1
ATOM 6455 N N . GLY B 1 374 ? -1.058 5.684 14.5 1 95.12 374 GLY B N 1
ATOM 6456 C CA . GLY B 1 374 ? -2.16 6.609 14.297 1 95.12 374 GLY B CA 1
ATOM 6457 C C . GLY B 1 374 ? -2.959 6.312 13.039 1 95.12 374 GLY B C 1
ATOM 6458 O O . GLY B 1 374 ? -4.188 6.211 13.086 1 95.12 374 GLY B O 1
ATOM 6459 N N . ARG B 1 375 ? -2.289 6.16 11.875 1 97.19 375 ARG B N 1
ATOM 6460 C CA . ARG B 1 375 ? -2.984 5.895 10.617 1 97.19 375 ARG B CA 1
ATOM 6461 C C . ARG B 1 375 ? -3.703 4.551 10.664 1 97.19 375 ARG B C 1
ATOM 6463 O O . ARG B 1 375 ? -4.809 4.414 10.141 1 97.19 375 ARG B O 1
ATOM 6470 N N . ALA B 1 376 ? -3.041 3.523 11.258 1 97.62 376 ALA B N 1
ATOM 6471 C CA . ALA B 1 376 ? -3.646 2.203 11.398 1 97.62 376 ALA B CA 1
ATOM 6472 C C . ALA B 1 376 ? -4.895 2.262 12.273 1 97.62 376 ALA B C 1
ATOM 6474 O O . ALA B 1 376 ? -5.91 1.64 11.961 1 97.62 376 ALA B O 1
ATOM 6475 N N . ARG B 1 377 ? -4.84 3.018 13.328 1 96.69 377 ARG B N 1
ATOM 6476 C CA . ARG B 1 377 ? -5.98 3.186 14.219 1 96.69 377 ARG B CA 1
ATOM 6477 C C . ARG B 1 377 ? -7.148 3.844 13.492 1 96.69 377 ARG B C 1
ATOM 6479 O O . ARG B 1 377 ? -8.305 3.447 13.68 1 96.69 377 ARG B O 1
ATOM 6486 N N . SER B 1 378 ? -6.781 4.871 12.695 1 97.38 378 SER B N 1
ATOM 6487 C CA . SER B 1 378 ? -7.824 5.574 11.953 1 97.38 378 SER B CA 1
ATOM 6488 C C . SER B 1 378 ? -8.609 4.617 11.062 1 97.38 378 SER B C 1
ATOM 6490 O O . SER B 1 378 ? -9.82 4.777 10.891 1 97.38 378 SER B O 1
ATOM 6492 N N . ALA B 1 379 ? -7.98 3.576 10.562 1 97.62 379 ALA B N 1
ATOM 6493 C CA . ALA B 1 379 ? -8.578 2.674 9.586 1 97.62 379 ALA B CA 1
ATOM 6494 C C . ALA B 1 379 ? -9.094 1.401 10.258 1 97.62 379 ALA B C 1
ATOM 6496 O O . ALA B 1 379 ? -9.609 0.505 9.586 1 97.62 379 ALA B O 1
ATOM 6497 N N . GLN B 1 380 ? -8.953 1.231 11.555 1 97.25 380 GLN B N 1
ATOM 6498 C CA . GLN B 1 380 ? -9.297 0.017 12.289 1 97.25 380 GLN B CA 1
ATOM 6499 C C . GLN B 1 380 ? -8.469 -1.17 11.812 1 97.25 380 GLN B C 1
ATOM 6501 O O . GLN B 1 380 ? -8.992 -2.275 11.648 1 97.25 380 GLN B O 1
ATOM 6506 N N . SER B 1 381 ? -7.219 -0.894 11.508 1 97.44 381 SER B N 1
ATOM 6507 C CA . SER B 1 381 ? -6.301 -1.938 11.055 1 97.44 381 SER B CA 1
ATOM 6508 C C . SER B 1 381 ? -5.047 -1.981 11.922 1 97.44 381 SER B C 1
ATOM 6510 O O . SER B 1 381 ? -3.996 -2.445 11.477 1 97.44 381 SER B O 1
ATOM 6512 N N . ASN B 1 382 ? -5.133 -1.452 13.109 1 97 382 ASN B N 1
ATOM 6513 C CA . ASN B 1 382 ? -3.994 -1.286 14.008 1 97 382 ASN B CA 1
ATOM 6514 C C . ASN B 1 382 ? -3.643 -2.592 14.711 1 97 382 ASN B C 1
ATOM 6516 O O . ASN B 1 382 ? -3.807 -2.707 15.93 1 97 382 ASN B O 1
ATOM 6520 N N . ARG B 1 383 ? -3.072 -3.484 13.953 1 97.69 383 ARG B N 1
ATOM 6521 C CA . ARG B 1 383 ? -2.617 -4.785 14.43 1 97.69 383 ARG B CA 1
ATOM 6522 C C . ARG B 1 383 ? -1.384 -5.25 13.664 1 97.69 383 ARG B C 1
ATOM 6524 O O . ARG B 1 383 ? -1.222 -4.926 12.484 1 97.69 383 ARG B O 1
ATOM 6531 N N . GLY B 1 384 ? -0.584 -6.055 14.352 1 98.38 384 GLY B N 1
ATOM 6532 C CA . GLY B 1 384 ? 0.59 -6.641 13.727 1 98.38 384 GLY B CA 1
ATOM 6533 C C . GLY B 1 384 ? 1.893 -6.047 14.227 1 98.38 384 GLY B C 1
ATOM 6534 O O . GLY B 1 384 ? 1.888 -5.113 15.031 1 98.38 384 GLY B O 1
ATOM 6535 N N . VAL B 1 385 ? 2.971 -6.664 13.812 1 98.75 385 VAL B N 1
ATOM 6536 C CA . VAL B 1 385 ? 4.324 -6.289 14.211 1 98.75 385 VAL B CA 1
ATOM 6537 C C . VAL B 1 385 ? 5.273 -6.426 13.023 1 98.75 385 VAL B C 1
ATOM 6539 O O . VAL B 1 385 ? 5.004 -7.188 12.086 1 98.75 385 VAL B O 1
ATOM 6542 N N . LEU B 1 386 ? 6.27 -5.652 13.047 1 98.69 386 LEU B N 1
ATOM 6543 C CA . LEU B 1 386 ? 7.312 -5.66 12.023 1 98.69 386 LEU B CA 1
ATOM 6544 C C . LEU B 1 386 ? 8.695 -5.57 12.656 1 98.69 386 LEU B C 1
ATOM 6546 O O . LEU B 1 386 ? 8.906 -4.793 13.594 1 98.69 386 LEU B O 1
ATOM 6550 N N . ARG B 1 387 ? 9.609 -6.375 12.25 1 98.81 387 ARG B N 1
ATOM 6551 C CA . ARG B 1 387 ? 11 -6.285 12.68 1 98.81 387 ARG B CA 1
ATOM 6552 C C . ARG B 1 387 ? 11.938 -6.195 11.484 1 98.81 387 ARG B C 1
ATOM 6554 O O . ARG B 1 387 ? 11.797 -6.949 10.516 1 98.81 387 ARG B O 1
ATOM 6561 N N . VAL B 1 388 ? 12.852 -5.305 11.547 1 98.88 388 VAL B N 1
ATOM 6562 C CA . VAL B 1 388 ? 13.898 -5.137 10.547 1 98.88 388 VAL B CA 1
ATOM 6563 C C . VAL B 1 388 ? 15.25 -5.508 11.148 1 98.88 388 VAL B C 1
ATOM 6565 O O . VAL B 1 388 ? 15.5 -5.27 12.336 1 98.88 388 VAL B O 1
ATOM 6568 N N . TYR B 1 389 ? 16.141 -6.098 10.367 1 98.88 389 TYR B N 1
ATOM 6569 C CA . TYR B 1 389 ? 17.453 -6.566 10.812 1 98.88 389 TYR B CA 1
ATOM 6570 C C . TYR B 1 389 ? 18.562 -5.836 10.078 1 98.88 389 TYR B C 1
ATOM 6572 O O . TYR B 1 389 ? 18.5 -5.648 8.859 1 98.88 389 TYR B O 1
ATOM 6580 N N . ALA B 1 390 ? 19.578 -5.383 10.781 1 98.38 390 ALA B N 1
ATOM 6581 C CA . ALA B 1 390 ? 20.734 -4.727 10.172 1 98.38 390 ALA B CA 1
ATOM 6582 C C . ALA B 1 390 ? 22.031 -5.273 10.742 1 98.38 390 ALA B C 1
ATOM 6584 O O . ALA B 1 390 ? 22.062 -5.801 11.859 1 98.38 390 ALA B O 1
ATOM 6585 N N . ALA B 1 391 ? 23.125 -5.184 9.961 1 97.94 391 ALA B N 1
ATOM 6586 C CA . ALA B 1 391 ? 24.469 -5.512 10.461 1 97.94 391 ALA B CA 1
ATOM 6587 C C . ALA B 1 391 ? 24.859 -4.613 11.625 1 97.94 391 ALA B C 1
ATOM 6589 O O . ALA B 1 391 ? 24.781 -3.387 11.523 1 97.94 391 ALA B O 1
ATOM 6590 N N . ALA B 1 392 ? 25.344 -5.188 12.68 1 96.69 392 ALA B N 1
ATOM 6591 C CA . ALA B 1 392 ? 25.625 -4.461 13.914 1 96.69 392 ALA B CA 1
ATOM 6592 C C . ALA B 1 392 ? 26.75 -3.449 13.719 1 96.69 392 ALA B C 1
ATOM 6594 O O . ALA B 1 392 ? 26.766 -2.393 14.352 1 96.69 392 ALA B O 1
ATOM 6595 N N . ASN B 1 393 ? 27.609 -3.693 12.828 1 94.06 393 ASN B N 1
ATOM 6596 C CA . ASN B 1 393 ? 28.812 -2.867 12.672 1 94.06 393 ASN B CA 1
ATOM 6597 C C . ASN B 1 393 ? 28.562 -1.693 11.727 1 94.06 393 ASN B C 1
ATOM 6599 O O . ASN B 1 393 ? 29.203 -0.65 11.844 1 94.06 393 ASN B O 1
ATOM 6603 N N . SER B 1 394 ? 27.594 -1.835 10.758 1 94.31 394 SER B N 1
ATOM 6604 C CA . SER B 1 394 ? 27.484 -0.827 9.711 1 94.31 394 SER B CA 1
ATOM 6605 C C . SER B 1 394 ? 26.062 -0.26 9.633 1 94.31 394 SER B C 1
ATOM 6607 O O . SER B 1 394 ? 25.844 0.788 9.016 1 94.31 394 SER B O 1
ATOM 6609 N N . GLY B 1 395 ? 25.109 -0.949 10.148 1 96.38 395 GLY B N 1
ATOM 6610 C CA . GLY B 1 395 ? 23.719 -0.535 10.023 1 96.38 395 GLY B CA 1
ATOM 6611 C C . GLY B 1 395 ? 23.109 -0.896 8.68 1 96.38 395 GLY B C 1
ATOM 6612 O O . GLY B 1 395 ? 21.984 -0.517 8.383 1 96.38 395 GLY B O 1
ATOM 6613 N N . ARG B 1 396 ? 23.859 -1.684 7.891 1 97.88 396 ARG B N 1
ATOM 6614 C CA . ARG B 1 396 ? 23.344 -2.115 6.598 1 97.88 396 ARG B CA 1
ATOM 6615 C C . ARG B 1 396 ? 22.141 -3.033 6.77 1 97.88 396 ARG B C 1
ATOM 6617 O O . ARG B 1 396 ? 22.203 -4.012 7.516 1 97.88 396 ARG B O 1
ATOM 6624 N N . LEU B 1 397 ? 21.062 -2.734 6.066 1 98.62 397 LEU B N 1
ATOM 6625 C CA . LEU B 1 397 ? 19.844 -3.523 6.176 1 98.62 397 LEU B CA 1
ATOM 6626 C C . LEU B 1 397 ? 20.016 -4.887 5.52 1 98.62 397 LEU B C 1
ATOM 6628 O O . LEU B 1 397 ? 20.516 -4.98 4.391 1 98.62 397 LEU B O 1
ATOM 6632 N N . LEU B 1 398 ? 19.547 -5.965 6.223 1 98.81 398 LEU B N 1
ATOM 6633 C CA . LEU B 1 398 ? 19.797 -7.324 5.754 1 98.81 398 LEU B CA 1
ATOM 6634 C C . LEU B 1 398 ? 18.5 -8.055 5.465 1 98.81 398 LEU B C 1
ATOM 6636 O O . LEU B 1 398 ? 18.453 -8.938 4.605 1 98.81 398 LEU B O 1
ATOM 6640 N N . GLY B 1 399 ? 17.469 -7.789 6.211 1 98.81 399 GLY B N 1
ATOM 6641 C CA . GLY B 1 399 ? 16.188 -8.469 6.062 1 98.81 399 GLY B CA 1
ATOM 6642 C C . GLY B 1 399 ? 15.117 -7.93 6.984 1 98.81 399 GLY B C 1
ATOM 6643 O O . GLY B 1 399 ? 15.359 -6.988 7.742 1 98.81 399 GLY B O 1
ATOM 6644 N N . ALA B 1 400 ? 13.977 -8.414 6.816 1 98.94 400 ALA B N 1
ATOM 6645 C CA . ALA B 1 400 ? 12.844 -8.078 7.672 1 98.94 400 ALA B CA 1
ATOM 6646 C C . ALA B 1 400 ? 11.766 -9.156 7.613 1 98.94 400 ALA B C 1
ATOM 6648 O O . ALA B 1 400 ? 11.617 -9.836 6.594 1 98.94 400 ALA B O 1
ATOM 6649 N N . GLU B 1 401 ? 11.094 -9.406 8.656 1 98.94 401 GLU B N 1
ATOM 6650 C CA . GLU B 1 401 ? 9.883 -10.219 8.727 1 98.94 401 GLU B CA 1
ATOM 6651 C C . GLU B 1 401 ? 8.75 -9.461 9.406 1 98.94 401 GLU B C 1
ATOM 6653 O O . GLU B 1 401 ? 8.984 -8.656 10.312 1 98.94 401 GLU B O 1
ATOM 6658 N N . MET B 1 402 ? 7.543 -9.688 8.914 1 98.94 402 MET B N 1
ATOM 6659 C CA . MET B 1 402 ? 6.457 -8.867 9.438 1 98.94 402 MET B CA 1
ATOM 6660 C C . MET B 1 402 ? 5.121 -9.594 9.328 1 98.94 402 MET B C 1
ATOM 6662 O O . MET B 1 402 ? 4.965 -10.484 8.492 1 98.94 402 MET B O 1
ATOM 6666 N N . CYS B 1 403 ? 4.281 -9.406 10.133 1 98.88 403 CYS B N 1
ATOM 6667 C CA . CYS B 1 403 ? 2.824 -9.508 10.125 1 98.88 403 CYS B CA 1
ATOM 6668 C C . CYS B 1 403 ? 2.186 -8.156 10.43 1 98.88 403 CYS B C 1
ATOM 6670 O O . CYS B 1 403 ? 2.008 -7.801 11.594 1 98.88 403 CYS B O 1
ATOM 6672 N N . ALA B 1 404 ? 1.906 -7.387 9.336 1 98.56 404 ALA B N 1
ATOM 6673 C CA . ALA B 1 404 ? 1.624 -5.969 9.531 1 98.56 404 ALA B CA 1
ATOM 6674 C C . ALA B 1 404 ? 0.659 -5.449 8.477 1 98.56 404 ALA B C 1
ATOM 6676 O O . ALA B 1 404 ? 0.553 -6.023 7.387 1 98.56 404 ALA B O 1
ATOM 6677 N N . PRO B 1 405 ? -0.022 -4.348 8.828 1 97.81 405 PRO B N 1
ATOM 6678 C CA . PRO B 1 405 ? -0.807 -3.699 7.777 1 97.81 405 PRO B CA 1
ATOM 6679 C C . PRO B 1 405 ? 0.064 -3.123 6.664 1 97.81 405 PRO B C 1
ATOM 6681 O O . PRO B 1 405 ? 1.14 -2.58 6.934 1 97.81 405 PRO B O 1
ATOM 6684 N N . ALA B 1 406 ? -0.244 -3.303 5.426 1 97.06 406 ALA B N 1
ATOM 6685 C CA . ALA B 1 406 ? 0.46 -2.83 4.238 1 97.06 406 ALA B CA 1
ATOM 6686 C C . ALA B 1 406 ? 1.783 -3.568 4.055 1 97.06 406 ALA B C 1
ATOM 6688 O O . ALA B 1 406 ? 2.725 -3.031 3.465 1 97.06 406 ALA B O 1
ATOM 6689 N N . GLY B 1 407 ? 1.835 -4.812 4.617 1 98.5 407 GLY B N 1
ATOM 6690 C CA . GLY B 1 407 ? 3.07 -5.578 4.562 1 98.5 407 GLY B CA 1
ATOM 6691 C C . GLY B 1 407 ? 3.607 -5.746 3.152 1 98.5 407 GLY B C 1
ATOM 6692 O O . GLY B 1 407 ? 4.82 -5.707 2.934 1 98.5 407 GLY B O 1
ATOM 6693 N N . GLU B 1 408 ? 2.723 -5.926 2.15 1 98.31 408 GLU B N 1
ATOM 6694 C CA . GLU B 1 408 ? 3.15 -6.133 0.771 1 98.31 408 GLU B CA 1
ATOM 6695 C C . GLU B 1 408 ? 3.887 -4.91 0.232 1 98.31 408 GLU B C 1
ATOM 6697 O O . GLU B 1 408 ? 4.84 -5.043 -0.541 1 98.31 408 GLU B O 1
ATOM 6702 N N . HIS B 1 409 ? 3.561 -3.689 0.695 1 98.69 409 HIS B N 1
ATOM 6703 C CA . HIS B 1 409 ? 4.195 -2.457 0.245 1 98.69 409 HIS B CA 1
ATOM 6704 C C . HIS B 1 409 ? 5.504 -2.209 0.987 1 98.69 409 HIS B C 1
ATOM 6706 O O . HIS B 1 409 ? 6.508 -1.835 0.375 1 98.69 409 HIS B O 1
ATOM 6712 N N . PHE B 1 410 ? 5.461 -2.479 2.359 1 98.75 410 PHE B N 1
ATOM 6713 C CA . PHE B 1 410 ? 6.688 -2.367 3.141 1 98.75 410 PHE B CA 1
ATOM 6714 C C . PHE B 1 410 ? 7.766 -3.287 2.588 1 98.75 410 PHE B C 1
ATOM 6716 O O . PHE B 1 410 ? 8.93 -2.896 2.492 1 98.75 410 PHE B O 1
ATOM 6723 N N . ALA B 1 411 ? 7.328 -4.477 2.229 1 98.75 411 ALA B N 1
ATOM 6724 C CA . ALA B 1 411 ? 8.266 -5.484 1.741 1 98.75 411 ALA B CA 1
ATOM 6725 C C . ALA B 1 411 ? 8.977 -5.008 0.476 1 98.75 411 ALA B C 1
ATOM 6727 O O . ALA B 1 411 ? 10.18 -5.227 0.311 1 98.75 411 ALA B O 1
ATOM 6728 N N . HIS B 1 412 ? 8.266 -4.324 -0.431 1 98.81 412 HIS B N 1
ATOM 6729 C CA . HIS B 1 412 ? 8.859 -3.834 -1.668 1 98.81 412 HIS B CA 1
ATOM 6730 C C . HIS B 1 412 ? 9.836 -2.689 -1.396 1 98.81 412 HIS B C 1
ATOM 6732 O O . HIS B 1 412 ? 10.906 -2.625 -1.998 1 98.81 412 HIS B O 1
ATOM 6738 N N . LEU B 1 413 ? 9.43 -1.787 -0.477 1 98.81 413 LEU B N 1
ATOM 6739 C CA . LEU B 1 413 ? 10.312 -0.692 -0.09 1 98.81 413 LEU B CA 1
ATOM 6740 C C . LEU B 1 413 ? 11.609 -1.225 0.518 1 98.81 413 LEU B C 1
ATOM 6742 O O . LEU B 1 413 ? 12.695 -0.776 0.157 1 98.81 413 LEU B O 1
ATOM 6746 N N . LEU B 1 414 ? 11.484 -2.219 1.377 1 98.88 414 LEU B N 1
ATOM 6747 C CA . LEU B 1 414 ? 12.633 -2.805 2.051 1 98.88 414 LEU B CA 1
ATOM 6748 C C . LEU B 1 414 ? 13.477 -3.621 1.077 1 98.88 414 LEU B C 1
ATOM 6750 O O . LEU B 1 414 ? 14.703 -3.66 1.193 1 98.88 414 LEU B O 1
ATOM 6754 N N . ALA B 1 415 ? 12.805 -4.316 0.115 1 98.75 415 ALA B N 1
ATOM 6755 C CA . ALA B 1 415 ? 13.547 -5.055 -0.903 1 98.75 415 ALA B CA 1
ATOM 6756 C C . ALA B 1 415 ? 14.469 -4.129 -1.695 1 98.75 415 ALA B C 1
ATOM 6758 O O . ALA B 1 415 ? 15.609 -4.477 -1.981 1 98.75 415 ALA B O 1
ATOM 6759 N N . LEU B 1 416 ? 13.953 -2.941 -2.031 1 98.5 416 LEU B N 1
ATOM 6760 C CA . LEU B 1 416 ? 14.781 -1.973 -2.748 1 98.5 416 LEU B CA 1
ATOM 6761 C C . LEU B 1 416 ? 15.961 -1.529 -1.896 1 98.5 416 LEU B C 1
ATOM 6763 O O . LEU B 1 416 ? 17.094 -1.467 -2.381 1 98.5 416 LEU B O 1
ATOM 6767 N N . ALA B 1 417 ? 15.68 -1.212 -0.633 1 98.56 417 ALA B N 1
ATOM 6768 C CA . ALA B 1 417 ? 16.734 -0.76 0.27 1 98.56 417 ALA B CA 1
ATOM 6769 C C . ALA B 1 417 ? 17.844 -1.809 0.397 1 98.56 417 ALA B C 1
ATOM 6771 O O . ALA B 1 417 ? 19.031 -1.48 0.344 1 98.56 417 ALA B O 1
ATOM 6772 N N . ILE B 1 418 ? 17.438 -3.051 0.525 1 98.56 418 ILE B N 1
ATOM 6773 C CA . ILE B 1 418 ? 18.375 -4.152 0.702 1 98.56 418 ILE B CA 1
ATOM 6774 C C . ILE B 1 418 ? 19.172 -4.375 -0.587 1 98.56 418 ILE B C 1
ATOM 6776 O O . ILE B 1 418 ? 20.375 -4.574 -0.553 1 98.56 418 ILE B O 1
ATOM 6780 N N . ASP B 1 419 ? 18.422 -4.344 -1.72 1 97 419 ASP B N 1
ATOM 6781 C CA . ASP B 1 419 ? 19.078 -4.516 -3.012 1 97 419 ASP B CA 1
ATOM 6782 C C . ASP B 1 419 ? 20.172 -3.467 -3.219 1 97 419 ASP B C 1
ATOM 6784 O O . ASP B 1 419 ? 21.234 -3.768 -3.766 1 97 419 ASP B O 1
ATOM 6788 N N . GLN B 1 420 ? 19.953 -2.221 -2.734 1 96.81 420 GLN B N 1
ATOM 6789 C CA . GLN B 1 420 ? 20.875 -1.104 -2.908 1 96.81 420 GLN B CA 1
ATOM 6790 C C . GLN B 1 420 ? 21.875 -1.032 -1.758 1 96.81 420 GLN B C 1
ATOM 6792 O O . GLN B 1 420 ? 22.625 -0.063 -1.643 1 96.81 420 GLN B O 1
ATOM 6797 N N . SER B 1 421 ? 21.891 -1.989 -0.84 1 97.56 421 SER B N 1
ATOM 6798 C CA . SER B 1 421 ? 22.797 -2.084 0.298 1 97.56 421 SER B CA 1
ATOM 6799 C C . SER B 1 421 ? 22.734 -0.833 1.166 1 97.56 421 SER B C 1
ATOM 6801 O O . SER B 1 421 ? 23.766 -0.305 1.587 1 97.56 421 SER B O 1
ATOM 6803 N N . LEU B 1 422 ? 21.531 -0.326 1.395 1 97.38 422 LEU B N 1
ATOM 6804 C CA . LEU B 1 422 ? 21.344 0.885 2.186 1 97.38 422 LEU B CA 1
ATOM 6805 C C . LEU B 1 422 ? 21.422 0.578 3.678 1 97.38 422 LEU B C 1
ATOM 6807 O O . LEU B 1 422 ? 21.078 -0.527 4.105 1 97.38 422 LEU B O 1
ATOM 6811 N N . SER B 1 423 ? 21.875 1.547 4.445 1 95.88 423 SER B N 1
ATOM 6812 C CA . SER B 1 423 ? 21.859 1.457 5.902 1 95.88 423 SER B CA 1
ATOM 6813 C C . SER B 1 423 ? 20.531 1.951 6.469 1 95.88 423 SER B C 1
ATOM 6815 O O . SER B 1 423 ? 19.719 2.529 5.746 1 95.88 423 SER B O 1
ATOM 6817 N N . VAL B 1 424 ? 20.375 1.727 7.777 1 96.12 424 VAL B N 1
ATOM 6818 C CA . VAL B 1 424 ? 19.188 2.193 8.484 1 96.12 424 VAL B CA 1
ATOM 6819 C C . VAL B 1 424 ? 19.062 3.711 8.359 1 96.12 424 VAL B C 1
ATOM 6821 O O . VAL B 1 424 ? 17.969 4.242 8.164 1 96.12 424 VAL B O 1
ATOM 6824 N N . TRP B 1 425 ? 20.141 4.465 8.367 1 93.69 425 TRP B N 1
ATOM 6825 C CA . TRP B 1 425 ? 20.141 5.926 8.305 1 93.69 425 TRP B CA 1
ATOM 6826 C C . TRP B 1 425 ? 19.797 6.418 6.906 1 93.69 425 TRP B C 1
ATOM 6828 O O . TRP B 1 425 ? 19.141 7.445 6.746 1 93.69 425 TRP B O 1
ATOM 6838 N N . ASP B 1 426 ? 20.234 5.625 5.863 1 93.62 426 ASP B N 1
ATOM 6839 C CA . ASP B 1 426 ? 19.844 5.957 4.496 1 93.62 426 ASP B CA 1
ATOM 6840 C C . ASP B 1 426 ? 18.328 5.926 4.344 1 93.62 426 ASP B C 1
ATOM 6842 O O . ASP B 1 426 ? 17.734 6.816 3.719 1 93.62 426 ASP B O 1
ATOM 6846 N N . LEU B 1 427 ? 17.719 4.938 4.945 1 96.19 427 LEU B N 1
ATOM 6847 C CA . LEU B 1 427 ? 16.281 4.793 4.805 1 96.19 427 LEU B CA 1
ATOM 6848 C C . LEU B 1 427 ? 15.539 5.828 5.648 1 96.19 427 LEU B C 1
ATOM 6850 O O . LEU B 1 427 ? 14.453 6.277 5.277 1 96.19 427 LEU B O 1
ATOM 6854 N N . LEU B 1 428 ? 16.109 6.191 6.797 1 94.81 428 LEU B N 1
ATOM 6855 C CA . LEU B 1 428 ? 15.477 7.164 7.684 1 94.81 428 LEU B CA 1
ATOM 6856 C C . LEU B 1 428 ? 15.469 8.555 7.051 1 94.81 428 LEU B C 1
ATOM 6858 O O . LEU B 1 428 ? 14.766 9.453 7.52 1 94.81 428 LEU B O 1
ATOM 6862 N N . ARG B 1 429 ? 16.203 8.758 5.938 1 93 429 ARG B N 1
ATOM 6863 C CA . ARG B 1 429 ? 16.203 10.031 5.223 1 93 429 ARG B CA 1
ATOM 6864 C C . ARG B 1 429 ? 14.977 10.156 4.328 1 93 429 ARG B C 1
ATOM 6866 O O . ARG B 1 429 ? 14.672 11.242 3.828 1 93 429 ARG B O 1
ATOM 6873 N N . LEU B 1 430 ? 14.273 9.07 4.211 1 94.62 430 LEU B N 1
ATOM 6874 C CA . LEU B 1 430 ? 13.07 9.078 3.395 1 94.62 430 LEU B CA 1
ATOM 6875 C C . LEU B 1 430 ? 12.031 10.047 3.959 1 94.62 430 LEU B C 1
ATOM 6877 O O . LEU B 1 430 ? 11.898 10.172 5.18 1 94.62 430 LEU B O 1
ATOM 6881 N N . PRO B 1 431 ? 11.336 10.766 3.029 1 95.69 431 PRO B N 1
ATOM 6882 C CA . PRO B 1 431 ? 10.203 11.562 3.506 1 95.69 431 PRO B CA 1
ATOM 6883 C C . PRO B 1 431 ? 9.008 10.703 3.912 1 95.69 431 PRO B C 1
ATOM 6885 O O . PRO B 1 431 ? 8.125 10.438 3.094 1 95.69 431 PRO B O 1
ATOM 6888 N N . PHE B 1 432 ? 8.969 10.25 5.145 1 96.44 432 PHE B N 1
ATOM 6889 C CA . PHE B 1 432 ? 7.781 9.562 5.637 1 96.44 432 PHE B CA 1
ATOM 6890 C C . PHE B 1 432 ? 6.617 10.531 5.781 1 96.44 432 PHE B C 1
ATOM 6892 O O . PHE B 1 432 ? 6.543 11.281 6.762 1 96.44 432 PHE B O 1
ATOM 6899 N N . TYR B 1 433 ? 5.707 10.469 4.828 1 97 433 TYR B N 1
ATOM 6900 C CA . TYR B 1 433 ? 4.57 11.375 4.809 1 97 433 TYR B CA 1
ATOM 6901 C C . TYR B 1 433 ? 3.652 11.133 6 1 97 433 TYR B C 1
ATOM 6903 O O . TYR B 1 433 ? 3.566 10.008 6.504 1 97 433 TYR B O 1
ATOM 6911 N N . HIS B 1 434 ? 2.98 12.195 6.547 1 95.94 434 HIS B N 1
ATOM 6912 C CA . HIS B 1 434 ? 2.07 12.047 7.676 1 95.94 434 HIS B CA 1
ATOM 6913 C C . HIS B 1 434 ? 0.628 12.328 7.266 1 95.94 434 HIS B C 1
ATOM 6915 O O . HIS B 1 434 ? 0.356 13.305 6.566 1 95.94 434 HIS B O 1
ATOM 6921 N N . PRO B 1 435 ? -0.252 11.523 7.711 1 96.62 435 PRO B N 1
ATOM 6922 C CA . PRO B 1 435 ? -0.041 10.258 8.406 1 96.62 435 PRO B CA 1
ATOM 6923 C C . PRO B 1 435 ? -0.155 9.047 7.484 1 96.62 435 PRO B C 1
ATOM 6925 O O . PRO B 1 435 ? -1.097 8.961 6.691 1 96.62 435 PRO B O 1
ATOM 6928 N N . VAL B 1 436 ? 0.781 8.172 7.531 1 97.81 436 VAL B N 1
ATOM 6929 C CA . VAL B 1 436 ? 0.776 6.969 6.703 1 97.81 436 VAL B CA 1
ATOM 6930 C C . VAL B 1 436 ? 1.266 5.773 7.52 1 97.81 436 VAL B C 1
ATOM 6932 O O . VAL B 1 436 ? 1.811 5.945 8.609 1 97.81 436 VAL B O 1
ATOM 6935 N N . LEU B 1 437 ? 1.101 4.598 6.996 1 98 437 LEU B N 1
ATOM 6936 C CA . LEU B 1 437 ? 1.529 3.373 7.664 1 98 437 LEU B CA 1
ATOM 6937 C C . LEU B 1 437 ? 3.049 3.252 7.66 1 98 437 LEU B C 1
ATOM 6939 O O . LEU B 1 437 ? 3.633 2.652 8.562 1 98 437 LEU B O 1
ATOM 6943 N N . GLU B 1 438 ? 3.717 3.855 6.695 1 98 438 GLU B N 1
ATOM 6944 C CA . GLU B 1 438 ? 5.172 3.83 6.586 1 98 438 GLU B CA 1
ATOM 6945 C C . GLU B 1 438 ? 5.828 4.449 7.816 1 98 438 GLU B C 1
ATOM 6947 O O . GLU B 1 438 ? 7 4.188 8.102 1 98 438 GLU B O 1
ATOM 6952 N N . GLU B 1 439 ? 5.078 5.297 8.539 1 96.75 439 GLU B N 1
ATOM 6953 C CA . GLU B 1 439 ? 5.602 5.844 9.789 1 96.75 439 GLU B CA 1
ATOM 6954 C C . GLU B 1 439 ? 5.82 4.746 10.828 1 96.75 439 GLU B C 1
ATOM 6956 O O . GLU B 1 439 ? 6.699 4.863 11.68 1 96.75 439 GLU B O 1
ATOM 6961 N N . GLY B 1 440 ? 5.012 3.6 10.734 1 97 440 GLY B N 1
ATOM 6962 C CA . GLY B 1 440 ? 5.336 2.428 11.531 1 97 440 GLY B CA 1
ATOM 6963 C C . GLY B 1 440 ? 6.703 1.854 11.219 1 97 440 GLY B C 1
ATOM 6964 O O . GLY B 1 440 ? 7.473 1.536 12.133 1 97 440 GLY B O 1
ATOM 6965 N N . LEU B 1 441 ? 6.988 1.736 9.938 1 97.69 441 LEU B N 1
ATOM 6966 C CA . LEU B 1 441 ? 8.32 1.303 9.523 1 97.69 441 LEU B CA 1
ATOM 6967 C C . LEU B 1 441 ? 9.391 2.254 10.047 1 97.69 441 LEU B C 1
ATOM 6969 O O . LEU B 1 441 ? 10.438 1.813 10.523 1 97.69 441 LEU B O 1
ATOM 6973 N N . ARG B 1 442 ? 9.148 3.576 9.992 1 96.75 442 ARG B N 1
ATOM 6974 C CA . ARG B 1 442 ? 10.078 4.562 10.531 1 96.75 442 ARG B CA 1
ATOM 6975 C C . ARG B 1 442 ? 10.367 4.293 12.008 1 96.75 442 ARG B C 1
ATOM 6977 O O . ARG B 1 442 ? 11.516 4.398 12.453 1 96.75 442 ARG B O 1
ATOM 6984 N N . THR B 1 443 ? 9.289 3.992 12.75 1 96.56 443 THR B N 1
ATOM 6985 C CA . THR B 1 443 ? 9.438 3.695 14.172 1 96.56 443 THR B CA 1
ATOM 6986 C C . THR B 1 443 ? 10.367 2.5 14.375 1 96.56 443 THR B C 1
ATOM 6988 O O . THR B 1 443 ? 11.25 2.533 15.234 1 96.56 443 THR B O 1
ATOM 6991 N N . ALA B 1 444 ? 10.219 1.428 13.578 1 97.88 444 ALA B N 1
ATOM 6992 C CA . ALA B 1 444 ? 11.086 0.259 13.656 1 97.88 444 ALA B CA 1
ATOM 6993 C C . ALA B 1 444 ? 12.531 0.627 13.32 1 97.88 444 ALA B C 1
ATOM 6995 O O . ALA B 1 444 ? 13.469 0.157 13.977 1 97.88 444 ALA B O 1
ATOM 6996 N N . LEU B 1 445 ? 12.695 1.447 12.328 1 97.31 445 LEU B N 1
ATOM 6997 C CA . LEU B 1 445 ? 14.023 1.87 11.906 1 97.31 445 LEU B CA 1
ATOM 6998 C C . LEU B 1 445 ? 14.695 2.719 12.977 1 97.31 445 LEU B C 1
ATOM 7000 O O . LEU B 1 445 ? 15.891 2.568 13.242 1 97.31 445 LEU B O 1
ATOM 7004 N N . ARG B 1 446 ? 13.938 3.656 13.594 1 95.12 446 ARG B N 1
ATOM 7005 C CA . ARG B 1 446 ? 14.484 4.457 14.688 1 95.12 446 ARG B CA 1
ATOM 7006 C C . ARG B 1 446 ? 14.891 3.574 15.859 1 95.12 446 ARG B C 1
ATOM 7008 O O . ARG B 1 446 ? 15.938 3.799 16.484 1 95.12 446 ARG B O 1
ATOM 7015 N N . ASN B 1 447 ? 13.977 2.602 16.156 1 96.44 447 ASN B N 1
ATOM 7016 C CA . ASN B 1 447 ? 14.32 1.631 17.188 1 96.44 447 ASN B CA 1
ATOM 7017 C C . ASN B 1 447 ? 15.633 0.913 16.875 1 96.44 447 ASN B C 1
ATOM 7019 O O . ASN B 1 447 ? 16.484 0.762 17.75 1 96.44 447 ASN B O 1
ATOM 7023 N N . LEU B 1 448 ? 15.828 0.548 15.656 1 97 448 LEU B N 1
ATOM 7024 C CA . LEU B 1 448 ? 17.047 -0.126 15.195 1 97 448 LEU B CA 1
ATOM 7025 C C . LEU B 1 448 ? 18.25 0.802 15.289 1 97 448 LEU B C 1
ATOM 7027 O O . LEU B 1 448 ? 19.297 0.414 15.812 1 97 448 LEU B O 1
ATOM 7031 N N . ALA B 1 449 ? 18.094 2.002 14.828 1 94.5 449 ALA B N 1
ATOM 7032 C CA . ALA B 1 449 ? 19.172 2.979 14.82 1 94.5 449 ALA B CA 1
ATOM 7033 C C . ALA B 1 449 ? 19.688 3.25 16.234 1 94.5 449 ALA B C 1
ATOM 7035 O O . ALA B 1 449 ? 20.891 3.467 16.438 1 94.5 449 ALA B O 1
ATOM 7036 N N . SER B 1 450 ? 18.812 3.242 17.203 1 93.56 450 SER B N 1
ATOM 7037 C CA . SER B 1 450 ? 19.172 3.531 18.578 1 93.56 450 SER B CA 1
ATOM 7038 C C . SER B 1 450 ? 20.062 2.441 19.156 1 93.56 450 SER B C 1
ATOM 7040 O O . SER B 1 450 ? 20.703 2.637 20.203 1 93.56 450 SER B O 1
ATOM 7042 N N . LYS B 1 451 ? 20.156 1.322 18.469 1 95.31 451 LYS B N 1
ATOM 7043 C CA . LYS B 1 451 ? 20.938 0.181 18.938 1 95.31 451 LYS B CA 1
ATOM 7044 C C . LYS B 1 451 ? 22.266 0.065 18.188 1 95.31 451 LYS B C 1
ATOM 7046 O O . LYS B 1 451 ? 22.984 -0.917 18.344 1 95.31 451 LYS B O 1
ATOM 7051 N N . LEU B 1 452 ? 22.438 1.06 17.297 1 93 452 LEU B N 1
ATOM 7052 C CA . LEU B 1 452 ? 23.641 1.071 16.484 1 93 452 LEU B CA 1
ATOM 7053 C C . LEU B 1 452 ? 24.547 2.244 16.844 1 93 452 LEU B C 1
ATOM 7055 O O . LEU B 1 452 ? 24.094 3.193 17.5 1 93 452 LEU B O 1
ATOM 7059 N N . PRO B 1 453 ? 25.875 2.133 16.5 1 84 453 PRO B N 1
ATOM 7060 C CA . PRO B 1 453 ? 26.734 3.291 16.734 1 84 453 PRO B CA 1
ATOM 7061 C C . PRO B 1 453 ? 26.234 4.555 16.031 1 84 453 PRO B C 1
ATOM 7063 O O . PRO B 1 453 ? 25.641 4.469 14.961 1 84 453 PRO B O 1
ATOM 7066 N N . ALA B 1 454 ? 26.438 5.684 16.656 1 73.25 454 ALA B N 1
ATOM 7067 C CA . ALA B 1 454 ? 25.875 6.949 16.203 1 73.25 454 ALA B CA 1
ATOM 7068 C C . ALA B 1 454 ? 26.406 7.332 14.836 1 73.25 454 ALA B C 1
ATOM 7070 O O . ALA B 1 454 ? 27.547 7.008 14.484 1 73.25 454 ALA B O 1
ATOM 7071 N N . CYS B 1 455 ? 25.453 7.836 14.008 1 69.31 455 CYS B N 1
ATOM 7072 C CA . CYS B 1 455 ? 25.812 8.383 12.711 1 69.31 455 CYS B CA 1
ATOM 7073 C C . CYS B 1 455 ? 25.953 9.898 12.773 1 69.31 455 CYS B C 1
ATOM 7075 O O . CYS B 1 455 ? 25.797 10.5 13.844 1 69.31 455 CYS B O 1
ATOM 7077 N N . SER B 1 456 ? 26.25 10.492 11.602 1 67.12 456 SER B N 1
ATOM 7078 C CA . SER B 1 456 ? 26.453 11.938 11.5 1 67.12 456 SER B CA 1
ATOM 7079 C C . SER B 1 456 ? 25.219 12.711 11.93 1 67.12 456 SER B C 1
ATOM 7081 O O . SER B 1 456 ? 24.094 12.336 11.586 1 67.12 456 SER B O 1
ATOM 7083 N N . GLU B 1 457 ? 25.422 13.719 12.688 1 64.81 457 GLU B N 1
ATOM 7084 C CA . GLU B 1 457 ? 24.359 14.555 13.234 1 64.81 457 GLU B CA 1
ATOM 7085 C C . GLU B 1 457 ? 23.734 15.422 12.148 1 64.81 457 GLU B C 1
ATOM 7087 O O . GLU B 1 457 ? 22.609 15.914 12.312 1 64.81 457 GLU B O 1
ATOM 7092 N N . SER B 1 458 ? 24.422 15.578 11.078 1 58.22 458 SER B N 1
ATOM 7093 C CA . SER B 1 458 ? 23.906 16.484 10.055 1 58.22 458 SER B CA 1
ATOM 7094 C C . SER B 1 458 ? 23.109 15.727 9 1 58.22 458 SER B C 1
ATOM 7096 O O . SER B 1 458 ? 23.156 16.062 7.816 1 58.22 458 SER B O 1
ATOM 7098 N N . ASP B 1 459 ? 22.391 14.812 9.562 1 70.94 459 ASP B N 1
ATOM 7099 C CA . ASP B 1 459 ? 21.562 13.969 8.703 1 70.94 459 ASP B CA 1
ATOM 7100 C C . ASP B 1 459 ? 20.125 13.898 9.227 1 70.94 459 ASP B C 1
ATOM 7102 O O . ASP B 1 459 ? 19.906 13.719 10.422 1 70.94 459 ASP B O 1
ATOM 7106 N N . LEU B 1 460 ? 19.188 14.297 8.344 1 80.88 460 LEU B N 1
ATOM 7107 C CA . LEU B 1 460 ? 17.781 14.258 8.742 1 80.88 460 LEU B CA 1
ATOM 7108 C C . LEU B 1 460 ? 17.359 12.844 9.133 1 80.88 460 LEU B C 1
ATOM 7110 O O . LEU B 1 460 ? 16.266 12.641 9.664 1 80.88 460 LEU B O 1
ATOM 7114 N N . ALA B 1 461 ? 18.219 11.914 8.969 1 79.94 461 ALA B N 1
ATOM 7115 C CA . ALA B 1 461 ? 18 10.547 9.43 1 79.94 461 ALA B CA 1
ATOM 7116 C C . ALA B 1 461 ? 17.953 10.484 10.953 1 79.94 461 ALA B C 1
ATOM 7118 O O . ALA B 1 461 ? 17.438 9.523 11.523 1 79.94 461 ALA B O 1
ATOM 7119 N N . VAL B 1 462 ? 18.453 11.531 11.586 1 74.06 462 VAL B N 1
ATOM 7120 C CA . VAL B 1 462 ? 18.594 11.484 13.031 1 74.06 462 VAL B CA 1
ATOM 7121 C C . VAL B 1 462 ? 17.422 12.203 13.695 1 74.06 462 VAL B C 1
ATOM 7123 O O . VAL B 1 462 ? 17.359 12.297 14.93 1 74.06 462 VAL B O 1
ATOM 7126 N N . CYS B 1 463 ? 16.5 12.641 12.836 1 71.44 463 CYS B N 1
ATOM 7127 C CA . CYS B 1 463 ? 15.297 13.234 13.414 1 71.44 463 CYS B CA 1
ATOM 7128 C C . CYS B 1 463 ? 14.539 12.227 14.266 1 71.44 463 CYS B C 1
ATOM 7130 O O . CYS B 1 463 ? 14.109 11.188 13.766 1 71.44 463 CYS B O 1
ATOM 7132 N N . GLY B 1 464 ? 14.391 12.5 15.555 1 65.81 464 GLY B N 1
ATOM 7133 C CA . GLY B 1 464 ? 13.789 11.586 16.516 1 65.81 464 GLY B CA 1
ATOM 7134 C C . GLY B 1 464 ? 12.273 11.617 16.5 1 65.81 464 GLY B C 1
ATOM 7135 O O . GLY B 1 464 ? 11.672 12.469 15.836 1 65.81 464 GLY B O 1
ATOM 7136 N N . PRO B 1 465 ? 11.703 10.641 17.203 1 64.19 465 PRO B N 1
ATOM 7137 C CA . PRO B 1 465 ? 10.234 10.602 17.297 1 64.19 465 PRO B CA 1
ATOM 7138 C C . PRO B 1 465 ? 9.68 11.703 18.203 1 64.19 465 PRO B C 1
ATOM 7140 O O . PRO B 1 465 ? 10.375 12.172 19.109 1 64.19 465 PRO B O 1
ATOM 7143 N N . PHE B 1 466 ? 8.375 12.117 17.844 1 64.62 466 PHE B N 1
ATOM 7144 C CA . PHE B 1 466 ? 7.672 13.031 18.75 1 64.62 466 PHE B CA 1
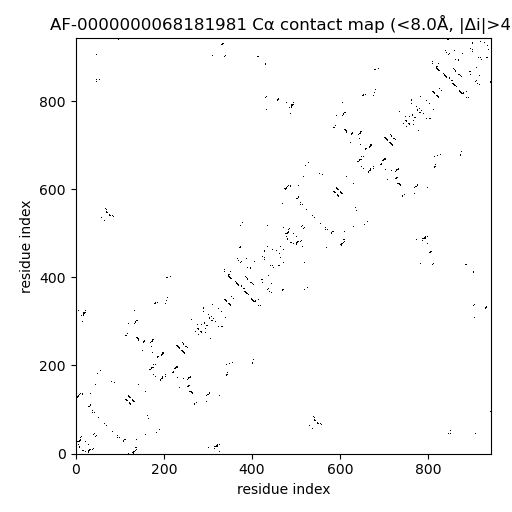ATOM 7145 C C . PHE B 1 466 ? 7.262 12.32 20.031 1 64.62 466 PHE B C 1
ATOM 7147 O O . PHE B 1 466 ? 6.938 12.969 21.031 1 64.62 466 PHE B O 1
ATOM 7154 N N . ASN B 1 467 ? 7.383 10.969 20 1 65.88 467 ASN B N 1
ATOM 7155 C CA . ASN B 1 467 ? 6.836 10.125 21.062 1 65.88 467 ASN B CA 1
ATOM 7156 C C . ASN B 1 467 ? 5.355 10.406 21.297 1 65.88 467 ASN B C 1
ATOM 7158 O O . ASN B 1 467 ? 4.91 10.516 22.438 1 65.88 467 ASN B O 1
ATOM 7162 N N . ALA B 1 468 ? 4.641 10.805 20.234 1 72.56 468 ALA B N 1
ATOM 7163 C CA . ALA B 1 468 ? 3.201 11.039 20.188 1 72.56 468 ALA B CA 1
ATOM 7164 C C . ALA B 1 468 ? 2.553 10.266 19.031 1 72.56 468 ALA B C 1
ATOM 7166 O O . ALA B 1 468 ? 2.938 10.43 17.875 1 72.56 468 ALA B O 1
ATOM 7167 N N . GLU B 1 469 ? 1.555 9.484 19.375 1 66.75 469 GLU B N 1
ATOM 7168 C CA . GLU B 1 469 ? 0.895 8.609 18.422 1 66.75 469 GLU B CA 1
ATOM 7169 C C . GLU B 1 469 ? 0.384 9.398 17.219 1 66.75 469 GLU B C 1
ATOM 7171 O O . GLU B 1 469 ? 0.39 8.891 16.094 1 66.75 469 GLU B O 1
ATOM 7176 N N . ALA B 1 470 ? 0.113 10.648 17.5 1 67.06 470 ALA B N 1
ATOM 7177 C CA . ALA B 1 470 ? -0.46 11.477 16.453 1 67.06 470 ALA B CA 1
ATOM 7178 C C . ALA B 1 470 ? 0.603 11.891 15.43 1 67.06 470 ALA B C 1
ATOM 7180 O O . ALA B 1 470 ? 0.281 12.258 14.297 1 67.06 470 ALA B O 1
ATOM 7181 N N . LEU B 1 471 ? 1.813 11.797 15.938 1 71.06 471 LEU B N 1
ATOM 7182 C CA . LEU B 1 471 ? 2.857 12.43 15.141 1 71.06 471 LEU B CA 1
ATOM 7183 C C . LEU B 1 471 ? 3.906 11.406 14.711 1 71.06 471 LEU B C 1
ATOM 7185 O O . LEU B 1 471 ? 4.777 11.711 13.891 1 71.06 471 LEU B O 1
ATOM 7189 N N . ASP B 1 472 ? 3.887 10.227 15.406 1 71.19 472 ASP B N 1
ATOM 7190 C CA . ASP B 1 472 ? 4.863 9.188 15.086 1 71.19 472 ASP B CA 1
ATOM 7191 C C . ASP B 1 472 ? 4.195 8.008 14.383 1 71.19 472 ASP B C 1
ATOM 7193 O O . ASP B 1 472 ? 3.049 7.668 14.68 1 71.19 472 ASP B O 1
#

Organism: Nitrosomonas europaea (strain ATCC 19718 / CIP 103999 / KCTC 2705 / NBRC 14298) (NCBI:txid228410)

Radius of gyration: 30.37 Å; Cα contacts (8 Å, |Δi|>4): 2269; chains: 2; bounding box: 63×91×72 Å

Foldseek 3Di:
DAQAAEEEEAQALLSLLLVVLLVVFDLRYAYEYEDDAQHCCLAQRVQLLVLLLVVLVVLLCLVCCVVVVHPDSVVDADDQQVSLVVSNVVSVVSSVVSVVSVVVSPPRYHYFAWADQEQQWIDGPRDIHGYQFYEYERAWFADDDPVCCVLPPQEDESNCVSVDSGDWQEEEEEAQEQSSLSVQQSCLSNRHQYAYEEQAQAGHPADDPVQRVQVCVVSCVRHHYYYNWHKDWDADPVVRWIWIDTPVDIDTGRHYYYPPDIAAPPPNNPPVSHVADADPSRHADADLFQQDRPPGSYGYAACNNVPDNDSVRRSVRSNSPSNQSSDDDHDGDDDAWDKDWRPDQQIKIKTADHPVRDDVVQKFKFKFQQLLAQVCVVSVSRGWMKMWIAGQAFQFTGIIIIRGHVVVVVRVVSSVSNRVRHGLLRVLLDPCDPPDPCVRVNRRSQRRQVSHPDDDPPGNSPVDDPPDSRGD/DAQAAEEEEAQALLSLLLVVLLVVFDLRYAYEAEDDAQHCCLQQRVQLLVLLLVVLVVLLCLVCCVVVVHPDNVVDADDQQVSLVVSNVVSVVSSVVSCVSVVVSPPRYHYFAWADQEQFWIDTPRDIHGYQFYEYERAWAADDDPVCCVLPPQEDESNCVSVDSGDWQEEEEEAQAQSSLSVQQSCLSNRHQYAYEEQAQAGHPADDPVQRVQVCVVSCVRHHYYYNWHKDWDADPVVRWIWIDTVVDIDTGRHYYYPPDIAAPPPNNPPVSHVADADPSRHADADLFQQDRPPGSYGYAACNNVPDNDSVRRSVRSNSPSNQSSDDDHDGDDDAWDKDWRPDQQIKIKTADHPVRDDVVQKFKFKFQQLLAQVCVVSVSRGWMKMWIAGQAFQFTGIIIIRGHVVVVVRVVSSVSNRVRHGLLRVLLDPCDPPDPCVRVNRRSQRRQVSHPDDDPPGNSPVDDPPDSRGD

InterPro domains:
  IPR001100 Pyridine nucleotide-disulphide oxidoreductase, class I [PIRSF000350] (3-445)
  IPR004099 Pyridine nucleotide-disulphide oxidoreductase, dimerisation domain [PF02852] (340-444)
  IPR016156 FAD/NAD-linked reductase, dimerisation domain superfamily [G3DSA:3.30.390.30] (337-454)
  IPR016156 FAD/NAD-linked reductase, dimerisation domain superfamily [SSF55424] (337-451)
  IPR023753 FAD/NAD(P)-binding domain [PF07992] (4-316)
  IPR036188 FAD/NAD(P)-binding domain superfamily [G3DSA:3.50.50.60] (4-323)
  IPR036188 FAD/NAD(P)-binding domain superfamily [G3DSA:3.50.50.60] (143-260)
  IPR036188 FAD/NAD(P)-binding domain superfamily [SSF51905] (2-354)

Nearest PDB structures (foldseek):
  6b4o-assembly1_B  TM=9.035E-01  e=8.110E-34  Enterococcus faecalis V583
  6kyy-assembly1_A  TM=8.759E-01  e=8.119E-35  Escherichia coli BL21(DE3)
  1get-assembly1_B  TM=8.802E-01  e=4.237E-34  Escherichia coli
  5vdn-assembly1_B  TM=8.807E-01  e=1.379E-33  Yersinia pestis KIM10+
  3o0h-assembly1_B  TM=8.795E-01  e=2.085E-33  Bartonella henselae str. Houston-1

Sequence (944 aa):
MHKFDVVIIGAGSAGLSALREVKKHTDNFILINEGPWGTTCARVGCMPSKLLIEAANAFYRRVSFNEFGITGADQLGVDHKRVLQRVRRLRDDFVTSTLGATRELGERAISGRAHILSPHQVMVNGEKFHTRKIIIATGSRPVVPEPWQSLGKRLFTTDTLFEQEALPERIAVIGMGPVGLEMAQALSRLGVRVTGFGSGRMIGGITDPLINQAAVTLLSKEFSLHLGTRADITVNVDSDVITVNSGDIRIEVDSVLAALGRRPNIDDINLEALGVPLDERGLPPVNPDTLQIADLPVFLAGDVNQRSPVLHEAADDGHIAGLNATREKLVCFKRRVPLTIVFSDPNIAVVGKSFRSLEHEDIRAGEVDFSRQGRARSAQSNRGVLRVYAAANSGRLLGAEMCAPAGEHFAHLLALAIDQSLSVWDLLRLPFYHPVLEEGLRTALRNLASKLPACSESDLAVCGPFNAEALDMHKFDVVIIGAGSAGLSALREVKKHTDNFILINEGPWGTTCARVGCMPSKLLIEAANAFYRRVSFNEFGITGADQLGVDHKRVLQRVRRLRDDFVTSTLGATRELGERAISGRAHILSPHQVMVNGEKFHTRKIIIATGSRPVVPEPWQSLGKRLFTTDTLFEQEALPERIAVIGMGPVGLEMAQALSRLGVRVTGFGSGRMIGGITDPLINQAAVTLLSKEFSLHLGTRADITVNVDSDVITVNSGDIRIEVDSVLAALGRRPNIDDINLEALGVPLDERGLPPVNPDTLQIADLPVFLAGDVNQRSPVLHEAADDGHIAGLNATREKLVCFKRRVPLTIVFSDPNIAVVGKSFRSLEHEDIRAGEVDFSRQGRARSAQSNRGVLRVYAAANSGRLLGAEMCAPAGEHFAHLLALAIDQSLSVWDLLRLPFYHPVLEEGLRTALRNLASKLPACSESDLAVCGPFNAEALD

Secondary structure (DSSP, 8-state):
--SEEEEEE--SHHHHHHHHHHHTT-S-EEEEE-S-SS-HHHHHSHHHHHHHHHHHHHHHGGGGTGGGTEE-GGG-EE-HHHHHHHHHHHHHHHHHHHHHHHHTTGGGEEES-EEEEETTEEEETTEEEEEEEEEE---EEE---GGGGGGGGGEE-HHHHTT-SS--SEEEEE--SHHHHHHHHHHHHTT-EEEEEESSS--TT---HHHHHHHHHHHHTTSEEEESS--EEEEETTTTEEEEEETTEEEEESEEEE-S-EEE--TTS-GGGG-S---TTSPPPB-TTT-BBTTSSEEE-SGGG-S---HHHHHHHHHHHHHHHT-SS----PPPPPEEEE-SSSEEEEEES-GGGS-GGGEEEEEEEGGG-HHHHHTT----EEEEEEETTT-BEEEEEEEETTHHHHHHHHHHHHHTT-BHHHHHTS---TT-THHHHHHHHHHHHTTS----TTSGGGPPP-S-TTT-/--SEEEEEE--SHHHHHHHHHHHTT-S-EEEEE-S-SS-HHHHHSHHHHHHHHHHHHHHHGGGGTTTTTEE-GGG-EE-HHHHHHHHHHHHHHHHHHHHHHHHTTGGGEEES-EEEEETTEEEETTEEEEEEEEEE---EEE---GGGGGGGGGEE-HHHHTT-SS--SEEEEE--SHHHHHHHHHHHHTT-EEEEEESSS--TT---HHHHHHHHHHHHTTSEEEESS--EEEEETTTTEEEEEETTEEEEESEEEE-S-EEE--TTS-GGGG-S---TTSPPPB-TTT-BBTTSSEEE-SGGG-S---HHHHHHHHHHHHHHHT-SS----PPPPPEEEE-SSSEEEEEES-GGGS-GGGEEEEEEEGGG-HHHHHTT----EEEEEEETTT-BEEEEEEEETTHHHHHHHHHHHHHTT-BHHHHHTS---TT-THHHHHHHHHHHHTTS----TTSGGGPPP-S-TTT-